Protein AF-0000000078816809 (afdb_homodimer)

Structure (mmCIF, N/CA/C/O backbone):
data_AF-0000000078816809-model_v1
#
loop_
_entity.id
_entity.type
_entity.pdbx_description
1 polymer 'Dihydrolipoyl dehydrogenase'
#
loop_
_atom_site.group_PDB
_atom_site.id
_atom_site.type_symbol
_atom_site.label_atom_id
_atom_site.label_alt_id
_atom_site.label_comp_id
_atom_site.label_asym_id
_atom_site.label_entity_id
_atom_site.label_seq_id
_atom_site.pdbx_PDB_ins_code
_atom_site.Cartn_x
_atom_site.Cartn_y
_atom_site.Cartn_z
_atom_site.occupancy
_atom_site.B_iso_or_equiv
_atom_site.auth_seq_id
_atom_site.auth_comp_id
_atom_site.auth_asym_id
_atom_site.auth_atom_id
_atom_site.pdbx_PDB_model_num
ATOM 1 N N . MET A 1 1 ? -2.57 -29.109 -43.594 1 45 1 MET A N 1
ATOM 2 C CA . MET A 1 1 ? -1.196 -28.719 -43.281 1 45 1 MET A CA 1
ATOM 3 C C . MET A 1 1 ? -1.052 -28.359 -41.812 1 45 1 MET A C 1
ATOM 5 O O . MET A 1 1 ? -1.95 -27.766 -41.219 1 45 1 MET A O 1
ATOM 9 N N . SER A 1 2 ? -0.091 -28.938 -41.125 1 68.44 2 SER A N 1
ATOM 10 C CA . SER A 1 2 ? 0.064 -28.703 -39.688 1 68.44 2 SER A CA 1
ATOM 11 C C . SER A 1 2 ? 0.32 -27.219 -39.406 1 68.44 2 SER A C 1
ATOM 13 O O . SER A 1 2 ? 0.992 -26.547 -40.188 1 68.44 2 SER A O 1
ATOM 15 N N . ASP A 1 3 ? -0.382 -26.625 -38.438 1 89.56 3 ASP A N 1
ATOM 16 C CA . ASP A 1 3 ? -0.163 -25.234 -38.094 1 89.56 3 ASP A CA 1
ATOM 17 C C . ASP A 1 3 ? 1.284 -25 -37.656 1 89.56 3 ASP A C 1
ATOM 19 O O . ASP A 1 3 ? 1.892 -25.844 -37 1 89.56 3 ASP A O 1
ATOM 23 N N . LYS A 1 4 ? 1.913 -24.078 -38.312 1 96.81 4 LYS A N 1
ATOM 24 C CA . LYS A 1 4 ? 3.283 -23.703 -37.969 1 96.81 4 LYS A CA 1
ATOM 25 C C . LYS A 1 4 ? 3.314 -22.391 -37.188 1 96.81 4 LYS A C 1
ATOM 27 O O . LYS A 1 4 ? 2.654 -21.422 -37.562 1 96.81 4 LYS A O 1
ATOM 32 N N . PHE A 1 5 ? 4.023 -22.469 -36.062 1 98.56 5 PHE A N 1
ATOM 33 C CA . PHE A 1 5 ? 4.172 -21.297 -35.219 1 98.56 5 PHE A CA 1
ATOM 34 C C . PHE A 1 5 ? 5.645 -20.938 -35.062 1 98.56 5 PHE A C 1
ATOM 36 O O . PHE A 1 5 ? 6.52 -21.797 -35.156 1 98.56 5 PHE A O 1
ATOM 43 N N . GLN A 1 6 ? 5.918 -19.641 -34.906 1 98.69 6 GLN A N 1
ATOM 44 C CA . GLN A 1 6 ? 7.277 -19.219 -34.625 1 98.69 6 GLN A CA 1
ATOM 45 C C . GLN A 1 6 ? 7.664 -19.531 -33.188 1 98.69 6 GLN A C 1
ATOM 47 O O . GLN A 1 6 ? 8.828 -19.797 -32.906 1 98.69 6 GLN A O 1
ATOM 52 N N . ALA A 1 7 ? 6.723 -19.516 -32.312 1 98.81 7 ALA A N 1
ATOM 53 C CA . ALA A 1 7 ? 6.957 -19.859 -30.906 1 98.81 7 ALA A CA 1
ATOM 54 C C . ALA A 1 7 ? 5.738 -20.547 -30.297 1 98.81 7 ALA A C 1
ATOM 56 O O . ALA A 1 7 ? 4.598 -20.172 -30.578 1 98.81 7 ALA A O 1
ATOM 57 N N . VAL A 1 8 ? 5.969 -21.578 -29.5 1 98.88 8 VAL A N 1
ATOM 58 C CA . VAL A 1 8 ? 4.926 -22.281 -28.766 1 98.88 8 VAL A CA 1
ATOM 59 C C . VAL A 1 8 ? 5.27 -22.297 -27.281 1 98.88 8 VAL A C 1
ATOM 61 O O . VAL A 1 8 ? 6.41 -22.594 -26.906 1 98.88 8 VAL A O 1
ATOM 64 N N . VAL A 1 9 ? 4.324 -21.906 -26.438 1 98.94 9 VAL A N 1
ATOM 65 C CA . VAL A 1 9 ? 4.473 -22.016 -24.984 1 98.94 9 VAL A CA 1
ATOM 66 C C . VAL A 1 9 ? 3.656 -23.188 -24.469 1 98.94 9 VAL A C 1
ATOM 68 O O . VAL A 1 9 ? 2.457 -23.297 -24.734 1 98.94 9 VAL A O 1
ATOM 71 N N . ILE A 1 10 ? 4.289 -24.125 -23.781 1 98.81 10 ILE A N 1
ATOM 72 C CA . ILE A 1 10 ? 3.584 -25.234 -23.141 1 98.81 10 ILE A CA 1
ATOM 73 C C . ILE A 1 10 ? 3.34 -24.891 -21.672 1 98.81 10 ILE A C 1
ATOM 75 O O . ILE A 1 10 ? 4.27 -24.906 -20.859 1 98.81 10 ILE A O 1
ATOM 79 N N . GLY A 1 11 ? 2.08 -24.688 -21.297 1 98.5 11 GLY A N 1
ATOM 80 C CA . GLY A 1 11 ? 1.681 -24.219 -19.984 1 98.5 11 GLY A CA 1
ATOM 81 C C . GLY A 1 11 ? 1.186 -22.781 -20 1 98.5 11 GLY A C 1
ATOM 82 O O . GLY A 1 11 ? 1.915 -21.875 -20.391 1 98.5 11 GLY A O 1
ATOM 83 N N . GLY A 1 12 ? 0.011 -22.609 -19.594 1 98.44 12 GLY A N 1
ATOM 84 C CA . GLY A 1 12 ? -0.606 -21.297 -19.625 1 98.44 12 GLY A CA 1
ATOM 85 C C . GLY A 1 12 ? -0.749 -20.672 -18.25 1 98.44 12 GLY A C 1
ATOM 86 O O . GLY A 1 12 ? -1.732 -19.984 -17.969 1 98.44 12 GLY A O 1
ATOM 87 N N . GLY A 1 13 ? 0.208 -21.016 -17.297 1 98.19 13 GLY A N 1
ATOM 88 C CA . GLY A 1 13 ? 0.251 -20.375 -15.984 1 98.19 13 GLY A CA 1
ATOM 89 C C . GLY A 1 13 ? 0.769 -18.938 -16.031 1 98.19 13 GLY A C 1
ATOM 90 O O . GLY A 1 13 ? 0.919 -18.375 -17.125 1 98.19 13 GLY A O 1
ATOM 91 N N . PRO A 1 14 ? 1.088 -18.359 -14.914 1 97.94 14 PRO A N 1
ATOM 92 C CA . PRO A 1 14 ? 1.481 -16.938 -14.875 1 97.94 14 PRO A CA 1
ATOM 93 C C . PRO A 1 14 ? 2.682 -16.641 -15.773 1 97.94 14 PRO A C 1
ATOM 95 O O . PRO A 1 14 ? 2.689 -15.641 -16.484 1 97.94 14 PRO A O 1
ATOM 98 N N . GLY A 1 15 ? 3.66 -17.469 -15.727 1 98.56 15 GLY A N 1
ATOM 99 C CA . GLY A 1 15 ? 4.793 -17.266 -16.609 1 98.56 15 GLY A CA 1
ATOM 100 C C . GLY A 1 15 ? 4.453 -17.5 -18.078 1 98.56 15 GLY A C 1
ATOM 101 O O . GLY A 1 15 ? 4.848 -16.719 -18.938 1 98.56 15 GLY A O 1
ATOM 102 N N . GLY A 1 16 ? 3.637 -18.531 -18.328 1 98.75 16 GLY A N 1
ATOM 103 C CA . GLY A 1 16 ? 3.344 -18.969 -19.688 1 98.75 16 GLY A CA 1
ATOM 104 C C . GLY A 1 16 ? 2.492 -17.984 -20.453 1 98.75 16 GLY A C 1
ATOM 105 O O . GLY A 1 16 ? 2.852 -17.594 -21.562 1 98.75 16 GLY A O 1
ATOM 106 N N . TYR A 1 17 ? 1.346 -17.609 -19.906 1 98.62 17 TYR A N 1
ATOM 107 C CA . TYR A 1 17 ? 0.488 -16.734 -20.703 1 98.62 17 TYR A CA 1
ATOM 108 C C . TYR A 1 17 ? 1.118 -15.352 -20.875 1 98.62 17 TYR A C 1
ATOM 110 O O . TYR A 1 17 ? 0.951 -14.719 -21.906 1 98.62 17 TYR A O 1
ATOM 118 N N . VAL A 1 18 ? 1.906 -14.859 -19.875 1 98.75 18 VAL A N 1
ATOM 119 C CA . VAL A 1 18 ? 2.627 -13.594 -20 1 98.75 18 VAL A CA 1
ATOM 120 C C . VAL A 1 18 ? 3.662 -13.695 -21.109 1 98.75 18 VAL A C 1
ATOM 122 O O . VAL A 1 18 ? 3.791 -12.789 -21.938 1 98.75 18 VAL A O 1
ATOM 125 N N . CYS A 1 19 ? 4.375 -14.828 -21.141 1 98.88 19 CYS A N 1
ATOM 126 C CA . CYS A 1 19 ? 5.359 -15.078 -22.188 1 98.88 19 CYS A CA 1
ATOM 127 C C . CYS A 1 19 ? 4.707 -15.078 -23.562 1 98.88 19 CYS A C 1
ATOM 129 O O . CYS A 1 19 ? 5.203 -14.43 -24.5 1 98.88 19 CYS A O 1
ATOM 131 N N . ALA A 1 20 ? 3.609 -15.789 -23.656 1 98.88 20 ALA A N 1
ATOM 132 C CA . ALA A 1 20 ? 2.908 -15.898 -24.938 1 98.88 20 ALA A CA 1
ATOM 133 C C . ALA A 1 20 ? 2.477 -14.523 -25.438 1 98.88 20 ALA A C 1
ATOM 135 O O . ALA A 1 20 ? 2.654 -14.203 -26.625 1 98.88 20 ALA A O 1
ATOM 136 N N . ILE A 1 21 ? 1.919 -13.727 -24.562 1 98.81 21 ILE A N 1
ATOM 137 C CA . ILE A 1 21 ? 1.457 -12.398 -24.922 1 98.81 21 ILE A CA 1
ATOM 138 C C . ILE A 1 21 ? 2.645 -11.539 -25.344 1 98.81 21 ILE A C 1
ATOM 140 O O . ILE A 1 21 ? 2.586 -10.844 -26.375 1 98.81 21 ILE A O 1
ATOM 144 N N . ARG A 1 22 ? 3.738 -11.578 -24.594 1 98.75 22 ARG A N 1
ATOM 145 C CA . ARG A 1 22 ? 4.906 -10.766 -24.922 1 98.75 22 ARG A CA 1
ATOM 146 C C . ARG A 1 22 ? 5.5 -11.18 -26.266 1 98.75 22 ARG A C 1
ATOM 148 O O . ARG A 1 22 ? 5.891 -10.328 -27.078 1 98.75 22 ARG A O 1
ATOM 155 N N . LEU A 1 23 ? 5.617 -12.508 -26.547 1 98.81 23 LEU A N 1
ATOM 156 C CA . LEU A 1 23 ? 6.082 -13.008 -27.828 1 98.81 23 LEU A CA 1
ATOM 157 C C . LEU A 1 23 ? 5.238 -12.438 -28.969 1 98.81 23 LEU A C 1
ATOM 159 O O . LEU A 1 23 ? 5.777 -11.969 -29.969 1 98.81 23 LEU A O 1
ATOM 163 N N . ALA A 1 24 ? 3.934 -12.508 -28.766 1 98.75 24 ALA A N 1
ATOM 164 C CA . ALA A 1 24 ? 3.02 -11.984 -29.781 1 98.75 24 ALA A CA 1
ATOM 165 C C . ALA A 1 24 ? 3.221 -10.484 -29.969 1 98.75 24 ALA A C 1
ATOM 167 O O . ALA A 1 24 ? 3.23 -10 -31.109 1 98.75 24 ALA A O 1
ATOM 168 N N . GLN A 1 25 ? 3.361 -9.758 -28.859 1 98.44 25 GLN A N 1
ATOM 169 C CA . GLN A 1 25 ? 3.598 -8.32 -28.922 1 98.44 25 GLN A CA 1
ATOM 170 C C . GLN A 1 25 ? 4.859 -8.008 -29.719 1 98.44 25 GLN A C 1
ATOM 172 O O . GLN A 1 25 ? 4.957 -6.949 -30.344 1 98.44 25 GLN A O 1
ATOM 177 N N . LEU A 1 26 ? 5.801 -8.945 -29.719 1 98.25 26 LEU A N 1
ATOM 178 C CA . LEU A 1 26 ? 7.078 -8.75 -30.391 1 98.25 26 LEU A CA 1
ATOM 179 C C . LEU A 1 26 ? 7.004 -9.227 -31.844 1 98.25 26 LEU A C 1
ATOM 181 O O . LEU A 1 26 ? 8.023 -9.258 -32.531 1 98.25 26 LEU A O 1
ATOM 185 N N . GLY A 1 27 ? 5.852 -9.672 -32.281 1 98.12 27 GLY A N 1
ATOM 186 C CA . GLY A 1 27 ? 5.598 -9.906 -33.688 1 98.12 27 GLY A CA 1
ATOM 187 C C . GLY A 1 27 ? 5.688 -11.375 -34.062 1 98.12 27 GLY A C 1
ATOM 188 O O . GLY A 1 27 ? 5.594 -11.719 -35.25 1 98.12 27 GLY A O 1
ATOM 189 N N . LEU A 1 28 ? 5.805 -12.273 -33.156 1 98.69 28 LEU A N 1
ATOM 190 C CA . LEU A 1 28 ? 5.934 -13.695 -33.469 1 98.69 28 LEU A CA 1
ATOM 191 C C . LEU A 1 28 ? 4.566 -14.367 -33.5 1 98.69 28 LEU A C 1
ATOM 193 O O . LEU A 1 28 ? 3.717 -14.109 -32.656 1 98.69 28 LEU A O 1
ATOM 197 N N . LYS A 1 29 ? 4.355 -15.172 -34.531 1 98.75 29 LYS A N 1
ATOM 198 C CA . LYS A 1 29 ? 3.191 -16.047 -34.5 1 98.75 29 LYS A CA 1
ATOM 199 C C . LYS A 1 29 ? 3.293 -17.062 -33.375 1 98.75 29 LYS A C 1
ATOM 201 O O . LYS A 1 29 ? 4.109 -17.984 -33.438 1 98.75 29 LYS A O 1
ATOM 206 N N . THR A 1 30 ? 2.408 -16.891 -32.344 1 98.81 30 THR A N 1
ATOM 207 C CA . THR A 1 30 ? 2.607 -17.594 -31.062 1 98.81 30 THR A CA 1
ATOM 208 C C . THR A 1 30 ? 1.393 -18.438 -30.719 1 98.81 30 THR A C 1
ATOM 210 O O . THR A 1 30 ? 0.253 -18.031 -30.953 1 98.81 30 THR A O 1
ATOM 213 N N . ALA A 1 31 ? 1.636 -19.641 -30.156 1 98.75 31 ALA A N 1
ATOM 214 C CA . ALA A 1 31 ? 0.595 -20.5 -29.578 1 98.75 31 ALA A CA 1
ATOM 215 C C . ALA A 1 31 ? 0.903 -20.828 -28.125 1 98.75 31 ALA A C 1
ATOM 217 O O . ALA A 1 31 ? 2.066 -20.828 -27.703 1 98.75 31 ALA A O 1
ATOM 218 N N . CYS A 1 32 ? -0.092 -21.062 -27.344 1 98.81 32 CYS A N 1
ATOM 219 C CA . CYS A 1 32 ? 0.01 -21.516 -25.953 1 98.81 32 CYS A CA 1
ATOM 220 C C . CYS A 1 32 ? -0.86 -22.75 -25.719 1 98.81 32 CYS A C 1
ATOM 222 O O . CYS A 1 32 ? -2.021 -22.781 -26.125 1 98.81 32 CYS A O 1
ATOM 224 N N . ILE A 1 33 ? -0.317 -23.75 -25.156 1 98.44 33 ILE A N 1
ATOM 225 C CA . ILE A 1 33 ? -1.006 -25.016 -24.859 1 98.44 33 ILE A CA 1
ATOM 226 C C . ILE A 1 33 ? -1.242 -25.125 -23.344 1 98.44 33 ILE A C 1
ATOM 228 O O . ILE A 1 33 ? -0.31 -24.984 -22.562 1 98.44 33 ILE A O 1
ATOM 232 N N . GLU A 1 34 ? -2.439 -25.344 -22.922 1 97.94 34 GLU A N 1
ATOM 233 C CA . GLU A 1 34 ? -2.771 -25.469 -21.5 1 97.94 34 GLU A CA 1
ATOM 234 C C . GLU A 1 34 ? -3.637 -26.703 -21.25 1 97.94 34 GLU A C 1
ATOM 236 O O . GLU A 1 34 ? -4.707 -26.844 -21.844 1 97.94 34 GLU A O 1
ATOM 241 N N . SER A 1 35 ? -3.225 -27.516 -20.344 1 95.75 35 SER A N 1
ATOM 242 C CA . SER A 1 35 ? -3.885 -28.797 -20.125 1 95.75 35 SER A CA 1
ATOM 243 C C . SER A 1 35 ? -5.074 -28.656 -19.188 1 95.75 35 SER A C 1
ATOM 245 O O . SER A 1 35 ? -6.016 -29.453 -19.234 1 95.75 35 SER A O 1
ATOM 247 N N . ARG A 1 36 ? -5.164 -27.688 -18.297 1 92.19 36 ARG A N 1
ATOM 248 C CA . ARG A 1 36 ? -6.207 -27.531 -17.281 1 92.19 36 ARG A CA 1
ATOM 249 C C . ARG A 1 36 ? -7.523 -27.109 -17.938 1 92.19 36 ARG A C 1
ATOM 251 O O . ARG A 1 36 ? -8.594 -27.312 -17.359 1 92.19 36 ARG A O 1
ATOM 258 N N . GLY A 1 37 ? -7.5 -26.547 -19.062 1 90.31 37 GLY A N 1
ATOM 259 C CA . GLY A 1 37 ? -8.68 -25.984 -19.703 1 90.31 37 GLY A CA 1
ATOM 260 C C . GLY A 1 37 ? -8.781 -24.469 -19.531 1 90.31 37 GLY A C 1
ATOM 261 O O . GLY A 1 37 ? -8.984 -23.75 -20.516 1 90.31 37 GLY A O 1
ATOM 262 N N . SER A 1 38 ? -8.57 -24.062 -18.328 1 94.44 38 SER A N 1
ATOM 263 C CA . SER A 1 38 ? -8.562 -22.625 -18.062 1 94.44 38 SER A CA 1
ATOM 264 C C . SER A 1 38 ? -7.137 -22.094 -17.922 1 94.44 38 SER A C 1
ATOM 266 O O . SER A 1 38 ? -6.281 -22.766 -17.328 1 94.44 38 SER A O 1
ATOM 268 N N . LEU A 1 39 ? -6.879 -20.922 -18.469 1 97.31 39 LEU A N 1
ATOM 269 C CA . LEU A 1 39 ? -5.57 -20.281 -18.391 1 97.31 39 LEU A CA 1
ATOM 270 C C . LEU A 1 39 ? -5.328 -19.734 -16.984 1 97.31 39 LEU A C 1
ATOM 272 O O . LEU A 1 39 ? -6.234 -19.734 -16.141 1 97.31 39 LEU A O 1
ATOM 276 N N . GLY A 1 40 ? -4.043 -19.375 -16.734 1 96.81 40 GLY A N 1
ATOM 277 C CA . GLY A 1 40 ? -3.682 -18.734 -15.484 1 96.81 40 GLY A CA 1
ATOM 278 C C . GLY A 1 40 ? -3.016 -19.672 -14.5 1 96.81 40 GLY A C 1
ATOM 279 O O . GLY A 1 40 ? -2.535 -19.25 -13.453 1 96.81 40 GLY A O 1
ATOM 280 N N . GLY A 1 41 ? -3.027 -20.969 -14.82 1 95.69 41 GLY A N 1
ATOM 281 C CA . GLY A 1 41 ? -2.312 -21.953 -14.016 1 95.69 41 GLY A CA 1
ATOM 282 C C . GLY A 1 41 ? -2.842 -22.062 -12.602 1 95.69 41 GLY A C 1
ATOM 283 O O . GLY A 1 41 ? -4.016 -21.797 -12.344 1 95.69 41 GLY A O 1
ATOM 284 N N . THR A 1 42 ? -2.012 -22.578 -11.695 1 92 42 THR A N 1
ATOM 285 C CA . THR A 1 42 ? -2.375 -22.766 -10.289 1 92 42 THR A CA 1
ATOM 286 C C . THR A 1 42 ? -2.75 -21.438 -9.648 1 92 42 THR A C 1
ATOM 288 O O . THR A 1 42 ? -3.787 -21.328 -9 1 92 42 THR A O 1
ATOM 291 N N . CYS A 1 43 ? -2.035 -20.453 -9.891 1 94.12 43 CYS A N 1
ATOM 292 C CA . CYS A 1 43 ? -2.182 -19.172 -9.234 1 94.12 43 CYS A CA 1
ATOM 293 C C . CYS A 1 43 ? -3.592 -18.609 -9.422 1 94.12 43 CYS A C 1
ATOM 295 O O . CYS A 1 43 ? -4.258 -18.266 -8.445 1 94.12 43 CYS A O 1
ATOM 297 N N . LEU A 1 44 ? -4.031 -18.578 -10.617 1 95.81 44 LEU A N 1
ATOM 298 C CA . LEU A 1 44 ? -5.32 -17.969 -10.93 1 95.81 44 LEU A CA 1
ATOM 299 C C . LEU A 1 44 ? -6.469 -18.906 -10.555 1 95.81 44 LEU A C 1
ATOM 301 O O . LEU A 1 44 ? -7.488 -18.453 -10.023 1 95.81 44 LEU A O 1
ATOM 305 N N . ASN A 1 45 ? -6.312 -20.188 -10.75 1 96.06 45 ASN A N 1
ATOM 306 C CA . ASN A 1 45 ? -7.43 -21.125 -10.695 1 96.06 45 ASN A CA 1
ATOM 307 C C . ASN A 1 45 ? -7.594 -21.719 -9.297 1 96.06 45 ASN A C 1
ATOM 309 O O . ASN A 1 45 ? -8.719 -21.875 -8.82 1 96.06 45 ASN A O 1
ATOM 313 N N . VAL A 1 46 ? -6.457 -22.062 -8.641 1 95.06 46 VAL A N 1
ATOM 314 C CA . VAL A 1 46 ? -6.566 -22.797 -7.387 1 95.06 46 VAL A CA 1
ATOM 315 C C . VAL A 1 46 ? -5.43 -22.406 -6.449 1 95.06 46 VAL A C 1
ATOM 317 O O . VAL A 1 46 ? -4.906 -23.234 -5.707 1 95.06 46 VAL A O 1
ATOM 320 N N . GLY A 1 47 ? -5.004 -21.172 -6.52 1 95.62 47 GLY A N 1
ATOM 321 C CA . GLY A 1 47 ? -3.881 -20.734 -5.707 1 95.62 47 GLY A CA 1
ATOM 322 C C . GLY A 1 47 ? -4.039 -19.312 -5.195 1 95.62 47 GLY A C 1
ATOM 323 O O . GLY A 1 47 ? -4.812 -19.062 -4.266 1 95.62 47 GLY A O 1
ATOM 324 N N . CYS A 1 48 ? -3.334 -18.406 -5.855 1 93.81 48 CYS A N 1
ATOM 325 C CA . CYS A 1 48 ? -3.154 -17.047 -5.363 1 93.81 48 CYS A CA 1
ATOM 326 C C . CYS A 1 48 ? -4.484 -16.312 -5.316 1 93.81 48 CYS A C 1
ATOM 328 O O . CYS A 1 48 ? -4.832 -15.719 -4.293 1 93.81 48 CYS A O 1
ATOM 330 N N . ILE A 1 49 ? -5.262 -16.344 -6.316 1 96.5 49 ILE A N 1
ATOM 331 C CA . ILE A 1 49 ? -6.434 -15.477 -6.445 1 96.5 49 ILE A CA 1
ATOM 332 C C . ILE A 1 49 ? -7.535 -15.969 -5.504 1 96.5 49 ILE A C 1
ATOM 334 O O . ILE A 1 49 ? -8.047 -15.203 -4.684 1 96.5 49 ILE A O 1
ATOM 338 N N . PRO A 1 50 ? -7.887 -17.25 -5.59 1 98.12 50 PRO A N 1
ATOM 339 C CA . PRO A 1 50 ? -8.922 -17.688 -4.652 1 98.12 50 PRO A CA 1
ATOM 340 C C . PRO A 1 50 ? -8.484 -17.562 -3.193 1 98.12 50 PRO A C 1
ATOM 342 O O . PRO A 1 50 ? -9.297 -17.234 -2.328 1 98.12 50 PRO A O 1
ATOM 345 N N . SER A 1 51 ? -7.246 -17.891 -2.893 1 98.12 51 SER A N 1
ATOM 346 C CA . SER A 1 51 ? -6.789 -17.766 -1.512 1 98.12 51 SER A CA 1
ATOM 347 C C . SER A 1 51 ? -6.887 -16.328 -1.016 1 98.12 51 SER A C 1
ATOM 349 O O . SER A 1 51 ? -7.266 -16.094 0.131 1 98.12 51 SER A O 1
ATOM 351 N N . LYS A 1 52 ? -6.531 -15.359 -1.858 1 98.25 52 LYS A N 1
ATOM 352 C CA . LYS A 1 52 ? -6.598 -13.953 -1.456 1 98.25 52 LYS A CA 1
ATOM 353 C C . LYS A 1 52 ? -8.047 -13.508 -1.259 1 98.25 52 LYS A C 1
ATOM 355 O O . LYS A 1 52 ? -8.32 -12.641 -0.432 1 98.25 52 LYS A O 1
ATOM 360 N N . ASN A 1 53 ? -8.922 -14 -2.129 1 98.56 53 ASN A N 1
ATOM 361 C CA . ASN A 1 53 ? -10.344 -13.734 -1.939 1 98.56 53 ASN A CA 1
ATOM 362 C C . ASN A 1 53 ? -10.828 -14.234 -0.58 1 98.56 53 ASN A C 1
ATOM 364 O O . ASN A 1 53 ? -11.445 -13.477 0.179 1 98.56 53 ASN A O 1
ATOM 368 N N . LEU A 1 54 ? -10.477 -15.492 -0.24 1 98.75 54 LEU A N 1
ATOM 369 C CA . LEU A 1 54 ? -10.914 -16.094 1.013 1 98.75 54 LEU A CA 1
ATOM 370 C C . LEU A 1 54 ? -10.266 -15.406 2.207 1 98.75 54 LEU A C 1
ATOM 372 O O . LEU A 1 54 ? -10.898 -15.234 3.254 1 98.75 54 LEU A O 1
ATOM 376 N N . LEU A 1 55 ? -9.023 -15.055 2.045 1 98.69 55 LEU A N 1
ATOM 377 C CA . LEU A 1 55 ? -8.336 -14.312 3.104 1 98.69 55 LEU A CA 1
ATOM 378 C C . LEU A 1 55 ? -9.055 -13 3.398 1 98.69 55 LEU A C 1
ATOM 380 O O . LEU A 1 55 ? -9.273 -12.656 4.562 1 98.69 55 LEU A O 1
ATOM 384 N N . ASN A 1 56 ? -9.445 -12.289 2.352 1 98.25 56 ASN A N 1
ATOM 385 C CA . ASN A 1 56 ? -10.125 -11.008 2.502 1 98.25 56 ASN A CA 1
ATOM 386 C C . ASN A 1 56 ? -11.484 -11.172 3.174 1 98.25 56 ASN A C 1
ATOM 388 O O . ASN A 1 56 ? -11.812 -10.43 4.105 1 98.25 56 ASN A O 1
ATOM 392 N N . ILE A 1 57 ? -12.273 -12.125 2.744 1 98.44 57 ILE A N 1
ATOM 393 C CA . ILE A 1 57 ? -13.617 -12.305 3.27 1 98.44 57 ILE A CA 1
ATOM 394 C C . ILE A 1 57 ? -13.555 -12.805 4.711 1 98.44 57 ILE A C 1
ATOM 396 O O . ILE A 1 57 ? -14.312 -12.344 5.57 1 98.44 57 ILE A O 1
ATOM 400 N N . SER A 1 58 ? -12.609 -13.734 4.977 1 98.56 58 SER A N 1
ATOM 401 C CA . SER A 1 58 ? -12.484 -14.242 6.34 1 98.56 58 SER A CA 1
ATOM 402 C C . SER A 1 58 ? -12.055 -13.141 7.301 1 98.56 58 SER A C 1
ATOM 404 O O . SER A 1 58 ? -12.469 -13.125 8.461 1 98.56 58 SER A O 1
ATOM 406 N N . GLU A 1 59 ? -11.242 -12.25 6.855 1 97.56 59 GLU A N 1
ATOM 407 C CA . GLU A 1 59 ? -10.852 -11.109 7.68 1 97.56 59 GLU A CA 1
ATOM 408 C C . GLU A 1 59 ? -12.047 -10.203 7.969 1 97.56 59 GLU A C 1
ATOM 410 O O . GLU A 1 59 ? -12.219 -9.734 9.094 1 97.56 59 GLU A O 1
ATOM 415 N N . ASN A 1 60 ? -12.812 -9.891 6.93 1 97.5 60 ASN A N 1
ATOM 416 C CA . ASN A 1 60 ? -14.008 -9.078 7.113 1 97.5 60 ASN A CA 1
ATOM 417 C C . ASN A 1 60 ? -14.992 -9.742 8.07 1 97.5 60 ASN A C 1
ATOM 419 O O . ASN A 1 60 ? -15.656 -9.062 8.852 1 97.5 60 ASN A O 1
ATOM 423 N N . TYR A 1 61 ? -15.109 -11.102 8.031 1 98.12 61 TYR A N 1
ATOM 424 C CA . TYR A 1 61 ? -15.961 -11.852 8.953 1 98.12 61 TYR A CA 1
ATOM 425 C C . TYR A 1 61 ? -15.5 -11.664 10.398 1 98.12 61 TYR A C 1
ATOM 427 O O . TYR A 1 61 ? -16.312 -11.406 11.281 1 98.12 61 TYR A O 1
ATOM 435 N N . HIS A 1 62 ? -14.188 -11.758 10.508 1 96.44 62 HIS A N 1
ATOM 436 C CA . HIS A 1 62 ? -13.609 -11.555 11.836 1 96.44 62 HIS A CA 1
ATOM 437 C C . HIS A 1 62 ? -13.852 -10.125 12.32 1 96.44 62 HIS A C 1
ATOM 439 O O . HIS A 1 62 ? -14.242 -9.914 13.477 1 96.44 62 HIS A O 1
ATOM 445 N N . LYS A 1 63 ? -13.688 -9.125 11.469 1 95.25 63 LYS A N 1
ATOM 446 C CA . LYS A 1 63 ? -13.883 -7.723 11.82 1 95.25 63 LYS A CA 1
ATOM 447 C C . LYS A 1 63 ? -15.328 -7.449 12.219 1 95.25 63 LYS A C 1
ATOM 449 O O . LYS A 1 63 ? -15.586 -6.711 13.172 1 95.25 63 LYS A O 1
ATOM 454 N N . ALA A 1 64 ? -16.219 -7.973 11.438 1 96.19 64 ALA A N 1
ATOM 455 C CA . ALA A 1 64 ? -17.641 -7.754 11.672 1 96.19 64 ALA A CA 1
ATOM 456 C C . ALA A 1 64 ? -18.031 -8.148 13.094 1 96.19 64 ALA A C 1
ATOM 458 O O . ALA A 1 64 ? -18.906 -7.535 13.695 1 96.19 64 ALA A O 1
ATOM 459 N N . GLN A 1 65 ? -17.297 -9.133 13.578 1 95 65 GLN A N 1
ATOM 460 C CA . GLN A 1 65 ? -17.594 -9.633 14.914 1 95 65 GLN A CA 1
ATOM 461 C C . GLN A 1 65 ? -17.062 -8.688 15.992 1 95 65 GLN A C 1
ATOM 463 O O . GLN A 1 65 ? -17.453 -8.781 17.156 1 95 65 GLN A O 1
ATOM 468 N N . ASN A 1 66 ? -16.281 -7.707 15.633 1 93.25 66 ASN A N 1
ATOM 469 C CA . ASN A 1 66 ? -15.625 -6.832 16.594 1 93.25 66 ASN A CA 1
ATOM 470 C C . ASN A 1 66 ? -15.914 -5.363 16.297 1 93.25 66 ASN A C 1
ATOM 472 O O . ASN A 1 66 ? -15.25 -4.477 16.844 1 93.25 66 ASN A O 1
ATOM 476 N N . PHE A 1 67 ? -16.922 -4.984 15.516 1 95.5 67 PHE A N 1
ATOM 477 C CA . PHE A 1 67 ? -17.219 -3.641 15.039 1 95.5 67 PHE A CA 1
ATOM 478 C C . PHE A 1 67 ? -17.797 -2.781 16.156 1 95.5 67 PHE A C 1
ATOM 480 O O . PHE A 1 67 ? -17.719 -1.553 16.109 1 95.5 67 PHE A O 1
ATOM 487 N N . SER A 1 68 ? -18.297 -3.42 17.172 1 93.62 68 SER A N 1
ATOM 488 C CA . SER A 1 68 ? -18.953 -2.668 18.234 1 93.62 68 SER A CA 1
ATOM 489 C C . SER A 1 68 ? -17.953 -1.737 18.938 1 93.62 68 SER A C 1
ATOM 491 O O . SER A 1 68 ? -18.328 -0.654 19.391 1 93.62 68 SER A O 1
ATOM 493 N N . LYS A 1 69 ? -16.75 -2.143 18.984 1 93.19 69 LYS A N 1
ATOM 494 C CA . LYS A 1 69 ? -15.727 -1.334 19.625 1 93.19 69 LYS A CA 1
ATOM 495 C C . LYS A 1 69 ? -15.492 -0.033 18.859 1 93.19 69 LYS A C 1
ATOM 497 O O . LYS A 1 69 ? -14.969 0.935 19.422 1 93.19 69 LYS A O 1
ATOM 502 N N . LEU A 1 70 ? -15.914 0.073 17.609 1 95.94 70 LEU A N 1
ATOM 503 C CA . LEU A 1 70 ? -15.695 1.232 16.75 1 95.94 70 LEU A CA 1
ATOM 504 C C . LEU A 1 70 ? -16.938 2.107 16.703 1 95.94 70 LEU A C 1
ATOM 506 O O . LEU A 1 70 ? -16.969 3.111 15.977 1 95.94 70 LEU A O 1
ATOM 510 N N . GLY A 1 71 ? -17.938 1.743 17.391 1 97.56 71 GLY A N 1
ATOM 511 C CA . GLY A 1 71 ? -19.203 2.471 17.328 1 97.56 71 GLY A CA 1
ATOM 512 C C . GLY A 1 71 ? -20.109 1.986 16.219 1 97.56 71 GLY A C 1
ATOM 513 O O . GLY A 1 71 ? -21.047 2.689 15.828 1 97.56 71 GLY A O 1
ATOM 514 N N . ILE A 1 72 ? -19.875 0.786 15.688 1 97.81 72 ILE A N 1
ATOM 515 C CA . ILE A 1 72 ? -20.734 0.125 14.711 1 97.81 72 ILE A CA 1
ATOM 516 C C . ILE A 1 72 ? -21.438 -1.061 15.367 1 97.81 72 ILE A C 1
ATOM 518 O O . ILE A 1 72 ? -20.844 -2.123 15.547 1 97.81 72 ILE A O 1
ATOM 522 N N . GLU A 1 73 ? -22.625 -0.896 15.711 1 96.81 73 GLU A N 1
ATOM 523 C CA . GLU A 1 73 ? -23.391 -1.962 16.344 1 96.81 73 GLU A CA 1
ATOM 524 C C . GLU A 1 73 ? -23.953 -2.924 15.297 1 96.81 73 GLU A C 1
ATOM 526 O O . GLU A 1 73 ? -24.75 -2.527 14.445 1 96.81 73 GLU A O 1
ATOM 531 N N . VAL A 1 74 ? -23.516 -4.129 15.43 1 95.19 74 VAL A N 1
ATOM 532 C CA . VAL A 1 74 ? -23.938 -5.152 14.477 1 95.19 74 VAL A CA 1
ATOM 533 C C . VAL A 1 74 ? -24.688 -6.262 15.219 1 95.19 74 VAL A C 1
ATOM 535 O O . VAL A 1 74 ? -24.281 -6.668 16.312 1 95.19 74 VAL A O 1
ATOM 538 N N . GLY A 1 75 ? -25.797 -6.684 14.75 1 93.88 75 GLY A N 1
ATOM 539 C CA . GLY A 1 75 ? -26.5 -7.828 15.32 1 93.88 75 GLY A CA 1
ATOM 540 C C . GLY A 1 75 ? -25.734 -9.125 15.172 1 93.88 75 GLY A C 1
ATOM 541 O O . GLY A 1 75 ? -24.5 -9.133 15.172 1 93.88 75 GLY A O 1
ATOM 542 N N . GLU A 1 76 ? -26.375 -10.242 15.141 1 94.56 76 GLU A N 1
ATOM 543 C CA . GLU A 1 76 ? -25.719 -11.539 14.984 1 94.56 76 GLU A CA 1
ATOM 544 C C . GLU A 1 76 ? -24.969 -11.625 13.664 1 94.56 76 GLU A C 1
ATOM 546 O O . GLU A 1 76 ? -25.453 -11.172 12.633 1 94.56 76 GLU A O 1
ATOM 551 N N . VAL A 1 77 ? -23.766 -12.172 13.719 1 96.56 77 VAL A N 1
ATOM 552 C CA . VAL A 1 77 ? -22.938 -12.383 12.531 1 96.56 77 VAL A CA 1
ATOM 553 C C . VAL A 1 77 ? -22.844 -13.883 12.234 1 96.56 77 VAL A C 1
ATOM 555 O O . VAL A 1 77 ? -22.406 -14.664 13.086 1 96.56 77 VAL A O 1
ATOM 558 N N . LYS A 1 78 ? -23.281 -14.273 11.078 1 97.38 78 LYS A N 1
ATOM 559 C CA . LYS A 1 78 ? -23.266 -15.68 10.68 1 97.38 78 LYS A CA 1
ATOM 560 C C . LYS A 1 78 ? -22.547 -15.867 9.352 1 97.38 78 LYS A C 1
ATOM 562 O O . LYS A 1 78 ? -22.641 -15.031 8.453 1 97.38 78 LYS A O 1
ATOM 567 N N . LEU A 1 79 ? -21.953 -17.016 9.297 1 98 79 LEU A N 1
ATOM 568 C CA . LEU A 1 79 ? -21.234 -17.359 8.07 1 98 79 LEU A CA 1
ATOM 569 C C . LEU A 1 79 ? -22.141 -18.141 7.117 1 98 79 LEU A C 1
ATOM 571 O O . LEU A 1 79 ? -22.797 -19.094 7.52 1 98 79 LEU A O 1
ATOM 575 N N . ASN A 1 80 ? -22.234 -17.625 5.895 1 98.25 80 ASN A N 1
ATOM 576 C CA . ASN A 1 80 ? -22.734 -18.391 4.762 1 98.25 80 ASN A CA 1
ATOM 577 C C . ASN A 1 80 ? -21.609 -18.844 3.84 1 98.25 80 ASN A C 1
ATOM 579 O O . ASN A 1 80 ? -21.281 -18.172 2.865 1 98.25 80 ASN A O 1
ATOM 583 N N . LEU A 1 81 ? -21.109 -20.047 4.164 1 98.5 81 LEU A N 1
ATOM 584 C CA . LEU A 1 81 ? -19.922 -20.531 3.482 1 98.5 81 LEU A CA 1
ATOM 585 C C . LEU A 1 81 ? -20.172 -20.719 1.99 1 98.5 81 LEU A C 1
ATOM 587 O O . LEU A 1 81 ? -19.312 -20.422 1.164 1 98.5 81 LEU A O 1
ATOM 591 N N . GLN A 1 82 ? -21.328 -21.188 1.632 1 98.06 82 GLN A N 1
ATOM 592 C CA . GLN A 1 82 ? -21.672 -21.406 0.229 1 98.06 82 GLN A CA 1
ATOM 593 C C . GLN A 1 82 ? -21.578 -20.109 -0.566 1 98.06 82 GLN A C 1
ATOM 595 O O . GLN A 1 82 ? -21 -20.078 -1.653 1 98.06 82 GLN A O 1
ATOM 600 N N . LYS A 1 83 ? -22.156 -19.094 -0.034 1 97.94 83 LYS A N 1
ATOM 601 C CA . LYS A 1 83 ? -22.125 -17.797 -0.694 1 97.94 83 LYS A CA 1
ATOM 602 C C . LYS A 1 83 ? -20.703 -17.25 -0.765 1 97.94 83 LYS A C 1
ATOM 604 O O . LYS A 1 83 ? -20.312 -16.625 -1.753 1 97.94 83 LYS A O 1
ATOM 609 N N . MET A 1 84 ? -19.953 -17.453 0.302 1 98.19 84 MET A N 1
ATOM 610 C CA . MET A 1 84 ? -18.547 -17.062 0.311 1 98.19 84 MET A CA 1
ATOM 611 C C . MET A 1 84 ? -17.797 -17.75 -0.815 1 98.19 84 MET A C 1
ATOM 613 O O . MET A 1 84 ? -17.031 -17.109 -1.544 1 98.19 84 MET A O 1
ATOM 617 N N . MET A 1 85 ? -18.016 -19.047 -0.987 1 98.31 85 MET A N 1
ATOM 618 C CA . MET A 1 85 ? -17.344 -19.812 -2.023 1 98.31 85 MET A CA 1
ATOM 619 C C . MET A 1 85 ? -17.781 -19.359 -3.412 1 98.31 85 MET A C 1
ATOM 621 O O . MET A 1 85 ? -16.969 -19.359 -4.348 1 98.31 85 MET A O 1
ATOM 625 N N . GLN A 1 86 ? -18.984 -18.969 -3.545 1 97.69 86 GLN A N 1
ATOM 626 C CA . GLN A 1 86 ? -19.469 -18.438 -4.816 1 97.69 86 GLN A CA 1
ATOM 627 C C . GLN A 1 86 ? -18.75 -17.156 -5.195 1 97.69 86 GLN A C 1
ATOM 629 O O . GLN A 1 86 ? -18.469 -16.922 -6.371 1 97.69 86 GLN A O 1
ATOM 634 N N . ASN A 1 87 ? -18.578 -16.328 -4.184 1 97.38 87 ASN A N 1
ATOM 635 C CA . ASN A 1 87 ? -17.828 -15.094 -4.422 1 97.38 87 ASN A CA 1
ATOM 636 C C . ASN A 1 87 ? -16.406 -15.391 -4.918 1 97.38 87 ASN A C 1
ATOM 638 O O . ASN A 1 87 ? -15.938 -14.758 -5.867 1 97.38 87 ASN A O 1
ATOM 642 N N . LYS A 1 88 ? -15.773 -16.297 -4.25 1 97.88 88 LYS A N 1
ATOM 643 C CA . LYS A 1 88 ? -14.445 -16.734 -4.652 1 97.88 88 LYS A CA 1
ATOM 644 C C . LYS A 1 88 ? -14.438 -17.25 -6.09 1 97.88 88 LYS A C 1
ATOM 646 O O . LYS A 1 88 ? -13.586 -16.859 -6.891 1 97.88 88 LYS A O 1
ATOM 651 N N . ASP A 1 89 ? -15.375 -18.062 -6.461 1 97.69 89 ASP A N 1
ATOM 652 C CA . ASP A 1 89 ? -15.445 -18.656 -7.793 1 97.69 89 ASP A CA 1
ATOM 653 C C . ASP A 1 89 ? -15.695 -17.594 -8.859 1 97.69 89 ASP A C 1
ATOM 655 O O . ASP A 1 89 ? -15.18 -17.688 -9.969 1 97.69 89 ASP A O 1
ATOM 659 N N . LYS A 1 90 ? -16.469 -16.641 -8.523 1 97.06 90 LYS A N 1
ATOM 660 C CA . LYS A 1 90 ? -16.75 -15.547 -9.445 1 97.06 90 LYS A CA 1
ATOM 661 C C . LYS A 1 90 ? -15.469 -14.789 -9.781 1 97.06 90 LYS A C 1
ATOM 663 O O . LYS A 1 90 ? -15.219 -14.461 -10.945 1 97.06 90 LYS A O 1
ATOM 668 N N . ALA A 1 91 ? -14.711 -14.516 -8.766 1 96.5 91 ALA A N 1
ATOM 669 C CA . ALA A 1 91 ? -13.445 -13.812 -8.984 1 96.5 91 ALA A CA 1
ATOM 670 C C . ALA A 1 91 ? -12.531 -14.609 -9.914 1 96.5 91 ALA A C 1
ATOM 672 O O . ALA A 1 91 ? -11.914 -14.047 -10.82 1 96.5 91 ALA A O 1
ATOM 673 N N . VAL A 1 92 ? -12.43 -15.891 -9.703 1 97.56 92 VAL A N 1
ATOM 674 C CA . VAL A 1 92 ? -11.586 -16.766 -10.516 1 97.56 92 VAL A CA 1
ATOM 675 C C . VAL A 1 92 ? -12.086 -16.781 -11.953 1 97.56 92 VAL A C 1
ATOM 677 O O . VAL A 1 92 ? -11.297 -16.625 -12.891 1 97.56 92 VAL A O 1
ATOM 680 N N . THR A 1 93 ? -13.367 -16.859 -12.094 1 97.31 93 THR A N 1
ATOM 681 C CA . THR A 1 93 ? -13.977 -16.938 -13.422 1 97.31 93 THR A CA 1
ATOM 682 C C . THR A 1 93 ? -13.719 -15.656 -14.211 1 97.31 93 THR A C 1
ATOM 684 O O . THR A 1 93 ? -13.344 -15.711 -15.383 1 97.31 93 THR A O 1
ATOM 687 N N . ILE A 1 94 ? -13.898 -14.547 -13.578 1 96.56 94 ILE A N 1
ATOM 688 C CA . ILE A 1 94 ? -13.711 -13.258 -14.234 1 96.56 94 ILE A CA 1
ATOM 689 C C . ILE A 1 94 ? -12.266 -13.125 -14.711 1 96.56 94 ILE A C 1
ATOM 691 O O . ILE A 1 94 ? -12.016 -12.695 -15.836 1 96.56 94 ILE A O 1
ATOM 695 N N . LEU A 1 95 ? -11.375 -13.555 -13.93 1 96.94 95 LEU A N 1
ATOM 696 C CA . LEU A 1 95 ? -9.961 -13.375 -14.25 1 96.94 95 LEU A CA 1
ATOM 697 C C . LEU A 1 95 ? -9.516 -14.391 -15.305 1 96.94 95 LEU A C 1
ATOM 699 O O . LEU A 1 95 ? -8.68 -14.07 -16.156 1 96.94 95 LEU A O 1
ATOM 703 N N . THR A 1 96 ? -10.008 -15.633 -15.227 1 97.25 96 THR A N 1
ATOM 704 C CA . THR A 1 96 ? -9.672 -16.625 -16.25 1 97.25 96 THR A CA 1
ATOM 705 C C . THR A 1 96 ? -10.195 -16.188 -17.609 1 97.25 96 THR A C 1
ATOM 707 O O . THR A 1 96 ? -9.492 -16.312 -18.609 1 97.25 96 THR A O 1
ATOM 710 N N . LYS A 1 97 ? -11.398 -15.672 -17.656 1 97 97 LYS A N 1
ATOM 711 C CA . LYS A 1 97 ? -11.953 -15.125 -18.891 1 97 97 LYS A CA 1
ATOM 712 C C . LYS A 1 97 ? -11.141 -13.93 -19.375 1 97 97 LYS A C 1
ATOM 714 O O . LYS A 1 97 ? -10.992 -13.719 -20.578 1 97 97 LYS A O 1
ATOM 719 N N . GLY A 1 98 ? -10.648 -13.203 -18.406 1 97 98 GLY A N 1
ATOM 720 C CA . GLY A 1 98 ? -9.797 -12.078 -18.75 1 97 98 GLY A CA 1
ATOM 721 C C . GLY A 1 98 ? -8.539 -12.484 -19.5 1 97 98 GLY A C 1
ATOM 722 O O . GLY A 1 98 ? -8.141 -11.836 -20.469 1 97 98 GLY A O 1
ATOM 723 N N . VAL A 1 99 ? -7.902 -13.531 -19.047 1 97.88 99 VAL A N 1
ATOM 724 C CA . VAL A 1 99 ? -6.691 -14.008 -19.703 1 97.88 99 VAL A CA 1
ATOM 725 C C . VAL A 1 99 ? -7.023 -14.5 -21.109 1 97.88 99 VAL A C 1
ATOM 727 O O . VAL A 1 99 ? -6.266 -14.273 -22.047 1 97.88 99 VAL A O 1
ATOM 730 N N . GLU A 1 100 ? -8.117 -15.172 -21.25 1 97.69 100 GLU A N 1
ATOM 731 C CA . GLU A 1 100 ? -8.539 -15.617 -22.578 1 97.69 100 GLU A CA 1
ATOM 732 C C . GLU A 1 100 ? -8.773 -14.422 -23.516 1 97.69 100 GLU A C 1
ATOM 734 O O . GLU A 1 100 ? -8.43 -14.477 -24.688 1 97.69 100 GLU A O 1
ATOM 739 N N . PHE A 1 101 ? -9.414 -13.398 -22.984 1 97.81 101 PHE A N 1
ATOM 740 C CA . PHE A 1 101 ? -9.625 -12.18 -23.75 1 97.81 101 PHE A CA 1
ATOM 741 C C . PHE A 1 101 ? -8.297 -11.578 -24.188 1 97.81 101 PHE A C 1
ATOM 743 O O . PHE A 1 101 ? -8.164 -11.117 -25.328 1 97.81 101 PHE A O 1
ATOM 750 N N . LEU A 1 102 ? -7.324 -11.586 -23.312 1 98.19 102 LEU A N 1
ATOM 751 C CA . LEU A 1 102 ? -6 -11.055 -23.641 1 98.19 102 LEU A CA 1
ATOM 752 C C . LEU A 1 102 ? -5.363 -11.852 -24.766 1 98.19 102 LEU A C 1
ATOM 754 O O . LEU A 1 102 ? -4.672 -11.273 -25.625 1 98.19 102 LEU A O 1
ATOM 758 N N . PHE A 1 103 ? -5.512 -13.164 -24.734 1 98.44 103 PHE A N 1
ATOM 759 C CA . PHE A 1 103 ? -5 -13.992 -25.828 1 98.44 103 PHE A CA 1
ATOM 760 C C . PHE A 1 103 ? -5.605 -13.57 -27.156 1 98.44 103 PHE A C 1
ATOM 762 O O . PHE A 1 103 ? -4.887 -13.391 -28.141 1 98.44 103 PHE A O 1
ATOM 769 N N . LYS A 1 104 ? -6.922 -13.414 -27.141 1 98.31 104 LYS A N 1
ATOM 770 C CA . LYS A 1 104 ? -7.605 -12.992 -28.359 1 98.31 104 LYS A CA 1
ATOM 771 C C . LYS A 1 104 ? -7.109 -11.617 -28.828 1 98.31 104 LYS A C 1
ATOM 773 O O . LYS A 1 104 ? -6.809 -11.43 -30.016 1 98.31 104 LYS A O 1
ATOM 778 N N . LYS A 1 105 ? -7.012 -10.758 -27.906 1 97.81 105 LYS A N 1
ATOM 779 C CA . LYS A 1 105 ? -6.598 -9.383 -28.203 1 97.81 105 LYS A CA 1
ATOM 780 C C . LYS A 1 105 ? -5.191 -9.359 -28.797 1 97.81 105 LYS A C 1
ATOM 782 O O . LYS A 1 105 ? -4.898 -8.539 -29.672 1 97.81 105 LYS A O 1
ATOM 787 N N . ASN A 1 106 ? -4.293 -10.234 -28.344 1 98.25 106 ASN A N 1
ATOM 788 C CA . ASN A 1 106 ? -2.902 -10.25 -28.781 1 98.25 106 ASN A CA 1
ATOM 789 C C . ASN A 1 106 ? -2.668 -11.297 -29.875 1 98.25 106 ASN A C 1
ATOM 791 O O . ASN A 1 106 ? -1.528 -11.539 -30.266 1 98.25 106 ASN A O 1
ATOM 795 N N . LYS A 1 107 ? -3.717 -12.031 -30.25 1 98.25 107 LYS A N 1
ATOM 796 C CA . LYS A 1 107 ? -3.689 -12.992 -31.359 1 98.25 107 LYS A CA 1
ATOM 797 C C . LYS A 1 107 ? -2.793 -14.18 -31.016 1 98.25 107 LYS A C 1
ATOM 799 O O . LYS A 1 107 ? -1.999 -14.625 -31.859 1 98.25 107 LYS A O 1
ATOM 804 N N . VAL A 1 108 ? -2.832 -14.562 -29.797 1 98.81 108 VAL A N 1
ATOM 805 C CA . VAL A 1 108 ? -2.189 -15.812 -29.391 1 98.81 108 VAL A CA 1
ATOM 806 C C . VAL A 1 108 ? -3.135 -16.984 -29.641 1 98.81 108 VAL A C 1
ATOM 808 O O . VAL A 1 108 ? -4.285 -16.969 -29.203 1 98.81 108 VAL A O 1
ATOM 811 N N . THR A 1 109 ? -2.68 -18 -30.391 1 98.56 109 THR A N 1
ATOM 812 C CA . THR A 1 109 ? -3.492 -19.188 -30.578 1 98.56 109 THR A CA 1
ATOM 813 C C . THR A 1 109 ? -3.498 -20.047 -29.328 1 98.56 109 THR A C 1
ATOM 815 O O . THR A 1 109 ? -2.439 -20.406 -28.797 1 98.56 109 THR A O 1
ATOM 818 N N . TYR A 1 110 ? -4.691 -20.359 -28.828 1 98.06 110 TYR A N 1
ATOM 819 C CA . TYR A 1 110 ? -4.863 -21.094 -27.578 1 98.06 110 TYR A CA 1
ATOM 820 C C . TYR A 1 110 ? -5.312 -22.531 -27.859 1 98.06 110 TYR A C 1
ATOM 822 O O . TYR A 1 110 ? -6.371 -22.75 -28.453 1 98.06 110 TYR A O 1
ATOM 830 N N . PHE A 1 111 ? -4.504 -23.484 -27.469 1 97.56 111 PHE A N 1
ATOM 831 C CA . PHE A 1 111 ? -4.855 -24.891 -27.562 1 97.56 111 PHE A CA 1
ATOM 832 C C . PHE A 1 111 ? -5.137 -25.469 -26.188 1 97.56 111 PHE A C 1
ATOM 834 O O . PHE A 1 111 ? -4.281 -25.422 -25.297 1 97.56 111 PHE A O 1
ATOM 841 N N . LYS A 1 112 ? -6.312 -26.062 -26.031 1 97.19 112 LYS A N 1
ATOM 842 C CA . LYS A 1 112 ? -6.645 -26.797 -24.812 1 97.19 112 LYS A CA 1
ATOM 843 C C . LYS A 1 112 ? -6.219 -28.25 -24.891 1 97.19 112 LYS A C 1
ATOM 845 O O . LYS A 1 112 ? -6.715 -29 -25.75 1 97.19 112 LYS A O 1
ATOM 850 N N . GLY A 1 113 ? -5.289 -28.594 -24.094 1 97.19 113 GLY A N 1
ATOM 851 C CA . GLY A 1 113 ? -4.793 -29.953 -24.094 1 97.19 113 GLY A CA 1
ATOM 852 C C . GLY A 1 113 ? -3.412 -30.094 -23.484 1 97.19 113 GLY A C 1
ATOM 853 O O . GLY A 1 113 ? -2.869 -29.125 -22.953 1 97.19 113 GLY A O 1
ATOM 854 N N . THR A 1 114 ? -2.949 -31.312 -23.453 1 97.75 114 THR A N 1
ATOM 855 C CA . THR A 1 114 ? -1.618 -31.625 -22.938 1 97.75 114 THR A CA 1
ATOM 856 C C . THR A 1 114 ? -0.587 -31.609 -24.062 1 97.75 114 THR A C 1
ATOM 858 O O . THR A 1 114 ? -0.731 -32.344 -25.062 1 97.75 114 THR A O 1
ATOM 861 N N . GLY A 1 115 ? 0.403 -30.766 -23.953 1 98 115 GLY A N 1
ATOM 862 C CA . GLY A 1 115 ? 1.471 -30.688 -24.938 1 98 115 GLY A CA 1
ATOM 863 C C . GLY A 1 115 ? 2.643 -31.594 -24.625 1 98 115 GLY A C 1
ATOM 864 O O . GLY A 1 115 ? 3.021 -31.75 -23.469 1 98 115 GLY A O 1
ATOM 865 N N . SER A 1 116 ? 3.191 -32.25 -25.625 1 98.19 116 SER A N 1
ATOM 866 C CA . SER A 1 116 ? 4.375 -33.094 -25.484 1 98.19 116 SER A CA 1
ATOM 867 C C . SER A 1 116 ? 5.234 -33.062 -26.734 1 98.19 116 SER A C 1
ATOM 869 O O . SER A 1 116 ? 4.727 -32.844 -27.844 1 98.19 116 SER A O 1
ATOM 871 N N . PHE A 1 117 ? 6.523 -33.344 -26.578 1 98.62 117 PHE A N 1
ATOM 872 C CA . PHE A 1 117 ? 7.453 -33.281 -27.703 1 98.62 117 PHE A CA 1
ATOM 873 C C . PHE A 1 117 ? 7.395 -34.562 -28.5 1 98.62 117 PHE A C 1
ATOM 875 O O . PHE A 1 117 ? 7.508 -35.656 -27.953 1 98.62 117 PHE A O 1
ATOM 882 N N . LYS A 1 118 ? 7.172 -34.406 -29.781 1 97.81 118 LYS A N 1
ATOM 883 C CA . LYS A 1 118 ? 7.461 -35.5 -30.734 1 97.81 118 LYS A CA 1
ATOM 884 C C . LYS A 1 118 ? 8.891 -35.375 -31.266 1 97.81 118 LYS A C 1
ATOM 886 O O . LYS A 1 118 ? 9.539 -36.406 -31.5 1 97.81 118 LYS A O 1
ATOM 891 N N . SER A 1 119 ? 9.266 -34.25 -31.5 1 97.88 119 SER A N 1
ATOM 892 C CA . SER A 1 119 ? 10.625 -33.812 -31.812 1 97.88 119 SER A CA 1
ATOM 893 C C . SER A 1 119 ? 10.875 -32.375 -31.312 1 97.88 119 SER A C 1
ATOM 895 O O . SER A 1 119 ? 9.984 -31.766 -30.734 1 97.88 119 SER A O 1
ATOM 897 N N . ALA A 1 120 ? 12.062 -31.906 -31.531 1 97.5 120 ALA A N 1
ATOM 898 C CA . ALA A 1 120 ? 12.414 -30.578 -31.047 1 97.5 120 ALA A CA 1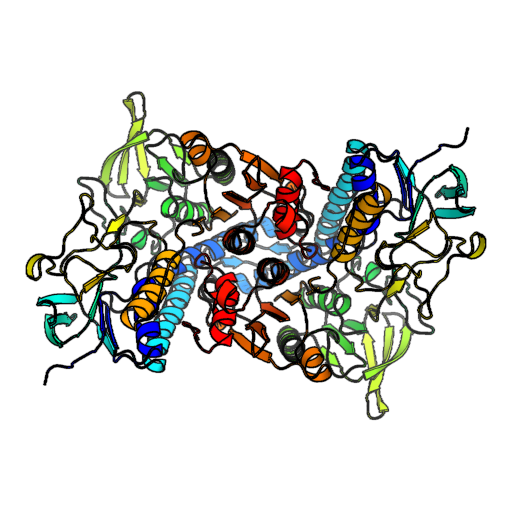
ATOM 899 C C . ALA A 1 120 ? 11.578 -29.5 -31.734 1 97.5 120 ALA A C 1
ATOM 901 O O . ALA A 1 120 ? 11.43 -28.391 -31.234 1 97.5 120 ALA A O 1
ATOM 902 N N . ASN A 1 121 ? 10.961 -29.828 -32.906 1 98.06 121 ASN A N 1
ATOM 903 C CA . ASN A 1 121 ? 10.203 -28.828 -33.656 1 98.06 121 ASN A CA 1
ATOM 904 C C . ASN A 1 121 ? 8.75 -29.25 -33.812 1 98.06 121 ASN A C 1
ATOM 906 O O . ASN A 1 121 ? 8 -28.609 -34.562 1 98.06 121 ASN A O 1
ATOM 910 N N . LYS A 1 122 ? 8.375 -30.359 -33.219 1 98.12 122 LYS A N 1
ATOM 911 C CA . LYS A 1 122 ? 7.008 -30.844 -33.344 1 98.12 122 LYS A CA 1
ATOM 912 C C . LYS A 1 122 ? 6.414 -31.141 -31.969 1 98.12 122 LYS A C 1
ATOM 914 O O . LYS A 1 122 ? 7 -31.875 -31.172 1 98.12 122 LYS A O 1
ATOM 919 N N . ILE A 1 123 ? 5.254 -30.547 -31.734 1 98.38 123 ILE A N 1
ATOM 920 C CA . ILE A 1 123 ? 4.559 -30.703 -30.453 1 98.38 123 ILE A CA 1
ATOM 921 C C . ILE A 1 123 ? 3.24 -31.453 -30.672 1 98.38 123 ILE A C 1
ATOM 923 O O . ILE A 1 123 ? 2.445 -31.062 -31.547 1 98.38 123 ILE A O 1
ATOM 927 N N . SER A 1 124 ? 3.076 -32.469 -29.953 1 98.06 124 SER A N 1
ATOM 928 C CA . SER A 1 124 ? 1.792 -33.156 -29.891 1 98.06 124 SER A CA 1
ATOM 929 C C . SER A 1 124 ? 0.877 -32.531 -28.844 1 98.06 124 SER A C 1
ATOM 931 O O . SER A 1 124 ? 1.313 -32.25 -27.734 1 98.06 124 SER A O 1
ATOM 933 N N . ILE A 1 125 ? -0.383 -32.25 -29.188 1 98.06 125 ILE A N 1
ATOM 934 C CA . ILE A 1 125 ? -1.396 -31.75 -28.266 1 98.06 125 ILE A CA 1
ATOM 935 C C . ILE A 1 125 ? -2.518 -32.781 -28.109 1 98.06 125 ILE A C 1
ATOM 937 O O . ILE A 1 125 ? -3.223 -33.094 -29.078 1 98.06 125 ILE A O 1
ATOM 941 N N . LEU A 1 126 ? -2.637 -33.281 -26.969 1 97.12 126 LEU A N 1
ATOM 942 C CA . LEU A 1 126 ? -3.725 -34.219 -26.656 1 97.12 126 LEU A CA 1
ATOM 943 C C . LEU A 1 126 ? -4.855 -33.5 -25.938 1 97.12 126 LEU A C 1
ATOM 945 O O . LEU A 1 126 ? -4.68 -33.031 -24.812 1 97.12 126 LEU A O 1
ATOM 949 N N . ASP A 1 127 ? -6.031 -33.406 -26.531 1 94.38 127 ASP A N 1
ATOM 950 C CA . ASP A 1 127 ? -7.141 -32.688 -25.906 1 94.38 127 ASP A CA 1
ATOM 951 C C . ASP A 1 127 ? -7.91 -33.594 -24.953 1 94.38 127 ASP A C 1
ATOM 953 O O . ASP A 1 127 ? -7.469 -34.688 -24.656 1 94.38 127 ASP A O 1
ATOM 957 N N . ASP A 1 128 ? -8.984 -33.062 -24.375 1 90.81 128 ASP A N 1
ATOM 958 C CA . ASP A 1 128 ? -9.742 -33.781 -23.359 1 90.81 128 ASP A CA 1
ATOM 959 C C . ASP A 1 128 ? -10.398 -35.031 -23.938 1 90.81 128 ASP A C 1
ATOM 961 O O . ASP A 1 128 ? -10.75 -35.938 -23.188 1 90.81 128 ASP A O 1
ATOM 965 N N . GLN A 1 129 ? -10.586 -35.094 -25.281 1 92.75 129 GLN A N 1
ATOM 966 C CA . GLN A 1 129 ? -11.18 -36.281 -25.938 1 92.75 129 GLN A CA 1
ATOM 967 C C . GLN A 1 129 ? -10.102 -37.219 -26.422 1 92.75 129 GLN A C 1
ATOM 969 O O . GLN A 1 129 ? -10.383 -38.125 -27.219 1 92.75 129 GLN A O 1
ATOM 974 N N . LYS A 1 130 ? -8.891 -36.938 -26.094 1 91.44 130 LYS A N 1
ATOM 975 C CA . LYS A 1 130 ? -7.754 -37.75 -26.453 1 91.44 130 LYS A CA 1
ATOM 976 C C . LYS A 1 130 ? -7.477 -37.688 -27.953 1 91.44 130 LYS A C 1
ATOM 978 O O . LYS A 1 130 ? -6.973 -38.656 -28.547 1 91.44 130 LYS A O 1
ATOM 983 N N . LYS A 1 131 ? -7.969 -36.656 -28.547 1 94.69 131 LYS A N 1
ATOM 984 C CA . LYS A 1 131 ? -7.598 -36.406 -29.938 1 94.69 131 LYS A CA 1
ATOM 985 C C . LYS A 1 131 ? -6.258 -35.688 -30.031 1 94.69 131 LYS A C 1
ATOM 987 O O . LYS A 1 131 ? -6.039 -34.688 -29.344 1 94.69 131 LYS A O 1
ATOM 992 N N . GLU A 1 132 ? -5.457 -36.188 -30.859 1 96 132 GLU A N 1
ATOM 993 C CA . GLU A 1 132 ? -4.109 -35.656 -31 1 96 132 GLU A CA 1
ATOM 994 C C . GLU A 1 132 ? -4.016 -34.688 -32.188 1 96 132 GLU A C 1
ATOM 996 O O . GLU A 1 132 ? -4.496 -35 -33.281 1 96 132 GLU A O 1
ATOM 1001 N N . THR A 1 133 ? -3.49 -33.562 -31.953 1 96.31 133 THR A N 1
ATOM 1002 C CA . THR A 1 133 ? -3.1 -32.594 -32.969 1 96.31 133 THR A CA 1
ATOM 1003 C C . THR A 1 133 ? -1.604 -32.312 -32.906 1 96.31 133 THR A C 1
ATOM 1005 O O . THR A 1 133 ? -1.049 -32.156 -31.812 1 96.31 133 THR A O 1
ATOM 1008 N N . ILE A 1 134 ? -0.941 -32.344 -34.031 1 97.62 134 ILE A N 1
ATOM 1009 C CA . ILE A 1 134 ? 0.49 -32.062 -34.062 1 97.62 134 ILE A CA 1
ATOM 1010 C C . ILE A 1 134 ? 0.729 -30.688 -34.719 1 97.62 134 ILE A C 1
ATOM 1012 O O . ILE A 1 134 ? 0.199 -30.391 -35.781 1 97.62 134 ILE A O 1
ATOM 1016 N N . ILE A 1 135 ? 1.494 -29.859 -34.062 1 98.12 135 ILE A N 1
ATOM 1017 C CA . ILE A 1 135 ? 1.854 -28.562 -34.656 1 98.12 135 ILE A CA 1
ATOM 1018 C C . ILE A 1 135 ? 3.373 -28.453 -34.719 1 98.12 135 ILE A C 1
ATOM 1020 O O . ILE A 1 135 ? 4.102 -29.188 -34.062 1 98.12 135 ILE A O 1
ATOM 1024 N N . GLU A 1 136 ? 3.859 -27.562 -35.594 1 98.38 136 GLU A N 1
ATOM 1025 C CA . GLU A 1 136 ? 5.285 -27.281 -35.75 1 98.38 136 GLU A CA 1
ATOM 1026 C C . GLU A 1 136 ? 5.648 -25.922 -35.125 1 98.38 136 GLU A C 1
ATOM 1028 O O . GLU A 1 136 ? 4.816 -25.016 -35.062 1 98.38 136 GLU A O 1
ATOM 1033 N N . THR A 1 137 ? 6.879 -25.875 -34.656 1 98.38 137 THR A N 1
ATOM 1034 C CA . THR A 1 137 ? 7.301 -24.625 -34.031 1 98.38 137 THR A CA 1
ATOM 1035 C C . THR A 1 137 ? 8.797 -24.406 -34.219 1 98.38 137 THR A C 1
ATOM 1037 O O . THR A 1 137 ? 9.57 -25.359 -34.312 1 98.38 137 THR A O 1
ATOM 1040 N N . ASP A 1 138 ? 9.242 -23.109 -34.312 1 98.5 138 ASP A N 1
ATOM 1041 C CA . ASP A 1 138 ? 10.656 -22.734 -34.344 1 98.5 138 ASP A CA 1
ATOM 1042 C C . ASP A 1 138 ? 11.266 -22.734 -32.938 1 98.5 138 ASP A C 1
ATOM 1044 O O . ASP A 1 138 ? 12.422 -23.125 -32.781 1 98.5 138 ASP A O 1
ATOM 1048 N N . LYS A 1 139 ? 10.562 -22.25 -31.969 1 98.69 139 LYS A N 1
ATOM 1049 C CA . LYS A 1 139 ? 10.977 -22.156 -30.578 1 98.69 139 LYS A CA 1
ATOM 1050 C C . LYS A 1 139 ? 9.875 -22.672 -29.656 1 98.69 139 LYS A C 1
ATOM 1052 O O . LYS A 1 139 ? 8.688 -22.484 -29.922 1 98.69 139 LYS A O 1
ATOM 1057 N N . THR A 1 140 ? 10.273 -23.344 -28.609 1 98.88 140 THR A N 1
ATOM 1058 C CA . THR A 1 140 ? 9.328 -23.797 -27.594 1 98.88 140 THR A CA 1
ATOM 1059 C C . THR A 1 140 ? 9.75 -23.312 -26.219 1 98.88 140 THR A C 1
ATOM 1061 O O . THR A 1 140 ? 10.93 -23.375 -25.859 1 98.88 140 THR A O 1
ATOM 1064 N N . VAL A 1 141 ? 8.82 -22.75 -25.406 1 98.94 141 VAL A N 1
ATOM 1065 C CA . VAL A 1 141 ? 9.055 -22.406 -24 1 98.94 141 VAL A CA 1
ATOM 1066 C C . VAL A 1 141 ? 8.227 -23.312 -23.094 1 98.94 141 VAL A C 1
ATOM 1068 O O . VAL A 1 141 ? 7 -23.359 -23.203 1 98.94 141 VAL A O 1
ATOM 1071 N N . ILE A 1 142 ? 8.906 -24.078 -22.266 1 98.94 142 ILE A N 1
ATOM 1072 C CA . ILE A 1 142 ? 8.242 -24.922 -21.281 1 98.94 142 ILE A CA 1
ATOM 1073 C C . ILE A 1 142 ? 7.93 -24.125 -20.016 1 98.94 142 ILE A C 1
ATOM 1075 O O . ILE A 1 142 ? 8.836 -23.578 -19.375 1 98.94 142 ILE A O 1
ATOM 1079 N N . SER A 1 143 ? 6.676 -24 -19.625 1 98.81 143 SER A N 1
ATOM 1080 C CA . SER A 1 143 ? 6.195 -23.281 -18.438 1 98.81 143 SER A CA 1
ATOM 1081 C C . SER A 1 143 ? 5.102 -24.078 -17.734 1 98.81 143 SER A C 1
ATOM 1083 O O . SER A 1 143 ? 4.023 -23.547 -17.453 1 98.81 143 SER A O 1
ATOM 1085 N N . THR A 1 144 ? 5.359 -25.297 -17.359 1 98.5 144 THR A N 1
ATOM 1086 C CA . THR A 1 144 ? 4.336 -26.234 -16.906 1 98.5 144 THR A CA 1
ATOM 1087 C C . THR A 1 144 ? 4.16 -26.156 -15.398 1 98.5 144 THR A C 1
ATOM 1089 O O . THR A 1 144 ? 3.307 -26.844 -14.836 1 98.5 144 THR A O 1
ATOM 1092 N N . GLY A 1 145 ? 4.934 -25.344 -14.75 1 97.88 145 GLY A N 1
ATOM 1093 C CA . GLY A 1 145 ? 4.723 -25.031 -13.344 1 97.88 145 GLY A CA 1
ATOM 1094 C C . GLY A 1 145 ? 5.117 -26.172 -12.414 1 97.88 145 GLY A C 1
ATOM 1095 O O . GLY A 1 145 ? 6.164 -26.797 -12.594 1 97.88 145 GLY A O 1
ATOM 1096 N N . SER A 1 146 ? 4.426 -26.297 -11.297 1 97.94 146 SER A N 1
ATOM 1097 C CA . SER A 1 146 ? 4.707 -27.266 -10.25 1 97.94 146 SER A CA 1
ATOM 1098 C C . SER A 1 146 ? 3.428 -27.922 -9.734 1 97.94 146 SER A C 1
ATOM 1100 O O . SER A 1 146 ? 2.326 -27.469 -10.062 1 97.94 146 SER A O 1
ATOM 1102 N N . VAL A 1 147 ? 3.545 -29 -9.039 1 96.69 147 VAL A N 1
ATOM 1103 C CA . VAL A 1 147 ? 2.43 -29.703 -8.406 1 96.69 147 VAL A CA 1
ATOM 1104 C C . VAL A 1 147 ? 2.727 -29.922 -6.926 1 96.69 147 VAL A C 1
ATOM 1106 O O . VAL A 1 147 ? 3.891 -29.984 -6.523 1 96.69 147 VAL A O 1
ATOM 1109 N N . PRO A 1 148 ? 1.695 -30.031 -6.074 1 97.06 148 PRO A N 1
ATOM 1110 C CA . PRO A 1 148 ? 1.923 -30.266 -4.648 1 97.06 148 PRO A CA 1
ATOM 1111 C C . PRO A 1 148 ? 2.619 -31.594 -4.375 1 97.06 148 PRO A C 1
ATOM 1113 O O . PRO A 1 148 ? 2.338 -32.594 -5.047 1 97.06 148 PRO A O 1
ATOM 1116 N N . VAL A 1 149 ? 3.502 -31.578 -3.393 1 96.06 149 VAL A N 1
ATOM 1117 C CA . VAL A 1 149 ? 4.164 -32.781 -2.932 1 96.06 149 VAL A CA 1
ATOM 1118 C C . VAL A 1 149 ? 3.34 -33.438 -1.82 1 96.06 149 VAL A C 1
ATOM 1120 O O . VAL A 1 149 ? 2.902 -32.75 -0.889 1 96.06 149 VAL A O 1
ATOM 1123 N N . ALA A 1 150 ? 3.037 -34.719 -1.922 1 94.19 150 ALA A N 1
ATOM 1124 C CA . ALA A 1 150 ? 2.396 -35.469 -0.846 1 94.19 150 ALA A CA 1
ATOM 1125 C C . ALA A 1 150 ? 3.436 -36.094 0.066 1 94.19 150 ALA A C 1
ATOM 1127 O O . ALA A 1 150 ? 4.613 -36.188 -0.287 1 94.19 150 ALA A O 1
ATOM 1128 N N . LEU A 1 151 ? 3.025 -36.469 1.237 1 94.94 151 LEU A N 1
ATOM 1129 C CA . LEU A 1 151 ? 3.889 -37.281 2.088 1 94.94 151 LEU A CA 1
ATOM 1130 C C . LEU A 1 151 ? 3.975 -38.719 1.565 1 94.94 151 LEU A C 1
ATOM 1132 O O . LEU A 1 151 ? 3.068 -39.188 0.873 1 94.94 151 LEU A O 1
ATOM 1136 N N . PRO A 1 152 ? 5.07 -39.375 1.867 1 92.62 152 PRO A N 1
ATOM 1137 C CA . PRO A 1 152 ? 5.191 -40.781 1.425 1 92.62 152 PRO A CA 1
ATOM 1138 C C . PRO A 1 152 ? 4.016 -41.625 1.873 1 92.62 152 PRO A C 1
ATOM 1140 O O . PRO A 1 152 ? 3.652 -41.625 3.053 1 92.62 152 PRO A O 1
ATOM 1143 N N . GLY A 1 153 ? 3.455 -42.281 0.959 1 92.62 153 GLY A N 1
ATOM 1144 C CA . GLY A 1 153 ? 2.389 -43.219 1.261 1 92.62 153 GLY A CA 1
ATOM 1145 C C . GLY A 1 153 ? 1.038 -42.562 1.442 1 92.62 153 GLY A C 1
ATOM 1146 O O . GLY A 1 153 ? 0.049 -43.25 1.752 1 92.62 153 GLY A O 1
ATOM 1147 N N . ILE A 1 154 ? 1.016 -41.312 1.298 1 94.44 154 ILE A N 1
ATOM 1148 C CA . ILE A 1 154 ? -0.226 -40.562 1.503 1 94.44 154 ILE A CA 1
ATOM 1149 C C . ILE A 1 154 ? -0.731 -40.031 0.168 1 94.44 154 ILE A C 1
ATOM 1151 O O . ILE A 1 154 ? 0.04 -39.469 -0.612 1 94.44 154 ILE A O 1
ATOM 1155 N N . GLU A 1 155 ? -2.02 -40.219 -0.1 1 94.69 155 GLU A N 1
ATOM 1156 C CA . GLU A 1 155 ? -2.648 -39.688 -1.307 1 94.69 155 GLU A CA 1
ATOM 1157 C C . GLU A 1 155 ? -3.678 -38.625 -0.969 1 94.69 155 GLU A C 1
ATOM 1159 O O . GLU A 1 155 ? -4.398 -38.719 0.024 1 94.69 155 GLU A O 1
ATOM 1164 N N . PHE A 1 156 ? -3.707 -37.656 -1.808 1 96.75 156 PHE A N 1
ATOM 1165 C CA . PHE A 1 156 ? -4.723 -36.625 -1.66 1 96.75 156 PHE A CA 1
ATOM 1166 C C . PHE A 1 156 ? -6.09 -37.125 -2.094 1 96.75 156 PHE A C 1
ATOM 1168 O O . PHE A 1 156 ? -6.219 -37.75 -3.156 1 96.75 156 PHE A O 1
ATOM 1175 N N . ASP A 1 157 ? -7.094 -37 -1.361 1 96.19 157 ASP A N 1
ATOM 1176 C CA . ASP A 1 157 ? -8.461 -37.219 -1.831 1 96.19 157 ASP A CA 1
ATOM 1177 C C . ASP A 1 157 ? -9.203 -35.875 -2.01 1 96.19 157 ASP A C 1
ATOM 1179 O O . ASP A 1 157 ? -10.328 -35.875 -2.51 1 96.19 157 ASP A O 1
ATOM 1183 N N . GLU A 1 158 ? -8.555 -34.719 -1.645 1 97.12 158 GLU A N 1
ATOM 1184 C CA . GLU A 1 158 ? -9.016 -33.344 -1.8 1 97.12 158 GLU A CA 1
ATOM 1185 C C . GLU A 1 158 ? -10.344 -33.125 -1.081 1 97.12 158 GLU A C 1
ATOM 1187 O O . GLU A 1 158 ? -11.141 -32.281 -1.493 1 97.12 158 GLU A O 1
ATOM 1192 N N . LYS A 1 159 ? -10.617 -33.938 -0.024 1 96.06 159 LYS A N 1
ATOM 1193 C CA . LYS A 1 159 ? -11.766 -33.812 0.868 1 96.06 159 LYS A CA 1
ATOM 1194 C C . LYS A 1 159 ? -11.328 -33.812 2.33 1 96.06 159 LYS A C 1
ATOM 1196 O O . LYS A 1 159 ? -11.469 -32.812 3.041 1 96.06 159 LYS A O 1
ATOM 1201 N N . ILE A 1 160 ? -10.68 -34.938 2.707 1 97.75 160 ILE A N 1
ATOM 1202 C CA . ILE A 1 160 ? -10.18 -35.094 4.07 1 97.75 160 ILE A CA 1
ATOM 1203 C C . ILE A 1 160 ? -8.688 -34.781 4.105 1 97.75 160 ILE A C 1
ATOM 1205 O O . ILE A 1 160 ? -8.227 -34 4.945 1 97.75 160 ILE A O 1
ATOM 1209 N N . ILE A 1 161 ? -7.922 -35.5 3.238 1 98.31 161 ILE A N 1
ATOM 1210 C CA . ILE A 1 161 ? -6.516 -35.188 3.014 1 98.31 161 ILE A CA 1
ATOM 1211 C C . ILE A 1 161 ? -6.383 -34.281 1.775 1 98.31 161 ILE A C 1
ATOM 1213 O O . ILE A 1 161 ? -6.531 -34.781 0.646 1 98.31 161 ILE A O 1
ATOM 1217 N N . VAL A 1 162 ? -6.07 -33.062 2.035 1 98.31 162 VAL A N 1
ATOM 1218 C CA . VAL A 1 162 ? -6.195 -32.094 0.93 1 98.31 162 VAL A CA 1
ATOM 1219 C C . VAL A 1 162 ? -4.848 -31.438 0.666 1 98.31 162 VAL A C 1
ATOM 1221 O O . VAL A 1 162 ? -4.023 -31.297 1.575 1 98.31 162 VAL A O 1
ATOM 1224 N N . SER A 1 163 ? -4.559 -31.094 -0.597 1 98.19 163 SER A N 1
ATOM 1225 C CA . SER A 1 163 ? -3.549 -30.125 -0.988 1 98.19 163 SER A CA 1
ATOM 1226 C C . SER A 1 163 ? -4.098 -28.703 -0.915 1 98.19 163 SER A C 1
ATOM 1228 O O . SER A 1 163 ? -5.195 -28.484 -0.396 1 98.19 163 SER A O 1
ATOM 1230 N N . SER A 1 164 ? -3.299 -27.781 -1.433 1 96.25 164 SER A N 1
ATOM 1231 C CA . SER A 1 164 ? -3.777 -26.391 -1.5 1 96.25 164 SER A CA 1
ATOM 1232 C C . SER A 1 164 ? -5.059 -26.297 -2.32 1 96.25 164 SER A C 1
ATOM 1234 O O . SER A 1 164 ? -5.902 -25.438 -2.059 1 96.25 164 SER A O 1
ATOM 1236 N N . THR A 1 165 ? -5.242 -27.188 -3.295 1 96.75 165 THR A N 1
ATOM 1237 C CA . THR A 1 165 ? -6.418 -27.172 -4.16 1 96.75 165 THR A CA 1
ATOM 1238 C C . THR A 1 165 ? -7.68 -27.484 -3.361 1 96.75 165 THR A C 1
ATOM 1240 O O . THR A 1 165 ? -8.648 -26.734 -3.4 1 96.75 165 THR A O 1
ATOM 1243 N N . GLY A 1 166 ? -7.641 -28.562 -2.611 1 97.81 166 GLY A N 1
ATOM 1244 C CA . GLY A 1 166 ? -8.805 -28.969 -1.838 1 97.81 166 GLY A CA 1
ATOM 1245 C C . GLY A 1 166 ? -9.109 -28.031 -0.684 1 97.81 166 GLY A C 1
ATOM 1246 O O . GLY A 1 166 ? -10.266 -27.859 -0.308 1 97.81 166 GLY A O 1
ATOM 1247 N N . ALA A 1 167 ? -8.086 -27.438 -0.126 1 98.25 167 ALA A N 1
ATOM 1248 C CA . ALA A 1 167 ? -8.25 -26.531 1.012 1 98.25 167 ALA A CA 1
ATOM 1249 C C . ALA A 1 167 ? -9.062 -25.297 0.625 1 98.25 167 ALA A C 1
ATOM 1251 O O . ALA A 1 167 ? -9.641 -24.641 1.488 1 98.25 167 ALA A O 1
ATOM 1252 N N . LEU A 1 168 ? -9.172 -25.031 -0.703 1 98.25 168 LEU A N 1
ATOM 1253 C CA . LEU A 1 168 ? -9.852 -23.844 -1.192 1 98.25 168 LEU A CA 1
ATOM 1254 C C . LEU A 1 168 ? -11.312 -24.141 -1.516 1 98.25 168 LEU A C 1
ATOM 1256 O O . LEU A 1 168 ? -12.078 -23.234 -1.865 1 98.25 168 LEU A O 1
ATOM 1260 N N . THR A 1 169 ? -11.711 -25.406 -1.354 1 97.56 169 THR A N 1
ATOM 1261 C CA . THR A 1 169 ? -13.039 -25.75 -1.831 1 97.56 169 THR A CA 1
ATOM 1262 C C . THR A 1 169 ? -13.773 -26.609 -0.808 1 97.56 169 THR A C 1
ATOM 1264 O O . THR A 1 169 ? -14.633 -27.422 -1.169 1 97.56 169 THR A O 1
ATOM 1267 N N . LEU A 1 170 ? -13.359 -26.547 0.466 1 97.94 170 LEU A N 1
ATOM 1268 C CA . LEU A 1 170 ? -14.055 -27.312 1.491 1 97.94 170 LEU A CA 1
ATOM 1269 C C . LEU A 1 170 ? -15.531 -26.938 1.545 1 97.94 170 LEU A C 1
ATOM 1271 O O . LEU A 1 170 ? -15.875 -25.766 1.431 1 97.94 170 LEU A O 1
ATOM 1275 N N . GLU A 1 171 ? -16.344 -27.875 1.794 1 96.44 171 GLU A N 1
ATOM 1276 C CA . GLU A 1 171 ? -17.797 -27.672 1.749 1 96.44 171 GLU A CA 1
ATOM 1277 C C . GLU A 1 171 ? -18.312 -27.156 3.086 1 96.44 171 GLU A C 1
ATOM 1279 O O . GLU A 1 171 ? -19.406 -26.562 3.146 1 96.44 171 GLU A O 1
ATOM 1284 N N . THR A 1 172 ? -17.625 -27.531 4.152 1 97.56 172 THR A N 1
ATOM 1285 C CA . THR A 1 172 ? -17.969 -27.078 5.5 1 97.56 172 THR A CA 1
ATOM 1286 C C . THR A 1 172 ? -16.719 -26.625 6.254 1 97.56 172 THR A C 1
ATOM 1288 O O . THR A 1 172 ? -15.594 -27 5.895 1 97.56 172 THR A O 1
ATOM 1291 N N . VAL A 1 173 ? -16.984 -25.797 7.246 1 98.56 173 VAL A N 1
ATOM 1292 C CA . VAL A 1 173 ? -15.875 -25.438 8.133 1 98.56 173 VAL A CA 1
ATOM 1293 C C . VAL A 1 173 ? -15.5 -26.641 8.992 1 98.56 173 VAL A C 1
ATOM 1295 O O . VAL A 1 173 ? -16.312 -27.141 9.766 1 98.56 173 VAL A O 1
ATOM 1298 N N . PRO A 1 174 ? -14.281 -27.078 8.805 1 98.5 174 PRO A N 1
ATOM 1299 C CA . PRO A 1 174 ? -13.914 -28.203 9.68 1 98.5 174 PRO A CA 1
ATOM 1300 C C . PRO A 1 174 ? -13.867 -27.812 11.148 1 98.5 174 PRO A C 1
ATOM 1302 O O . PRO A 1 174 ? -13.484 -26.688 11.484 1 98.5 174 PRO A O 1
ATOM 1305 N N . LYS A 1 175 ? -14.289 -28.734 12.039 1 98.31 175 LYS A N 1
ATOM 1306 C CA . LYS A 1 175 ? -14.125 -28.453 13.461 1 98.31 175 LYS A CA 1
ATOM 1307 C C . LYS A 1 175 ? -12.648 -28.344 13.828 1 98.31 175 LYS A C 1
ATOM 1309 O O . LYS A 1 175 ? -12.242 -27.438 14.562 1 98.31 175 LYS A O 1
ATOM 1314 N N . LYS A 1 176 ? -11.922 -29.297 13.344 1 98.56 176 LYS A N 1
ATOM 1315 C CA . LYS A 1 176 ? -10.477 -29.328 13.57 1 98.56 176 LYS A CA 1
ATOM 1316 C C . LYS A 1 176 ? -9.719 -29.562 12.266 1 98.56 176 LYS A C 1
ATOM 1318 O O . LYS A 1 176 ? -10.062 -30.469 11.5 1 98.56 176 LYS A O 1
ATOM 1323 N N . MET A 1 177 ? -8.703 -28.766 11.961 1 98.81 177 MET A N 1
ATOM 1324 C CA . MET A 1 177 ? -7.824 -28.875 10.797 1 98.81 177 MET A CA 1
ATOM 1325 C C . MET A 1 177 ? -6.367 -29 11.219 1 98.81 177 MET A C 1
ATOM 1327 O O . MET A 1 177 ? -5.891 -28.234 12.062 1 98.81 177 MET A O 1
ATOM 1331 N N . VAL A 1 178 ? -5.695 -30 10.734 1 98.88 178 VAL A N 1
ATOM 1332 C CA . VAL A 1 178 ? -4.25 -30.109 10.906 1 98.88 178 VAL A CA 1
ATOM 1333 C C . VAL A 1 178 ? -3.543 -29.656 9.633 1 98.88 178 VAL A C 1
ATOM 1335 O O . VAL A 1 178 ? -3.859 -30.141 8.539 1 98.88 178 VAL A O 1
ATOM 1338 N N . VAL A 1 179 ? -2.699 -28.719 9.758 1 98.88 179 VAL A N 1
ATOM 1339 C CA . VAL A 1 179 ? -1.87 -28.219 8.664 1 98.88 179 VAL A CA 1
ATOM 1340 C C . VAL A 1 179 ? -0.458 -28.781 8.781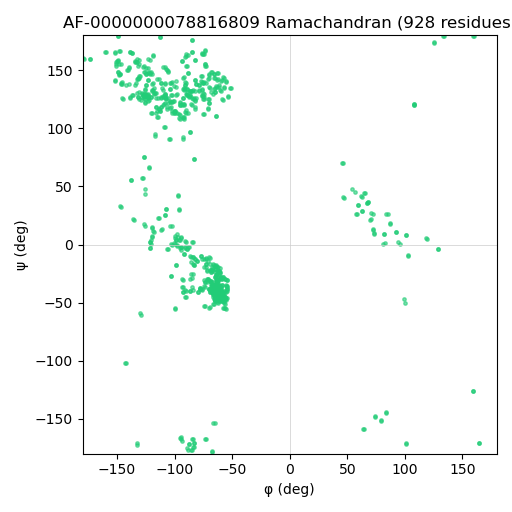 1 98.88 179 VAL A C 1
ATOM 1342 O O . VAL A 1 179 ? 0.247 -28.516 9.758 1 98.88 179 VAL A O 1
ATOM 1345 N N . VAL A 1 180 ? -0.094 -29.562 7.832 1 98.56 180 VAL A N 1
ATOM 1346 C CA . VAL A 1 180 ? 1.252 -30.125 7.82 1 98.56 180 VAL A CA 1
ATOM 1347 C C . VAL A 1 180 ? 2.18 -29.234 7.004 1 98.56 180 VAL A C 1
ATOM 1349 O O . VAL A 1 180 ? 2.105 -29.203 5.773 1 98.56 180 VAL A O 1
ATOM 1352 N N . GLY A 1 181 ? 3.117 -28.531 7.68 1 97.81 181 GLY A N 1
ATOM 1353 C CA . GLY A 1 181 ? 4 -27.562 7.055 1 97.81 181 GLY A CA 1
ATOM 1354 C C . GLY A 1 181 ? 3.648 -26.125 7.41 1 97.81 181 GLY A C 1
ATOM 1355 O O . GLY A 1 181 ? 2.543 -25.656 7.121 1 97.81 181 GLY A O 1
ATOM 1356 N N . GLY A 1 182 ? 4.586 -25.453 8.016 1 97.94 182 GLY A N 1
ATOM 1357 C CA . GLY A 1 182 ? 4.395 -24.078 8.43 1 97.94 182 GLY A CA 1
ATOM 1358 C C . GLY A 1 182 ? 4.945 -23.078 7.438 1 97.94 182 GLY A C 1
ATOM 1359 O O . GLY A 1 182 ? 5.598 -22.109 7.824 1 97.94 182 GLY A O 1
ATOM 1360 N N . GLY A 1 183 ? 4.719 -23.328 6.094 1 97.44 183 GLY A N 1
ATOM 1361 C CA . GLY A 1 183 ? 5.109 -22.406 5.035 1 97.44 183 GLY A CA 1
ATOM 1362 C C . GLY A 1 183 ? 3.996 -21.469 4.617 1 97.44 183 GLY A C 1
ATOM 1363 O O . GLY A 1 183 ? 2.984 -21.344 5.312 1 97.44 183 GLY A O 1
ATOM 1364 N N . TYR A 1 184 ? 4.113 -20.781 3.498 1 96.81 184 TYR A N 1
ATOM 1365 C CA . TYR A 1 184 ? 3.207 -19.75 3.008 1 96.81 184 TYR A CA 1
ATOM 1366 C C . TYR A 1 184 ? 1.786 -20.281 2.883 1 96.81 184 TYR A C 1
ATOM 1368 O O . TYR A 1 184 ? 0.859 -19.75 3.5 1 96.81 184 TYR A O 1
ATOM 1376 N N . ILE A 1 185 ? 1.647 -21.375 2.145 1 97.44 185 ILE A N 1
ATOM 1377 C CA . ILE A 1 185 ? 0.341 -21.922 1.806 1 97.44 185 ILE A CA 1
ATOM 1378 C C . ILE A 1 185 ? -0.376 -22.375 3.078 1 97.44 185 ILE A C 1
ATOM 1380 O O . ILE A 1 185 ? -1.546 -22.047 3.285 1 97.44 185 ILE A O 1
ATOM 1384 N N . GLY A 1 186 ? 0.333 -23.094 3.945 1 98.38 186 GLY A N 1
ATOM 1385 C CA . GLY A 1 186 ? -0.258 -23.594 5.176 1 98.38 186 GLY A CA 1
ATOM 1386 C C . GLY A 1 186 ? -0.746 -22.5 6.094 1 98.38 186 GLY A C 1
ATOM 1387 O O . GLY A 1 186 ? -1.849 -22.578 6.641 1 98.38 186 GLY A O 1
ATOM 1388 N N . LEU A 1 187 ? -0.004 -21.469 6.223 1 98.75 187 LEU A N 1
ATOM 1389 C CA . LEU A 1 187 ? -0.334 -20.391 7.16 1 98.75 187 LEU A CA 1
ATOM 1390 C C . LEU A 1 187 ? -1.459 -19.516 6.613 1 98.75 187 LEU A C 1
ATOM 1392 O O . LEU A 1 187 ? -2.311 -19.047 7.375 1 98.75 187 LEU A O 1
ATOM 1396 N N . GLU A 1 188 ? -1.451 -19.266 5.301 1 98.62 188 GLU A N 1
ATOM 1397 C CA . GLU A 1 188 ? -2.553 -18.516 4.703 1 98.62 188 GLU A CA 1
ATOM 1398 C C . GLU A 1 188 ? -3.873 -19.266 4.844 1 98.62 188 GLU A C 1
ATOM 1400 O O . GLU A 1 188 ? -4.855 -18.703 5.348 1 98.62 188 GLU A O 1
ATOM 1405 N N . MET A 1 189 ? -3.848 -20.547 4.461 1 98.62 189 MET A N 1
ATOM 1406 C CA . MET A 1 189 ? -5.078 -21.328 4.531 1 98.62 189 MET A CA 1
ATOM 1407 C C . MET A 1 189 ? -5.477 -21.594 5.98 1 98.62 189 MET A C 1
ATOM 1409 O O . MET A 1 189 ? -6.66 -21.594 6.312 1 98.62 189 MET A O 1
ATOM 1413 N N . GLY A 1 190 ? -4.438 -21.859 6.816 1 98.75 190 GLY A N 1
ATOM 1414 C CA . GLY A 1 190 ? -4.73 -21.984 8.234 1 98.75 190 GLY A CA 1
ATOM 1415 C C . GLY A 1 190 ? -5.414 -20.766 8.82 1 98.75 190 GLY A C 1
ATOM 1416 O O . GLY A 1 190 ? -6.336 -20.891 9.633 1 98.75 190 GLY A O 1
ATOM 1417 N N . SER A 1 191 ? -5.02 -19.578 8.445 1 98.81 191 SER A N 1
ATOM 1418 C CA . SER A 1 191 ? -5.602 -18.344 8.938 1 98.81 191 SER A CA 1
ATOM 1419 C C . SER A 1 191 ? -7.051 -18.188 8.492 1 98.81 191 SER A C 1
ATOM 1421 O O . SER A 1 191 ? -7.902 -17.75 9.273 1 98.81 191 SER A O 1
ATOM 1423 N N . VAL A 1 192 ? -7.332 -18.547 7.199 1 98.81 192 VAL A N 1
ATOM 1424 C CA . VAL A 1 192 ? -8.688 -18.453 6.668 1 98.81 192 VAL A CA 1
ATOM 1425 C C . VAL A 1 192 ? -9.633 -19.297 7.52 1 98.81 192 VAL A C 1
ATOM 1427 O O . VAL A 1 192 ? -10.617 -18.797 8.062 1 98.81 192 VAL A O 1
ATOM 1430 N N . TRP A 1 193 ? -9.297 -20.547 7.672 1 98.81 193 TRP A N 1
ATOM 1431 C CA . TRP A 1 193 ? -10.219 -21.469 8.305 1 98.81 193 TRP A CA 1
ATOM 1432 C C . TRP A 1 193 ? -10.297 -21.234 9.812 1 98.81 193 TRP A C 1
ATOM 1434 O O . TRP A 1 193 ? -11.352 -21.422 10.422 1 98.81 193 TRP A O 1
ATOM 1444 N N . SER A 1 194 ? -9.164 -20.797 10.422 1 98.81 194 SER A N 1
ATOM 1445 C CA . SER A 1 194 ? -9.203 -20.406 11.828 1 98.81 194 SER A CA 1
ATOM 1446 C C . SER A 1 194 ? -10.195 -19.281 12.07 1 98.81 194 SER A C 1
ATOM 1448 O O . SER A 1 194 ? -11.016 -19.344 12.984 1 98.81 194 SER A O 1
ATOM 1450 N N . ARG A 1 195 ? -10.195 -18.25 11.219 1 98.38 195 ARG A N 1
ATOM 1451 C CA . ARG A 1 195 ? -11.094 -17.109 11.352 1 98.38 195 ARG A CA 1
ATOM 1452 C C . ARG A 1 195 ? -12.547 -17.531 11.172 1 98.38 195 ARG A C 1
ATOM 1454 O O . ARG A 1 195 ? -13.453 -16.938 11.758 1 98.38 195 ARG A O 1
ATOM 1461 N N . LEU A 1 196 ? -12.727 -18.609 10.391 1 98.5 196 LEU A N 1
ATOM 1462 C CA . LEU A 1 196 ? -14.078 -19.062 10.102 1 98.5 196 LEU A CA 1
ATOM 1463 C C . LEU A 1 196 ? -14.586 -20 11.195 1 98.5 196 LEU A C 1
ATOM 1465 O O . LEU A 1 196 ? -15.75 -20.391 11.18 1 98.5 196 LEU A O 1
ATOM 1469 N N . GLY A 1 197 ? -13.641 -20.453 12.148 1 98.25 197 GLY A N 1
ATOM 1470 C CA . GLY A 1 197 ? -14.133 -21.156 13.32 1 98.25 197 GLY A CA 1
ATOM 1471 C C . GLY A 1 197 ? -13.414 -22.484 13.555 1 98.25 197 GLY A C 1
ATOM 1472 O O . GLY A 1 197 ? -13.648 -23.141 14.57 1 98.25 197 GLY A O 1
ATOM 1473 N N . ALA A 1 198 ? -12.516 -22.875 12.672 1 98.81 198 ALA A N 1
ATOM 1474 C CA . ALA A 1 198 ? -11.812 -24.141 12.82 1 98.81 198 ALA A CA 1
ATOM 1475 C C . ALA A 1 198 ? -10.742 -24.062 13.906 1 98.81 198 ALA A C 1
ATOM 1477 O O . ALA A 1 198 ? -10.062 -23.047 14.031 1 98.81 198 ALA A O 1
ATOM 1478 N N . GLU A 1 199 ? -10.641 -25.125 14.688 1 98.81 199 GLU A N 1
ATOM 1479 C CA . GLU A 1 199 ? -9.438 -25.297 15.492 1 98.81 199 GLU A CA 1
ATOM 1480 C C . GLU A 1 199 ? -8.258 -25.75 14.641 1 98.81 199 GLU A C 1
ATOM 1482 O O . GLU A 1 199 ? -8.258 -26.875 14.125 1 98.81 199 GLU A O 1
ATOM 1487 N N . VAL A 1 200 ? -7.238 -24.938 14.461 1 98.88 200 VAL A N 1
ATOM 1488 C CA . VAL A 1 200 ? -6.168 -25.219 13.508 1 98.88 200 VAL A CA 1
ATOM 1489 C C . VAL A 1 200 ? -4.895 -25.594 14.266 1 98.88 200 VAL A C 1
ATOM 1491 O O . VAL A 1 200 ? -4.477 -24.875 15.188 1 98.88 200 VAL A O 1
ATOM 1494 N N . HIS A 1 201 ? -4.289 -26.719 13.914 1 98.81 201 HIS A N 1
ATOM 1495 C CA . HIS A 1 201 ? -2.994 -27.156 14.414 1 98.81 201 HIS A CA 1
ATOM 1496 C C . HIS A 1 201 ? -1.968 -27.234 13.289 1 98.81 201 HIS A C 1
ATOM 1498 O O . HIS A 1 201 ? -2.133 -28.016 12.344 1 98.81 201 HIS A O 1
ATOM 1504 N N . VAL A 1 202 ? -0.928 -26.438 13.406 1 98.81 202 VAL A N 1
ATOM 1505 C CA . VAL A 1 202 ? 0.167 -26.484 12.438 1 98.81 202 VAL A CA 1
ATOM 1506 C C . VAL A 1 202 ? 1.282 -27.375 12.961 1 98.81 202 VAL A C 1
ATOM 1508 O O . VAL A 1 202 ? 1.821 -27.141 14.047 1 98.81 202 VAL A O 1
ATOM 1511 N N . VAL A 1 203 ? 1.58 -28.391 12.234 1 98.5 203 VAL A N 1
ATOM 1512 C CA . VAL A 1 203 ? 2.684 -29.297 12.547 1 98.5 203 VAL A CA 1
ATOM 1513 C C . VAL A 1 203 ? 3.865 -29.016 11.625 1 98.5 203 VAL A C 1
ATOM 1515 O O . VAL A 1 203 ? 3.748 -29.125 10.398 1 98.5 203 VAL A O 1
ATOM 1518 N N . GLU A 1 204 ? 4.984 -28.609 12.164 1 97.81 204 GLU A N 1
ATOM 1519 C CA . GLU A 1 204 ? 6.176 -28.234 11.406 1 97.81 204 GLU A CA 1
ATOM 1520 C C . GLU A 1 204 ? 7.406 -28.984 11.898 1 97.81 204 GLU A C 1
ATOM 1522 O O . GLU A 1 204 ? 7.652 -29.062 13.102 1 97.81 204 GLU A O 1
ATOM 1527 N N . PHE A 1 205 ? 8.086 -29.578 10.945 1 96.25 205 PHE A N 1
ATOM 1528 C CA . PHE A 1 205 ? 9.266 -30.375 11.242 1 96.25 205 PHE A CA 1
ATOM 1529 C C . PHE A 1 205 ? 10.391 -29.516 11.789 1 96.25 205 PHE A C 1
ATOM 1531 O O . PHE A 1 205 ? 11.141 -29.938 12.664 1 96.25 205 PHE A O 1
ATOM 1538 N N . LEU A 1 206 ? 10.523 -28.297 11.32 1 96.19 206 LEU A N 1
ATOM 1539 C CA . LEU A 1 206 ? 11.633 -27.406 11.656 1 96.19 206 LEU A CA 1
ATOM 1540 C C . LEU A 1 206 ? 11.352 -26.656 12.953 1 96.19 206 LEU A C 1
ATOM 1542 O O . LEU A 1 206 ? 10.25 -26.75 13.5 1 96.19 206 LEU A O 1
ATOM 1546 N N . GLU A 1 207 ? 12.336 -25.875 13.414 1 95.56 207 GLU A N 1
ATOM 1547 C CA . GLU A 1 207 ? 12.242 -25.125 14.664 1 95.56 207 GLU A CA 1
ATOM 1548 C C . GLU A 1 207 ? 11.508 -23.812 14.469 1 95.56 207 GLU A C 1
ATOM 1550 O O . GLU A 1 207 ? 11.047 -23.203 15.438 1 95.56 207 GLU A O 1
ATOM 1555 N N . HIS A 1 208 ? 11.367 -23.344 13.273 1 96.19 208 HIS A N 1
ATOM 1556 C CA . HIS A 1 208 ? 10.672 -22.094 12.984 1 96.19 208 HIS A CA 1
ATOM 1557 C C . HIS A 1 208 ? 9.805 -22.219 11.734 1 96.19 208 HIS A C 1
ATOM 1559 O O . HIS A 1 208 ? 10.047 -23.078 10.891 1 96.19 208 HIS A O 1
ATOM 1565 N N . ILE A 1 209 ? 8.75 -21.453 11.68 1 97.88 209 ILE A N 1
ATOM 1566 C CA . ILE A 1 209 ? 7.902 -21.406 10.492 1 97.88 209 ILE A CA 1
ATOM 1567 C C . ILE A 1 209 ? 8.578 -20.578 9.406 1 97.88 209 ILE A C 1
ATOM 1569 O O . ILE A 1 209 ? 9.547 -19.859 9.68 1 97.88 209 ILE A O 1
ATOM 1573 N N . THR A 1 210 ? 8.148 -20.672 8.156 1 97.06 210 THR A N 1
ATOM 1574 C CA . THR A 1 210 ? 8.641 -19.922 7.004 1 97.06 210 THR A CA 1
ATOM 1575 C C . THR A 1 210 ? 10.164 -19.922 6.969 1 97.06 210 THR A C 1
ATOM 1577 O O . THR A 1 210 ? 10.789 -18.859 7.09 1 97.06 210 THR A O 1
ATOM 1580 N N . PRO A 1 211 ? 10.766 -20.984 6.703 1 92.06 211 PRO A N 1
ATOM 1581 C CA . PRO A 1 211 ? 12.203 -21.172 6.879 1 92.06 211 PRO A CA 1
ATOM 1582 C C . PRO A 1 211 ? 13.031 -20.234 6.016 1 92.06 211 PRO A C 1
ATOM 1584 O O . PRO A 1 211 ? 14.195 -19.969 6.32 1 92.06 211 PRO A O 1
ATOM 1587 N N . SER A 1 212 ? 12.469 -19.656 4.965 1 91.94 212 SER A N 1
ATOM 1588 C CA . SER A 1 212 ? 13.234 -18.797 4.078 1 91.94 212 SER A CA 1
ATOM 1589 C C . SER A 1 212 ? 13.211 -17.344 4.555 1 91.94 212 SER A C 1
ATOM 1591 O O . SER A 1 212 ? 13.922 -16.5 4.02 1 91.94 212 SER A O 1
ATOM 1593 N N . MET A 1 213 ? 12.477 -17.062 5.598 1 96.75 213 MET A N 1
ATOM 1594 C CA . MET A 1 213 ? 12.312 -15.68 6.055 1 96.75 213 MET A CA 1
ATOM 1595 C C . MET A 1 213 ? 13.336 -15.344 7.137 1 96.75 213 MET A C 1
ATOM 1597 O O . MET A 1 213 ? 13.891 -16.25 7.773 1 96.75 213 MET A O 1
ATOM 1601 N N . ASP A 1 214 ? 13.594 -14.047 7.289 1 98.31 214 ASP A N 1
ATOM 1602 C CA . ASP A 1 214 ? 14.367 -13.555 8.422 1 98.31 214 ASP A CA 1
ATOM 1603 C C . ASP A 1 214 ? 13.812 -14.094 9.742 1 98.31 214 ASP A C 1
ATOM 1605 O O . ASP A 1 214 ? 12.602 -14.086 9.961 1 98.31 214 ASP A O 1
ATOM 1609 N N . ARG A 1 215 ? 14.719 -14.547 10.586 1 98.06 215 ARG A N 1
ATOM 1610 C CA . ARG A 1 215 ? 14.32 -15.266 11.789 1 98.06 215 ARG A CA 1
ATOM 1611 C C . ARG A 1 215 ? 13.5 -14.375 12.719 1 98.06 215 ARG A C 1
ATOM 1613 O O . ARG A 1 215 ? 12.555 -14.844 13.359 1 98.06 215 ARG A O 1
ATOM 1620 N N . GLU A 1 216 ? 13.898 -13.156 12.867 1 98.44 216 GLU A N 1
ATOM 1621 C CA . GLU A 1 216 ? 13.148 -12.25 13.734 1 98.44 216 GLU A CA 1
ATOM 1622 C C . GLU A 1 216 ? 11.719 -12.055 13.234 1 98.44 216 GLU A C 1
ATOM 1624 O O . GLU A 1 216 ? 10.781 -12.031 14.031 1 98.44 216 GLU A O 1
ATOM 1629 N N . ILE A 1 217 ? 11.578 -11.945 11.922 1 98.25 217 ILE A N 1
ATOM 1630 C CA . ILE A 1 217 ? 10.273 -11.789 11.297 1 98.25 217 ILE A CA 1
ATOM 1631 C C . ILE A 1 217 ? 9.445 -13.055 11.508 1 98.25 217 ILE A C 1
ATOM 1633 O O . ILE A 1 217 ? 8.258 -12.984 11.844 1 98.25 217 ILE A O 1
ATOM 1637 N N . SER A 1 218 ? 10.086 -14.172 11.258 1 98.19 218 SER A N 1
ATOM 1638 C CA . SER A 1 218 ? 9.414 -15.453 11.422 1 98.19 218 SER A CA 1
ATOM 1639 C C . SER A 1 218 ? 8.922 -15.641 12.852 1 98.19 218 SER A C 1
ATOM 1641 O O . SER A 1 218 ? 7.801 -16.094 13.078 1 98.19 218 SER A O 1
ATOM 1643 N N . THR A 1 219 ? 9.703 -15.266 13.812 1 98.38 219 THR A N 1
ATOM 1644 C CA . THR A 1 219 ? 9.367 -15.391 15.227 1 98.38 219 THR A CA 1
ATOM 1645 C C . THR A 1 219 ? 8.172 -14.508 15.578 1 98.38 219 THR A C 1
ATOM 1647 O O . THR A 1 219 ? 7.23 -14.961 16.234 1 98.38 219 THR A O 1
ATOM 1650 N N . GLU A 1 220 ? 8.227 -13.273 15.156 1 98.62 220 GLU A N 1
ATOM 1651 C CA . GLU A 1 220 ? 7.117 -12.359 15.406 1 98.62 220 GLU A CA 1
ATOM 1652 C C . GLU A 1 220 ? 5.844 -12.836 14.719 1 98.62 220 GLU A C 1
ATOM 1654 O O . GLU A 1 220 ? 4.75 -12.719 15.281 1 98.62 220 GLU A O 1
ATOM 1659 N N . PHE A 1 221 ? 6.039 -13.391 13.531 1 98.75 221 PHE A N 1
ATOM 1660 C CA . PHE A 1 221 ? 4.914 -13.906 12.75 1 98.75 221 PHE A CA 1
ATOM 1661 C C . PHE A 1 221 ? 4.203 -15.023 13.5 1 98.75 221 PHE A C 1
ATOM 1663 O O . PHE A 1 221 ? 2.98 -14.992 13.664 1 98.75 221 PHE A O 1
ATOM 1670 N N . MET A 1 222 ? 4.953 -15.938 13.992 1 98.69 222 MET A N 1
ATOM 1671 C CA . MET A 1 222 ? 4.383 -17.047 14.742 1 98.69 222 MET A CA 1
ATOM 1672 C C . MET A 1 222 ? 3.684 -16.562 16 1 98.69 222 MET A C 1
ATOM 1674 O O . MET A 1 222 ? 2.592 -17.031 16.344 1 98.69 222 MET A O 1
ATOM 1678 N N . LYS A 1 223 ? 4.277 -15.633 16.703 1 98.62 223 LYS A N 1
ATOM 1679 C CA . LYS A 1 223 ? 3.695 -15.062 17.906 1 98.62 223 LYS A CA 1
ATOM 1680 C C . LYS A 1 223 ? 2.324 -14.461 17.641 1 98.62 223 LYS A C 1
ATOM 1682 O O . LYS A 1 223 ? 1.373 -14.688 18.375 1 98.62 223 LYS A O 1
ATOM 1687 N N . ILE A 1 224 ? 2.215 -13.719 16.578 1 98.56 224 ILE A N 1
ATOM 1688 C CA . ILE A 1 224 ? 0.973 -13.039 16.219 1 98.56 224 ILE A CA 1
ATOM 1689 C C . ILE A 1 224 ? -0.094 -14.07 15.867 1 98.56 224 ILE A C 1
ATOM 1691 O O . ILE A 1 224 ? -1.241 -13.961 16.312 1 98.56 224 ILE A O 1
ATOM 1695 N N . LEU A 1 225 ? 0.266 -15.094 15.07 1 98.69 225 LEU A N 1
ATOM 1696 C CA . LEU A 1 225 ? -0.697 -16.109 14.664 1 98.69 225 LEU A CA 1
ATOM 1697 C C . LEU A 1 225 ? -1.161 -16.938 15.859 1 98.69 225 LEU A C 1
ATOM 1699 O O . LEU A 1 225 ? -2.324 -17.344 15.93 1 98.69 225 LEU A O 1
ATOM 1703 N N . LYS A 1 226 ? -0.236 -17.188 16.812 1 98.62 226 LYS A N 1
ATOM 1704 C CA . LYS A 1 226 ? -0.627 -17.844 18.047 1 98.62 226 LYS A CA 1
ATOM 1705 C C . LYS A 1 226 ? -1.676 -17.047 18.812 1 98.62 226 LYS A C 1
ATOM 1707 O O . LYS A 1 226 ? -2.674 -17.594 19.281 1 98.62 226 LYS A O 1
ATOM 1712 N N . LYS A 1 227 ? -1.403 -15.781 18.875 1 98.19 227 LYS A N 1
ATOM 1713 C CA . LYS A 1 227 ? -2.34 -14.883 19.547 1 98.19 227 LYS A CA 1
ATOM 1714 C C . LYS A 1 227 ? -3.707 -14.906 18.859 1 98.19 227 LYS A C 1
ATOM 1716 O O . LYS A 1 227 ? -4.734 -14.742 19.516 1 98.19 227 LYS A O 1
ATOM 1721 N N . GLN A 1 228 ? -3.719 -15.195 17.562 1 97.81 228 GLN A N 1
ATOM 1722 C CA . GLN A 1 228 ? -4.953 -15.219 16.797 1 97.81 228 GLN A CA 1
ATOM 1723 C C . GLN A 1 228 ? -5.66 -16.562 16.922 1 97.81 228 GLN A C 1
ATOM 1725 O O . GLN A 1 228 ? -6.762 -16.75 16.406 1 97.81 228 GLN A O 1
ATOM 1730 N N . GLY A 1 229 ? -4.984 -17.562 17.5 1 97.88 229 GLY A N 1
ATOM 1731 C CA . GLY A 1 229 ? -5.695 -18.781 17.828 1 97.88 229 GLY A CA 1
ATOM 1732 C C . GLY A 1 229 ? -5.148 -20 17.109 1 97.88 229 GLY A C 1
ATOM 1733 O O . GLY A 1 229 ? -5.699 -21.109 17.234 1 97.88 229 GLY A O 1
ATOM 1734 N N . ILE A 1 230 ? -4.082 -19.891 16.375 1 98.75 230 ILE A N 1
ATOM 1735 C CA . ILE A 1 230 ? -3.488 -21.031 15.695 1 98.75 230 ILE A CA 1
ATOM 1736 C C . ILE A 1 230 ? -2.529 -21.766 16.625 1 98.75 230 ILE A C 1
ATOM 1738 O O . ILE A 1 230 ? -1.709 -21.125 17.297 1 98.75 230 ILE A O 1
ATOM 1742 N N . ASN A 1 231 ? -2.646 -23.047 16.688 1 98.69 231 ASN A N 1
ATOM 1743 C CA . ASN A 1 231 ? -1.762 -23.875 17.516 1 98.69 231 ASN A CA 1
ATOM 1744 C C . ASN A 1 231 ? -0.564 -24.375 16.703 1 98.69 231 ASN A C 1
ATOM 1746 O O . ASN A 1 231 ? -0.724 -24.875 15.586 1 98.69 231 ASN A O 1
ATOM 1750 N N . PHE A 1 232 ? 0.614 -24.25 17.328 1 98.69 232 PHE A N 1
ATOM 1751 C CA . PHE A 1 232 ? 1.822 -24.641 16.609 1 98.69 232 PHE A CA 1
ATOM 1752 C C . PHE A 1 232 ? 2.52 -25.797 17.328 1 98.69 232 PHE A C 1
ATOM 1754 O O . PHE A 1 232 ? 2.674 -25.766 18.547 1 98.69 232 PHE A O 1
ATOM 1761 N N . HIS A 1 233 ? 2.834 -26.797 16.594 1 98.25 233 HIS A N 1
ATOM 1762 C CA . HIS A 1 233 ? 3.65 -27.922 17.031 1 98.25 233 HIS A CA 1
ATOM 1763 C C . HIS A 1 233 ? 4.949 -28 16.234 1 98.25 233 HIS A C 1
ATOM 1765 O O . HIS A 1 233 ? 4.988 -28.625 15.164 1 98.25 233 HIS A O 1
ATOM 1771 N N . MET A 1 234 ? 5.969 -27.422 16.781 1 97.75 234 MET A N 1
ATOM 1772 C CA . MET A 1 234 ? 7.254 -27.312 16.094 1 97.75 234 MET A CA 1
ATOM 1773 C C . MET A 1 234 ? 8.133 -28.516 16.391 1 97.75 234 MET A C 1
ATOM 1775 O O . MET A 1 234 ? 7.863 -29.281 17.328 1 97.75 234 MET A O 1
ATOM 1779 N N . GLN A 1 235 ? 9.203 -28.672 15.523 1 97.81 235 GLN A N 1
ATOM 1780 C CA . GLN A 1 235 ? 10.117 -29.797 15.656 1 97.81 235 GLN A CA 1
ATOM 1781 C C . GLN A 1 235 ? 9.359 -31.109 15.836 1 97.81 235 GLN A C 1
ATOM 1783 O O . GLN A 1 235 ? 9.672 -31.906 16.719 1 97.81 235 GLN A O 1
ATOM 1788 N N . THR A 1 236 ? 8.32 -31.219 15.109 1 97.88 236 THR A N 1
ATOM 1789 C CA . THR A 1 236 ? 7.406 -32.344 15.156 1 97.88 236 THR A CA 1
ATOM 1790 C C . THR A 1 236 ? 7.281 -33 13.781 1 97.88 236 THR A C 1
ATOM 1792 O O . THR A 1 236 ? 7.004 -32.312 12.789 1 97.88 236 THR A O 1
ATOM 1795 N N . LYS A 1 237 ? 7.5 -34.281 13.742 1 96.88 237 LYS A N 1
ATOM 1796 C CA . LYS A 1 237 ? 7.457 -35.031 12.5 1 96.88 237 LYS A CA 1
ATOM 1797 C C . LYS A 1 237 ? 6.125 -35.781 12.352 1 96.88 237 LYS A C 1
ATOM 1799 O O . LYS A 1 237 ? 5.605 -36.344 13.32 1 96.88 237 LYS A O 1
ATOM 1804 N N . VAL A 1 238 ? 5.527 -35.75 11.18 1 97.56 238 VAL A N 1
ATOM 1805 C CA . VAL A 1 238 ? 4.355 -36.562 10.891 1 97.56 238 VAL A CA 1
ATOM 1806 C C . VAL A 1 238 ? 4.789 -37.969 10.5 1 97.56 238 VAL A C 1
ATOM 1808 O O . VAL A 1 238 ? 5.523 -38.156 9.523 1 97.56 238 VAL A O 1
ATOM 1811 N N . GLU A 1 239 ? 4.273 -38.875 11.211 1 95.81 239 GLU A N 1
ATOM 1812 C CA . GLU A 1 239 ? 4.66 -40.281 10.992 1 95.81 239 GLU A CA 1
ATOM 1813 C C . GLU A 1 239 ? 3.693 -40.969 10.039 1 95.81 239 GLU A C 1
ATOM 1815 O O . GLU A 1 239 ? 4.074 -41.906 9.336 1 95.81 239 GLU A O 1
ATOM 1820 N N . GLY A 1 240 ? 2.529 -40.531 10.062 1 96.31 240 GLY A N 1
ATOM 1821 C CA . GLY A 1 240 ? 1.507 -41.125 9.219 1 96.31 240 GLY A CA 1
ATOM 1822 C C . GLY A 1 240 ? 0.154 -40.469 9.352 1 96.31 240 GLY A C 1
ATOM 1823 O O . GLY A 1 240 ? -0.085 -39.719 10.312 1 96.31 240 GLY A O 1
ATOM 1824 N N . ILE A 1 241 ? -0.646 -40.688 8.375 1 97.75 241 ILE A N 1
ATOM 1825 C CA . ILE A 1 241 ? -2.02 -40.188 8.359 1 97.75 241 ILE A CA 1
ATOM 1826 C C . ILE A 1 241 ? -2.971 -41.312 8 1 97.75 241 ILE A C 1
ATOM 1828 O O . ILE A 1 241 ? -2.805 -41.969 6.969 1 97.75 241 ILE A O 1
ATOM 1832 N N . LYS A 1 242 ? -3.949 -41.531 8.844 1 96.44 242 LYS A N 1
ATOM 1833 C CA . LYS A 1 242 ? -4.949 -42.562 8.586 1 96.44 242 LYS A CA 1
ATOM 1834 C C . LYS A 1 242 ? -6.355 -42 8.578 1 96.44 242 LYS A C 1
ATOM 1836 O O . LYS A 1 242 ? -6.781 -41.375 9.562 1 96.44 242 LYS A O 1
ATOM 1841 N N . LYS A 1 243 ? -7.035 -42.219 7.469 1 96.25 243 LYS A N 1
ATOM 1842 C CA . LYS A 1 243 ? -8.422 -41.781 7.402 1 96.25 243 LYS A CA 1
ATOM 1843 C C . LYS A 1 243 ? -9.312 -42.625 8.312 1 96.25 243 LYS A C 1
ATOM 1845 O O . LYS A 1 243 ? -9.055 -43.781 8.523 1 96.25 243 LYS A O 1
ATOM 1850 N N . ASN A 1 244 ? -10.297 -42 8.867 1 90.75 244 ASN A N 1
ATOM 1851 C CA . ASN A 1 244 ? -11.344 -42.688 9.617 1 90.75 244 ASN A CA 1
ATOM 1852 C C . ASN A 1 244 ? -12.734 -42.219 9.203 1 90.75 244 ASN A C 1
ATOM 1854 O O . ASN A 1 244 ? -12.898 -41.594 8.156 1 90.75 244 ASN A O 1
ATOM 1858 N N . ALA A 1 245 ? -13.797 -42.594 9.891 1 87.31 245 ALA A N 1
ATOM 1859 C CA . ALA A 1 245 ? -15.188 -42.344 9.508 1 87.31 245 ALA A CA 1
ATOM 1860 C C . ALA A 1 245 ? -15.477 -40.844 9.492 1 87.31 245 ALA A C 1
ATOM 1862 O O . ALA A 1 245 ? -16.297 -40.375 8.703 1 87.31 245 ALA A O 1
ATOM 1863 N N . ASN A 1 246 ? -14.805 -40.062 10.234 1 89.06 246 ASN A N 1
ATOM 1864 C CA . ASN A 1 246 ? -15.156 -38.656 10.461 1 89.06 246 ASN A CA 1
ATOM 1865 C C . ASN A 1 246 ? -14.031 -37.719 10.023 1 89.06 246 ASN A C 1
ATOM 1867 O O . ASN A 1 246 ? -14.141 -36.5 10.18 1 89.06 246 ASN A O 1
ATOM 1871 N N . GLY A 1 247 ? -12.969 -38.25 9.516 1 96.75 247 GLY A N 1
ATOM 1872 C CA . GLY A 1 247 ? -11.805 -37.438 9.203 1 96.75 247 GLY A CA 1
ATOM 1873 C C . GLY A 1 247 ? -10.523 -38.25 9.109 1 96.75 247 GLY A C 1
ATOM 1874 O O . GLY A 1 247 ? -10.453 -39.219 8.367 1 96.75 247 GLY A O 1
ATOM 1875 N N . ALA A 1 248 ? -9.516 -37.812 9.883 1 98.06 248 ALA A N 1
ATOM 1876 C CA . ALA A 1 248 ? -8.227 -38.5 9.852 1 98.06 248 ALA A CA 1
ATOM 1877 C C . ALA A 1 248 ? -7.508 -38.375 11.188 1 98.06 248 ALA A C 1
ATOM 1879 O O . ALA A 1 248 ? -7.824 -37.5 12 1 98.06 248 ALA A O 1
ATOM 1880 N N . ILE A 1 249 ? -6.684 -39.312 11.461 1 97.94 249 ILE A N 1
ATOM 1881 C CA . ILE A 1 249 ? -5.75 -39.25 12.578 1 97.94 249 ILE A CA 1
ATOM 1882 C C . ILE A 1 249 ? -4.336 -39 12.062 1 97.94 249 ILE A C 1
ATOM 1884 O O . ILE A 1 249 ? -3.832 -39.781 11.234 1 97.94 249 ILE A O 1
ATOM 1888 N N . VAL A 1 250 ? -3.707 -37.969 12.484 1 98.19 250 VAL A N 1
ATOM 1889 C CA . VAL A 1 250 ? -2.322 -37.656 12.148 1 98.19 250 VAL A CA 1
ATOM 1890 C C . VAL A 1 250 ? -1.404 -38.062 13.297 1 98.19 250 VAL A C 1
ATOM 1892 O O . VAL A 1 250 ? -1.469 -37.5 14.391 1 98.19 250 VAL A O 1
ATOM 1895 N N . SER A 1 251 ? -0.6 -39.031 13.023 1 98.06 251 SER A N 1
ATOM 1896 C CA . SER A 1 251 ? 0.366 -39.5 14.016 1 98.06 251 SER A CA 1
ATOM 1897 C C . SER A 1 251 ? 1.686 -38.719 13.891 1 98.06 251 SER A C 1
ATOM 1899 O O . SER A 1 251 ? 2.23 -38.594 12.797 1 98.06 251 SER A O 1
ATOM 1901 N N . THR A 1 252 ? 2.166 -38.219 15.062 1 98.19 252 THR A N 1
ATOM 1902 C CA . THR A 1 252 ? 3.373 -37.406 15.039 1 98.19 252 THR A CA 1
ATOM 1903 C C . THR A 1 252 ? 4.355 -37.844 16.109 1 98.19 252 THR A C 1
ATOM 1905 O O . THR A 1 252 ? 4 -38.625 17 1 98.19 252 THR A O 1
ATOM 1908 N N . SER A 1 253 ? 5.566 -37.5 15.93 1 97.81 253 SER A N 1
ATOM 1909 C CA . SER A 1 253 ? 6.605 -37.625 16.953 1 97.81 253 SER A CA 1
ATOM 1910 C C . SER A 1 253 ? 7.445 -36.344 17.047 1 97.81 253 SER A C 1
ATOM 1912 O O . SER A 1 253 ? 7.754 -35.719 16.047 1 97.81 253 SER A O 1
ATOM 1914 N N . ASP A 1 254 ? 7.762 -35.938 18.25 1 96.25 254 ASP A N 1
ATOM 1915 C CA . ASP A 1 254 ? 8.555 -34.719 18.422 1 96.25 254 ASP A CA 1
ATOM 1916 C C . ASP A 1 254 ? 10.047 -35.031 18.406 1 96.25 254 ASP A C 1
ATOM 1918 O O . ASP A 1 254 ? 10.453 -36.188 18.125 1 96.25 254 ASP A O 1
ATOM 1922 N N . LYS A 1 255 ? 10.836 -34.062 18.641 1 93.44 255 LYS A N 1
ATOM 1923 C CA . LYS A 1 255 ? 12.289 -34.188 18.547 1 93.44 255 LYS A CA 1
ATOM 1924 C C . LYS A 1 255 ? 12.828 -35.188 19.547 1 93.44 255 LYS A C 1
ATOM 1926 O O . LYS A 1 255 ? 13.883 -35.781 19.328 1 93.44 255 LYS A O 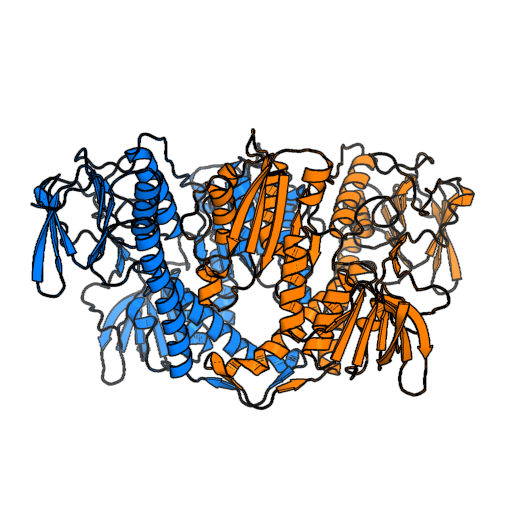1
ATOM 1931 N N . ASP A 1 256 ? 12.086 -35.438 20.625 1 94.62 256 ASP A N 1
ATOM 1932 C CA . ASP A 1 256 ? 12.508 -36.375 21.656 1 94.62 256 ASP A CA 1
ATOM 1933 C C . ASP A 1 256 ? 11.898 -37.75 21.422 1 94.62 256 ASP A C 1
ATOM 1935 O O . ASP A 1 256 ? 12.078 -38.656 22.234 1 94.62 256 ASP A O 1
ATOM 1939 N N . GLY A 1 257 ? 11.094 -37.875 20.453 1 93.5 257 GLY A N 1
ATOM 1940 C CA . GLY A 1 257 ? 10.492 -39.156 20.094 1 93.5 257 GLY A CA 1
ATOM 1941 C C . GLY A 1 257 ? 9.133 -39.375 20.734 1 93.5 257 GLY A C 1
ATOM 1942 O O . GLY A 1 257 ? 8.508 -40.406 20.547 1 93.5 257 GLY A O 1
ATOM 1943 N N . LYS A 1 258 ? 8.68 -38.406 21.453 1 95.12 258 LYS A N 1
ATOM 1944 C CA . LYS A 1 258 ? 7.359 -38.531 22.062 1 95.12 258 LYS A CA 1
ATOM 1945 C C . LYS A 1 258 ? 6.266 -38.5 21 1 95.12 258 LYS A C 1
ATOM 1947 O O . LYS A 1 258 ? 6.23 -37.594 20.156 1 95.12 258 LYS A O 1
ATOM 1952 N N . LYS A 1 259 ? 5.414 -39.406 21.094 1 96.62 259 LYS A N 1
ATOM 1953 C CA . LYS A 1 259 ? 4.363 -39.562 20.094 1 96.62 259 LYS A CA 1
ATOM 1954 C C . LYS A 1 259 ? 3.104 -38.812 20.5 1 96.62 259 LYS A C 1
ATOM 1956 O O . LYS A 1 259 ? 2.816 -38.656 21.688 1 96.62 259 LYS A O 1
ATOM 1961 N N . ALA A 1 260 ? 2.438 -38.25 19.531 1 96.56 260 ALA A N 1
ATOM 1962 C CA . ALA A 1 260 ? 1.141 -37.594 19.719 1 96.56 260 ALA A CA 1
ATOM 1963 C C . ALA A 1 260 ? 0.258 -37.781 18.484 1 96.56 260 ALA A C 1
ATOM 1965 O O . ALA A 1 260 ? 0.74 -37.719 17.344 1 96.56 260 ALA A O 1
ATOM 1966 N N . ASP A 1 261 ? -1.01 -38.062 18.734 1 96.81 261 ASP A N 1
ATOM 1967 C CA . ASP A 1 261 ? -1.984 -38.188 17.656 1 96.81 261 ASP A CA 1
ATOM 1968 C C . ASP A 1 261 ? -2.953 -37 17.656 1 96.81 261 ASP A C 1
ATOM 1970 O O . ASP A 1 261 ? -3.379 -36.531 18.719 1 96.81 261 ASP A O 1
ATOM 1974 N N . PHE A 1 262 ? -3.215 -36.531 16.484 1 96.62 262 PHE A N 1
ATOM 1975 C CA . PHE A 1 262 ? -4.223 -35.5 16.312 1 96.62 262 PHE A CA 1
ATOM 1976 C C . PHE A 1 262 ? -5.426 -36.031 15.547 1 96.62 262 PHE A C 1
ATOM 1978 O O . PHE A 1 262 ? -5.309 -36.406 14.375 1 96.62 262 PHE A O 1
ATOM 1985 N N . ASP A 1 263 ? -6.598 -36.094 16.203 1 97.06 263 ASP A N 1
ATOM 1986 C CA . ASP A 1 263 ? -7.848 -36.312 15.484 1 97.06 263 ASP A CA 1
ATOM 1987 C C . ASP A 1 263 ? -8.336 -35 14.828 1 97.06 263 ASP A C 1
ATOM 1989 O O . ASP A 1 263 ? -8.375 -33.969 15.461 1 97.06 263 ASP A O 1
ATOM 1993 N N . CYS A 1 264 ? -8.695 -35.156 13.562 1 98.38 264 CYS A N 1
ATOM 1994 C CA . CYS A 1 264 ? -9.133 -33.938 12.867 1 98.38 264 CYS A CA 1
ATOM 1995 C C . CYS A 1 264 ? -10.117 -34.25 11.758 1 98.38 264 CYS A C 1
ATOM 1997 O O . CYS A 1 264 ? -10.289 -35.438 11.406 1 98.38 264 CYS A O 1
ATOM 1999 N N . ASP A 1 265 ? -10.797 -33.219 11.273 1 98.56 265 ASP A N 1
ATOM 2000 C CA . ASP A 1 265 ? -11.742 -33.375 10.172 1 98.56 265 ASP A CA 1
ATOM 2001 C C . ASP A 1 265 ? -11.023 -33.312 8.82 1 98.56 265 ASP A C 1
ATOM 2003 O O . ASP A 1 265 ? -11.406 -34.031 7.879 1 98.56 265 ASP A O 1
ATOM 2007 N N . VAL A 1 266 ? -10.023 -32.5 8.695 1 98.69 266 VAL A N 1
ATOM 2008 C CA . VAL A 1 266 ? -9.305 -32.25 7.449 1 98.69 266 VAL A CA 1
ATOM 2009 C C . VAL A 1 266 ? -7.809 -32.094 7.73 1 98.69 266 VAL A C 1
ATOM 2011 O O . VAL A 1 266 ? -7.414 -31.516 8.742 1 98.69 266 VAL A O 1
ATOM 2014 N N . VAL A 1 267 ? -6.98 -32.688 6.906 1 98.75 267 VAL A N 1
ATOM 2015 C CA . VAL A 1 267 ? -5.531 -32.5 6.93 1 98.75 267 VAL A CA 1
ATOM 2016 C C . VAL A 1 267 ? -5.078 -31.797 5.66 1 98.75 267 VAL A C 1
ATOM 2018 O O . VAL A 1 267 ? -5.289 -32.281 4.551 1 98.75 267 VAL A O 1
ATOM 2021 N N . LEU A 1 268 ? -4.535 -30.609 5.781 1 98.75 268 LEU A N 1
ATOM 2022 C CA . LEU A 1 268 ? -3.877 -29.922 4.68 1 98.75 268 LEU A CA 1
ATOM 2023 C C . LEU A 1 268 ? -2.393 -30.266 4.629 1 98.75 268 LEU A C 1
ATOM 2025 O O . LEU A 1 268 ? -1.649 -29.953 5.566 1 98.75 268 LEU A O 1
ATOM 2029 N N . ILE A 1 269 ? -1.996 -30.906 3.586 1 98.5 269 ILE A N 1
ATOM 2030 C CA . ILE A 1 269 ? -0.578 -31.172 3.371 1 98.5 269 ILE A CA 1
ATOM 2031 C C . ILE A 1 269 ? 0.037 -30.062 2.527 1 98.5 269 ILE A C 1
ATOM 2033 O O . ILE A 1 269 ? -0.249 -29.953 1.332 1 98.5 269 ILE A O 1
ATOM 2037 N N . SER A 1 270 ? 0.854 -29.234 3.105 1 97.75 270 SER A N 1
ATOM 2038 C CA . SER A 1 270 ? 1.503 -28.109 2.451 1 97.75 270 SER A CA 1
ATOM 2039 C C . SER A 1 270 ? 3.012 -28.125 2.676 1 97.75 270 SER A C 1
ATOM 2041 O O . SER A 1 270 ? 3.594 -27.125 3.111 1 97.75 270 SER A O 1
ATOM 2043 N N . VAL A 1 271 ? 3.666 -29.188 2.295 1 96.44 271 VAL A N 1
ATOM 2044 C CA . VAL A 1 271 ? 5.074 -29.406 2.611 1 96.44 271 VAL A CA 1
ATOM 2045 C C . VAL A 1 271 ? 5.938 -29.031 1.411 1 96.44 271 VAL A C 1
ATOM 2047 O O . VAL A 1 271 ? 7.152 -29.234 1.42 1 96.44 271 VAL A O 1
ATOM 2050 N N . GLY A 1 272 ? 5.336 -28.5 0.406 1 94.62 272 GLY A N 1
ATOM 2051 C CA . GLY A 1 272 ? 6.102 -28.047 -0.743 1 94.62 272 GLY A CA 1
ATOM 2052 C C . GLY A 1 272 ? 5.5 -28.484 -2.068 1 94.62 272 GLY A C 1
ATOM 2053 O O . GLY A 1 272 ? 4.406 -29.047 -2.105 1 94.62 272 GLY A O 1
ATOM 2054 N N . ARG A 1 273 ? 6.18 -28.078 -3.158 1 96.81 273 ARG A N 1
ATOM 2055 C CA . ARG A 1 273 ? 5.797 -28.406 -4.531 1 96.81 273 ARG A CA 1
ATOM 2056 C C . ARG A 1 273 ? 6.992 -28.938 -5.316 1 96.81 273 ARG A C 1
ATOM 2058 O O . ARG A 1 273 ? 8.141 -28.719 -4.93 1 96.81 273 ARG A O 1
ATOM 2065 N N . LYS A 1 274 ? 6.766 -29.672 -6.293 1 97.06 274 LYS A N 1
ATOM 2066 C CA . LYS A 1 274 ? 7.805 -30.188 -7.184 1 97.06 274 LYS A CA 1
ATOM 2067 C C . LYS A 1 274 ? 7.531 -29.797 -8.633 1 97.06 274 LYS A C 1
ATOM 2069 O O . LYS A 1 274 ? 6.379 -29.594 -9.023 1 97.06 274 LYS A O 1
ATOM 2074 N N . PRO A 1 275 ? 8.609 -29.578 -9.445 1 98.12 275 PRO A N 1
ATOM 2075 C CA . PRO A 1 275 ? 8.398 -29.219 -10.852 1 98.12 275 PRO A CA 1
ATOM 2076 C C . PRO A 1 275 ? 7.531 -30.219 -11.602 1 98.12 275 PRO A C 1
ATOM 2078 O O . PRO A 1 275 ? 7.637 -31.422 -11.367 1 98.12 275 PRO A O 1
ATOM 2081 N N . ASN A 1 276 ? 6.652 -29.719 -12.461 1 97.88 276 ASN A N 1
ATOM 2082 C CA . ASN A 1 276 ? 5.789 -30.547 -13.273 1 97.88 276 ASN A CA 1
ATOM 2083 C C . ASN A 1 276 ? 6.414 -30.844 -14.633 1 97.88 276 ASN A C 1
ATOM 2085 O O . ASN A 1 276 ? 6.168 -30.141 -15.609 1 97.88 276 ASN A O 1
ATOM 2089 N N . THR A 1 277 ? 7.141 -31.953 -14.758 1 97.12 277 THR A N 1
ATOM 2090 C CA . THR A 1 277 ? 7.77 -32.344 -16.016 1 97.12 277 THR A CA 1
ATOM 2091 C C . THR A 1 277 ? 7.105 -33.594 -16.578 1 97.12 277 THR A C 1
ATOM 2093 O O . THR A 1 277 ? 7.594 -34.156 -17.562 1 97.12 277 THR A O 1
ATOM 2096 N N . THR A 1 278 ? 5.992 -33.875 -15.977 1 93.38 278 THR A N 1
ATOM 2097 C CA . THR A 1 278 ? 5.312 -35.094 -16.359 1 93.38 278 THR A CA 1
ATOM 2098 C C . THR A 1 278 ? 4.656 -34.969 -17.734 1 93.38 278 THR A C 1
ATOM 2100 O O . THR A 1 278 ? 4.133 -33.906 -18.062 1 93.38 278 THR A O 1
ATOM 2103 N N . ASN A 1 279 ? 4.719 -35.969 -18.562 1 93.94 279 ASN A N 1
ATOM 2104 C CA . ASN A 1 279 ? 3.986 -36.125 -19.812 1 93.94 279 ASN A CA 1
ATOM 2105 C C . ASN A 1 279 ? 4.527 -35.188 -20.906 1 93.94 279 ASN A C 1
ATOM 2107 O O . ASN A 1 279 ? 3.887 -35 -21.938 1 93.94 279 ASN A O 1
ATOM 2111 N N . LEU A 1 280 ? 5.715 -34.562 -20.734 1 98 280 LEU A N 1
ATOM 2112 C CA . LEU A 1 280 ? 6.289 -33.656 -21.719 1 98 280 LEU A CA 1
ATOM 2113 C C . LEU A 1 280 ? 7.078 -34.406 -22.766 1 98 280 LEU A C 1
ATOM 2115 O O . LEU A 1 280 ? 7.379 -33.875 -23.844 1 98 280 LEU A O 1
ATOM 2119 N N . ASN A 1 281 ? 7.422 -35.688 -22.531 1 98.12 281 ASN A N 1
ATOM 2120 C CA . ASN A 1 281 ? 8.258 -36.5 -23.391 1 98.12 281 ASN A CA 1
ATOM 2121 C C . ASN A 1 281 ? 9.594 -35.812 -23.688 1 98.12 281 ASN A C 1
ATOM 2123 O O . ASN A 1 281 ? 9.992 -35.688 -24.844 1 98.12 281 ASN A O 1
ATOM 2127 N N . LEU A 1 282 ? 10.203 -35.312 -22.578 1 98.5 282 LEU A N 1
ATOM 2128 C CA . LEU A 1 282 ? 11.477 -34.625 -22.688 1 98.5 282 LEU A CA 1
ATOM 2129 C C . LEU A 1 282 ? 12.578 -35.531 -23.172 1 98.5 282 LEU A C 1
ATOM 2131 O O . LEU A 1 282 ? 13.516 -35.094 -23.844 1 98.5 282 LEU A O 1
ATOM 2135 N N . GLU A 1 283 ? 12.445 -36.812 -22.844 1 96.75 283 GLU A N 1
ATOM 2136 C CA . GLU A 1 283 ? 13.438 -37.812 -23.219 1 96.75 283 GLU A CA 1
ATOM 2137 C C . GLU A 1 283 ? 13.547 -37.938 -24.734 1 96.75 283 GLU A C 1
ATOM 2139 O O . GLU A 1 283 ? 14.625 -38.219 -25.266 1 96.75 283 GLU A O 1
ATOM 2144 N N . ALA A 1 284 ? 12.492 -37.719 -25.391 1 97.12 284 ALA A N 1
ATOM 2145 C CA . ALA A 1 284 ? 12.453 -37.844 -26.844 1 97.12 284 ALA A CA 1
ATOM 2146 C C . ALA A 1 284 ? 13.375 -36.844 -27.516 1 97.12 284 ALA A C 1
ATOM 2148 O O . ALA A 1 284 ? 13.844 -37.062 -28.625 1 97.12 284 ALA A O 1
ATOM 2149 N N . ILE A 1 285 ? 13.664 -35.781 -26.859 1 97.88 285 ILE A N 1
ATOM 2150 C CA . ILE A 1 285 ? 14.469 -34.719 -27.5 1 97.88 285 ILE A CA 1
ATOM 2151 C C . ILE A 1 285 ? 15.734 -34.469 -26.688 1 97.88 285 ILE A C 1
ATOM 2153 O O . ILE A 1 285 ? 16.547 -33.625 -27.047 1 97.88 285 ILE A O 1
ATOM 2157 N N . GLY A 1 286 ? 15.867 -35.188 -25.516 1 98.06 286 GLY A N 1
ATOM 2158 C CA . GLY A 1 286 ? 17.125 -35.188 -24.781 1 98.06 286 GLY A CA 1
ATOM 2159 C C . GLY A 1 286 ? 17.281 -33.969 -23.859 1 98.06 286 GLY A C 1
ATOM 2160 O O . GLY A 1 286 ? 18.391 -33.531 -23.609 1 98.06 286 GLY A O 1
ATOM 2161 N N . VAL A 1 287 ? 16.219 -33.375 -23.391 1 98.56 287 VAL A N 1
ATOM 2162 C CA . VAL A 1 287 ? 16.297 -32.25 -22.453 1 98.56 287 VAL A CA 1
ATOM 2163 C C . VAL A 1 287 ? 16.797 -32.75 -21.094 1 98.56 287 VAL A C 1
ATOM 2165 O O . VAL A 1 287 ? 16.312 -33.781 -20.594 1 98.56 287 VAL A O 1
ATOM 2168 N N . GLU A 1 288 ? 17.734 -32.031 -20.469 1 98.38 288 GLU A N 1
ATOM 2169 C CA . GLU A 1 288 ? 18.375 -32.438 -19.219 1 98.38 288 GLU A CA 1
ATOM 2170 C C . GLU A 1 288 ? 17.625 -31.906 -18.016 1 98.38 288 GLU A C 1
ATOM 2172 O O . GLU A 1 288 ? 17.172 -30.75 -18.016 1 98.38 288 GLU A O 1
ATOM 2177 N N . LEU A 1 289 ? 17.484 -32.719 -17.062 1 98.25 289 LEU A N 1
ATOM 2178 C CA . LEU A 1 289 ? 16.938 -32.344 -15.758 1 98.25 289 LEU A CA 1
ATOM 2179 C C . LEU A 1 289 ? 18.016 -32.375 -14.688 1 98.25 289 LEU A C 1
ATOM 2181 O O . LEU A 1 289 ? 19.016 -33.094 -14.828 1 98.25 289 LEU A O 1
ATOM 2185 N N . ASP A 1 290 ? 17.875 -31.594 -13.664 1 97.81 290 ASP A N 1
ATOM 2186 C CA . ASP A 1 290 ? 18.812 -31.641 -12.547 1 97.81 290 ASP A CA 1
ATOM 2187 C C . ASP A 1 290 ? 18.391 -32.688 -11.508 1 97.81 290 ASP A C 1
ATOM 2189 O O . ASP A 1 290 ? 17.5 -33.469 -11.758 1 97.81 290 ASP A O 1
ATOM 2193 N N . GLU A 1 291 ? 19.047 -32.719 -10.359 1 96.56 291 GLU A N 1
ATOM 2194 C CA . GLU A 1 291 ? 18.844 -33.75 -9.336 1 96.56 291 GLU A CA 1
ATOM 2195 C C . GLU A 1 291 ? 17.469 -33.625 -8.703 1 96.56 291 GLU A C 1
ATOM 2197 O O . GLU A 1 291 ? 16.922 -34.594 -8.172 1 96.56 291 GLU A O 1
ATOM 2202 N N . LYS A 1 292 ? 16.906 -32.438 -8.805 1 96 292 LYS A N 1
ATOM 2203 C CA . LYS A 1 292 ? 15.57 -32.188 -8.25 1 96 292 LYS A CA 1
ATOM 2204 C C . LYS A 1 292 ? 14.5 -32.312 -9.328 1 96 292 LYS A C 1
ATOM 2206 O O . LYS A 1 292 ? 13.359 -31.891 -9.125 1 96 292 LYS A O 1
ATOM 2211 N N . LYS A 1 293 ? 14.922 -32.75 -10.516 1 96.5 293 LYS A N 1
ATOM 2212 C CA . LYS A 1 293 ? 14.055 -33 -11.664 1 96.5 293 LYS A CA 1
ATOM 2213 C C . LYS A 1 293 ? 13.555 -31.672 -12.266 1 96.5 293 LYS A C 1
ATOM 2215 O O . LYS A 1 293 ? 12.516 -31.656 -12.93 1 96.5 293 LYS A O 1
ATOM 2220 N N . ARG A 1 294 ? 14.312 -30.766 -12.055 1 98.12 294 ARG A N 1
ATOM 2221 C CA . ARG A 1 294 ? 14.055 -29.5 -12.734 1 98.12 294 ARG A CA 1
ATOM 2222 C C . ARG A 1 294 ? 14.742 -29.453 -14.094 1 98.12 294 ARG A C 1
ATOM 2224 O O . ARG A 1 294 ? 15.82 -30.031 -14.273 1 98.12 294 ARG A O 1
ATOM 2231 N N . ILE A 1 295 ? 14.102 -28.625 -14.953 1 98.88 295 ILE A N 1
ATOM 2232 C CA . ILE A 1 295 ? 14.727 -28.469 -16.266 1 98.88 295 ILE A CA 1
ATOM 2233 C C . ILE A 1 295 ? 15.953 -27.562 -16.141 1 98.88 295 ILE A C 1
ATOM 2235 O O . ILE A 1 295 ? 15.859 -26.453 -15.609 1 98.88 295 ILE A O 1
ATOM 2239 N N . LYS A 1 296 ? 17.125 -28.031 -16.641 1 98.62 296 LYS A N 1
ATOM 2240 C CA . LYS A 1 296 ? 18.344 -27.219 -16.625 1 98.62 296 LYS A CA 1
ATOM 2241 C C . LYS A 1 296 ? 18.312 -26.141 -17.719 1 98.62 296 LYS A C 1
ATOM 2243 O O . LYS A 1 296 ? 17.984 -26.438 -18.875 1 98.62 296 LYS A O 1
ATOM 2248 N N . THR A 1 297 ? 18.531 -24.969 -17.375 1 98.5 297 THR A N 1
ATOM 2249 C CA . THR A 1 297 ? 18.594 -23.875 -18.328 1 98.5 297 THR A CA 1
ATOM 2250 C C . THR A 1 297 ? 19.812 -23 -18.078 1 98.5 297 THR A C 1
ATOM 2252 O O . THR A 1 297 ? 20.406 -23.047 -17 1 98.5 297 THR A O 1
ATOM 2255 N N . ASP A 1 298 ? 20.297 -22.266 -19.062 1 97.5 298 ASP A N 1
ATOM 2256 C CA . ASP A 1 298 ? 21.312 -21.234 -18.875 1 97.5 298 ASP A CA 1
ATOM 2257 C C . ASP A 1 298 ? 20.688 -19.906 -18.453 1 97.5 298 ASP A C 1
ATOM 2259 O O . ASP A 1 298 ? 19.516 -19.875 -18.078 1 97.5 298 ASP A O 1
ATOM 2263 N N . LYS A 1 299 ? 21.391 -18.828 -18.484 1 95.06 299 LYS A N 1
ATOM 2264 C CA . LYS A 1 299 ? 20.938 -17.531 -18 1 95.06 299 LYS A CA 1
ATOM 2265 C C . LYS A 1 299 ? 19.891 -16.922 -18.938 1 95.06 299 LYS A C 1
ATOM 2267 O O . LYS A 1 299 ? 19.203 -15.961 -18.562 1 95.06 299 LYS A O 1
ATOM 2272 N N . THR A 1 300 ? 19.797 -17.406 -20.125 1 97.06 300 THR A N 1
ATOM 2273 C CA . THR A 1 300 ? 18.828 -16.906 -21.094 1 97.06 300 THR A CA 1
ATOM 2274 C C . THR A 1 300 ? 17.594 -17.828 -21.141 1 97.06 300 THR A C 1
ATOM 2276 O O . THR A 1 300 ? 16.766 -17.703 -22.031 1 97.06 300 THR A O 1
ATOM 2279 N N . PHE A 1 301 ? 17.562 -18.875 -20.25 1 98.5 301 PHE A N 1
ATOM 2280 C CA . PHE A 1 301 ? 16.438 -19.781 -20.062 1 98.5 301 PHE A CA 1
ATOM 2281 C C . PHE A 1 301 ? 16.438 -20.875 -21.125 1 98.5 301 PHE A C 1
ATOM 2283 O O . PHE A 1 301 ? 15.453 -21.594 -21.297 1 98.5 301 PHE A O 1
ATOM 2290 N N . GLN A 1 302 ? 17.547 -20.953 -21.922 1 98.62 302 GLN A N 1
ATOM 2291 C CA . GLN A 1 302 ? 17.688 -21.969 -22.953 1 98.62 302 GLN A CA 1
ATOM 2292 C C . GLN A 1 302 ? 18.156 -23.297 -22.359 1 98.62 302 GLN A C 1
ATOM 2294 O O . GLN A 1 302 ? 19.047 -23.312 -21.5 1 98.62 302 GLN A O 1
ATOM 2299 N N . THR A 1 303 ? 17.547 -24.406 -22.844 1 98.69 303 THR A N 1
ATOM 2300 C CA . THR A 1 303 ? 17.984 -25.75 -22.438 1 98.69 303 THR A CA 1
ATOM 2301 C C . THR A 1 303 ? 19.172 -26.203 -23.266 1 98.69 303 THR A C 1
ATOM 2303 O O . THR A 1 303 ? 19.719 -25.438 -24.062 1 98.69 303 THR A O 1
ATOM 2306 N N . ASN A 1 304 ? 19.562 -27.5 -23.031 1 98.5 304 ASN A N 1
ATOM 2307 C CA . ASN A 1 304 ? 20.625 -28.078 -23.859 1 98.5 304 ASN A CA 1
ATOM 2308 C C . ASN A 1 304 ? 20.156 -28.328 -25.281 1 98.5 304 ASN A C 1
ATOM 2310 O O . ASN A 1 304 ? 20.984 -28.562 -26.172 1 98.5 304 ASN A O 1
ATOM 2314 N N . VAL A 1 305 ? 18.828 -28.281 -25.516 1 98.56 305 VAL A N 1
ATOM 2315 C CA . VAL A 1 305 ? 18.266 -28.359 -26.859 1 98.56 305 VAL A CA 1
ATOM 2316 C C . VAL A 1 305 ? 18.047 -26.938 -27.406 1 98.56 305 VAL A C 1
ATOM 2318 O O . VAL A 1 305 ? 17.297 -26.156 -26.828 1 98.56 305 VAL A O 1
ATOM 2321 N N . LYS A 1 306 ? 18.625 -26.547 -28.453 1 97.56 306 LYS A N 1
ATOM 2322 C CA . LYS A 1 306 ? 18.859 -25.203 -28.953 1 97.56 306 LYS A CA 1
ATOM 2323 C C . LYS A 1 306 ? 17.562 -24.422 -29.062 1 97.56 306 LYS A C 1
ATOM 2325 O O . LYS A 1 306 ? 17.516 -23.219 -28.75 1 97.56 306 LYS A O 1
ATOM 2330 N N . ASN A 1 307 ? 16.484 -24.984 -29.484 1 98.31 307 ASN A N 1
ATOM 2331 C CA . ASN A 1 307 ? 15.266 -24.234 -29.734 1 98.31 307 ASN A CA 1
ATOM 2332 C C . ASN A 1 307 ? 14.242 -24.453 -28.609 1 98.31 307 ASN A C 1
ATOM 2334 O O . ASN A 1 307 ? 13.062 -24.141 -28.781 1 98.31 307 ASN A O 1
ATOM 2338 N N . VAL A 1 308 ? 14.703 -24.984 -27.438 1 98.88 308 VAL A N 1
ATOM 2339 C CA . VAL A 1 308 ? 13.797 -25.266 -26.328 1 98.88 308 VAL A CA 1
ATOM 2340 C C . VAL A 1 308 ? 14.227 -24.469 -25.094 1 98.88 308 VAL A C 1
ATOM 2342 O O . VAL A 1 308 ? 15.391 -24.516 -24.688 1 98.88 308 VAL A O 1
ATOM 2345 N N . TYR A 1 309 ? 13.305 -23.719 -24.516 1 98.88 309 TYR A N 1
ATOM 2346 C CA . TYR A 1 309 ? 13.477 -22.891 -23.328 1 98.88 309 TYR A CA 1
ATOM 2347 C C . TYR A 1 309 ? 12.555 -23.344 -22.203 1 98.88 309 TYR A C 1
ATOM 2349 O O . TYR A 1 309 ? 11.625 -24.125 -22.438 1 98.88 309 TYR A O 1
ATOM 2357 N N . ALA A 1 310 ? 12.859 -22.906 -20.938 1 98.94 310 ALA A N 1
ATOM 2358 C CA . ALA A 1 310 ? 11.992 -23.219 -19.797 1 98.94 310 ALA A CA 1
ATOM 2359 C C . ALA A 1 310 ? 12 -22.094 -18.766 1 98.94 310 ALA A C 1
ATOM 2361 O O . ALA A 1 310 ? 13.023 -21.438 -18.578 1 98.94 310 ALA A O 1
ATOM 2362 N N . ILE A 1 311 ? 10.844 -21.906 -18.109 1 98.88 311 ILE A N 1
ATOM 2363 C CA . ILE A 1 311 ? 10.711 -20.828 -17.125 1 98.88 311 ILE A CA 1
ATOM 2364 C C . ILE A 1 311 ? 9.742 -21.266 -16.031 1 98.88 311 ILE A C 1
ATOM 2366 O O . ILE A 1 311 ? 9.016 -22.25 -16.172 1 98.88 311 ILE A O 1
ATOM 2370 N N . GLY A 1 312 ? 9.742 -20.469 -14.898 1 98.56 312 GLY A N 1
ATOM 2371 C CA . GLY A 1 312 ? 8.789 -20.688 -13.82 1 98.56 312 GLY A CA 1
ATOM 2372 C C . GLY A 1 312 ? 9.219 -21.766 -12.844 1 98.56 312 GLY A C 1
ATOM 2373 O O . GLY A 1 312 ? 10.414 -21.906 -12.555 1 98.56 312 GLY A O 1
ATOM 2374 N N . ASP A 1 313 ? 8.258 -22.469 -12.383 1 98.44 313 ASP A N 1
ATOM 2375 C CA . ASP A 1 313 ? 8.508 -23.391 -11.289 1 98.44 313 ASP A CA 1
ATOM 2376 C C . ASP A 1 313 ? 9.234 -24.641 -11.789 1 98.44 313 ASP A C 1
ATOM 2378 O O . ASP A 1 313 ? 9.758 -25.422 -10.984 1 98.44 313 ASP A O 1
ATOM 2382 N N . VAL A 1 314 ? 9.305 -24.844 -13.086 1 98.62 314 VAL A N 1
ATOM 2383 C CA . VAL A 1 314 ? 9.914 -26.062 -13.609 1 98.62 314 VAL A CA 1
ATOM 2384 C C . VAL A 1 314 ? 11.43 -25.922 -13.648 1 98.62 314 VAL A C 1
ATOM 2386 O O . VAL A 1 314 ? 12.148 -26.906 -13.828 1 98.62 314 VAL A O 1
ATOM 2389 N N . ILE A 1 315 ? 11.938 -24.688 -13.461 1 98.62 315 ILE A N 1
ATOM 2390 C CA . ILE A 1 315 ? 13.375 -24.469 -13.414 1 98.62 315 ILE A CA 1
ATOM 2391 C C . ILE A 1 315 ? 13.797 -24.047 -12.008 1 98.62 315 ILE A C 1
ATOM 2393 O O . ILE A 1 315 ? 12.953 -23.938 -11.109 1 98.62 315 ILE A O 1
ATOM 2397 N N . ASP A 1 316 ? 15.07 -23.844 -11.789 1 97.31 316 ASP A N 1
ATOM 2398 C CA . ASP A 1 316 ? 15.625 -23.422 -10.508 1 97.31 316 ASP A CA 1
ATOM 2399 C C . ASP A 1 316 ? 15.164 -22.016 -10.133 1 97.31 316 ASP A C 1
ATOM 2401 O O . ASP A 1 316 ? 14.953 -21.172 -11.008 1 97.31 316 ASP A O 1
ATOM 2405 N N . GLY A 1 317 ? 14.992 -21.781 -8.844 1 95.44 317 GLY A N 1
ATOM 2406 C CA . GLY A 1 317 ? 14.594 -20.469 -8.352 1 95.44 317 GLY A CA 1
ATOM 2407 C C . GLY A 1 317 ? 13.344 -20.516 -7.488 1 95.44 317 GLY A C 1
ATOM 2408 O O . GLY A 1 317 ? 12.703 -21.562 -7.367 1 95.44 317 GLY A O 1
ATOM 2409 N N . PRO A 1 318 ? 13.023 -19.312 -6.895 1 95.69 318 PRO A N 1
ATOM 2410 C CA . PRO A 1 318 ? 11.812 -19.297 -6.07 1 95.69 318 PRO A CA 1
ATOM 2411 C C . PRO A 1 318 ? 10.547 -19.594 -6.867 1 95.69 318 PRO A C 1
ATOM 2413 O O . PRO A 1 318 ? 10.414 -19.156 -8.016 1 95.69 318 PRO A O 1
ATOM 2416 N N . MET A 1 319 ? 9.711 -20.391 -6.363 1 96.81 319 MET A N 1
ATOM 2417 C CA . MET A 1 319 ? 8.453 -20.719 -7.016 1 96.81 319 MET A CA 1
ATOM 2418 C C . MET A 1 319 ? 7.387 -19.672 -6.723 1 96.81 319 MET A C 1
ATOM 2420 O O . MET A 1 319 ? 6.496 -19.891 -5.902 1 96.81 319 MET A O 1
ATOM 2424 N N . LEU A 1 320 ? 7.516 -18.516 -7.344 1 97.62 320 LEU A N 1
ATOM 2425 C CA . LEU A 1 320 ? 6.645 -17.359 -7.199 1 97.62 320 LEU A CA 1
ATOM 2426 C C . LEU A 1 320 ? 6.105 -16.906 -8.555 1 97.62 320 LEU A C 1
ATOM 2428 O O . LEU A 1 320 ? 6.848 -16.859 -9.539 1 97.62 320 LEU A O 1
ATOM 2432 N N . ALA A 1 321 ? 4.809 -16.578 -8.562 1 98.06 321 ALA A N 1
ATOM 2433 C CA . ALA A 1 321 ? 4.133 -16.219 -9.805 1 98.06 321 ALA A CA 1
ATOM 2434 C C . ALA A 1 321 ? 4.824 -15.039 -10.477 1 98.06 321 ALA A C 1
ATOM 2436 O O . ALA A 1 321 ? 5.012 -15.039 -11.703 1 98.06 321 ALA A O 1
ATOM 2437 N N . HIS A 1 322 ? 5.207 -14.023 -9.688 1 98.38 322 HIS A N 1
ATOM 2438 C CA . HIS A 1 322 ? 5.812 -12.828 -10.266 1 98.38 322 HIS A CA 1
ATOM 2439 C C . HIS A 1 322 ? 7.223 -13.117 -10.773 1 98.38 322 HIS A C 1
ATOM 2441 O O . HIS A 1 322 ? 7.668 -12.516 -11.75 1 98.38 322 HIS A O 1
ATOM 2447 N N . LYS A 1 323 ? 7.957 -14.047 -10.172 1 98.31 323 LYS A N 1
ATOM 2448 C CA . LYS A 1 323 ? 9.219 -14.516 -10.75 1 98.31 323 LYS A CA 1
ATOM 2449 C C . LYS A 1 323 ? 9 -15.164 -12.109 1 98.31 323 LYS A C 1
ATOM 2451 O O . LYS A 1 323 ? 9.727 -14.883 -13.062 1 98.31 323 LYS A O 1
ATOM 2456 N N . ALA A 1 324 ? 7.988 -15.984 -12.172 1 98.69 324 ALA A N 1
ATOM 2457 C CA . ALA A 1 324 ? 7.664 -16.656 -13.422 1 98.69 324 ALA A CA 1
ATOM 2458 C C . ALA A 1 324 ? 7.25 -15.656 -14.492 1 98.69 324 ALA A C 1
ATOM 2460 O O . ALA A 1 324 ? 7.633 -15.789 -15.656 1 98.69 324 ALA A O 1
ATOM 2461 N N . GLU A 1 325 ? 6.441 -14.672 -14.148 1 98.62 325 GLU A N 1
ATOM 2462 C CA . GLU A 1 325 ? 6.02 -13.633 -15.086 1 98.62 325 GLU A CA 1
ATOM 2463 C C . GLU A 1 325 ? 7.219 -12.875 -15.648 1 98.62 325 GLU A C 1
ATOM 2465 O O . GLU A 1 325 ? 7.316 -12.664 -16.859 1 98.62 325 GLU A O 1
ATOM 2470 N N . ASP A 1 326 ? 8.102 -12.484 -14.758 1 98.56 326 ASP A N 1
ATOM 2471 C CA . ASP A 1 326 ? 9.289 -11.758 -15.188 1 98.56 326 ASP A CA 1
ATOM 2472 C C . ASP A 1 326 ? 10.164 -12.609 -16.094 1 98.56 326 ASP A C 1
ATOM 2474 O O . ASP A 1 326 ? 10.727 -12.117 -17.078 1 98.56 326 ASP A O 1
ATOM 2478 N N . GLU A 1 327 ? 10.297 -13.875 -15.789 1 98.75 327 GLU A N 1
ATOM 2479 C CA . GLU A 1 327 ? 11.023 -14.789 -16.656 1 98.75 327 GLU A CA 1
ATOM 2480 C C . GLU A 1 327 ? 10.336 -14.922 -18.016 1 98.75 327 GLU A C 1
ATOM 2482 O O . GLU A 1 327 ? 11.008 -15.031 -19.047 1 98.75 327 GLU A O 1
ATOM 2487 N N . GLY A 1 328 ? 8.984 -14.945 -17.984 1 98.81 328 GLY A N 1
ATOM 2488 C CA . GLY A 1 328 ? 8.227 -15 -19.219 1 98.81 328 GLY A CA 1
ATOM 2489 C C . GLY A 1 328 ? 8.523 -13.836 -20.156 1 98.81 328 GLY A C 1
ATOM 2490 O O . GLY A 1 328 ? 8.727 -14.023 -21.344 1 98.81 328 GLY A O 1
ATOM 2491 N N . ILE A 1 329 ? 8.562 -12.648 -19.609 1 98.62 329 ILE A N 1
ATOM 2492 C CA . ILE A 1 329 ? 8.891 -11.461 -20.375 1 98.62 329 ILE A CA 1
ATOM 2493 C C . ILE A 1 329 ? 10.328 -11.562 -20.891 1 98.62 329 ILE A C 1
ATOM 2495 O O . ILE A 1 329 ? 10.594 -11.32 -22.062 1 98.62 329 ILE A O 1
ATOM 2499 N N . ALA A 1 330 ? 11.258 -11.961 -20.031 1 98.62 330 ALA A N 1
ATOM 2500 C CA . ALA A 1 330 ? 12.68 -12.008 -20.359 1 98.62 330 ALA A CA 1
ATOM 2501 C C . ALA A 1 330 ? 12.953 -13.008 -21.484 1 98.62 330 ALA A C 1
ATOM 2503 O O . ALA A 1 330 ? 13.68 -12.711 -22.438 1 98.62 330 ALA A O 1
ATOM 2504 N N . VAL A 1 331 ? 12.398 -14.195 -21.406 1 98.81 331 VAL A N 1
ATOM 2505 C CA . VAL A 1 331 ? 12.664 -15.227 -22.391 1 98.81 331 VAL A CA 1
ATOM 2506 C C . VAL A 1 331 ? 12.078 -14.812 -23.734 1 98.81 331 VAL A C 1
ATOM 2508 O O . VAL A 1 331 ? 12.672 -15.078 -24.797 1 98.81 331 VAL A O 1
ATOM 2511 N N . ALA A 1 332 ? 10.852 -14.211 -23.703 1 98.81 332 ALA A N 1
ATOM 2512 C CA . ALA A 1 332 ? 10.258 -13.711 -24.938 1 98.81 332 ALA A CA 1
ATOM 2513 C C . ALA A 1 332 ? 11.172 -12.703 -25.625 1 98.81 332 ALA A C 1
ATOM 2515 O O . ALA A 1 332 ? 11.383 -12.766 -26.828 1 98.81 332 ALA A O 1
ATOM 2516 N N . GLU A 1 333 ? 11.711 -11.812 -24.844 1 98.38 333 GLU A N 1
ATOM 2517 C CA . GLU A 1 333 ? 12.609 -10.797 -25.375 1 98.38 333 GLU A CA 1
ATOM 2518 C C . GLU A 1 333 ? 13.898 -11.422 -25.906 1 98.38 333 GLU A C 1
ATOM 2520 O O . GLU A 1 333 ? 14.406 -11.016 -26.953 1 98.38 333 GLU A O 1
ATOM 2525 N N . ASN A 1 334 ? 14.43 -12.383 -25.219 1 98.25 334 ASN A N 1
ATOM 2526 C CA . ASN A 1 334 ? 15.617 -13.086 -25.688 1 98.25 334 ASN A CA 1
ATOM 2527 C C . ASN A 1 334 ? 15.352 -13.781 -27.016 1 98.25 334 ASN A C 1
ATOM 2529 O O . ASN A 1 334 ? 16.156 -13.695 -27.938 1 98.25 334 ASN A O 1
ATOM 2533 N N . ILE A 1 335 ? 14.242 -14.453 -27.125 1 98.38 335 ILE A N 1
ATOM 2534 C CA . ILE A 1 335 ? 13.867 -15.18 -28.328 1 98.38 335 ILE A CA 1
ATOM 2535 C C . ILE A 1 335 ? 13.727 -14.195 -29.5 1 98.38 335 ILE A C 1
ATOM 2537 O O . ILE A 1 335 ? 14.086 -14.516 -30.625 1 98.38 335 ILE A O 1
ATOM 2541 N N . ALA A 1 336 ? 13.281 -13 -29.203 1 97.69 336 ALA A N 1
ATOM 2542 C CA . ALA A 1 336 ? 13.07 -11.977 -30.219 1 97.69 336 ALA A CA 1
ATOM 2543 C C . ALA A 1 336 ? 14.367 -11.227 -30.516 1 97.69 336 ALA A C 1
ATOM 2545 O O . ALA A 1 336 ? 14.367 -10.266 -31.281 1 97.69 336 ALA A O 1
ATOM 2546 N N . GLY A 1 337 ? 15.453 -11.594 -29.906 1 97 337 GLY A N 1
ATOM 2547 C CA . GLY A 1 337 ? 16.75 -11.008 -30.219 1 97 337 GLY A CA 1
ATOM 2548 C C . GLY A 1 337 ? 17.094 -9.828 -29.344 1 97 337 GLY A C 1
ATOM 2549 O O . GLY A 1 337 ? 18.062 -9.102 -29.609 1 97 337 GLY A O 1
ATOM 2550 N N . GLN A 1 338 ? 16.297 -9.648 -28.297 1 96.56 338 GLN A N 1
ATOM 2551 C CA . GLN A 1 338 ? 16.594 -8.594 -27.344 1 96.56 338 GLN A CA 1
ATOM 2552 C C . GLN A 1 338 ? 17.406 -9.141 -26.172 1 96.56 338 GLN A C 1
ATOM 2554 O O . GLN A 1 338 ? 18.078 -10.164 -26.297 1 96.56 338 GLN A O 1
ATOM 2559 N N . SER A 1 339 ? 17.516 -8.336 -25.109 1 94.75 339 SER A N 1
ATOM 2560 C CA . SER A 1 339 ? 18.344 -8.734 -23.969 1 94.75 339 SER A CA 1
ATOM 2561 C C . SER A 1 339 ? 17.547 -8.773 -22.688 1 94.75 339 SER A C 1
ATOM 2563 O O . SER A 1 339 ? 17.812 -8.008 -21.75 1 94.75 339 SER A O 1
ATOM 2565 N N . GLY A 1 340 ? 16.594 -9.711 -22.656 1 94.88 340 GLY A N 1
ATOM 2566 C CA . GLY A 1 340 ? 15.789 -9.859 -21.453 1 94.88 340 GLY A CA 1
ATOM 2567 C C . GLY A 1 340 ? 16.562 -10.438 -20.281 1 94.88 340 GLY A C 1
ATOM 2568 O O . GLY A 1 340 ? 17.406 -11.305 -20.453 1 94.88 340 GLY A O 1
ATOM 2569 N N . HIS A 1 341 ? 16.234 -9.93 -19.047 1 95 341 HIS A N 1
ATOM 2570 C CA . HIS A 1 341 ? 16.891 -10.43 -17.859 1 95 341 HIS A CA 1
ATOM 2571 C C . HIS A 1 341 ? 15.984 -10.328 -16.641 1 95 341 HIS A C 1
ATOM 2573 O O . HIS A 1 341 ? 14.992 -9.594 -16.672 1 95 341 HIS A O 1
ATOM 2579 N N . VAL A 1 342 ? 16.266 -11.141 -15.641 1 97 342 VAL A N 1
ATOM 2580 C CA . VAL A 1 342 ? 15.578 -11.102 -14.359 1 97 342 VAL A CA 1
ATOM 2581 C C . VAL A 1 342 ? 16.594 -10.891 -13.234 1 97 342 VAL A C 1
ATOM 2583 O O . VAL A 1 342 ? 17.641 -11.539 -13.203 1 97 342 VAL A O 1
ATOM 2586 N N . ASN A 1 343 ? 16.328 -9.891 -12.344 1 97 343 ASN A N 1
ATOM 2587 C CA . ASN A 1 343 ? 17.141 -9.688 -11.156 1 97 343 ASN A CA 1
ATOM 2588 C C . ASN A 1 343 ? 16.656 -10.539 -9.984 1 97 343 ASN A C 1
ATOM 2590 O O . ASN A 1 343 ? 15.812 -10.094 -9.195 1 97 343 ASN A O 1
ATOM 2594 N N . TYR A 1 344 ? 17.281 -11.672 -9.812 1 97.06 344 TYR A N 1
ATOM 2595 C CA . TYR A 1 344 ? 16.812 -12.648 -8.836 1 97.06 344 TYR A CA 1
ATOM 2596 C C . TYR A 1 344 ? 17.094 -12.172 -7.414 1 97.06 344 TYR A C 1
ATOM 2598 O O . TYR A 1 344 ? 16.531 -12.703 -6.453 1 97.06 344 TYR A O 1
ATOM 2606 N N . ASP A 1 345 ? 17.906 -11.125 -7.266 1 95.56 345 ASP A N 1
ATOM 2607 C CA . ASP A 1 345 ? 18.234 -10.617 -5.941 1 95.56 345 ASP A CA 1
ATOM 2608 C C . ASP A 1 345 ? 17.125 -9.727 -5.398 1 95.56 345 ASP A C 1
ATOM 2610 O O . ASP A 1 345 ? 17.094 -9.414 -4.207 1 95.56 345 ASP A O 1
ATOM 2614 N N . ILE A 1 346 ? 16.25 -9.344 -6.25 1 97.19 346 ILE A N 1
ATOM 2615 C CA . ILE A 1 346 ? 15.219 -8.383 -5.859 1 97.19 346 ILE A CA 1
ATOM 2616 C C . ILE A 1 346 ? 13.836 -8.953 -6.18 1 97.19 346 ILE A C 1
ATOM 2618 O O . ILE A 1 346 ? 12.992 -8.258 -6.75 1 97.19 346 ILE A O 1
ATOM 2622 N N . ILE A 1 347 ? 13.586 -10.172 -5.895 1 98.31 347 ILE A N 1
ATOM 2623 C CA . ILE A 1 347 ? 12.281 -10.812 -6.004 1 98.31 347 ILE A CA 1
ATOM 2624 C C . ILE A 1 347 ? 11.602 -10.828 -4.641 1 98.31 347 ILE A C 1
ATOM 2626 O O . ILE A 1 347 ? 12.047 -11.531 -3.727 1 98.31 347 ILE A O 1
ATOM 2630 N N . PRO A 1 348 ? 10.5 -10.086 -4.492 1 98.5 348 PRO A N 1
ATOM 2631 C CA . PRO A 1 348 ? 9.852 -10.062 -3.18 1 98.5 348 PRO A CA 1
ATOM 2632 C C . PRO A 1 348 ? 9.039 -11.32 -2.895 1 98.5 348 PRO A C 1
ATOM 2634 O O . PRO A 1 348 ? 8.508 -11.938 -3.818 1 98.5 348 PRO A O 1
ATOM 2637 N N . GLY A 1 349 ? 9.031 -11.719 -1.662 1 98.12 349 GLY A N 1
ATOM 2638 C CA . GLY A 1 349 ? 8.109 -12.727 -1.157 1 98.12 349 GLY A CA 1
ATOM 2639 C C . GLY A 1 349 ? 7.094 -12.172 -0.181 1 98.12 349 GLY A C 1
ATOM 2640 O O . GLY A 1 349 ? 7.422 -11.312 0.64 1 98.12 349 GLY A O 1
ATOM 2641 N N . VAL A 1 350 ? 5.84 -12.641 -0.32 1 98.5 350 VAL A N 1
ATOM 2642 C CA . VAL A 1 350 ? 4.805 -12.094 0.553 1 98.5 350 VAL A CA 1
ATOM 2643 C C . VAL A 1 350 ? 3.922 -13.227 1.073 1 98.5 350 VAL A C 1
ATOM 2645 O O . VAL A 1 350 ? 3.516 -14.102 0.311 1 98.5 350 VAL A O 1
ATOM 2648 N N . VAL A 1 351 ? 3.723 -13.297 2.377 1 98.56 351 VAL A N 1
ATOM 2649 C CA . VAL A 1 351 ? 2.633 -14.055 2.98 1 98.56 351 VAL A CA 1
ATOM 2650 C C . VAL A 1 351 ? 1.445 -13.133 3.248 1 98.56 351 VAL A C 1
ATOM 2652 O O . VAL A 1 351 ? 1.562 -12.164 4 1 98.56 351 VAL A O 1
ATOM 2655 N N . TYR A 1 352 ? 0.302 -13.406 2.717 1 98.19 352 TYR A N 1
ATOM 2656 C CA . TYR A 1 352 ? -0.791 -12.445 2.662 1 98.19 352 TYR A CA 1
ATOM 2657 C C . TYR A 1 352 ? -1.757 -12.648 3.822 1 98.19 352 TYR A C 1
ATOM 2659 O O . TYR A 1 352 ? -2.959 -12.406 3.688 1 98.19 352 TYR A O 1
ATOM 2667 N N . THR A 1 353 ? -1.254 -13.117 4.93 1 98.19 353 THR A N 1
ATOM 2668 C CA . THR A 1 353 ? -2.043 -13.18 6.156 1 98.19 353 THR A CA 1
ATOM 2669 C C . THR A 1 353 ? -2.348 -11.773 6.672 1 98.19 353 THR A C 1
ATOM 2671 O O . THR A 1 353 ? -2.094 -10.789 5.98 1 98.19 353 THR A O 1
ATOM 2674 N N . THR A 1 354 ? -3.066 -11.68 7.859 1 97.19 354 THR A N 1
ATOM 2675 C CA . THR A 1 354 ? -3.246 -10.43 8.586 1 97.19 354 THR A CA 1
ATOM 2676 C C . THR A 1 354 ? -2.545 -10.484 9.938 1 97.19 354 THR A C 1
ATOM 2678 O O . THR A 1 354 ? -2.969 -11.211 10.836 1 97.19 354 THR A O 1
ATOM 2681 N N . PRO A 1 355 ? -1.466 -9.75 10.125 1 97.81 355 PRO A N 1
ATOM 2682 C CA . PRO A 1 355 ? -0.868 -8.844 9.141 1 97.81 355 PRO A CA 1
ATOM 2683 C C . PRO A 1 355 ? -0.107 -9.594 8.047 1 97.81 355 PRO A C 1
ATOM 2685 O O . PRO A 1 355 ? 0.105 -10.805 8.148 1 97.81 355 PRO A O 1
ATOM 2688 N N . GLU A 1 356 ? 0.159 -8.883 6.965 1 98.56 356 GLU A N 1
ATOM 2689 C CA . GLU A 1 356 ? 0.988 -9.43 5.895 1 98.56 356 GLU A CA 1
ATOM 2690 C C . GLU A 1 356 ? 2.457 -9.477 6.305 1 98.56 356 GLU A C 1
ATOM 2692 O O . GLU A 1 356 ? 2.875 -8.766 7.223 1 98.56 356 GLU A O 1
ATOM 2697 N N . VAL A 1 357 ? 3.178 -10.359 5.68 1 98.81 357 VAL A N 1
ATOM 2698 C CA . VAL A 1 357 ? 4.625 -10.453 5.844 1 98.81 357 VAL A CA 1
ATOM 2699 C C . VAL A 1 357 ? 5.305 -10.391 4.477 1 98.81 357 VAL A C 1
ATOM 2701 O O . VAL A 1 357 ? 4.949 -11.133 3.562 1 98.81 357 VAL A O 1
ATOM 2704 N N . ALA A 1 358 ? 6.227 -9.469 4.324 1 98.81 358 ALA A N 1
ATOM 2705 C CA . ALA A 1 358 ? 6.922 -9.312 3.049 1 98.81 358 ALA A CA 1
ATOM 2706 C C . ALA A 1 358 ? 8.43 -9.266 3.248 1 98.81 358 ALA A C 1
ATOM 2708 O O . ALA A 1 358 ? 8.914 -8.758 4.262 1 98.81 358 ALA A O 1
ATOM 2709 N N . SER A 1 359 ? 9.141 -9.797 2.332 1 98.56 359 SER A N 1
ATOM 2710 C CA . SER A 1 359 ? 10.602 -9.805 2.387 1 98.56 359 SER A CA 1
ATOM 2711 C C . SER A 1 359 ? 11.211 -9.57 1.008 1 98.56 359 SER A C 1
ATOM 2713 O O . SER A 1 359 ? 10.609 -9.922 -0.01 1 98.56 359 SER A O 1
ATOM 2715 N N . ILE A 1 360 ? 12.352 -8.984 0.982 1 98.69 360 ILE A N 1
ATOM 2716 C CA . ILE A 1 360 ? 13.125 -8.781 -0.239 1 98.69 360 ILE A CA 1
ATOM 2717 C C . ILE A 1 360 ? 14.609 -8.727 0.095 1 98.69 360 ILE A C 1
ATOM 2719 O O . ILE A 1 360 ? 15 -8.195 1.14 1 98.69 360 ILE A O 1
ATOM 2723 N N . GLY A 1 361 ? 15.43 -9.32 -0.771 1 98.5 361 GLY A N 1
ATOM 2724 C CA . GLY A 1 361 ? 16.859 -9.312 -0.545 1 98.5 361 GLY A CA 1
ATOM 2725 C C . GLY A 1 361 ? 17.312 -10.344 0.474 1 98.5 361 GLY A C 1
ATOM 2726 O O . GLY A 1 361 ? 16.734 -11.422 0.567 1 98.5 361 GLY A O 1
ATOM 2727 N N . LYS A 1 362 ? 18.391 -10.07 1.153 1 98.62 362 LYS A N 1
ATOM 2728 C CA . LYS A 1 362 ? 19.047 -11.039 2.033 1 98.62 362 LYS A CA 1
ATOM 2729 C C . LYS A 1 362 ? 18.469 -10.977 3.443 1 98.62 362 LYS A C 1
ATOM 2731 O O . LYS A 1 362 ? 18.047 -9.906 3.902 1 98.62 362 LYS A O 1
ATOM 2736 N N . THR A 1 363 ? 18.438 -12.055 4.086 1 98.5 363 THR A N 1
ATOM 2737 C CA . THR A 1 363 ? 18.125 -12.125 5.508 1 98.5 363 THR A CA 1
ATOM 2738 C C . THR A 1 363 ? 19.359 -11.883 6.352 1 98.5 363 THR A C 1
ATOM 2740 O O . THR A 1 363 ? 20.484 -11.875 5.832 1 98.5 363 THR A O 1
ATOM 2743 N N . GLU A 1 364 ? 19.109 -11.633 7.66 1 98.25 364 GLU A N 1
ATOM 2744 C CA . GLU A 1 364 ? 20.266 -11.5 8.555 1 98.25 364 GLU A CA 1
ATOM 2745 C C . GLU A 1 364 ? 21.109 -12.766 8.555 1 98.25 364 GLU A C 1
ATOM 2747 O O . GLU A 1 364 ? 22.344 -12.688 8.57 1 98.25 364 GLU A O 1
ATOM 2752 N N . GLU A 1 365 ? 20.453 -13.922 8.547 1 98.25 365 GLU A N 1
ATOM 2753 C CA . GLU A 1 365 ? 21.141 -15.211 8.57 1 98.25 365 GLU A CA 1
ATOM 2754 C C . GLU A 1 365 ? 22.016 -15.391 7.336 1 98.25 365 GLU A C 1
ATOM 2756 O O . GLU A 1 365 ? 23.156 -15.859 7.441 1 98.25 365 GLU A O 1
ATOM 2761 N N . GLN A 1 366 ? 21.5 -15 6.18 1 98.19 366 GLN A N 1
ATOM 2762 C CA . GLN A 1 366 ? 22.281 -15.094 4.945 1 98.19 366 GLN A CA 1
ATOM 2763 C C . GLN A 1 366 ? 23.5 -14.172 4.984 1 98.19 366 GLN A C 1
ATOM 2765 O O . GLN A 1 366 ? 24.578 -14.531 4.512 1 98.19 366 GLN A O 1
ATOM 2770 N N . LEU A 1 367 ? 23.344 -12.961 5.523 1 98.69 367 LEU A N 1
ATOM 2771 C CA . LEU A 1 367 ? 24.453 -12.016 5.617 1 98.69 367 LEU A CA 1
ATOM 2772 C C . LEU A 1 367 ? 25.516 -12.523 6.582 1 98.69 367 LEU A C 1
ATOM 2774 O O . LEU A 1 367 ? 26.719 -12.406 6.305 1 98.69 367 LEU A O 1
ATOM 2778 N N . LYS A 1 368 ? 25.094 -13.078 7.707 1 98.31 368 LYS A N 1
ATOM 2779 C CA . LYS A 1 368 ? 26.016 -13.648 8.672 1 98.31 368 LYS A CA 1
ATOM 2780 C C . LYS A 1 368 ? 26.781 -14.82 8.062 1 98.31 368 LYS A C 1
ATOM 2782 O O . LYS A 1 368 ? 28 -14.938 8.234 1 98.31 368 LYS A O 1
ATOM 2787 N N . GLU A 1 369 ? 26.078 -15.711 7.375 1 98 369 GLU A N 1
ATOM 2788 C CA . GLU A 1 369 ? 26.688 -16.859 6.715 1 98 369 GLU A CA 1
ATOM 2789 C C . GLU A 1 369 ? 27.734 -16.406 5.695 1 98 369 GLU A C 1
ATOM 2791 O O . GLU A 1 369 ? 28.766 -17.047 5.527 1 98 369 GLU A O 1
ATOM 2796 N N . ALA A 1 370 ? 27.484 -15.273 5.043 1 98.12 370 ALA A N 1
ATOM 2797 C CA . ALA A 1 370 ? 28.375 -14.75 4.02 1 98.12 370 ALA A CA 1
ATOM 2798 C C . ALA A 1 370 ? 29.453 -13.859 4.645 1 98.12 370 ALA A C 1
ATOM 2800 O O . ALA A 1 370 ? 30.297 -13.312 3.938 1 98.12 370 ALA A O 1
ATOM 2801 N N . ASN A 1 371 ? 29.438 -13.641 5.887 1 98.25 371 ASN A N 1
ATOM 2802 C CA . ASN A 1 371 ? 30.359 -12.773 6.617 1 98.25 371 ASN A CA 1
ATOM 2803 C C . ASN A 1 371 ? 30.312 -11.336 6.102 1 98.25 371 ASN A C 1
ATOM 2805 O O . ASN A 1 371 ? 31.344 -10.688 5.969 1 98.25 371 ASN A O 1
ATOM 2809 N N . THR A 1 372 ? 29.125 -10.953 5.688 1 98.38 372 THR A N 1
ATOM 2810 C CA . THR A 1 372 ? 28.906 -9.57 5.27 1 98.38 372 THR A CA 1
ATOM 2811 C C . THR A 1 372 ? 28.562 -8.695 6.469 1 98.38 372 THR A C 1
ATOM 2813 O O . THR A 1 372 ? 27.641 -9 7.223 1 98.38 372 THR A O 1
ATOM 2816 N N . LYS A 1 373 ? 29.25 -7.609 6.629 1 98.69 373 LYS A N 1
ATOM 2817 C CA . LYS A 1 373 ? 28.953 -6.676 7.711 1 98.69 373 LYS A CA 1
ATOM 2818 C C . LYS A 1 373 ? 27.75 -5.797 7.363 1 98.69 373 LYS A C 1
ATOM 2820 O O . LYS A 1 373 ? 27.625 -5.34 6.227 1 98.69 373 LYS A O 1
ATOM 2825 N N . TYR A 1 374 ? 26.875 -5.594 8.312 1 98.75 374 TYR A N 1
ATOM 2826 C CA . TYR A 1 374 ? 25.656 -4.852 8.047 1 98.75 374 TYR A CA 1
ATOM 2827 C C . TYR A 1 374 ? 25.188 -4.105 9.289 1 98.75 374 TYR A C 1
ATOM 2829 O O . TYR A 1 374 ? 25.609 -4.41 10.398 1 98.75 374 TYR A O 1
ATOM 2837 N N . LYS A 1 375 ? 24.359 -3.049 9.109 1 98.69 375 LYS A N 1
ATOM 2838 C CA . LYS A 1 375 ? 23.594 -2.336 10.133 1 98.69 375 LYS A CA 1
ATOM 2839 C C . LYS A 1 375 ? 22.109 -2.658 10.023 1 98.69 375 LYS A C 1
ATOM 2841 O O . LYS A 1 375 ? 21.625 -3.01 8.953 1 98.69 375 LYS A O 1
ATOM 2846 N N . ILE A 1 376 ? 21.453 -2.6 11.133 1 98.81 376 ILE A N 1
ATOM 2847 C CA . ILE A 1 376 ? 20.031 -2.889 11.18 1 98.81 376 ILE A CA 1
ATOM 2848 C C . ILE A 1 376 ? 19.25 -1.613 11.508 1 98.81 376 ILE A C 1
ATOM 2850 O O . ILE A 1 376 ? 19.609 -0.883 12.438 1 98.81 376 ILE A O 1
ATOM 2854 N N . GLY A 1 377 ? 18.281 -1.261 10.703 1 98.81 377 GLY A N 1
ATOM 2855 C CA . GLY A 1 377 ? 17.25 -0.294 11.047 1 98.81 377 GLY A CA 1
ATOM 2856 C C . GLY A 1 377 ? 15.883 -0.922 11.227 1 98.81 377 GLY A C 1
ATOM 2857 O O . GLY A 1 377 ? 15.43 -1.688 10.375 1 98.81 377 GLY A O 1
ATOM 2858 N N . LYS A 1 378 ? 15.25 -0.642 12.375 1 98.56 378 LYS A N 1
ATOM 2859 C CA . LYS A 1 378 ? 13.938 -1.209 12.672 1 98.56 378 LYS A CA 1
ATOM 2860 C C . LYS A 1 378 ? 12.969 -0.132 13.148 1 98.56 378 LYS A C 1
ATOM 2862 O O . LYS A 1 378 ? 13.375 0.817 13.828 1 98.56 378 LYS A O 1
ATOM 2867 N N . PHE A 1 379 ? 11.688 -0.206 12.789 1 98.81 379 PHE A N 1
ATOM 2868 C CA . PHE A 1 379 ? 10.648 0.719 13.227 1 98.81 379 PHE A CA 1
ATOM 2869 C C . PHE A 1 379 ? 9.32 -0.005 13.406 1 98.81 379 PHE A C 1
ATOM 2871 O O . PHE A 1 379 ? 8.844 -0.676 12.492 1 98.81 379 PHE A O 1
ATOM 2878 N N . SER A 1 380 ? 8.727 0.122 14.586 1 98.62 380 SER A N 1
ATOM 2879 C CA . SER A 1 380 ? 7.473 -0.545 14.938 1 98.62 380 SER A CA 1
ATOM 2880 C C . SER A 1 380 ? 6.27 0.23 14.414 1 98.62 380 SER A C 1
ATOM 2882 O O . SER A 1 380 ? 6.238 1.46 14.477 1 98.62 380 SER A O 1
ATOM 2884 N N . PHE A 1 381 ? 5.258 -0.48 13.945 1 98.56 381 PHE A N 1
ATOM 2885 C CA . PHE A 1 381 ? 4.023 0.163 13.516 1 98.56 381 PHE A CA 1
ATOM 2886 C C . PHE A 1 381 ? 3.266 0.735 14.711 1 98.56 381 PHE A C 1
ATOM 2888 O O . PHE A 1 381 ? 2.352 1.545 14.539 1 98.56 381 PHE A O 1
ATOM 2895 N N . MET A 1 382 ? 3.625 0.42 15.906 1 97.44 382 MET A N 1
ATOM 2896 C CA . MET A 1 382 ? 3.033 1 17.109 1 97.44 382 MET A CA 1
ATOM 2897 C C . MET A 1 382 ? 3.369 2.482 17.219 1 97.44 382 MET A C 1
ATOM 2899 O O . MET A 1 382 ? 2.693 3.225 17.938 1 97.44 382 MET A O 1
ATOM 2903 N N . ALA A 1 383 ? 4.379 2.865 16.531 1 97.38 383 ALA A N 1
ATOM 2904 C CA . ALA A 1 383 ? 4.789 4.266 16.547 1 97.38 383 ALA A CA 1
ATOM 2905 C C . ALA A 1 383 ? 4.348 4.992 15.289 1 97.38 383 ALA A C 1
ATOM 2907 O O . ALA A 1 383 ? 4.645 6.176 15.109 1 97.38 383 ALA A O 1
ATOM 2908 N N . ASN A 1 384 ? 3.705 4.312 14.398 1 97.88 384 ASN A N 1
ATOM 2909 C CA . ASN A 1 384 ? 3.238 4.887 13.141 1 97.88 384 ASN A CA 1
ATOM 2910 C C . ASN A 1 384 ? 1.858 5.52 13.289 1 97.88 384 ASN A C 1
ATOM 2912 O O . ASN A 1 384 ? 0.918 4.867 13.75 1 97.88 384 ASN A O 1
ATOM 2916 N N . SER A 1 385 ? 1.759 6.73 12.891 1 97.62 385 SER A N 1
ATOM 2917 C CA . SER A 1 385 ? 0.539 7.5 13.109 1 97.62 385 SER A CA 1
ATOM 2918 C C . SER A 1 385 ? -0.646 6.883 12.375 1 97.62 385 SER A C 1
ATOM 2920 O O . SER A 1 385 ? -1.754 6.824 12.906 1 97.62 385 SER A O 1
ATOM 2922 N N . ARG A 1 386 ? -0.426 6.484 11.109 1 98.06 386 ARG A N 1
ATOM 2923 C CA . ARG A 1 386 ? -1.513 5.898 10.328 1 98.06 386 ARG A CA 1
ATOM 2924 C C . ARG A 1 386 ? -1.991 4.59 10.953 1 98.06 386 ARG A C 1
ATOM 2926 O O . ARG A 1 386 ? -3.195 4.352 11.062 1 98.06 386 ARG A O 1
ATOM 2933 N N . ALA A 1 387 ? -1.041 3.727 11.336 1 98 387 ALA A N 1
ATOM 2934 C CA . ALA A 1 387 ? -1.364 2.447 11.961 1 98 387 ALA A CA 1
ATOM 2935 C C . ALA A 1 387 ? -2.156 2.648 13.25 1 98 387 ALA A C 1
ATOM 2937 O O . ALA A 1 387 ? -3.146 1.954 13.492 1 98 387 ALA A O 1
ATOM 2938 N N . LYS A 1 388 ? -1.809 3.656 14.016 1 96.31 388 LYS A N 1
ATOM 2939 C CA . LYS A 1 388 ? -2.484 3.934 15.273 1 96.31 388 LYS A CA 1
ATOM 2940 C C . LYS A 1 388 ? -3.865 4.539 15.039 1 96.31 388 LYS A C 1
ATOM 2942 O O . LYS A 1 388 ? -4.789 4.316 15.82 1 96.31 388 LYS A O 1
ATOM 2947 N N . ALA A 1 389 ? -3.902 5.359 13.984 1 96.38 389 ALA A N 1
ATOM 2948 C CA . ALA A 1 389 ? -5.164 6.031 13.68 1 96.38 389 ALA A CA 1
ATOM 2949 C C . ALA A 1 389 ? -6.273 5.02 13.414 1 96.38 389 ALA A C 1
ATOM 2951 O O . ALA A 1 389 ? -7.445 5.285 13.688 1 96.38 389 ALA A O 1
ATOM 2952 N N . ILE A 1 390 ? -5.926 3.848 12.906 1 95.31 390 ILE A N 1
ATOM 2953 C CA . ILE A 1 390 ? -6.969 2.904 12.516 1 95.31 390 ILE A CA 1
ATOM 2954 C C . ILE A 1 390 ? -6.82 1.614 13.32 1 95.31 390 ILE A C 1
ATOM 2956 O O . ILE A 1 390 ? -7.406 0.587 12.969 1 95.31 390 ILE A O 1
ATOM 2960 N N . ASP A 1 391 ? -5.945 1.559 14.289 1 94 391 ASP A N 1
ATOM 2961 C CA . ASP A 1 391 ? -5.734 0.475 15.242 1 94 391 ASP A CA 1
ATOM 2962 C C . ASP A 1 391 ? -5.258 -0.792 14.539 1 94 391 ASP A C 1
ATOM 2964 O O . ASP A 1 391 ? -5.805 -1.874 14.758 1 94 391 ASP A O 1
ATOM 2968 N N . GLU A 1 392 ? -4.359 -0.702 13.656 1 95.88 392 GLU A N 1
ATOM 2969 C CA . GLU A 1 392 ? -3.631 -1.775 12.984 1 95.88 392 GLU A CA 1
ATOM 2970 C C . GLU A 1 392 ? -2.123 -1.571 13.094 1 95.88 392 GLU A C 1
ATOM 2972 O O . GLU A 1 392 ? -1.458 -1.26 12.109 1 95.88 392 GLU A O 1
ATOM 2977 N N . ALA A 1 393 ? -1.608 -1.852 14.305 1 97.19 393 ALA A N 1
ATOM 2978 C CA . ALA A 1 393 ? -0.254 -1.381 14.586 1 97.19 393 ALA A CA 1
ATOM 2979 C C . ALA A 1 393 ? 0.68 -2.547 14.891 1 97.19 393 ALA A C 1
ATOM 2981 O O . ALA A 1 393 ? 1.804 -2.344 15.352 1 97.19 393 ALA A O 1
ATOM 2982 N N . GLU A 1 394 ? 0.269 -3.764 14.57 1 97.81 394 GLU A N 1
ATOM 2983 C CA . GLU A 1 394 ? 1.14 -4.902 14.852 1 97.81 394 GLU A CA 1
ATOM 2984 C C . GLU A 1 394 ? 2.26 -5.004 13.82 1 97.81 394 GLU A C 1
ATOM 2986 O O . GLU A 1 394 ? 2.043 -4.754 12.633 1 97.81 394 GLU A O 1
ATOM 2991 N N . GLY A 1 395 ? 3.416 -5.355 14.359 1 98.56 395 GLY A N 1
ATOM 2992 C CA . GLY A 1 395 ? 4.535 -5.652 13.477 1 98.56 395 GLY A CA 1
ATOM 2993 C C . GLY A 1 395 ? 5.531 -4.512 13.367 1 98.56 395 GLY A C 1
ATOM 2994 O O . GLY A 1 395 ? 5.508 -3.584 14.18 1 98.56 395 GLY A O 1
ATOM 2995 N N . PHE A 1 396 ? 6.473 -4.648 12.438 1 98.88 396 PHE A N 1
ATOM 2996 C CA . PHE A 1 396 ? 7.543 -3.672 12.266 1 98.88 396 PHE A CA 1
ATOM 2997 C C . PHE A 1 396 ? 8.172 -3.791 10.883 1 98.88 396 PHE A C 1
ATOM 2999 O O . PHE A 1 396 ? 7.883 -4.738 10.148 1 98.88 396 PHE A O 1
ATOM 3006 N N . VAL A 1 397 ? 8.906 -2.836 10.508 1 98.94 397 VAL A N 1
ATOM 3007 C CA . VAL A 1 397 ? 9.773 -2.84 9.336 1 98.94 397 VAL A CA 1
ATOM 3008 C C . VAL A 1 397 ? 11.227 -3.021 9.758 1 98.94 397 VAL A C 1
ATOM 3010 O O . VAL A 1 397 ? 11.672 -2.42 10.742 1 98.94 397 VAL A O 1
ATOM 3013 N N . LYS A 1 398 ? 11.961 -3.855 9.133 1 98.94 398 LYS A N 1
ATOM 3014 C CA . LYS A 1 398 ? 13.383 -4.105 9.359 1 98.94 398 LYS A CA 1
ATOM 3015 C C . LYS A 1 398 ? 14.188 -3.953 8.07 1 98.94 398 LYS A C 1
ATOM 3017 O O . LYS A 1 398 ? 13.906 -4.633 7.078 1 98.94 398 LYS A O 1
ATOM 3022 N N . ILE A 1 399 ? 15.164 -3.086 8.039 1 98.94 399 ILE A N 1
ATOM 3023 C CA . ILE A 1 399 ? 16.031 -2.867 6.887 1 98.94 399 ILE A CA 1
ATOM 3024 C C . ILE A 1 399 ? 17.469 -3.223 7.246 1 98.94 399 ILE A C 1
ATOM 3026 O O . ILE A 1 399 ? 17.953 -2.852 8.312 1 98.94 399 ILE A O 1
ATOM 3030 N N . LEU A 1 400 ? 18.094 -4.008 6.434 1 98.94 400 LEU A N 1
ATOM 3031 C CA . LEU A 1 400 ? 19.516 -4.352 6.531 1 98.94 400 LEU A CA 1
ATOM 3032 C C . LEU A 1 400 ? 20.328 -3.586 5.496 1 98.94 400 LEU A C 1
ATOM 3034 O O . LEU A 1 400 ? 20.047 -3.674 4.297 1 98.94 400 LEU A O 1
ATOM 3038 N N . ALA A 1 401 ? 21.312 -2.838 5.949 1 98.94 401 ALA A N 1
ATOM 3039 C CA . ALA A 1 401 ? 22.141 -2.043 5.047 1 98.94 401 ALA A CA 1
ATOM 3040 C C . ALA A 1 401 ? 23.609 -2.363 5.23 1 98.94 401 ALA A C 1
ATOM 3042 O O . ALA A 1 401 ? 24.062 -2.66 6.344 1 98.94 401 ALA A O 1
ATOM 3043 N N . ASP A 1 402 ? 24.391 -2.307 4.145 1 98.81 402 ASP A N 1
ATOM 3044 C CA . ASP A 1 402 ? 25.828 -2.514 4.199 1 98.81 402 ASP A CA 1
ATOM 3045 C C . ASP A 1 402 ? 26.5 -1.527 5.16 1 98.81 402 ASP A C 1
ATOM 3047 O O . ASP A 1 402 ? 26.203 -0.331 5.133 1 98.81 402 ASP A O 1
ATOM 3051 N N . GLU A 1 403 ? 27.375 -2.012 5.965 1 98.44 403 GLU A N 1
ATOM 3052 C CA . GLU A 1 403 ? 27.969 -1.206 7.027 1 98.44 403 GLU A CA 1
ATOM 3053 C C . GLU A 1 403 ? 28.797 -0.06 6.453 1 98.44 403 GLU A C 1
ATOM 3055 O O . GLU A 1 403 ? 28.797 1.047 6.996 1 98.44 403 GLU A O 1
ATOM 3060 N N . LYS A 1 404 ? 29.469 -0.273 5.391 1 98.12 404 LYS A N 1
ATOM 3061 C CA . LYS A 1 404 ? 30.406 0.703 4.844 1 98.12 404 LYS A CA 1
ATOM 3062 C C . LYS A 1 404 ? 29.719 1.639 3.855 1 98.12 404 LYS A C 1
ATOM 3064 O O . LYS A 1 404 ? 29.891 2.857 3.918 1 98.12 404 LYS A O 1
ATOM 3069 N N . THR A 1 405 ? 28.906 1.062 2.951 1 98.25 405 THR A N 1
ATOM 3070 C CA . THR A 1 405 ? 28.391 1.835 1.831 1 98.25 405 THR A CA 1
ATOM 3071 C C . THR A 1 405 ? 26.969 2.312 2.121 1 98.25 405 THR A C 1
ATOM 3073 O O . THR A 1 405 ? 26.438 3.18 1.42 1 98.25 405 THR A O 1
ATOM 3076 N N . ASP A 1 406 ? 26.219 1.729 3.098 1 98.62 406 ASP A N 1
ATOM 3077 C CA . ASP A 1 406 ? 24.844 2.035 3.463 1 98.62 406 ASP A CA 1
ATOM 3078 C C . ASP A 1 406 ? 23.875 1.51 2.41 1 98.62 406 ASP A C 1
ATOM 3080 O O . ASP A 1 406 ? 22.672 1.819 2.453 1 98.62 406 ASP A O 1
ATOM 3084 N N . ARG A 1 407 ? 24.359 0.712 1.471 1 98.75 407 ARG A N 1
ATOM 3085 C CA . ARG A 1 407 ? 23.484 0.113 0.462 1 98.75 407 ARG A CA 1
ATOM 3086 C C . ARG A 1 407 ? 22.5 -0.862 1.098 1 98.75 407 ARG A C 1
ATOM 3088 O O . ARG A 1 407 ? 22.891 -1.678 1.939 1 98.75 407 ARG A O 1
ATOM 3095 N N . VAL A 1 408 ? 21.25 -0.771 0.72 1 98.88 408 VAL A N 1
ATOM 3096 C CA . VAL A 1 408 ? 20.25 -1.688 1.257 1 98.88 408 VAL A CA 1
ATOM 3097 C C . VAL A 1 408 ? 20.484 -3.092 0.703 1 98.88 408 VAL A C 1
ATOM 3099 O O . VAL A 1 408 ? 20.531 -3.285 -0.514 1 98.88 408 VAL A O 1
ATOM 3102 N N . LEU A 1 409 ? 20.625 -4.059 1.604 1 98.88 409 LEU A N 1
ATOM 3103 C CA . LEU A 1 409 ? 20.938 -5.434 1.227 1 98.88 409 LEU A CA 1
ATOM 3104 C C . LEU A 1 409 ? 19.688 -6.312 1.313 1 98.88 409 LEU A C 1
ATOM 3106 O O . LEU A 1 409 ? 19.594 -7.332 0.631 1 98.88 409 LEU A O 1
ATOM 3110 N N . GLY A 1 410 ? 18.766 -5.957 2.141 1 98.75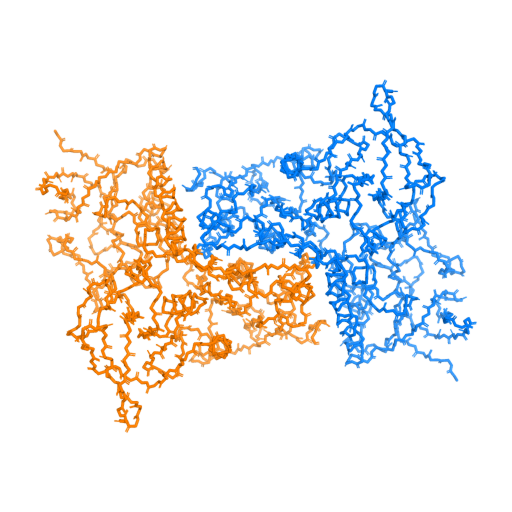 410 GLY A N 1
ATOM 3111 C CA . GLY A 1 410 ? 17.5 -6.664 2.348 1 98.75 410 GLY A CA 1
ATOM 3112 C C . GLY A 1 410 ? 16.547 -5.926 3.262 1 98.75 410 GLY A C 1
ATOM 3113 O O . GLY A 1 410 ? 16.953 -5 3.973 1 98.75 410 GLY A O 1
ATOM 3114 N N . ALA A 1 411 ? 15.305 -6.266 3.166 1 98.94 411 ALA A N 1
ATOM 3115 C CA . ALA A 1 411 ? 14.266 -5.672 4.008 1 98.94 411 ALA A CA 1
ATOM 3116 C C . ALA A 1 411 ? 13.156 -6.676 4.293 1 98.94 411 ALA A C 1
ATOM 3118 O O . ALA A 1 411 ? 12.852 -7.535 3.461 1 98.94 411 ALA A O 1
ATOM 3119 N N . HIS A 1 412 ? 12.602 -6.578 5.457 1 98.88 412 HIS A N 1
ATOM 3120 C CA . HIS A 1 412 ? 11.57 -7.473 5.961 1 98.88 412 HIS A CA 1
ATOM 3121 C C . HIS A 1 412 ? 10.484 -6.703 6.711 1 98.88 412 HIS A C 1
ATOM 3123 O O . HIS A 1 412 ? 10.789 -5.891 7.59 1 98.88 412 HIS A O 1
ATOM 3129 N N . ILE A 1 413 ? 9.266 -6.902 6.316 1 98.94 413 ILE A N 1
ATOM 3130 C CA . ILE A 1 413 ? 8.148 -6.156 6.879 1 98.94 413 ILE A CA 1
ATOM 3131 C C . ILE A 1 413 ? 7.078 -7.125 7.379 1 98.94 413 ILE A C 1
ATOM 3133 O O . ILE A 1 413 ? 6.703 -8.062 6.676 1 98.94 413 ILE A O 1
ATOM 3137 N N . ILE A 1 414 ? 6.625 -7.031 8.57 1 98.88 414 ILE A N 1
ATOM 3138 C CA . ILE A 1 414 ? 5.398 -7.633 9.078 1 98.88 414 ILE A CA 1
ATOM 3139 C C . ILE A 1 414 ? 4.461 -6.543 9.594 1 98.88 414 ILE A C 1
ATOM 3141 O O . ILE A 1 414 ? 4.824 -5.77 10.484 1 98.88 414 ILE A O 1
ATOM 3145 N N . GLY A 1 415 ? 3.359 -6.355 8.961 1 98.69 415 GLY A N 1
ATOM 3146 C CA . GLY A 1 415 ? 2.439 -5.281 9.305 1 98.69 415 GLY A CA 1
ATOM 3147 C C . GLY A 1 415 ? 1.415 -5 8.227 1 98.69 415 GLY A C 1
ATOM 3148 O O . GLY A 1 415 ? 1.268 -5.785 7.285 1 98.69 415 GLY A O 1
ATOM 3149 N N . PRO A 1 416 ? 0.691 -3.914 8.406 1 98 416 PRO A N 1
ATOM 3150 C CA . PRO A 1 416 ? -0.333 -3.572 7.414 1 98 416 PRO A CA 1
ATOM 3151 C C . PRO A 1 416 ? 0.256 -3.236 6.047 1 98 416 PRO A C 1
ATOM 3153 O O . PRO A 1 416 ? 1.248 -2.508 5.961 1 98 416 PRO A O 1
ATOM 3156 N N . HIS A 1 417 ? -0.285 -3.838 4.996 1 97.88 417 HIS A N 1
ATOM 3157 C CA . HIS A 1 417 ? 0.037 -3.553 3.604 1 97.88 417 HIS A CA 1
ATOM 3158 C C . HIS A 1 417 ? 1.496 -3.875 3.297 1 97.88 417 HIS A C 1
ATOM 3160 O O . HIS A 1 417 ? 2.127 -3.201 2.479 1 97.88 417 HIS A O 1
ATOM 3166 N N . ALA A 1 418 ? 2.031 -4.84 4.035 1 98.69 418 ALA A N 1
ATOM 3167 C CA . ALA A 1 418 ? 3.439 -5.168 3.84 1 98.69 418 ALA A CA 1
ATOM 3168 C C . ALA A 1 418 ? 3.727 -5.496 2.377 1 98.69 418 ALA A C 1
ATOM 3170 O O . ALA A 1 418 ? 4.773 -5.117 1.843 1 98.69 418 ALA A O 1
ATOM 3171 N N . GLY A 1 419 ? 2.797 -6.188 1.729 1 98.25 419 GLY A N 1
ATOM 3172 C CA . GLY A 1 419 ? 2.973 -6.582 0.341 1 98.25 419 GLY A CA 1
ATOM 3173 C C . GLY A 1 419 ? 3.055 -5.402 -0.61 1 98.25 419 GLY A C 1
ATOM 3174 O O . GLY A 1 419 ? 3.646 -5.504 -1.687 1 98.25 419 GLY A O 1
ATOM 3175 N N . GLU A 1 420 ? 2.469 -4.258 -0.285 1 98.44 420 GLU A N 1
ATOM 3176 C CA . GLU A 1 420 ? 2.551 -3.039 -1.086 1 98.44 420 GLU A CA 1
ATOM 3177 C C . GLU A 1 420 ? 3.785 -2.221 -0.722 1 98.44 420 GLU A C 1
ATOM 3179 O O . GLU A 1 420 ? 4.469 -1.694 -1.603 1 98.44 420 GLU A O 1
ATOM 3184 N N . LEU A 1 421 ? 4.059 -2.191 0.617 1 98.69 421 LEU A N 1
ATOM 3185 C CA . LEU A 1 421 ? 5.164 -1.382 1.123 1 98.69 421 LEU A CA 1
ATOM 3186 C C . LEU A 1 421 ? 6.496 -1.881 0.579 1 98.69 421 LEU A C 1
ATOM 3188 O O . LEU A 1 421 ? 7.418 -1.09 0.358 1 98.69 421 LEU A O 1
ATOM 3192 N N . ILE A 1 422 ? 6.59 -3.191 0.314 1 98.62 422 ILE A N 1
ATOM 3193 C CA . ILE A 1 422 ? 7.855 -3.805 -0.079 1 98.62 422 ILE A CA 1
ATOM 3194 C C . ILE A 1 422 ? 8.258 -3.311 -1.467 1 98.62 422 ILE A C 1
ATOM 3196 O O . ILE A 1 422 ? 9.438 -3.342 -1.825 1 98.62 422 ILE A O 1
ATOM 3200 N N . GLY A 1 423 ? 7.242 -2.854 -2.281 1 97.88 423 GLY A N 1
ATOM 3201 C CA . GLY A 1 423 ? 7.496 -2.381 -3.633 1 97.88 423 GLY A CA 1
ATOM 3202 C C . GLY A 1 423 ? 8.445 -1.194 -3.68 1 97.88 423 GLY A C 1
ATOM 3203 O O . GLY A 1 423 ? 9.312 -1.121 -4.551 1 97.88 423 GLY A O 1
ATOM 3204 N N . GLU A 1 424 ? 8.258 -0.272 -2.736 1 97.94 424 GLU A N 1
ATOM 3205 C CA . GLU A 1 424 ? 9.133 0.893 -2.666 1 97.94 424 GLU A CA 1
ATOM 3206 C C . GLU A 1 424 ? 10.586 0.481 -2.422 1 97.94 424 GLU A C 1
ATOM 3208 O O . GLU A 1 424 ? 11.5 1.001 -3.062 1 97.94 424 GLU A O 1
ATOM 3213 N N . ILE A 1 425 ? 10.805 -0.469 -1.566 1 98.69 425 ILE A N 1
ATOM 3214 C CA . ILE A 1 425 ? 12.148 -0.94 -1.243 1 98.69 425 ILE A CA 1
ATOM 3215 C C . ILE A 1 425 ? 12.734 -1.694 -2.436 1 98.69 425 ILE A C 1
ATOM 3217 O O . ILE A 1 425 ? 13.93 -1.593 -2.717 1 98.69 425 ILE A O 1
ATOM 3221 N N . GLY A 1 426 ? 11.852 -2.475 -3.119 1 98.31 426 GLY A N 1
ATOM 3222 C CA . GLY A 1 426 ? 12.289 -3.162 -4.32 1 98.31 426 GLY A CA 1
ATOM 3223 C C . GLY A 1 426 ? 12.867 -2.225 -5.367 1 98.31 426 GLY A C 1
ATOM 3224 O O . GLY A 1 426 ? 13.961 -2.457 -5.879 1 98.31 426 GLY A O 1
ATOM 3225 N N . VAL A 1 427 ? 12.172 -1.117 -5.633 1 98.12 427 VAL A N 1
ATOM 3226 C CA . VAL A 1 427 ? 12.641 -0.131 -6.602 1 98.12 427 VAL A CA 1
ATOM 3227 C C . VAL A 1 427 ? 13.938 0.499 -6.113 1 98.12 427 VAL A C 1
ATOM 3229 O O . VAL A 1 427 ? 14.883 0.677 -6.891 1 98.12 427 VAL A O 1
ATOM 3232 N N . ALA A 1 428 ? 13.984 0.849 -4.828 1 98.5 428 ALA A N 1
ATOM 3233 C CA . ALA A 1 428 ? 15.195 1.423 -4.25 1 98.5 428 ALA A CA 1
ATOM 3234 C C . ALA A 1 428 ? 16.391 0.492 -4.445 1 98.5 428 ALA A C 1
ATOM 3236 O O . ALA A 1 428 ? 17.469 0.928 -4.875 1 98.5 428 ALA A O 1
ATOM 3237 N N . MET A 1 429 ? 16.203 -0.78 -4.188 1 98.44 429 MET A N 1
ATOM 3238 C CA . MET A 1 429 ? 17.281 -1.754 -4.277 1 98.44 429 MET A CA 1
ATOM 3239 C C . MET A 1 429 ? 17.719 -1.943 -5.727 1 98.44 429 MET A C 1
ATOM 3241 O O . MET A 1 429 ? 18.906 -2.176 -5.996 1 98.44 429 MET A O 1
ATOM 3245 N N . GLU A 1 430 ? 16.75 -1.881 -6.66 1 97.06 430 GLU A N 1
ATOM 3246 C CA . GLU A 1 430 ? 17.094 -1.976 -8.078 1 97.06 430 GLU A CA 1
ATOM 3247 C C . GLU A 1 430 ? 18.109 -0.906 -8.477 1 97.06 430 GLU A C 1
ATOM 3249 O O . GLU A 1 430 ? 18.953 -1.139 -9.344 1 97.06 430 GLU A O 1
ATOM 3254 N N . PHE A 1 431 ? 18.078 0.243 -7.801 1 96.56 431 PHE A N 1
ATOM 3255 C CA . PHE A 1 431 ? 18.953 1.359 -8.125 1 96.56 431 PHE A CA 1
ATOM 3256 C C . PHE A 1 431 ? 20.188 1.346 -7.23 1 96.56 431 PHE A C 1
ATOM 3258 O O . PHE A 1 431 ? 21.016 2.264 -7.289 1 96.56 431 PHE A O 1
ATOM 3265 N N . GLY A 1 432 ? 20.344 0.316 -6.375 1 97.44 432 GLY A N 1
ATOM 3266 C CA . GLY A 1 432 ? 21.469 0.265 -5.453 1 97.44 432 GLY A CA 1
ATOM 3267 C C . GLY A 1 432 ? 21.422 1.339 -4.383 1 97.44 432 GLY A C 1
ATOM 3268 O O . GLY A 1 432 ? 22.453 1.866 -3.971 1 97.44 432 GLY A O 1
ATOM 3269 N N . ALA A 1 433 ? 20.219 1.654 -3.928 1 97.94 433 ALA A N 1
ATOM 3270 C CA . ALA A 1 433 ? 19.984 2.76 -3.002 1 97.94 433 ALA A CA 1
ATOM 3271 C C . ALA A 1 433 ? 20.594 2.467 -1.632 1 97.94 433 ALA A C 1
ATOM 3273 O O . ALA A 1 433 ? 20.641 1.312 -1.199 1 97.94 433 ALA A O 1
ATOM 3274 N N . SER A 1 434 ? 21.031 3.525 -0.956 1 98.44 434 SER A N 1
ATOM 3275 C CA . SER A 1 434 ? 21.344 3.484 0.467 1 98.44 434 SER A CA 1
ATOM 3276 C C . SER A 1 434 ? 20.094 3.637 1.323 1 98.44 434 SER A C 1
ATOM 3278 O O . SER A 1 434 ? 19.047 4.062 0.832 1 98.44 434 SER A O 1
ATOM 3280 N N . ALA A 1 435 ? 20.188 3.182 2.578 1 98.62 435 ALA A N 1
ATOM 3281 C CA . ALA A 1 435 ? 19.109 3.459 3.523 1 98.62 435 ALA A CA 1
ATOM 3282 C C . ALA A 1 435 ? 18.844 4.957 3.623 1 98.62 435 ALA A C 1
ATOM 3284 O O . ALA A 1 435 ? 17.688 5.379 3.721 1 98.62 435 ALA A O 1
ATOM 3285 N N . GLU A 1 436 ? 19.844 5.762 3.525 1 97.75 436 GLU A N 1
ATOM 3286 C CA . GLU A 1 436 ? 19.703 7.215 3.584 1 97.75 436 GLU A CA 1
ATOM 3287 C C . GLU A 1 436 ? 18.859 7.738 2.416 1 97.75 436 GLU A C 1
ATOM 3289 O O . GLU A 1 436 ? 18.094 8.688 2.572 1 97.75 436 GLU A O 1
ATOM 3294 N N . ASP A 1 437 ? 19.031 7.137 1.238 1 97.69 437 ASP A N 1
ATOM 3295 C CA . ASP A 1 437 ? 18.25 7.547 0.076 1 97.69 437 ASP A CA 1
ATOM 3296 C C . ASP A 1 437 ? 16.766 7.371 0.334 1 97.69 437 ASP A C 1
ATOM 3298 O O . ASP A 1 437 ? 15.961 8.258 0.02 1 97.69 437 ASP A O 1
ATOM 3302 N N . ILE A 1 438 ? 16.422 6.219 0.921 1 98.25 438 ILE A N 1
ATOM 3303 C CA . ILE A 1 438 ? 15.023 5.949 1.248 1 98.25 438 ILE A CA 1
ATOM 3304 C C . ILE A 1 438 ? 14.539 6.922 2.32 1 98.25 438 ILE A C 1
ATOM 3306 O O . ILE A 1 438 ? 13.453 7.496 2.209 1 98.25 438 ILE A O 1
ATOM 3310 N N . ALA A 1 439 ? 15.352 7.168 3.295 1 97.69 439 ALA A N 1
ATOM 3311 C CA . ALA A 1 439 ? 15.016 8.023 4.434 1 97.69 439 ALA A CA 1
ATOM 3312 C C . ALA A 1 439 ? 14.766 9.461 3.984 1 97.69 439 ALA A C 1
ATOM 3314 O O . ALA A 1 439 ? 13.93 10.156 4.559 1 97.69 439 ALA A O 1
ATOM 3315 N N . ARG A 1 440 ? 15.438 9.906 2.945 1 96.75 440 ARG A N 1
ATOM 3316 C CA . ARG A 1 440 ? 15.383 11.297 2.518 1 96.75 440 ARG A CA 1
ATOM 3317 C C . ARG A 1 440 ? 14.289 11.508 1.477 1 96.75 440 ARG A C 1
ATOM 3319 O O . ARG A 1 440 ? 13.984 12.648 1.108 1 96.75 440 ARG A O 1
ATOM 3326 N N . THR A 1 441 ? 13.688 10.422 0.992 1 97.56 441 THR A N 1
ATOM 3327 C CA . THR A 1 441 ? 12.547 10.547 0.094 1 97.56 441 THR A CA 1
ATOM 3328 C C . THR A 1 441 ? 11.289 10.93 0.87 1 97.56 441 THR A C 1
ATOM 3330 O O . THR A 1 441 ? 11.023 10.383 1.94 1 97.56 441 THR A O 1
ATOM 3333 N N . CYS A 1 442 ? 10.547 11.914 0.366 1 98.31 442 CYS A N 1
ATOM 3334 C CA . CYS A 1 442 ? 9.344 12.375 1.054 1 98.31 442 CYS A CA 1
ATOM 3335 C C . CYS A 1 442 ? 8.242 11.328 0.982 1 98.31 442 CYS A C 1
ATOM 3337 O O . CYS A 1 442 ? 7.891 10.859 -0.103 1 98.31 442 CYS A O 1
ATOM 3339 N N . HIS A 1 443 ? 7.75 10.859 2.062 1 98.44 443 HIS A N 1
ATOM 3340 C CA . HIS A 1 443 ? 6.609 9.953 2.162 1 98.44 443 HIS A CA 1
ATOM 3341 C C . HIS A 1 443 ? 5.352 10.695 2.607 1 98.44 443 HIS A C 1
ATOM 3343 O O . HIS A 1 443 ? 5.414 11.555 3.494 1 98.44 443 HIS A O 1
ATOM 3349 N N . ALA A 1 444 ? 4.246 10.352 1.998 1 98.19 444 ALA A N 1
ATOM 3350 C CA . ALA A 1 444 ? 2.986 11.016 2.336 1 98.19 444 ALA A CA 1
ATOM 3351 C C . ALA A 1 444 ? 2.605 10.758 3.791 1 98.19 444 ALA A C 1
ATOM 3353 O O . ALA A 1 444 ? 2.934 9.703 4.348 1 98.19 444 ALA A O 1
ATOM 3354 N N . HIS A 1 445 ? 1.975 11.68 4.422 1 97.94 445 HIS A N 1
ATOM 3355 C CA . HIS A 1 445 ? 1.499 11.562 5.797 1 97.94 445 HIS A CA 1
ATOM 3356 C C . HIS A 1 445 ? -0.017 11.703 5.867 1 97.94 445 HIS A C 1
ATOM 3358 O O . HIS A 1 445 ? -0.597 12.562 5.199 1 97.94 445 HIS A O 1
ATOM 3364 N N . PRO A 1 446 ? -0.682 10.977 6.602 1 97.94 446 PRO A N 1
ATOM 3365 C CA . PRO A 1 446 ? -0.134 9.805 7.281 1 97.94 446 PRO A CA 1
ATOM 3366 C C . PRO A 1 446 ? -0.239 8.531 6.438 1 97.94 446 PRO A C 1
ATOM 3368 O O . PRO A 1 446 ? -1.271 8.289 5.809 1 97.94 446 PRO A O 1
ATOM 3371 N N . THR A 1 447 ? 0.787 7.789 6.363 1 98.38 447 THR A N 1
ATOM 3372 C CA . THR A 1 447 ? 0.79 6.523 5.641 1 98.38 447 THR A CA 1
ATOM 3373 C C . THR A 1 447 ? 1.548 5.453 6.422 1 98.38 447 THR A C 1
A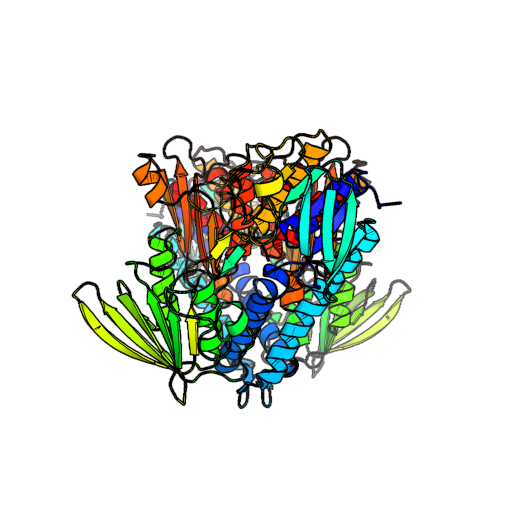TOM 3375 O O . THR A 1 447 ? 2.281 5.77 7.363 1 98.38 447 THR A O 1
ATOM 3378 N N . PHE A 1 448 ? 1.37 4.195 6.023 1 98.56 448 PHE A N 1
ATOM 3379 C CA . PHE A 1 448 ? 2.164 3.098 6.566 1 98.56 448 PHE A CA 1
ATOM 3380 C C . PHE A 1 448 ? 3.598 3.164 6.055 1 98.56 448 PHE A C 1
ATOM 3382 O O . PHE A 1 448 ? 4.531 2.768 6.758 1 98.56 448 PHE A O 1
ATOM 3389 N N . SER A 1 449 ? 3.771 3.691 4.879 1 98.31 449 SER A N 1
ATOM 3390 C CA . SER A 1 449 ? 5.078 3.777 4.234 1 98.31 449 SER A CA 1
ATOM 3391 C C . SER A 1 449 ? 6.047 4.617 5.059 1 98.31 449 SER A C 1
ATOM 3393 O O . SER A 1 449 ? 7.262 4.484 4.922 1 98.31 449 SER A O 1
ATOM 3395 N N . GLU A 1 450 ? 5.508 5.488 5.902 1 98.44 450 GLU A N 1
ATOM 3396 C CA . GLU A 1 450 ? 6.367 6.266 6.793 1 98.44 450 GLU A CA 1
ATOM 3397 C C . GLU A 1 450 ? 7.172 5.355 7.719 1 98.44 450 GLU A C 1
ATOM 3399 O O . GLU A 1 450 ? 8.258 5.719 8.172 1 98.44 450 GLU A O 1
ATOM 3404 N N . ALA A 1 451 ? 6.66 4.129 7.957 1 98.75 451 ALA A N 1
ATOM 3405 C CA . ALA A 1 451 ? 7.41 3.162 8.758 1 98.75 451 ALA A CA 1
ATOM 3406 C C . ALA A 1 451 ? 8.664 2.697 8.016 1 98.75 451 ALA A C 1
ATOM 3408 O O . ALA A 1 451 ? 9.688 2.426 8.633 1 98.75 451 ALA A O 1
ATOM 3409 N N . VAL A 1 452 ? 8.562 2.598 6.691 1 98.81 452 VAL A N 1
ATOM 3410 C CA . VAL A 1 452 ? 9.727 2.268 5.879 1 98.81 452 VAL A CA 1
ATOM 3411 C C . VAL A 1 452 ? 10.766 3.381 5.988 1 98.81 452 VAL A C 1
ATOM 3413 O O . VAL A 1 452 ? 11.953 3.113 6.199 1 98.81 452 VAL A O 1
ATOM 3416 N N . LYS A 1 453 ? 10.305 4.629 5.914 1 98.62 453 LYS A N 1
ATOM 3417 C CA . LYS A 1 453 ? 11.18 5.789 6.059 1 98.62 453 LYS A CA 1
ATOM 3418 C C . LYS A 1 453 ? 11.883 5.777 7.414 1 98.62 453 LYS A C 1
ATOM 3420 O O . LYS A 1 453 ? 13.102 5.965 7.488 1 98.62 453 LYS A O 1
ATOM 3425 N N . GLU A 1 454 ? 11.117 5.57 8.445 1 98.75 454 GLU A N 1
ATOM 3426 C CA . GLU A 1 454 ? 11.656 5.598 9.805 1 98.75 454 GLU A CA 1
ATOM 3427 C C . GLU A 1 454 ? 12.625 4.445 10.031 1 98.75 454 GLU A C 1
ATOM 3429 O O . GLU A 1 454 ? 13.625 4.602 10.734 1 98.75 454 GLU A O 1
ATOM 3434 N N . ALA A 1 455 ? 12.32 3.25 9.461 1 98.88 455 ALA A N 1
ATOM 3435 C CA . ALA A 1 455 ? 13.266 2.137 9.555 1 98.88 455 ALA A CA 1
ATOM 3436 C C . ALA A 1 455 ? 14.578 2.477 8.859 1 98.88 455 ALA A C 1
ATOM 3438 O O . ALA A 1 455 ? 15.656 2.133 9.352 1 98.88 455 ALA A O 1
ATOM 3439 N N . ALA A 1 456 ? 14.453 3.127 7.73 1 98.88 456 ALA A N 1
ATOM 3440 C CA . ALA A 1 456 ? 15.648 3.555 7.008 1 98.88 456 ALA A CA 1
ATOM 3441 C C . ALA A 1 456 ? 16.453 4.562 7.824 1 98.88 456 ALA A C 1
ATOM 3443 O O . ALA A 1 456 ? 17.688 4.477 7.895 1 98.88 456 ALA A O 1
ATOM 3444 N N . LEU A 1 457 ? 15.781 5.531 8.469 1 98.5 457 LEU A N 1
ATOM 3445 C CA . LEU A 1 457 ? 16.438 6.492 9.344 1 98.5 457 LEU A CA 1
ATOM 3446 C C . LEU A 1 457 ? 17.125 5.789 10.508 1 98.5 457 LEU A C 1
ATOM 3448 O O . LEU A 1 457 ? 18.203 6.191 10.938 1 98.5 457 LEU A O 1
ATOM 3452 N N . SER A 1 458 ? 16.484 4.738 10.961 1 98.56 458 SER A N 1
ATOM 3453 C CA . SER A 1 458 ? 16.969 4.02 12.141 1 98.56 458 SER A CA 1
ATOM 3454 C C . SER A 1 458 ? 18.281 3.299 11.859 1 98.56 458 SER A C 1
ATOM 3456 O O . SER A 1 458 ? 19.031 2.98 12.789 1 98.56 458 SER A O 1
ATOM 3458 N N . VAL A 1 459 ? 18.578 3.008 10.57 1 98.5 459 VAL A N 1
ATOM 3459 C CA . VAL A 1 459 ? 19.828 2.348 10.203 1 98.5 459 VAL A CA 1
ATOM 3460 C C . VAL A 1 459 ? 21.016 3.133 10.766 1 98.5 459 VAL A C 1
ATOM 3462 O O . VAL A 1 459 ? 22 2.543 11.211 1 98.5 459 VAL A O 1
ATOM 3465 N N . ASP A 1 460 ? 20.906 4.5 10.789 1 96.38 460 ASP A N 1
ATOM 3466 C CA . ASP A 1 460 ? 21.984 5.34 11.312 1 96.38 460 ASP A CA 1
ATOM 3467 C C . ASP A 1 460 ? 21.531 6.066 12.578 1 96.38 460 ASP A C 1
ATOM 3469 O O . ASP A 1 460 ? 22 7.172 12.867 1 96.38 460 ASP A O 1
ATOM 3473 N N . LYS A 1 461 ? 20.5 5.504 13.273 1 94.81 461 LYS A N 1
ATOM 3474 C CA . LYS A 1 461 ? 20.047 5.973 14.578 1 94.81 461 LYS A CA 1
ATOM 3475 C C . LYS A 1 461 ? 19.531 7.406 14.508 1 94.81 461 LYS A C 1
ATOM 3477 O O . LYS A 1 461 ? 19.828 8.227 15.383 1 94.81 461 LYS A O 1
ATOM 3482 N N . ARG A 1 462 ? 18.766 7.672 13.406 1 95.56 462 ARG A N 1
ATOM 3483 C CA . ARG A 1 462 ? 18.25 9.016 13.18 1 95.56 462 ARG A CA 1
ATOM 3484 C C . ARG A 1 462 ? 16.719 9.031 13.172 1 95.56 462 ARG A C 1
ATOM 3486 O O . ARG A 1 462 ? 16.109 10 12.734 1 95.56 462 ARG A O 1
ATOM 3493 N N . ALA A 1 463 ? 16.141 7.949 13.586 1 97.44 463 ALA A N 1
ATOM 3494 C CA . ALA A 1 463 ? 14.68 7.902 13.578 1 97.44 463 ALA A CA 1
ATOM 3495 C C . ALA A 1 463 ? 14.086 9 14.453 1 97.44 463 ALA A C 1
ATOM 3497 O O . ALA A 1 463 ? 14.609 9.289 15.531 1 97.44 463 ALA A O 1
ATOM 3498 N N . ILE A 1 464 ? 13 9.602 14.008 1 98.06 464 ILE A N 1
ATOM 3499 C CA . ILE A 1 464 ? 12.375 10.719 14.703 1 98.06 464 ILE A CA 1
ATOM 3500 C C . ILE A 1 464 ? 11.281 10.195 15.641 1 98.06 464 ILE A C 1
ATOM 3502 O O . ILE A 1 464 ? 11.125 10.688 16.75 1 98.06 464 ILE A O 1
ATOM 3506 N N . HIS A 1 465 ? 10.602 9.18 15.211 1 96.44 465 HIS A N 1
ATOM 3507 C CA . HIS A 1 465 ? 9.375 8.773 15.891 1 96.44 465 HIS A CA 1
ATOM 3508 C C . HIS A 1 465 ? 9.57 7.465 16.656 1 96.44 465 HIS A C 1
ATOM 3510 O O . HIS A 1 465 ? 8.656 6.633 16.703 1 96.44 465 HIS A O 1
ATOM 3516 N N . SER A 1 466 ? 10.656 7.141 17.031 1 89.38 466 SER A N 1
ATOM 3517 C CA . SER A 1 466 ? 10.953 5.961 17.844 1 89.38 466 SER A CA 1
ATOM 3518 C C . SER A 1 466 ? 11.922 6.285 18.969 1 89.38 466 SER A C 1
ATOM 3520 O O . SER A 1 466 ? 12.648 7.281 18.906 1 89.38 466 SER A O 1
ATOM 3522 N N . MET B 1 1 ? 17.922 33.094 36.531 1 45.62 1 MET B N 1
ATOM 3523 C CA . MET B 1 1 ? 18.578 33.312 35.25 1 45.62 1 MET B CA 1
ATOM 3524 C C . MET B 1 1 ? 17.734 32.781 34.094 1 45.62 1 MET B C 1
ATOM 3526 O O . MET B 1 1 ? 17.109 31.719 34.25 1 45.62 1 MET B O 1
ATOM 3530 N N . SER B 1 2 ? 17.5 33.562 33.125 1 68.75 2 SER B N 1
ATOM 3531 C CA . SER B 1 2 ? 16.641 33.125 32 1 68.75 2 SER B CA 1
ATOM 3532 C C . SER B 1 2 ? 17.219 31.906 31.312 1 68.75 2 SER B C 1
ATOM 3534 O O . SER B 1 2 ? 18.438 31.781 31.188 1 68.75 2 SER B O 1
ATOM 3536 N N . ASP B 1 3 ? 16.406 30.891 31.078 1 89.44 3 ASP B N 1
ATOM 3537 C CA . ASP B 1 3 ? 16.875 29.688 30.375 1 89.44 3 ASP B CA 1
ATOM 3538 C C . ASP B 1 3 ? 17.422 30.031 29 1 89.44 3 ASP B C 1
ATOM 3540 O O . ASP B 1 3 ? 16.891 30.906 28.312 1 89.44 3 ASP B O 1
ATOM 3544 N N . LYS B 1 4 ? 18.641 29.641 28.75 1 96.81 4 LYS B N 1
ATOM 3545 C CA . LYS B 1 4 ? 19.266 29.844 27.453 1 96.81 4 LYS B CA 1
ATOM 3546 C C . LYS B 1 4 ? 19.281 28.562 26.641 1 96.81 4 LYS B C 1
ATOM 3548 O O . LYS B 1 4 ? 19.641 27.5 27.156 1 96.81 4 LYS B O 1
ATOM 3553 N N . PHE B 1 5 ? 18.797 28.703 25.422 1 98.56 5 PHE B N 1
ATOM 3554 C CA . PHE B 1 5 ? 18.766 27.578 24.5 1 98.56 5 PHE B CA 1
ATOM 3555 C C . PHE B 1 5 ? 19.578 27.859 23.25 1 98.56 5 PHE B C 1
ATOM 3557 O O . PHE B 1 5 ? 19.734 29.016 22.859 1 98.56 5 PHE B O 1
ATOM 3564 N N . GLN B 1 6 ? 20.188 26.828 22.688 1 98.69 6 GLN B N 1
ATOM 3565 C CA . GLN B 1 6 ? 20.875 26.984 21.406 1 98.69 6 GLN B CA 1
ATOM 3566 C C . GLN B 1 6 ? 19.875 27.141 20.266 1 98.69 6 GLN B C 1
ATOM 3568 O O . GLN B 1 6 ? 20.156 27.812 19.266 1 98.69 6 GLN B O 1
ATOM 3573 N N . ALA B 1 7 ? 18.75 26.516 20.375 1 98.81 7 ALA B N 1
ATOM 3574 C CA . ALA B 1 7 ? 17.688 26.625 19.375 1 98.81 7 ALA B CA 1
ATOM 3575 C C . ALA B 1 7 ? 16.312 26.562 20.016 1 98.81 7 ALA B C 1
ATOM 3577 O O . ALA B 1 7 ? 16.094 25.781 20.953 1 98.81 7 ALA B O 1
ATOM 3578 N N . VAL B 1 8 ? 15.398 27.375 19.547 1 98.88 8 VAL B N 1
ATOM 3579 C CA . VAL B 1 8 ? 14.008 27.375 19.984 1 98.88 8 VAL B CA 1
ATOM 3580 C C . VAL B 1 8 ? 13.086 27.234 18.781 1 98.88 8 VAL B C 1
ATOM 3582 O O . VAL B 1 8 ? 13.273 27.906 17.766 1 98.88 8 VAL B O 1
ATOM 3585 N N . VAL B 1 9 ? 12.148 26.297 18.844 1 98.94 9 VAL B N 1
ATOM 3586 C CA . VAL B 1 9 ? 11.117 26.141 17.812 1 98.94 9 VAL B CA 1
ATOM 3587 C C . VAL B 1 9 ? 9.789 26.703 18.328 1 98.94 9 VAL B C 1
ATOM 3589 O O . VAL B 1 9 ? 9.32 26.312 19.391 1 98.94 9 VAL B O 1
ATOM 3592 N N . ILE B 1 10 ? 9.211 27.656 17.625 1 98.81 10 ILE B N 1
ATOM 3593 C CA . ILE B 1 10 ? 7.887 28.172 17.953 1 98.81 10 ILE B CA 1
ATOM 3594 C C . ILE B 1 10 ? 6.832 27.453 17.109 1 98.81 10 ILE B C 1
ATOM 3596 O O . ILE B 1 10 ? 6.715 27.719 15.914 1 98.81 10 ILE B O 1
ATOM 3600 N N . GLY B 1 11 ? 6 26.641 17.75 1 98.5 11 GLY B N 1
ATOM 3601 C CA . GLY B 1 11 ? 5.043 25.766 17.094 1 98.5 11 GLY B CA 1
ATOM 3602 C C . GLY B 1 11 ? 5.426 24.297 17.156 1 98.5 11 GLY B C 1
ATOM 3603 O O . GLY B 1 11 ? 6.5 23.906 16.688 1 98.5 11 GLY B O 1
ATOM 3604 N N . GLY B 1 12 ? 4.594 23.547 17.719 1 98.44 12 GLY B N 1
ATOM 3605 C CA . GLY B 1 12 ? 4.875 22.141 17.906 1 98.44 12 GLY B CA 1
ATOM 3606 C C . GLY B 1 12 ? 4.062 21.234 16.984 1 98.44 12 GLY B C 1
ATOM 3607 O O . GLY B 1 12 ? 3.652 20.141 17.375 1 98.44 12 GLY B O 1
ATOM 3608 N N . GLY B 1 13 ? 3.715 21.75 15.742 1 98.19 13 GLY B N 1
ATOM 3609 C CA . GLY B 1 13 ? 3.066 20.938 14.727 1 98.19 13 GLY B CA 1
ATOM 3610 C C . GLY B 1 13 ? 4.004 19.938 14.078 1 98.19 13 GLY B C 1
ATOM 3611 O O . GLY B 1 13 ? 5.129 19.734 14.547 1 98.19 13 GLY B O 1
ATOM 3612 N N . PRO B 1 14 ? 3.607 19.328 12.984 1 97.94 14 PRO B N 1
ATOM 3613 C CA . PRO B 1 14 ? 4.414 18.266 12.375 1 97.94 14 PRO B CA 1
ATOM 3614 C C . PRO B 1 14 ? 5.82 18.734 12.016 1 97.94 14 PRO B C 1
ATOM 3616 O O . PRO B 1 14 ? 6.793 18 12.25 1 97.94 14 PRO B O 1
ATOM 3619 N N . GLY B 1 15 ? 5.922 19.859 11.445 1 98.56 15 GLY B N 1
ATOM 3620 C CA . GLY B 1 15 ? 7.246 20.391 11.148 1 98.56 15 GLY B CA 1
ATOM 3621 C C . GLY B 1 15 ? 8.039 20.75 12.391 1 98.56 15 GLY B C 1
ATOM 3622 O O . GLY B 1 15 ? 9.227 20.422 12.492 1 98.56 15 GLY B O 1
ATOM 3623 N N . GLY B 1 16 ? 7.348 21.344 13.375 1 98.75 16 GLY B N 1
ATOM 3624 C CA . GLY B 1 16 ? 7.992 21.875 14.562 1 98.75 16 GLY B CA 1
ATOM 3625 C C . GLY B 1 16 ? 8.555 20.812 15.477 1 98.75 16 GLY B C 1
ATOM 3626 O O . GLY B 1 16 ? 9.727 20.859 15.844 1 98.75 16 GLY B O 1
ATOM 3627 N N . TYR B 1 17 ? 7.723 19.844 15.867 1 98.62 17 TYR B N 1
ATOM 3628 C CA . TYR B 1 17 ? 8.242 18.875 16.828 1 98.62 17 TYR B CA 1
ATOM 3629 C C . TYR B 1 17 ? 9.305 18 16.188 1 98.62 17 TYR B C 1
ATOM 3631 O O . TYR B 1 17 ? 10.266 17.578 16.844 1 98.62 17 TYR B O 1
ATOM 3639 N N . VAL B 1 18 ? 9.203 17.688 14.859 1 98.75 18 VAL B N 1
ATOM 3640 C CA . VAL B 1 18 ? 10.227 16.938 14.141 1 98.75 18 VAL B CA 1
ATOM 3641 C C . VAL B 1 18 ? 11.531 17.719 14.125 1 98.75 18 VAL B C 1
ATOM 3643 O O . VAL B 1 18 ? 12.602 17.156 14.367 1 98.75 18 VAL B O 1
ATOM 3646 N N . CYS B 1 19 ? 11.422 19.031 13.867 1 98.88 19 CYS B N 1
ATOM 3647 C CA . CYS B 1 19 ? 12.594 19.906 13.875 1 98.88 19 CYS B CA 1
ATOM 3648 C C . CYS B 1 19 ? 13.258 19.906 15.242 1 98.88 19 CYS B C 1
ATOM 3650 O O . CYS B 1 19 ? 14.477 19.766 15.344 1 98.88 19 CYS B O 1
ATOM 3652 N N . ALA B 1 20 ? 12.445 20.062 16.266 1 98.88 20 ALA B N 1
ATOM 3653 C CA . ALA B 1 20 ? 12.969 20.109 17.625 1 98.88 20 ALA B CA 1
ATOM 3654 C C . ALA B 1 20 ? 13.719 18.828 17.969 1 98.88 20 ALA B C 1
ATOM 3656 O O . ALA B 1 20 ? 14.812 18.891 18.547 1 98.88 20 ALA B O 1
ATOM 3657 N N . ILE B 1 21 ? 13.133 17.703 17.641 1 98.81 21 ILE B N 1
ATOM 3658 C CA . ILE B 1 21 ? 13.75 16.422 17.938 1 98.81 21 ILE B CA 1
ATOM 3659 C C . ILE B 1 21 ? 15.055 16.281 17.156 1 98.81 21 ILE B C 1
ATOM 3661 O O . ILE B 1 21 ? 16.078 15.875 17.703 1 98.81 21 ILE B O 1
ATOM 3665 N N . ARG B 1 22 ? 15.062 16.641 15.875 1 98.75 22 ARG B N 1
ATOM 3666 C CA . ARG B 1 22 ? 16.266 16.516 15.062 1 98.75 22 ARG B CA 1
ATOM 3667 C C . ARG B 1 22 ? 17.375 17.438 15.586 1 98.75 22 ARG B C 1
ATOM 3669 O O . ARG B 1 22 ? 18.531 17.031 15.641 1 98.75 22 ARG B O 1
ATOM 3676 N N . LEU B 1 23 ? 17.047 18.703 15.953 1 98.81 23 LEU B N 1
ATOM 3677 C CA . LEU B 1 23 ? 18.016 19.625 16.562 1 98.81 23 LEU B CA 1
ATOM 3678 C C . LEU B 1 23 ? 18.656 19 17.797 1 98.81 23 LEU B C 1
ATOM 3680 O O . LEU B 1 23 ? 19.875 19.031 17.953 1 98.81 23 LEU B O 1
ATOM 3684 N N . ALA B 1 24 ? 17.797 18.422 18.625 1 98.75 24 ALA B N 1
ATOM 3685 C CA . ALA B 1 24 ? 18.297 17.781 19.844 1 98.75 24 ALA B CA 1
ATOM 3686 C C . ALA B 1 24 ? 19.203 16.594 19.5 1 98.75 24 ALA B C 1
ATOM 3688 O O . ALA B 1 24 ? 20.25 16.422 20.125 1 98.75 24 ALA B O 1
ATOM 3689 N N . GLN B 1 25 ? 18.781 15.789 18.516 1 98.44 25 GLN B N 1
ATOM 3690 C CA . GLN B 1 25 ? 19.594 14.648 18.078 1 98.44 25 GLN B CA 1
ATOM 3691 C C . GLN B 1 25 ? 20.969 15.109 17.609 1 98.44 25 GLN B C 1
ATOM 3693 O O . GLN B 1 25 ? 21.938 14.367 17.734 1 98.44 25 GLN B O 1
ATOM 3698 N N . LEU B 1 26 ? 21.031 16.344 17.125 1 98.25 26 LEU B N 1
ATOM 3699 C CA . LEU B 1 26 ? 22.281 16.875 16.594 1 98.25 26 LEU B CA 1
ATOM 3700 C C . LEU B 1 26 ? 23.094 17.578 17.672 1 98.25 26 LEU B C 1
ATOM 3702 O O . LEU B 1 26 ? 24.125 18.188 17.391 1 98.25 26 LEU B O 1
ATOM 3706 N N . GLY B 1 27 ? 22.609 17.547 18.891 1 98.19 27 GLY B N 1
ATOM 3707 C CA . GLY B 1 27 ? 23.406 17.953 20.047 1 98.19 27 GLY B CA 1
ATOM 3708 C C . GLY B 1 27 ? 23.094 19.344 20.547 1 98.19 27 GLY B C 1
ATOM 3709 O O . GLY B 1 27 ? 23.766 19.859 21.438 1 98.19 27 GLY B O 1
ATOM 3710 N N . LEU B 1 28 ? 22.078 19.984 20.047 1 98.69 28 LEU B N 1
ATOM 3711 C CA . LEU B 1 28 ? 21.75 21.344 20.453 1 98.69 28 LEU B CA 1
ATOM 3712 C C . LEU B 1 28 ? 20.766 21.344 21.625 1 98.69 28 LEU B C 1
ATOM 3714 O O . LEU B 1 28 ? 19.812 20.578 21.625 1 98.69 28 LEU B O 1
ATOM 3718 N N . LYS B 1 29 ? 21.047 22.156 22.609 1 98.75 29 LYS B N 1
ATOM 3719 C CA . LYS B 1 29 ? 20.047 22.406 23.625 1 98.75 29 LYS B CA 1
ATOM 3720 C C . LYS B 1 29 ? 18.812 23.094 23.047 1 98.75 29 LYS B C 1
ATOM 3722 O O . LYS B 1 29 ? 18.875 24.281 22.672 1 98.75 29 LYS B O 1
ATOM 3727 N N . THR B 1 30 ? 17.688 22.344 23 1 98.81 30 THR B N 1
ATOM 3728 C CA . THR B 1 30 ? 16.547 22.766 22.172 1 98.81 30 THR B CA 1
ATOM 3729 C C . THR B 1 30 ? 15.289 22.906 23.031 1 98.81 30 THR B C 1
ATOM 3731 O O . THR B 1 30 ? 15.047 22.094 23.922 1 98.81 30 THR B O 1
ATOM 3734 N N . ALA B 1 31 ? 14.469 23.938 22.734 1 98.75 31 ALA B N 1
ATOM 3735 C CA . ALA B 1 31 ? 13.133 24.094 23.312 1 98.75 31 ALA B CA 1
ATOM 3736 C C . ALA B 1 31 ? 12.078 24.219 22.203 1 98.75 31 ALA B C 1
ATOM 3738 O O . ALA B 1 31 ? 12.383 24.641 21.094 1 98.75 31 ALA B O 1
ATOM 3739 N N . CYS B 1 32 ? 10.898 23.812 22.484 1 98.81 32 CYS B N 1
ATOM 3740 C CA . CYS B 1 32 ? 9.734 23.953 21.609 1 98.81 32 CYS B CA 1
ATOM 3741 C C . CYS B 1 32 ? 8.57 24.594 22.359 1 98.81 32 CYS B C 1
ATOM 3743 O O . CYS B 1 32 ? 8.258 24.203 23.484 1 98.81 32 CYS B O 1
ATOM 3745 N N . ILE B 1 33 ? 7.984 25.594 21.797 1 98.44 33 ILE B N 1
ATOM 3746 C CA . ILE B 1 33 ? 6.859 26.312 22.375 1 98.44 33 ILE B CA 1
ATOM 3747 C C . ILE B 1 33 ? 5.582 26 21.609 1 98.44 33 ILE B C 1
ATOM 3749 O O . ILE B 1 33 ? 5.551 26.109 20.375 1 98.44 33 ILE B O 1
ATOM 3753 N N . GLU B 1 34 ? 4.547 25.562 22.234 1 97.88 34 GLU B N 1
ATOM 3754 C CA . GLU B 1 34 ? 3.279 25.234 21.594 1 97.88 34 GLU B CA 1
ATOM 3755 C C . GLU B 1 34 ? 2.104 25.859 22.328 1 97.88 34 GLU B C 1
ATOM 3757 O O . GLU B 1 34 ? 1.921 25.641 23.531 1 97.88 34 GLU B O 1
ATOM 3762 N N . SER B 1 35 ? 1.296 26.578 21.609 1 95.69 35 SER B N 1
ATOM 3763 C CA . SER B 1 35 ? 0.226 27.344 22.219 1 95.69 35 SER B CA 1
ATOM 3764 C C . SER B 1 35 ? -1.017 26.5 22.453 1 95.69 35 SER B C 1
ATOM 3766 O O . SER B 1 35 ? -1.816 26.797 23.344 1 95.69 35 SER B O 1
ATOM 3768 N N . ARG B 1 36 ? -1.291 25.422 21.734 1 92.06 36 ARG B N 1
ATOM 3769 C CA . ARG B 1 36 ? -2.492 24.609 21.812 1 92.06 36 ARG B CA 1
ATOM 3770 C C . ARG B 1 36 ? -2.516 23.797 23.094 1 92.06 36 ARG B C 1
ATOM 3772 O O . ARG B 1 36 ? -3.582 23.391 23.562 1 92.06 36 ARG B O 1
ATOM 3779 N N . GLY B 1 37 ? -1.427 23.562 23.688 1 90.06 37 GLY B N 1
ATOM 3780 C CA . GLY B 1 37 ? -1.315 22.672 24.844 1 90.06 37 GLY B CA 1
ATOM 3781 C C . GLY B 1 37 ? -0.8 21.297 24.484 1 90.06 37 GLY B C 1
ATOM 3782 O O . GLY B 1 37 ? 0.186 20.828 25.047 1 90.06 37 GLY B O 1
ATOM 3783 N N . SER B 1 38 ? -1.445 20.734 23.484 1 94.25 38 SER B N 1
ATOM 3784 C CA . SER B 1 38 ? -0.987 19.438 23 1 94.25 38 SER B CA 1
ATOM 3785 C C . SER B 1 38 ? -0.12 19.594 21.75 1 94.25 38 SER B C 1
ATOM 3787 O O . SER B 1 38 ? -0.405 20.422 20.891 1 94.25 38 SER B O 1
ATOM 3789 N N . LEU B 1 39 ? 0.944 18.797 21.672 1 97.25 39 LEU B N 1
ATOM 3790 C CA . LEU B 1 39 ? 1.84 18.812 20.531 1 97.25 39 LEU B CA 1
ATOM 3791 C C . LEU B 1 39 ? 1.186 18.141 19.328 1 97.25 39 LEU B C 1
ATOM 3793 O O . LEU B 1 39 ? 0.1 17.562 19.453 1 97.25 39 LEU B O 1
ATOM 3797 N N . GLY B 1 40 ? 1.827 18.344 18.156 1 96.69 40 GLY B N 1
ATOM 3798 C CA . GLY B 1 40 ? 1.383 17.672 16.938 1 96.69 40 GLY B CA 1
ATOM 3799 C C . GLY B 1 40 ? 0.593 18.594 16.016 1 96.69 40 GLY B C 1
ATOM 3800 O O . GLY B 1 40 ? 0.264 18.203 14.891 1 96.69 40 GLY B O 1
ATOM 3801 N N . GLY B 1 41 ? 0.235 19.781 16.5 1 95.5 41 GLY B N 1
ATOM 3802 C CA . GLY B 1 41 ? -0.41 20.781 15.664 1 95.5 41 GLY B CA 1
ATOM 3803 C C . GLY B 1 41 ? -1.771 20.344 15.156 1 95.5 41 GLY B C 1
ATOM 3804 O O . GLY B 1 41 ? -2.447 19.531 15.797 1 95.5 41 GLY B O 1
ATOM 3805 N N . THR B 1 42 ? -2.23 20.969 14.07 1 91.81 42 THR B N 1
ATOM 3806 C CA . THR B 1 42 ? -3.523 20.672 13.469 1 91.81 42 THR B CA 1
ATOM 3807 C C . THR B 1 42 ? -3.598 19.203 13.047 1 91.81 42 THR B C 1
ATOM 3809 O O . THR B 1 42 ? -4.57 18.516 13.359 1 91.81 42 THR B O 1
ATOM 3812 N N . CYS B 1 43 ? -2.619 18.719 12.469 1 94 43 CYS B N 1
ATOM 3813 C CA . CYS B 1 43 ? -2.607 17.391 11.875 1 94 43 CYS B CA 1
ATOM 3814 C C . CYS B 1 43 ? -2.963 16.328 12.914 1 94 43 CYS B C 1
ATOM 3816 O O . CYS B 1 43 ? -3.865 15.516 12.695 1 94 43 CYS B O 1
ATOM 3818 N N . LEU B 1 44 ? -2.305 16.359 14 1 95.69 44 LEU B N 1
ATOM 3819 C CA . LEU B 1 44 ? -2.48 15.32 15.008 1 95.69 44 LEU B CA 1
ATOM 3820 C C . LEU B 1 44 ? -3.762 15.547 15.805 1 95.69 44 LEU B C 1
ATOM 3822 O O . LEU B 1 44 ? -4.48 14.594 16.125 1 95.69 44 LEU B O 1
ATOM 3826 N N . ASN B 1 45 ? -4.105 16.781 16.094 1 95.81 45 ASN B N 1
ATOM 3827 C CA . ASN B 1 45 ? -5.137 17.078 17.078 1 95.81 45 ASN B CA 1
ATOM 3828 C C . ASN B 1 45 ? -6.508 17.234 16.422 1 95.81 45 ASN B C 1
ATOM 3830 O O . ASN B 1 45 ? -7.516 16.781 16.953 1 95.81 45 ASN B O 1
ATOM 3834 N N . VAL B 1 46 ? -6.551 17.906 15.234 1 94.81 46 VAL B N 1
ATOM 3835 C CA . VAL B 1 46 ? -7.852 18.234 14.656 1 94.81 46 VAL B CA 1
ATOM 3836 C C . VAL B 1 46 ? -7.766 18.188 13.133 1 94.81 46 VAL B C 1
ATOM 3838 O O . VAL B 1 46 ? -8.398 19 12.438 1 94.81 46 VAL B O 1
ATOM 3841 N N . GLY B 1 47 ? -6.945 17.328 12.609 1 95.62 47 GLY B N 1
ATOM 3842 C CA . GLY B 1 47 ? -6.762 17.266 11.164 1 95.62 47 GLY B CA 1
ATOM 3843 C C . GLY B 1 47 ? -6.594 15.852 10.648 1 95.62 47 GLY B C 1
ATOM 3844 O O . GLY B 1 47 ? -7.562 15.094 10.57 1 95.62 47 GLY B O 1
ATOM 3845 N N . CYS B 1 48 ? -5.355 15.516 10.367 1 93.94 48 CYS B N 1
ATOM 3846 C CA . CYS B 1 48 ? -5.023 14.305 9.625 1 93.94 48 CYS B CA 1
ATOM 3847 C C . CYS B 1 48 ? -5.418 13.055 10.414 1 93.94 48 CYS B C 1
ATOM 3849 O O . CYS B 1 48 ? -6.094 12.172 9.883 1 93.94 48 CYS B O 1
ATOM 3851 N N . ILE B 1 49 ? -5.094 12.953 11.633 1 96.5 49 ILE B N 1
ATOM 3852 C CA . ILE B 1 49 ? -5.227 11.711 12.391 1 96.5 49 ILE B CA 1
ATOM 3853 C C . ILE B 1 49 ? -6.699 11.453 12.695 1 96.5 49 ILE B C 1
ATOM 3855 O O . ILE B 1 49 ? -7.227 10.383 12.375 1 96.5 49 ILE B O 1
ATOM 3859 N N . PRO B 1 50 ? -7.387 12.422 13.281 1 98.12 50 PRO B N 1
ATOM 3860 C CA . PRO B 1 50 ? -8.805 12.148 13.531 1 98.12 50 PRO B CA 1
ATOM 3861 C C . PRO B 1 50 ? -9.594 11.922 12.242 1 98.12 50 PRO B C 1
ATOM 3863 O O . PRO B 1 50 ? -10.5 11.094 12.211 1 98.12 50 PRO B O 1
ATOM 3866 N N . SER B 1 51 ? -9.312 12.688 11.211 1 98.12 51 SER B N 1
ATOM 3867 C CA . SER B 1 51 ? -10.039 12.492 9.961 1 98.12 51 SER B CA 1
ATOM 3868 C C . SER B 1 51 ? -9.812 11.086 9.406 1 98.12 51 SER B C 1
ATOM 3870 O O . SER B 1 51 ? -10.742 10.469 8.891 1 98.12 51 SER B O 1
ATOM 3872 N N . LYS B 1 52 ? -8.578 10.578 9.477 1 98.19 52 LYS B N 1
ATOM 3873 C CA . LYS B 1 52 ? -8.289 9.242 8.969 1 98.19 52 LYS B CA 1
ATOM 3874 C C . LYS B 1 52 ? -8.992 8.172 9.805 1 98.19 52 LYS B C 1
ATOM 3876 O O . LYS B 1 52 ? -9.359 7.117 9.289 1 98.19 52 LYS B O 1
ATOM 3881 N N . ASN B 1 53 ? -9.023 8.398 11.117 1 98.56 53 ASN B N 1
ATOM 3882 C CA . ASN B 1 53 ? -9.789 7.5 11.984 1 98.56 53 ASN B CA 1
ATOM 3883 C C . ASN B 1 53 ? -11.258 7.43 11.562 1 98.56 53 ASN B C 1
ATOM 3885 O O . ASN B 1 53 ? -11.797 6.344 11.352 1 98.56 53 ASN B O 1
ATOM 3889 N N . LEU B 1 54 ? -11.875 8.617 11.352 1 98.75 54 LEU B N 1
ATOM 3890 C CA . LEU B 1 54 ? -13.289 8.68 10.992 1 98.75 54 LEU B CA 1
ATOM 3891 C C . LEU B 1 54 ? -13.523 8.117 9.594 1 98.75 54 LEU B C 1
ATOM 3893 O O . LEU B 1 54 ? -14.539 7.469 9.344 1 98.75 54 LEU B O 1
ATOM 3897 N N . LEU B 1 55 ? -12.602 8.383 8.711 1 98.69 55 LEU B N 1
ATOM 3898 C CA . LEU B 1 55 ? -12.695 7.82 7.371 1 98.69 55 LEU B CA 1
ATOM 3899 C C . LEU B 1 55 ? -12.703 6.297 7.422 1 98.69 55 LEU B C 1
ATOM 3901 O O . LEU B 1 55 ? -13.523 5.652 6.762 1 98.69 55 LEU B O 1
ATOM 3905 N N . ASN B 1 56 ? -11.828 5.727 8.234 1 98.25 56 ASN B N 1
ATOM 3906 C CA . ASN B 1 56 ? -11.727 4.277 8.367 1 98.25 56 ASN B CA 1
ATOM 3907 C C . ASN B 1 56 ? -13 3.68 8.961 1 98.25 56 ASN B C 1
ATOM 3909 O O . ASN B 1 56 ? -13.523 2.693 8.445 1 98.25 56 ASN B O 1
ATOM 3913 N N . ILE B 1 57 ? -13.516 4.262 10.023 1 98.44 57 ILE B N 1
ATOM 3914 C CA . ILE B 1 57 ? -14.68 3.709 10.703 1 98.44 57 ILE B CA 1
ATOM 3915 C C . ILE B 1 57 ? -15.914 3.865 9.82 1 98.44 57 ILE B C 1
ATOM 3917 O O . ILE B 1 57 ? -16.734 2.949 9.727 1 98.44 57 ILE B O 1
ATOM 3921 N N . SER B 1 58 ? -16.031 5.043 9.164 1 98.5 58 SER B N 1
ATOM 3922 C CA . SER B 1 58 ? -17.188 5.246 8.297 1 98.5 58 SER B CA 1
ATOM 3923 C C . SER B 1 58 ? -17.188 4.273 7.125 1 98.5 58 SER B C 1
ATOM 3925 O O . SER B 1 58 ? -18.234 3.83 6.672 1 98.5 58 SER B O 1
ATOM 3927 N N . GLU B 1 59 ? -16.047 3.945 6.633 1 97.56 59 GLU B N 1
ATOM 3928 C CA . GLU B 1 59 ? -15.938 2.949 5.57 1 97.56 59 GLU B CA 1
ATOM 3929 C C . GLU B 1 59 ? -16.375 1.571 6.062 1 97.56 59 GLU B C 1
ATOM 3931 O O . GLU B 1 59 ? -17.078 0.849 5.359 1 97.56 59 GLU B O 1
ATOM 3936 N N . ASN B 1 60 ? -15.875 1.187 7.23 1 97.5 60 ASN B N 1
ATOM 3937 C CA . ASN B 1 60 ? -16.266 -0.088 7.82 1 97.5 60 ASN B CA 1
ATOM 3938 C C . ASN B 1 60 ? -17.781 -0.15 8.055 1 97.5 60 ASN B C 1
ATOM 3940 O O . ASN B 1 60 ? -18.391 -1.204 7.891 1 97.5 60 ASN B O 1
ATOM 3944 N N . TYR B 1 61 ? -18.406 0.99 8.461 1 98.06 61 TYR B N 1
ATOM 3945 C CA . TYR B 1 61 ? -19.859 1.076 8.641 1 98.06 61 TYR B CA 1
ATOM 3946 C C . TYR B 1 61 ? -20.578 0.808 7.332 1 98.06 61 TYR B C 1
ATOM 3948 O O . TYR B 1 61 ? -21.547 0.029 7.297 1 98.06 61 TYR B O 1
ATOM 3956 N N . HIS B 1 62 ? -20.031 1.447 6.316 1 96.38 62 HIS B N 1
ATOM 3957 C CA . HIS B 1 62 ? -20.609 1.238 4.992 1 96.38 62 HIS B CA 1
ATOM 3958 C C . HIS B 1 62 ? -20.469 -0.214 4.551 1 96.38 62 HIS B C 1
ATOM 3960 O O . HIS B 1 62 ? -21.422 -0.812 4.047 1 96.38 62 HIS B O 1
ATOM 3966 N N . LYS B 1 63 ? -19.328 -0.837 4.766 1 95.19 63 LYS B N 1
ATOM 3967 C CA . LYS B 1 63 ? -19.062 -2.221 4.379 1 95.19 63 LYS B CA 1
ATOM 3968 C C . LYS B 1 63 ? -19.984 -3.184 5.121 1 95.19 63 LYS B C 1
ATOM 3970 O O . LYS B 1 63 ? -20.484 -4.145 4.539 1 95.19 63 LYS B O 1
ATOM 3975 N N . ALA B 1 64 ? -20.094 -2.943 6.391 1 96.19 64 ALA B N 1
ATOM 3976 C CA . ALA B 1 64 ? -20.906 -3.812 7.238 1 96.19 64 ALA B CA 1
ATOM 3977 C C . ALA B 1 64 ? -22.328 -3.941 6.688 1 96.19 64 ALA B C 1
ATOM 3979 O O . ALA B 1 64 ? -22.953 -4.996 6.809 1 96.19 64 ALA B O 1
ATOM 3980 N N . GLN B 1 65 ? -22.734 -2.869 6.039 1 94.94 65 GLN B N 1
ATOM 3981 C CA . GLN B 1 65 ? -24.094 -2.85 5.5 1 94.94 65 GLN B CA 1
ATOM 3982 C C . GLN B 1 65 ? -24.188 -3.674 4.219 1 94.94 65 GLN B C 1
ATOM 3984 O O . GLN B 1 65 ? -25.281 -4.012 3.768 1 94.94 65 GLN B O 1
ATOM 3989 N N . ASN B 1 66 ? -23.094 -4.105 3.68 1 93.19 66 ASN B N 1
ATOM 3990 C CA . ASN B 1 66 ? -23.062 -4.785 2.389 1 93.19 66 ASN B CA 1
ATOM 3991 C C . ASN B 1 66 ? -22.359 -6.133 2.48 1 93.19 66 ASN B C 1
ATOM 3993 O O . ASN B 1 66 ? -22.016 -6.734 1.457 1 93.19 66 ASN B O 1
ATOM 3997 N N . PHE B 1 67 ? -22.125 -6.73 3.652 1 95.5 67 PHE B N 1
ATOM 3998 C CA . PHE B 1 67 ? -21.344 -7.934 3.893 1 95.5 67 PHE B CA 1
ATOM 3999 C C . PHE B 1 67 ? -22.094 -9.172 3.416 1 95.5 67 PHE B C 1
ATOM 4001 O O . PHE B 1 67 ? -21.469 -10.203 3.119 1 95.5 67 PHE B O 1
ATOM 4008 N N . SER B 1 68 ? -23.375 -9.039 3.262 1 93.5 68 SER B N 1
ATOM 4009 C CA . SER B 1 68 ? -24.172 -10.211 2.889 1 93.5 68 SER B CA 1
ATOM 4010 C C . SER B 1 68 ? -23.766 -10.734 1.515 1 93.5 68 SER B C 1
ATOM 4012 O O . SER B 1 68 ? -23.812 -11.938 1.265 1 93.5 68 SER B O 1
ATOM 4014 N N . LYS B 1 69 ? -23.359 -9.867 0.685 1 93.19 69 LYS B N 1
ATOM 4015 C CA . LYS B 1 69 ? -22.953 -10.258 -0.661 1 93.19 69 LYS B CA 1
ATOM 4016 C C . LYS B 1 69 ? -21.688 -11.125 -0.623 1 93.19 69 LYS B C 1
ATOM 4018 O O . LYS B 1 69 ? -21.406 -11.859 -1.573 1 93.19 69 LYS B O 1
ATOM 4023 N N . LEU B 1 70 ? -20.938 -11.141 0.468 1 95.94 70 LEU B N 1
ATOM 4024 C CA . LEU B 1 70 ? -19.688 -11.875 0.614 1 95.94 70 LEU B CA 1
ATOM 4025 C C . LEU B 1 70 ? -19.906 -13.172 1.382 1 95.94 70 LEU B C 1
ATOM 4027 O O . LEU B 1 70 ? -18.953 -13.906 1.654 1 95.94 70 LEU B O 1
ATOM 4031 N N . GLY B 1 71 ? -21.078 -13.438 1.743 1 97.56 71 GLY B N 1
ATOM 4032 C CA . GLY B 1 71 ? -21.375 -14.609 2.549 1 97.56 71 GLY B CA 1
ATOM 4033 C C . GLY B 1 71 ? -21.25 -14.359 4.039 1 97.56 71 GLY B C 1
ATOM 4034 O O . GLY B 1 71 ? -21.141 -15.297 4.828 1 97.56 71 GLY B O 1
ATOM 4035 N N . ILE B 1 72 ? -21.25 -13.094 4.473 1 97.81 72 ILE B N 1
ATOM 4036 C CA . ILE B 1 72 ? -21.281 -12.695 5.871 1 97.81 72 ILE B CA 1
ATOM 4037 C C . ILE B 1 72 ? -22.656 -12.109 6.215 1 97.81 72 ILE B C 1
ATOM 4039 O O . ILE B 1 72 ? -22.938 -10.953 5.891 1 97.81 72 ILE B O 1
ATOM 4043 N N . GLU B 1 73 ? -23.438 -12.844 6.812 1 96.81 73 GLU B N 1
ATOM 4044 C CA . GLU B 1 73 ? -24.781 -12.398 7.191 1 96.81 73 GLU B CA 1
ATOM 4045 C C . GLU B 1 73 ? -24.734 -11.586 8.484 1 96.81 73 GLU B C 1
ATOM 4047 O O . GLU B 1 73 ? -24.359 -12.109 9.539 1 96.81 73 GLU B O 1
ATOM 4052 N N . VAL B 1 74 ? -25.109 -10.359 8.336 1 95.19 74 VAL B N 1
ATOM 4053 C CA . VAL B 1 74 ? -25.094 -9.461 9.484 1 95.19 74 VAL B CA 1
ATOM 4054 C C . VAL B 1 74 ? -26.516 -8.984 9.781 1 95.19 74 VAL B C 1
ATOM 4056 O O . VAL B 1 74 ? -27.281 -8.688 8.867 1 95.19 74 VAL B O 1
ATOM 4059 N N . GLY B 1 75 ? -26.938 -8.977 10.984 1 93.81 75 GLY B N 1
ATOM 4060 C CA . GLY B 1 75 ? -28.219 -8.406 11.359 1 93.81 75 GLY B CA 1
ATOM 4061 C C . GLY B 1 75 ? -28.281 -6.898 11.172 1 93.81 75 GLY B C 1
ATOM 4062 O O . GLY B 1 75 ? -27.625 -6.355 10.273 1 93.81 75 GLY B O 1
ATOM 4063 N N . GLU B 1 76 ? -29.078 -6.215 11.898 1 94.56 76 GLU B N 1
ATOM 4064 C CA . GLU B 1 76 ? -29.219 -4.762 11.797 1 94.56 76 GLU B CA 1
ATOM 4065 C C . GLU B 1 76 ? -27.891 -4.07 12.117 1 94.56 76 GLU B C 1
ATOM 4067 O O . GLU B 1 76 ? -27.188 -4.465 13.055 1 94.56 76 GLU B O 1
ATOM 4072 N N . VAL B 1 77 ? -27.531 -3.09 11.32 1 96.5 77 VAL B N 1
ATOM 4073 C CA . VAL B 1 77 ? -26.328 -2.287 11.539 1 96.5 77 VAL B CA 1
ATOM 4074 C C . VAL B 1 77 ? -26.719 -0.879 11.977 1 96.5 77 VAL B C 1
ATOM 4076 O O . VAL B 1 77 ? -27.469 -0.188 11.281 1 96.5 77 VAL B O 1
ATOM 4079 N N . LYS B 1 78 ? -26.266 -0.477 13.133 1 97.31 78 LYS B N 1
ATOM 4080 C CA . LYS B 1 78 ? -26.594 0.839 13.672 1 97.31 78 LYS B CA 1
ATOM 4081 C C . LYS B 1 78 ? -25.328 1.606 14.047 1 97.31 78 LYS B C 1
ATOM 4083 O O . LYS B 1 78 ? -24.359 1.018 14.531 1 97.31 78 LYS B O 1
ATOM 4088 N N . LEU B 1 79 ? -25.484 2.877 13.898 1 98 79 LEU B N 1
ATOM 4089 C CA . LEU B 1 79 ? -24.375 3.754 14.25 1 98 79 LEU B CA 1
ATOM 4090 C C . LEU B 1 79 ? -24.484 4.227 15.695 1 98 79 LEU B C 1
ATOM 4092 O O . LEU B 1 79 ? -25.547 4.688 16.125 1 98 79 LEU B O 1
ATOM 4096 N N . ASN B 1 80 ? -23.422 4.008 16.438 1 98.25 80 ASN B N 1
ATOM 4097 C CA . ASN B 1 80 ? -23.203 4.691 17.703 1 98.25 80 ASN B CA 1
ATOM 4098 C C . ASN B 1 80 ? -22.141 5.781 17.578 1 98.25 80 ASN B C 1
ATOM 4100 O O . ASN B 1 80 ? -20.953 5.535 17.828 1 98.25 80 ASN B O 1
ATOM 4104 N N . LEU B 1 81 ? -22.641 6.969 17.266 1 98.44 81 LEU B N 1
ATOM 4105 C CA . LEU B 1 81 ? -21.734 8.062 16.938 1 98.44 81 LEU B CA 1
ATOM 4106 C C . LEU B 1 81 ? -20.859 8.422 18.141 1 98.44 81 LEU B C 1
ATOM 4108 O O . LEU B 1 81 ? -19.672 8.727 17.969 1 98.44 81 LEU B O 1
ATOM 4112 N N . GLN B 1 82 ? -21.391 8.414 19.297 1 98 82 GLN B N 1
ATOM 4113 C CA . GLN B 1 82 ? -20.641 8.75 20.5 1 98 82 GLN B CA 1
ATOM 4114 C C . GLN B 1 82 ? -19.438 7.824 20.672 1 98 82 GLN B C 1
ATOM 4116 O O . GLN B 1 82 ? -18.328 8.281 20.938 1 98 82 GLN B O 1
ATOM 4121 N N . LYS B 1 83 ? -19.688 6.57 20.531 1 97.94 83 LYS B N 1
ATOM 4122 C CA . LYS B 1 83 ? -18.609 5.59 20.656 1 97.94 83 LYS B CA 1
ATOM 4123 C C . LYS B 1 83 ? -17.578 5.762 19.547 1 97.94 83 LYS B C 1
ATOM 4125 O O . LYS B 1 83 ? -16.375 5.59 19.766 1 97.94 83 LYS B O 1
ATOM 4130 N N . MET B 1 84 ? -18.062 6.039 18.359 1 98.19 84 MET B N 1
ATOM 4131 C CA . MET B 1 84 ? -17.172 6.32 17.234 1 98.19 84 MET B CA 1
ATOM 4132 C C . MET B 1 84 ? -16.266 7.496 17.562 1 98.19 84 MET B C 1
ATOM 4134 O O . MET B 1 84 ? -15.047 7.422 17.344 1 98.19 84 MET B O 1
ATOM 4138 N N . MET B 1 85 ? -16.812 8.555 18.109 1 98.31 85 MET B N 1
ATOM 4139 C CA . MET B 1 85 ? -16.047 9.75 18.453 1 98.31 85 MET B CA 1
ATOM 4140 C C . MET B 1 85 ? -15.062 9.461 19.578 1 98.31 85 MET B C 1
ATOM 4142 O O . MET B 1 85 ? -13.953 10 19.594 1 98.31 85 MET B O 1
ATOM 4146 N N . GLN B 1 86 ? -15.406 8.602 20.438 1 97.69 86 GLN B N 1
ATOM 4147 C CA . GLN B 1 86 ? -14.5 8.203 21.516 1 97.69 86 GLN B CA 1
ATOM 4148 C C . GLN B 1 86 ? -13.281 7.469 20.969 1 97.69 86 GLN B C 1
ATOM 4150 O O . GLN B 1 86 ? -12.164 7.648 21.453 1 97.69 86 GLN B O 1
ATOM 4155 N N . ASN B 1 87 ? -13.562 6.613 20 1 97.38 87 ASN B N 1
ATOM 4156 C CA . ASN B 1 87 ? -12.453 5.926 19.344 1 97.38 87 ASN B CA 1
ATOM 4157 C C . ASN B 1 87 ? -11.484 6.914 18.703 1 97.38 87 ASN B C 1
ATOM 4159 O O . ASN B 1 87 ? -10.273 6.773 18.828 1 97.38 87 ASN B O 1
ATOM 4163 N N . LYS B 1 88 ? -12.055 7.84 17.984 1 97.88 88 LYS B N 1
ATOM 4164 C CA . LYS B 1 88 ? -11.258 8.898 17.375 1 97.88 88 LYS B CA 1
ATOM 4165 C C . LYS B 1 88 ? -10.43 9.648 18.406 1 97.88 88 LYS B C 1
ATOM 4167 O O . LYS B 1 88 ? -9.227 9.852 18.219 1 97.88 88 LYS B O 1
ATOM 4172 N N . ASP B 1 89 ? -11.008 10.023 19.5 1 97.69 89 ASP B N 1
ATOM 4173 C CA . ASP B 1 89 ? -10.336 10.797 20.547 1 97.69 89 ASP B CA 1
ATOM 4174 C C . ASP B 1 89 ? -9.219 9.977 21.188 1 97.69 89 ASP B C 1
ATOM 4176 O O . ASP B 1 89 ? -8.172 10.523 21.547 1 97.69 89 ASP B O 1
ATOM 4180 N N . LYS B 1 90 ? -9.445 8.742 21.344 1 97.06 90 LYS B N 1
ATOM 4181 C CA . LYS B 1 90 ? -8.422 7.863 21.906 1 97.06 90 LYS B CA 1
ATOM 4182 C C . LYS B 1 90 ? -7.176 7.836 21.031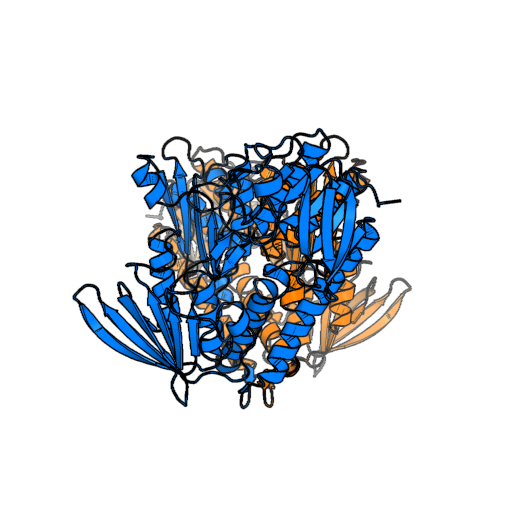 1 97.06 90 LYS B C 1
ATOM 4184 O O . LYS B 1 90 ? -6.051 7.902 21.531 1 97.06 90 LYS B O 1
ATOM 4189 N N . ALA B 1 91 ? -7.406 7.707 19.766 1 96.44 91 ALA B N 1
ATOM 4190 C CA . ALA B 1 91 ? -6.277 7.699 18.828 1 96.44 91 ALA B CA 1
ATOM 4191 C C . ALA B 1 91 ? -5.477 8.992 18.922 1 96.44 91 ALA B C 1
ATOM 4193 O O . ALA B 1 91 ? -4.242 8.969 18.953 1 96.44 91 ALA B O 1
ATOM 4194 N N . VAL B 1 92 ? -6.137 10.125 18.984 1 97.5 92 VAL B N 1
ATOM 4195 C CA . VAL B 1 92 ? -5.496 11.43 19.078 1 97.5 92 VAL B CA 1
ATOM 4196 C C . VAL B 1 92 ? -4.703 11.523 20.391 1 97.5 92 VAL B C 1
ATOM 4198 O O . VAL B 1 92 ? -3.545 11.945 20.391 1 97.5 92 VAL B O 1
ATOM 4201 N N . THR B 1 93 ? -5.305 11.055 21.438 1 97.25 93 THR B N 1
ATOM 4202 C CA . THR B 1 93 ? -4.684 11.141 22.75 1 97.25 93 THR B CA 1
ATOM 4203 C C . THR B 1 93 ? -3.412 10.305 22.797 1 97.25 93 THR B C 1
ATOM 4205 O O . THR B 1 93 ? -2.379 10.758 23.297 1 97.25 93 THR B O 1
ATOM 4208 N N . ILE B 1 94 ? -3.475 9.125 22.281 1 96.56 94 ILE B N 1
ATOM 4209 C CA . ILE B 1 94 ? -2.33 8.219 22.297 1 96.56 94 ILE B CA 1
ATOM 4210 C C . ILE B 1 94 ? -1.173 8.844 21.516 1 96.56 94 ILE B C 1
ATOM 4212 O O . ILE B 1 94 ? -0.027 8.82 21.969 1 96.56 94 ILE B O 1
ATOM 4216 N N . LEU B 1 95 ? -1.466 9.445 20.453 1 96.81 95 LEU B N 1
ATOM 4217 C CA . LEU B 1 95 ? -0.417 9.977 19.594 1 96.81 95 LEU B CA 1
ATOM 4218 C C . LEU B 1 95 ? 0.141 11.281 20.156 1 96.81 95 LEU B C 1
ATOM 4220 O O . LEU B 1 95 ? 1.338 11.555 20.047 1 96.81 95 LEU B O 1
ATOM 4224 N N . THR B 1 96 ? -0.729 12.133 20.734 1 97.19 96 THR B N 1
ATOM 4225 C CA . THR B 1 96 ? -0.243 13.359 21.359 1 97.19 96 THR B CA 1
ATOM 4226 C C . THR B 1 96 ? 0.674 13.039 22.531 1 97.19 96 THR B C 1
ATOM 4228 O O . THR B 1 96 ? 1.724 13.672 22.703 1 97.19 96 THR B O 1
ATOM 4231 N N . LYS B 1 97 ? 0.318 12.055 23.328 1 96.94 97 LYS B N 1
ATOM 4232 C CA . LYS B 1 97 ? 1.178 11.602 24.422 1 96.94 97 LYS B CA 1
ATOM 4233 C C . LYS B 1 97 ? 2.482 11.023 23.875 1 96.94 97 LYS B C 1
ATOM 4235 O O . LYS B 1 97 ? 3.533 11.156 24.516 1 96.94 97 LYS B O 1
ATOM 4240 N N . GLY B 1 98 ? 2.35 10.398 22.75 1 96.94 98 GLY B N 1
ATOM 4241 C CA . GLY B 1 98 ? 3.539 9.867 22.094 1 96.94 98 GLY B CA 1
ATOM 4242 C C . GLY B 1 98 ? 4.555 10.93 21.75 1 96.94 98 GLY B C 1
ATOM 4243 O O . GLY B 1 98 ? 5.758 10.742 21.953 1 96.94 98 GLY B O 1
ATOM 4244 N N . VAL B 1 99 ? 4.094 12.031 21.219 1 97.88 99 VAL B N 1
ATOM 4245 C CA . VAL B 1 99 ? 4.996 13.117 20.859 1 97.88 99 VAL B CA 1
ATOM 4246 C C . VAL B 1 99 ? 5.633 13.703 22.109 1 97.88 99 VAL B C 1
ATOM 4248 O O . VAL B 1 99 ? 6.82 14.039 22.125 1 97.88 99 VAL B O 1
ATOM 4251 N N . GLU B 1 100 ? 4.871 13.836 23.156 1 97.69 100 GLU B N 1
ATOM 4252 C CA . GLU B 1 100 ? 5.43 14.32 24.406 1 97.69 100 GLU B CA 1
ATOM 4253 C C . GLU B 1 100 ? 6.512 13.375 24.938 1 97.69 100 GLU B C 1
ATOM 4255 O O . GLU B 1 100 ? 7.535 13.82 25.453 1 97.69 100 GLU B O 1
ATOM 4260 N N . PHE B 1 101 ? 6.25 12.086 24.844 1 97.81 101 PHE B N 1
ATOM 4261 C CA . PHE B 1 101 ? 7.242 11.094 25.234 1 97.81 101 PHE B CA 1
ATOM 4262 C C . PHE B 1 101 ? 8.516 11.242 24.422 1 97.81 101 PHE B C 1
ATOM 4264 O O . PHE B 1 101 ? 9.625 11.141 24.953 1 97.81 101 PHE B O 1
ATOM 4271 N N . LEU B 1 102 ? 8.375 11.492 23.141 1 98.19 102 LEU B N 1
ATOM 4272 C CA . LEU B 1 102 ? 9.523 11.688 22.266 1 98.19 102 LEU B CA 1
ATOM 4273 C C . LEU B 1 102 ? 10.344 12.898 22.703 1 98.19 102 LEU B C 1
ATOM 4275 O O . LEU B 1 102 ? 11.57 12.883 22.625 1 98.19 102 LEU B O 1
ATOM 4279 N N . PHE B 1 103 ? 9.664 13.977 23.062 1 98.44 103 PHE B N 1
ATOM 4280 C CA . PHE B 1 103 ? 10.359 15.156 23.578 1 98.44 103 PHE B CA 1
ATOM 4281 C C . PHE B 1 103 ? 11.203 14.797 24.797 1 98.44 103 PHE B C 1
ATOM 4283 O O . PHE B 1 103 ? 12.375 15.18 24.859 1 98.44 103 PHE B O 1
ATOM 4290 N N . LYS B 1 104 ? 10.578 14.07 25.719 1 98.31 104 LYS B N 1
ATOM 4291 C CA . LYS B 1 104 ? 11.297 13.664 26.906 1 98.31 104 LYS B CA 1
ATOM 4292 C C . LYS B 1 104 ? 12.5 12.789 26.547 1 98.31 104 LYS B C 1
ATOM 4294 O O . LYS B 1 104 ? 13.602 13.008 27.062 1 98.31 104 LYS B O 1
ATOM 4299 N N . LYS B 1 105 ? 12.266 11.891 25.703 1 97.81 105 LYS B N 1
ATOM 4300 C CA . LYS B 1 105 ? 13.305 10.945 25.297 1 97.81 105 LYS B CA 1
ATOM 4301 C C . LYS B 1 105 ? 14.477 11.664 24.641 1 97.81 105 LYS B C 1
ATOM 4303 O O . LYS B 1 105 ? 15.633 11.266 24.812 1 97.81 105 LYS B O 1
ATOM 4308 N N . ASN B 1 106 ? 14.234 12.734 23.875 1 98.25 106 ASN B N 1
ATOM 4309 C CA . ASN B 1 106 ? 15.273 13.453 23.156 1 98.25 106 ASN B CA 1
ATOM 4310 C C . ASN B 1 106 ? 15.727 14.695 23.922 1 98.25 106 ASN B C 1
ATOM 4312 O O . ASN B 1 106 ? 16.5 15.5 23.391 1 98.25 106 ASN B O 1
ATOM 4316 N N . LYS B 1 107 ? 15.125 14.961 25.094 1 98.25 107 LYS B N 1
ATOM 4317 C CA . LYS B 1 107 ? 15.523 16.047 25.984 1 98.25 107 LYS B CA 1
ATOM 4318 C C . LYS B 1 107 ? 15.219 17.406 25.375 1 98.25 107 LYS B C 1
ATOM 4320 O O . LYS B 1 107 ? 16.047 18.328 25.438 1 98.25 107 LYS B O 1
ATOM 4325 N N . VAL B 1 108 ? 14.133 17.453 24.688 1 98.81 108 VAL B N 1
ATOM 4326 C CA . VAL B 1 108 ? 13.625 18.75 24.219 1 98.81 108 VAL B CA 1
ATOM 4327 C C . VAL B 1 108 ? 12.789 19.406 25.328 1 98.81 108 VAL B C 1
ATOM 4329 O O . VAL B 1 108 ? 11.875 18.781 25.875 1 98.81 108 VAL B O 1
ATOM 4332 N N . THR B 1 109 ? 13.133 20.641 25.688 1 98.5 109 THR B N 1
ATOM 4333 C CA . THR B 1 109 ? 12.32 21.359 26.672 1 98.5 109 THR B CA 1
ATOM 4334 C C . THR B 1 109 ? 11.016 21.844 26.031 1 98.5 109 THR B C 1
ATOM 4336 O O . THR B 1 109 ? 11.031 22.5 25 1 98.5 109 THR B O 1
ATOM 4339 N N . TYR B 1 110 ? 9.906 21.469 26.656 1 98.06 110 TYR B N 1
ATOM 4340 C CA . TYR B 1 110 ? 8.578 21.781 26.125 1 98.06 110 TYR B CA 1
ATOM 4341 C C . TYR B 1 110 ? 7.906 22.875 26.938 1 98.06 110 TYR B C 1
ATOM 4343 O O . TYR B 1 110 ? 7.695 22.734 28.141 1 98.06 110 TYR B O 1
ATOM 4351 N N . PHE B 1 111 ? 7.637 24 26.312 1 97.56 111 PHE B N 1
ATOM 4352 C CA . PHE B 1 111 ? 6.895 25.094 26.922 1 97.56 111 PHE B CA 1
ATOM 4353 C C . PHE B 1 111 ? 5.48 25.172 26.359 1 97.56 111 PHE B C 1
ATOM 4355 O O . PHE B 1 111 ? 5.301 25.312 25.141 1 97.56 111 PHE B O 1
ATOM 4362 N N . LYS B 1 112 ? 4.488 25.156 27.25 1 97.19 112 LYS B N 1
ATOM 4363 C CA . LYS B 1 112 ? 3.102 25.375 26.844 1 97.19 112 LYS B CA 1
ATOM 4364 C C . LYS B 1 112 ? 2.738 26.844 26.906 1 97.19 112 LYS B C 1
ATOM 4366 O O . LYS B 1 112 ? 2.762 27.453 27.969 1 97.19 112 LYS B O 1
ATOM 4371 N N . GLY B 1 113 ? 2.494 27.406 25.781 1 97.19 113 GLY B N 1
ATOM 4372 C CA . GLY B 1 113 ? 2.143 28.812 25.703 1 97.19 113 GLY B CA 1
ATOM 4373 C C . GLY B 1 113 ? 2.355 29.406 24.328 1 97.19 113 GLY B C 1
ATOM 4374 O O . GLY B 1 113 ? 2.686 28.688 23.375 1 97.19 113 GLY B O 1
ATOM 4375 N N . THR B 1 114 ? 2.033 30.672 24.219 1 97.69 114 THR B N 1
ATOM 4376 C CA . THR B 1 114 ? 2.217 31.406 22.984 1 97.69 114 THR B CA 1
ATOM 4377 C C . THR B 1 114 ? 3.58 32.094 22.953 1 97.69 114 THR B C 1
ATOM 4379 O O . THR B 1 114 ? 3.906 32.875 23.859 1 97.69 114 THR B O 1
ATOM 4382 N N . GLY B 1 115 ? 4.383 31.781 21.984 1 98 115 GLY B N 1
ATOM 4383 C CA . GLY B 1 115 ? 5.695 32.375 21.828 1 98 115 GLY B CA 1
ATOM 4384 C C . G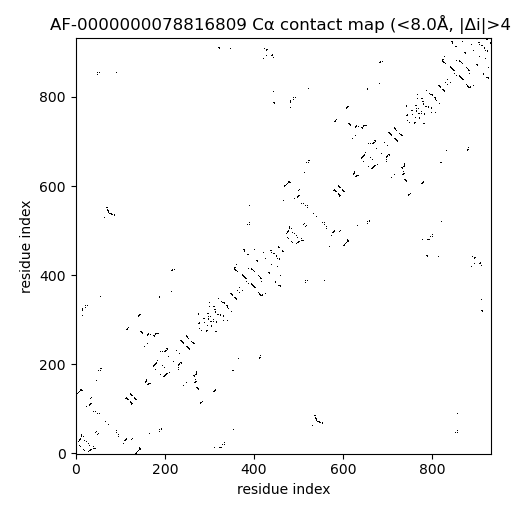LY B 1 115 ? 5.672 33.625 20.953 1 98 115 GLY B C 1
ATOM 4385 O O . GLY B 1 115 ? 4.949 33.688 19.953 1 98 115 GLY B O 1
ATOM 4386 N N . SER B 1 116 ? 6.41 34.625 21.328 1 98.19 116 SER B N 1
ATOM 4387 C CA . SER B 1 116 ? 6.543 35.844 20.547 1 98.19 116 SER B CA 1
ATOM 4388 C C . SER B 1 116 ? 7.922 36.469 20.734 1 98.19 116 SER B C 1
ATOM 4390 O O . SER B 1 116 ? 8.555 36.312 21.766 1 98.19 116 SER B O 1
ATOM 4392 N N . PHE B 1 117 ? 8.352 37.25 19.75 1 98.62 117 PHE B N 1
ATOM 4393 C CA . PHE B 1 117 ? 9.68 37.875 19.781 1 98.62 117 PHE B CA 1
ATOM 4394 C C . PHE B 1 117 ? 9.672 39.125 20.625 1 98.62 117 PHE B C 1
ATOM 4396 O O . PHE B 1 117 ? 8.852 40.031 20.406 1 98.62 117 PHE B O 1
ATOM 4403 N N . LYS B 1 118 ? 10.562 39.188 21.578 1 97.81 118 LYS B N 1
ATOM 4404 C CA . LYS B 1 118 ? 10.93 40.438 22.203 1 97.81 118 LYS B CA 1
ATOM 4405 C C . LYS B 1 118 ? 12.102 41.094 21.484 1 97.81 118 LYS B C 1
ATOM 4407 O O . LYS B 1 118 ? 12.18 42.312 21.406 1 97.81 118 LYS B O 1
ATOM 4412 N N . SER B 1 119 ? 12.984 40.312 21.109 1 97.88 119 SER B N 1
ATOM 4413 C CA . SER B 1 119 ? 14.109 40.594 20.234 1 97.88 119 SER B CA 1
ATOM 4414 C C . SER B 1 119 ? 14.508 39.344 19.422 1 97.88 119 SER B C 1
ATOM 4416 O O . SER B 1 119 ? 13.898 38.281 19.562 1 97.88 119 SER B O 1
ATOM 4418 N N . ALA B 1 120 ? 15.492 39.5 18.609 1 97.56 120 ALA B N 1
ATOM 4419 C CA . ALA B 1 120 ? 15.914 38.406 17.75 1 97.56 120 ALA B CA 1
ATOM 4420 C C . ALA B 1 120 ? 16.453 37.25 18.578 1 97.56 120 ALA B C 1
ATOM 4422 O O . ALA B 1 120 ? 16.516 36.094 18.109 1 97.56 120 ALA B O 1
ATOM 4423 N N . ASN B 1 121 ? 16.828 37.5 19.859 1 98.06 121 ASN B N 1
ATOM 4424 C CA . ASN B 1 121 ? 17.422 36.469 20.688 1 98.06 121 ASN B CA 1
ATOM 4425 C C . ASN B 1 121 ? 16.609 36.219 21.953 1 98.06 121 ASN B C 1
ATOM 4427 O O . ASN B 1 121 ? 17.047 35.5 22.844 1 98.06 121 ASN B O 1
ATOM 4431 N N . LYS B 1 122 ? 15.508 36.906 22.078 1 98.12 122 LYS B N 1
ATOM 4432 C CA . LYS B 1 122 ? 14.656 36.75 23.25 1 98.12 122 LYS B CA 1
ATOM 4433 C C . LYS B 1 122 ? 13.219 36.438 22.859 1 98.12 122 LYS B C 1
ATOM 4435 O O . LYS B 1 122 ? 12.617 37.188 22.078 1 98.12 122 LYS B O 1
ATOM 4440 N N . ILE B 1 123 ? 12.703 35.375 23.438 1 98.38 123 ILE B N 1
ATOM 4441 C CA . ILE B 1 123 ? 11.336 34.938 23.141 1 98.38 123 ILE B CA 1
ATOM 4442 C C . ILE B 1 123 ? 10.484 35.031 24.406 1 98.38 123 ILE B C 1
ATOM 4444 O O . ILE B 1 123 ? 10.875 34.531 25.469 1 98.38 123 ILE B O 1
ATOM 4448 N N . SER B 1 124 ? 9.414 35.719 24.281 1 98.06 124 SER B N 1
ATOM 4449 C CA . SER B 1 124 ? 8.398 35.75 25.328 1 98.06 124 SER B CA 1
ATOM 4450 C C . SER B 1 124 ? 7.43 34.562 25.188 1 98.06 124 SER B C 1
ATOM 4452 O O . SER B 1 124 ? 6.977 34.25 24.078 1 98.06 124 SER B O 1
ATOM 4454 N N . ILE B 1 125 ? 7.145 33.844 26.25 1 98 125 ILE B N 1
ATOM 4455 C CA . ILE B 1 125 ? 6.176 32.75 26.297 1 98 125 ILE B CA 1
ATOM 4456 C C . ILE B 1 125 ? 5.027 33.094 27.234 1 98 125 ILE B C 1
ATOM 4458 O O . ILE B 1 125 ? 5.23 33.281 28.438 1 98 125 ILE B O 1
ATOM 4462 N N . LEU B 1 126 ? 3.891 33.25 26.688 1 97.12 126 LEU B N 1
ATOM 4463 C CA . LEU B 1 126 ? 2.695 33.531 27.484 1 97.12 126 LEU B CA 1
ATOM 4464 C C . LEU B 1 126 ? 1.889 32.25 27.688 1 97.12 126 LEU B C 1
ATOM 4466 O O . LEU B 1 126 ? 1.362 31.672 26.734 1 97.12 126 LEU B O 1
ATOM 4470 N N . ASP B 1 127 ? 1.77 31.766 28.922 1 94.38 127 ASP B N 1
ATOM 4471 C CA . ASP B 1 127 ? 1.054 30.531 29.172 1 94.38 127 ASP B CA 1
ATOM 4472 C C . ASP B 1 127 ? -0.447 30.766 29.312 1 94.38 127 ASP B C 1
ATOM 4474 O O . ASP B 1 127 ? -0.929 31.875 29.031 1 94.38 127 ASP B O 1
ATOM 4478 N N . ASP B 1 128 ? -1.197 29.719 29.609 1 90.81 128 ASP B N 1
ATOM 4479 C CA . ASP B 1 128 ? -2.654 29.797 29.656 1 90.81 128 ASP B CA 1
ATOM 4480 C C . ASP B 1 128 ? -3.127 30.719 30.766 1 90.81 128 ASP B C 1
ATOM 4482 O O . ASP B 1 128 ? -4.262 31.203 30.75 1 90.81 128 ASP B O 1
ATOM 4486 N N . GLN B 1 129 ? -2.277 30.984 31.797 1 92.69 129 GLN B N 1
ATOM 4487 C CA . GLN B 1 129 ? -2.613 31.875 32.906 1 92.69 129 GLN B CA 1
ATOM 4488 C C . GLN B 1 129 ? -2.119 33.281 32.656 1 92.69 129 GLN B C 1
ATOM 4490 O O . GLN B 1 129 ? -2.086 34.125 33.562 1 92.69 129 GLN B O 1
ATOM 4495 N N . LYS B 1 130 ? -1.593 33.5 31.5 1 91.5 130 LYS B N 1
ATOM 4496 C CA . LYS B 1 130 ? -1.107 34.812 31.062 1 91.5 130 LYS B CA 1
ATOM 4497 C C . LYS B 1 130 ? 0.16 35.188 31.828 1 91.5 130 LYS B C 1
ATOM 4499 O O . LYS B 1 130 ? 0.418 36.375 32.062 1 91.5 130 LYS B O 1
ATOM 4504 N N . LYS B 1 131 ? 0.797 34.188 32.344 1 94.69 131 LYS B N 1
ATOM 4505 C CA . LYS B 1 131 ? 2.119 34.438 32.906 1 94.69 131 LYS B CA 1
ATOM 4506 C C . LYS B 1 131 ? 3.199 34.406 31.828 1 94.69 131 LYS B C 1
ATOM 4508 O O . LYS B 1 131 ? 3.254 33.469 31.016 1 94.69 131 LYS B O 1
ATOM 4513 N N . GLU B 1 132 ? 4.004 35.375 31.891 1 96 132 GLU B N 1
ATOM 4514 C CA . GLU B 1 132 ? 5.043 35.531 30.891 1 96 132 GLU B CA 1
ATOM 4515 C C . GLU B 1 132 ? 6.383 35 31.375 1 96 132 GLU B C 1
ATOM 4517 O O . GLU B 1 132 ? 6.797 35.281 32.5 1 96 132 GLU B O 1
ATOM 4522 N N . THR B 1 133 ? 6.98 34.188 30.609 1 96.31 133 THR B N 1
ATOM 4523 C CA . THR B 1 133 ? 8.352 33.75 30.781 1 96.31 133 THR B CA 1
ATOM 4524 C C . THR B 1 133 ? 9.203 34.125 29.578 1 96.31 133 THR B C 1
ATOM 4526 O O . THR B 1 133 ? 8.773 34 28.422 1 96.31 133 THR B O 1
ATOM 4529 N N . ILE B 1 134 ? 10.383 34.688 29.828 1 97.62 134 ILE B N 1
ATOM 4530 C CA . ILE B 1 134 ? 11.281 35.062 28.75 1 97.62 134 ILE B CA 1
ATOM 4531 C C . ILE B 1 134 ? 12.477 34.125 28.703 1 97.62 134 ILE B C 1
ATOM 4533 O O . ILE B 1 134 ? 13.109 33.875 29.719 1 97.62 134 ILE B O 1
ATOM 4537 N N . ILE B 1 135 ? 12.766 33.594 27.547 1 98.12 135 ILE B N 1
ATOM 4538 C CA . ILE B 1 135 ? 13.938 32.75 27.375 1 98.12 135 ILE B CA 1
ATOM 4539 C C . ILE B 1 135 ? 14.844 33.344 26.297 1 98.12 135 ILE B C 1
ATOM 4541 O O . ILE B 1 135 ? 14.414 34.156 25.5 1 98.12 135 ILE B O 1
ATOM 4545 N N . GLU B 1 136 ? 16.109 32.969 26.312 1 98.38 136 GLU B N 1
ATOM 4546 C CA . GLU B 1 136 ? 17.094 33.375 25.312 1 98.38 136 GLU B CA 1
ATOM 4547 C C . GLU B 1 136 ? 17.422 32.219 24.359 1 98.38 136 GLU B C 1
ATOM 4549 O O . GLU B 1 136 ? 17.344 31.062 24.734 1 98.38 136 GLU B O 1
ATOM 4554 N N . THR B 1 137 ? 17.734 32.625 23.141 1 98.31 137 THR B N 1
ATOM 4555 C CA . THR B 1 137 ? 18.047 31.594 22.156 1 98.31 137 THR B CA 1
ATOM 4556 C C . THR B 1 137 ? 19.062 32.094 21.141 1 98.31 137 THR B C 1
ATOM 4558 O O . THR B 1 137 ? 19.109 33.312 20.844 1 98.31 137 THR B O 1
ATOM 4561 N N . ASP B 1 138 ? 19.938 31.188 20.594 1 98.5 138 ASP B N 1
ATOM 4562 C CA . ASP B 1 138 ? 20.859 31.5 19.5 1 98.5 138 ASP B CA 1
ATOM 4563 C C . ASP B 1 138 ? 20.156 31.469 18.156 1 98.5 138 ASP B C 1
ATOM 4565 O O . ASP B 1 138 ? 20.453 32.281 17.266 1 98.5 138 ASP B O 1
ATOM 4569 N N . LYS B 1 139 ? 19.297 30.531 17.922 1 98.69 139 LYS B N 1
ATOM 4570 C CA . LYS B 1 139 ? 18.516 30.344 16.703 1 98.69 139 LYS B CA 1
ATOM 4571 C C . LYS B 1 139 ? 17.047 30.109 17.016 1 98.69 139 LYS B C 1
ATOM 4573 O O . LYS B 1 139 ? 16.703 29.484 18.016 1 98.69 139 LYS B O 1
ATOM 4578 N N . THR B 1 140 ? 16.203 30.641 16.203 1 98.88 140 THR B N 1
ATOM 4579 C CA . THR B 1 140 ? 14.773 30.391 16.328 1 98.88 140 THR B CA 1
ATOM 4580 C C . THR B 1 140 ? 14.188 29.875 15.023 1 98.88 140 THR B C 1
ATOM 4582 O O . THR B 1 140 ? 14.516 30.375 13.945 1 98.88 140 THR B O 1
ATOM 4585 N N . VAL B 1 141 ? 13.359 28.812 15.055 1 98.94 141 VAL B N 1
ATOM 4586 C CA . VAL B 1 141 ? 12.609 28.297 13.906 1 98.94 141 VAL B CA 1
ATOM 4587 C C . VAL B 1 141 ? 11.117 28.547 14.117 1 98.94 141 VAL B C 1
ATOM 4589 O O . VAL B 1 141 ? 10.539 28.062 15.094 1 98.94 141 VAL B O 1
ATOM 4592 N N . ILE B 1 142 ? 10.516 29.328 13.242 1 98.94 142 ILE B N 1
ATOM 4593 C CA . ILE B 1 142 ? 9.078 29.562 13.281 1 98.94 142 ILE B CA 1
ATOM 4594 C C . ILE B 1 142 ? 8.352 28.453 12.523 1 98.94 142 ILE B C 1
ATOM 4596 O O . ILE B 1 142 ? 8.594 28.25 11.328 1 98.94 142 ILE B O 1
ATOM 4600 N N . SER B 1 143 ? 7.465 27.703 13.156 1 98.81 143 SER B N 1
ATOM 4601 C CA . SER B 1 143 ? 6.668 26.625 12.594 1 98.81 143 SER B CA 1
ATOM 4602 C C . SER B 1 143 ? 5.23 26.672 13.094 1 98.81 143 SER B C 1
ATOM 4604 O O . SER B 1 143 ? 4.707 25.672 13.602 1 98.81 143 SER B O 1
ATOM 4606 N N . THR B 1 144 ? 4.555 27.766 12.93 1 98.5 144 THR B N 1
ATOM 4607 C CA . THR B 1 144 ? 3.283 28.047 13.594 1 98.5 144 THR B CA 1
ATOM 4608 C C . THR B 1 144 ? 2.117 27.578 12.719 1 98.5 144 THR B C 1
ATOM 4610 O O . THR B 1 144 ? 0.957 27.672 13.125 1 98.5 144 THR B O 1
ATOM 4613 N N . GLY B 1 145 ? 2.398 27.078 11.562 1 97.81 145 GLY B N 1
ATOM 4614 C CA . GLY B 1 145 ? 1.4 26.422 10.742 1 97.81 145 GLY B CA 1
ATOM 4615 C C . GLY B 1 145 ? 0.423 27.375 10.094 1 97.81 145 GLY B C 1
ATOM 4616 O O . GLY B 1 145 ? 0.823 28.422 9.578 1 97.81 145 GLY B O 1
ATOM 4617 N N . SER B 1 146 ? -0.805 26.953 9.906 1 97.94 146 SER B N 1
ATOM 4618 C CA . SER B 1 146 ? -1.856 27.703 9.227 1 97.94 146 SER B CA 1
ATOM 4619 C C . SER B 1 146 ? -3.184 27.594 9.969 1 97.94 146 SER B C 1
ATOM 4621 O O . SER B 1 146 ? -3.318 26.781 10.891 1 97.94 146 SER B O 1
ATOM 4623 N N . VAL B 1 147 ? -4.113 28.438 9.664 1 96.69 147 VAL B N 1
ATOM 4624 C CA . VAL B 1 147 ? -5.461 28.422 10.219 1 96.69 147 VAL B CA 1
ATOM 4625 C C . VAL B 1 147 ? -6.488 28.422 9.086 1 96.69 147 VAL B C 1
ATOM 4627 O O . VAL B 1 147 ? -6.207 28.906 7.988 1 96.69 147 VAL B O 1
ATOM 4630 N N . PRO B 1 148 ? -7.703 27.891 9.305 1 97.06 148 PRO B N 1
ATOM 4631 C CA . PRO B 1 148 ? -8.734 27.891 8.266 1 97.06 148 PRO B CA 1
ATOM 4632 C C . PRO B 1 148 ? -9.164 29.297 7.867 1 97.06 148 PRO B C 1
ATOM 4634 O O . PRO B 1 148 ? -9.258 30.188 8.719 1 97.06 148 PRO B O 1
ATOM 4637 N N . VAL B 1 149 ? -9.406 29.469 6.586 1 96.06 149 VAL B N 1
ATOM 4638 C CA . VAL B 1 149 ? -9.938 30.719 6.066 1 96.06 149 VAL B CA 1
ATOM 4639 C C . VAL B 1 149 ? -11.469 30.688 6.082 1 96.06 149 VAL B C 1
ATOM 4641 O O . VAL B 1 149 ? -12.078 29.703 5.656 1 96.06 149 VAL B O 1
ATOM 4644 N N . ALA B 1 150 ? -12.109 31.672 6.637 1 94.31 150 ALA B N 1
ATOM 4645 C CA . ALA B 1 150 ? -13.562 31.812 6.566 1 94.31 150 ALA B CA 1
ATOM 4646 C C . ALA B 1 150 ? -13.977 32.656 5.352 1 94.31 150 ALA B C 1
ATOM 4648 O O . ALA B 1 150 ? -13.141 33.312 4.734 1 94.31 150 ALA B O 1
ATOM 4649 N N . LEU B 1 151 ? -15.211 32.531 4.98 1 95 151 LEU B N 1
ATOM 4650 C CA . LEU B 1 151 ? -15.742 33.438 3.967 1 95 151 LEU B CA 1
ATOM 4651 C C . LEU B 1 151 ? -15.953 34.844 4.543 1 95 151 LEU B C 1
ATOM 4653 O O . LEU B 1 151 ? -16.125 35 5.754 1 95 151 LEU B O 1
ATOM 4657 N N . PRO B 1 152 ? -15.891 35.844 3.674 1 92.56 152 PRO B N 1
ATOM 4658 C CA . PRO B 1 152 ? -16.125 37.188 4.164 1 92.56 152 PRO B CA 1
ATOM 4659 C C . PRO B 1 152 ? -17.438 37.344 4.918 1 92.56 152 PRO B C 1
ATOM 4661 O O . PRO B 1 152 ? -18.484 36.938 4.418 1 92.56 152 PRO B O 1
ATOM 4664 N N . GLY B 1 153 ? -17.344 37.844 6.062 1 92.56 153 GLY B N 1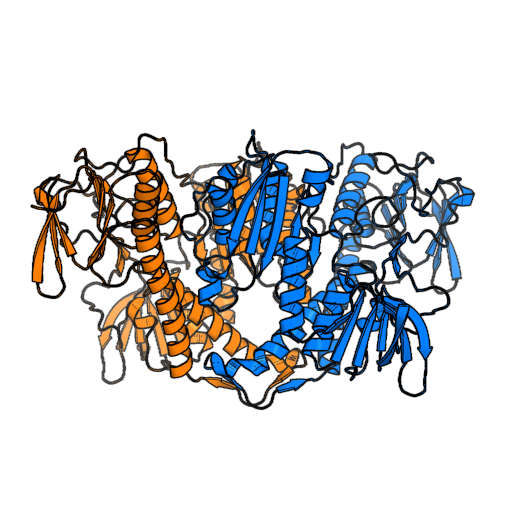
ATOM 4665 C CA . GLY B 1 153 ? -18.531 38.156 6.848 1 92.56 153 GLY B CA 1
ATOM 4666 C C . GLY B 1 153 ? -19.078 36.938 7.578 1 92.56 153 GLY B C 1
ATOM 4667 O O . GLY B 1 153 ? -20.109 37 8.25 1 92.56 153 GLY B O 1
ATOM 4668 N N . ILE B 1 154 ? -18.422 35.844 7.426 1 94.38 154 ILE B N 1
ATOM 4669 C CA . ILE B 1 154 ? -18.891 34.625 8.047 1 94.38 154 ILE B CA 1
ATOM 4670 C C . ILE B 1 154 ? -17.938 34.219 9.164 1 94.38 154 ILE B C 1
ATOM 4672 O O . ILE B 1 154 ? -16.719 34.219 8.984 1 94.38 154 ILE B O 1
ATOM 4676 N N . GLU B 1 155 ? -18.5 33.844 10.32 1 94.69 155 GLU B N 1
ATOM 4677 C CA . GLU B 1 155 ? -17.703 33.375 11.453 1 94.69 155 GLU B CA 1
ATOM 4678 C C . GLU B 1 155 ? -18.016 31.922 11.758 1 94.69 155 GLU B C 1
ATOM 4680 O O . GLU B 1 155 ? -19.172 31.484 11.672 1 94.69 155 GLU B O 1
ATOM 4685 N N . PHE B 1 156 ? -16.984 31.25 12.117 1 96.75 156 PHE B N 1
ATOM 4686 C CA . PHE B 1 156 ? -17.172 29.859 12.539 1 96.75 156 PHE B CA 1
ATOM 4687 C C . PHE B 1 156 ? -17.781 29.797 13.93 1 96.75 156 PHE B C 1
ATOM 4689 O O . PHE B 1 156 ? -17.344 30.5 14.844 1 96.75 156 PHE B O 1
ATOM 4696 N N . ASP B 1 157 ? -18.781 29.078 14.156 1 96.25 157 ASP B N 1
ATOM 4697 C CA . ASP B 1 157 ? -19.25 28.766 15.508 1 96.25 157 ASP B CA 1
ATOM 4698 C C . ASP B 1 157 ? -18.922 27.328 15.883 1 96.25 157 ASP B C 1
ATOM 4700 O O . ASP B 1 157 ? -19.125 26.906 17.031 1 96.25 157 ASP B O 1
ATOM 4704 N N . GLU B 1 158 ? -18.344 26.531 14.938 1 97.12 158 GLU B N 1
ATOM 4705 C CA . GLU B 1 158 ? -17.859 25.156 15.07 1 97.12 158 GLU B CA 1
ATOM 4706 C C . GLU B 1 158 ? -18.969 24.219 15.531 1 97.12 158 GLU B C 1
ATOM 4708 O O . GLU B 1 158 ? -18.703 23.219 16.188 1 97.12 158 GLU B O 1
ATOM 4713 N N . LYS B 1 159 ? -20.234 24.578 15.227 1 96.06 159 LYS B N 1
ATOM 4714 C CA . LYS B 1 159 ? -21.422 23.766 15.453 1 96.06 159 LYS B CA 1
ATOM 4715 C C . LYS B 1 159 ? -22.281 23.672 14.195 1 96.06 159 LYS B C 1
ATOM 4717 O O . LYS B 1 159 ? -22.438 22.594 13.617 1 96.06 159 LYS B O 1
ATOM 4722 N N . ILE B 1 160 ? -22.719 24.859 13.719 1 97.75 160 ILE B N 1
ATOM 4723 C CA . ILE B 1 160 ? -23.531 24.922 12.508 1 97.75 160 ILE B CA 1
ATOM 4724 C C . ILE B 1 160 ? -22.641 25.297 11.32 1 97.75 160 ILE B C 1
ATOM 4726 O O . ILE B 1 160 ? -22.672 24.641 10.273 1 97.75 160 ILE B O 1
ATOM 4730 N N . ILE B 1 161 ? -21.922 26.438 11.477 1 98.31 161 ILE B N 1
ATOM 4731 C CA . ILE B 1 161 ? -20.891 26.828 10.531 1 98.31 161 ILE B CA 1
ATOM 4732 C C . ILE B 1 161 ? -19.531 26.375 11.039 1 98.31 161 ILE B C 1
ATOM 4734 O O . ILE B 1 161 ? -18.984 26.969 11.984 1 98.31 161 ILE B O 1
ATOM 4738 N N . VAL B 1 162 ? -19 25.375 10.375 1 98.31 162 VAL B N 1
ATOM 4739 C CA . VAL B 1 162 ? -17.844 24.734 10.984 1 98.31 162 VAL B CA 1
ATOM 4740 C C . VAL B 1 162 ? -16.656 24.812 10.023 1 98.31 162 VAL B C 1
ATOM 4742 O O . VAL B 1 162 ? -16.844 24.859 8.805 1 98.31 162 VAL B O 1
ATOM 4745 N N . SER B 1 163 ? -15.422 24.906 10.555 1 98.19 163 SER B N 1
ATOM 4746 C CA . SER B 1 163 ? -14.18 24.594 9.859 1 98.19 163 SER B CA 1
ATOM 4747 C C . SER B 1 163 ? -13.891 23.094 9.914 1 98.19 163 SER B C 1
ATOM 4749 O O . SER B 1 163 ? -14.742 22.297 10.328 1 98.19 163 SER B O 1
ATOM 4751 N N . SER B 1 164 ? -12.688 22.75 9.469 1 96.25 164 SER B N 1
ATOM 4752 C CA . SER B 1 164 ? -12.281 21.344 9.57 1 96.25 164 SER B CA 1
ATOM 4753 C C . SER B 1 164 ? -12.297 20.875 11.016 1 96.25 164 SER B C 1
ATOM 4755 O O . SER B 1 164 ? -12.539 19.688 11.281 1 96.25 164 SER B O 1
ATOM 4757 N N . THR B 1 165 ? -12.086 21.766 11.969 1 96.75 165 THR B N 1
ATOM 4758 C CA . THR B 1 165 ? -12.062 21.422 13.383 1 96.75 165 THR B CA 1
ATOM 4759 C C . THR B 1 165 ? -13.438 20.969 13.859 1 96.75 165 THR B C 1
ATOM 4761 O O . THR B 1 165 ? -13.57 19.875 14.43 1 96.75 165 THR B O 1
ATOM 4764 N N . GLY B 1 166 ? -14.438 21.766 13.578 1 97.81 166 GLY B N 1
ATOM 4765 C CA . GLY B 1 166 ? -15.781 21.438 14.016 1 97.81 166 GLY B CA 1
ATOM 4766 C C . GLY B 1 166 ? -16.375 20.234 13.297 1 97.81 166 GLY B C 1
ATOM 4767 O O . GLY B 1 166 ? -17.172 19.5 13.867 1 97.81 166 GLY B O 1
ATOM 4768 N N . ALA B 1 167 ? -15.984 20.062 12.062 1 98.25 167 ALA B N 1
ATOM 4769 C CA . ALA B 1 167 ? -16.5 18.953 11.25 1 98.25 167 ALA B CA 1
ATOM 4770 C C . ALA B 1 167 ? -16.109 17.609 11.844 1 98.25 167 ALA B C 1
ATOM 4772 O O . ALA B 1 167 ? -16.75 16.594 11.562 1 98.25 167 ALA B O 1
ATOM 4773 N N . LEU B 1 168 ? -15.07 17.609 12.727 1 98.25 168 LEU B N 1
ATOM 4774 C CA . LEU B 1 168 ? -14.539 16.359 13.289 1 98.25 168 LEU B CA 1
ATOM 4775 C C . LEU B 1 168 ? -15.188 16.062 14.633 1 98.25 168 LEU B C 1
ATOM 4777 O O . LEU B 1 168 ? -14.93 15.008 15.227 1 98.25 168 LEU B O 1
ATOM 4781 N N . THR B 1 169 ? -16.062 16.953 15.086 1 97.5 169 THR B N 1
ATOM 4782 C CA . THR B 1 169 ? -16.562 16.781 16.438 1 97.5 169 THR B CA 1
ATOM 4783 C C . THR B 1 169 ? -18.078 16.984 16.5 1 97.5 169 THR B C 1
ATOM 4785 O O . THR B 1 169 ? -18.609 17.391 17.531 1 97.5 169 THR B O 1
ATOM 4788 N N . LEU B 1 170 ? -18.766 16.844 15.352 1 97.88 170 LEU B N 1
ATOM 4789 C CA . LEU B 1 170 ? -20.203 16.984 15.359 1 97.88 170 LEU B CA 1
ATOM 4790 C C . LEU B 1 170 ? -20.844 15.992 16.328 1 97.88 170 LEU B C 1
ATOM 4792 O O . LEU B 1 170 ? -20.422 14.836 16.406 1 97.88 170 LEU B O 1
ATOM 4796 N N . GLU B 1 171 ? -21.859 16.406 16.969 1 96.44 171 GLU B N 1
ATOM 4797 C CA . GLU B 1 171 ? -22.5 15.602 18 1 96.44 171 GLU B CA 1
ATOM 4798 C C . GLU B 1 171 ? -23.516 14.633 17.422 1 96.44 171 GLU B C 1
ATOM 4800 O O . GLU B 1 171 ? -23.875 13.633 18.047 1 96.44 171 GLU B O 1
ATOM 4805 N N . THR B 1 172 ? -24.094 15.031 16.297 1 97.56 172 THR B N 1
ATOM 4806 C CA . THR B 1 172 ? -25.062 14.211 15.578 1 97.56 172 THR B CA 1
ATOM 4807 C C . THR B 1 172 ? -24.766 14.203 14.078 1 97.56 172 THR B C 1
ATOM 4809 O O . THR B 1 172 ? -24.078 15.094 13.57 1 97.56 172 THR B O 1
ATOM 4812 N N . VAL B 1 173 ? -25.281 13.141 13.453 1 98.56 173 VAL B N 1
ATOM 4813 C CA . VAL B 1 173 ? -25.203 13.133 12 1 98.56 173 VAL B CA 1
ATOM 4814 C C . VAL B 1 173 ? -26.156 14.164 11.422 1 98.56 173 VAL B C 1
ATOM 4816 O O . VAL B 1 173 ? -27.375 14.078 11.633 1 98.56 173 VAL B O 1
ATOM 4819 N N . PRO B 1 174 ? -25.594 15.133 10.75 1 98.5 174 PRO B N 1
ATOM 4820 C CA . PRO B 1 174 ? -26.531 16.078 10.148 1 98.5 174 PRO B CA 1
ATOM 4821 C C . PRO B 1 174 ? -27.406 15.438 9.078 1 98.5 174 PRO B C 1
ATOM 4823 O O . PRO B 1 174 ? -26.953 14.562 8.344 1 98.5 174 PRO B O 1
ATOM 4826 N N . LYS B 1 175 ? -28.688 15.867 9.008 1 98.31 175 LYS B N 1
ATOM 4827 C CA . LYS B 1 175 ? -29.516 15.391 7.902 1 98.31 175 LYS B CA 1
ATOM 4828 C C . LYS B 1 175 ? -28.969 15.875 6.562 1 98.31 175 LYS B C 1
ATOM 4830 O O . LYS B 1 175 ? -28.891 15.102 5.602 1 98.31 175 LYS B O 1
ATOM 4835 N N . LYS B 1 176 ? -28.641 17.125 6.551 1 98.5 176 LYS B N 1
ATOM 4836 C CA . LYS B 1 176 ? -28.078 17.734 5.355 1 98.5 176 LYS B CA 1
ATOM 4837 C C . LYS B 1 176 ? -26.844 18.562 5.695 1 98.5 176 LYS B C 1
ATOM 4839 O O . LYS B 1 176 ? -26.859 19.359 6.637 1 98.5 176 LYS B O 1
ATOM 4844 N N . MET B 1 177 ? -25.734 18.375 4.973 1 98.75 177 MET B N 1
ATOM 4845 C CA . MET B 1 177 ? -24.484 19.109 5.109 1 98.75 177 MET B CA 1
ATOM 4846 C C . MET B 1 177 ? -24.094 19.766 3.793 1 98.75 177 MET B C 1
ATOM 4848 O O . MET B 1 177 ? -24.125 19.141 2.74 1 98.75 177 MET B O 1
ATOM 4852 N N . VAL B 1 178 ? -23.828 21.047 3.828 1 98.88 178 VAL B N 1
ATOM 4853 C CA . VAL B 1 178 ? -23.25 21.734 2.68 1 98.88 178 VAL B CA 1
ATOM 4854 C C . VAL B 1 178 ? -21.75 21.938 2.889 1 98.88 178 VAL B C 1
ATOM 4856 O O . VAL B 1 178 ? -21.328 22.438 3.93 1 98.88 178 VAL B O 1
ATOM 4859 N N . VAL B 1 179 ? -20.984 21.453 1.994 1 98.88 179 VAL B N 1
ATOM 4860 C CA . VAL B 1 179 ? -19.531 21.609 1.984 1 98.88 179 VAL B CA 1
ATOM 4861 C C . VAL B 1 179 ? -19.141 22.703 0.994 1 98.88 179 VAL B C 1
ATOM 4863 O O . VAL B 1 179 ? -19.375 22.562 -0.21 1 98.88 179 VAL B O 1
ATOM 4866 N N . VAL B 1 180 ? -18.609 23.75 1.515 1 98.56 180 VAL B N 1
ATOM 4867 C CA . VAL B 1 180 ? -18.141 24.844 0.655 1 98.56 180 VAL B CA 1
ATOM 4868 C C . VAL B 1 180 ? -16.672 24.641 0.315 1 98.56 180 VAL B C 1
ATOM 4870 O O . VAL B 1 180 ? -15.797 24.844 1.159 1 98.56 180 VAL B O 1
ATOM 4873 N N . GLY B 1 181 ? -16.359 24.297 -0.96 1 97.81 181 GLY B N 1
ATOM 4874 C CA . GLY B 1 181 ? -15.023 23.969 -1.409 1 97.81 181 GLY B CA 1
ATOM 4875 C C . GLY B 1 181 ? -14.836 22.5 -1.689 1 97.81 181 GLY B C 1
ATOM 4876 O O . GLY B 1 181 ? -15 21.656 -0.795 1 97.81 181 GLY B O 1
ATOM 4877 N N . GLY B 1 182 ? -14.492 22.203 -2.9 1 97.94 182 GLY B N 1
ATOM 4878 C CA . GLY B 1 182 ? -14.289 20.828 -3.33 1 97.94 182 GLY B CA 1
ATOM 4879 C C . GLY B 1 182 ? -12.828 20.406 -3.301 1 97.94 182 GLY B C 1
ATOM 4880 O O . GLY B 1 182 ? -12.352 19.75 -4.23 1 97.94 182 GLY B O 1
ATOM 4881 N N . GLY B 1 183 ? -12.078 20.797 -2.211 1 97.44 183 GLY B N 1
ATOM 4882 C CA . GLY B 1 183 ? -10.695 20.391 -2.006 1 97.44 183 GLY B CA 1
ATOM 4883 C C . GLY B 1 183 ? -10.555 19.172 -1.12 1 97.44 183 GLY B C 1
ATOM 4884 O O . GLY B 1 183 ? -11.531 18.469 -0.862 1 97.44 183 GLY B O 1
ATOM 4885 N N . TYR B 1 184 ? -9.359 18.859 -0.63 1 96.81 184 TYR B N 1
ATOM 4886 C CA . TYR B 1 184 ? -9.016 17.672 0.132 1 96.81 184 TYR B CA 1
ATOM 4887 C C . TYR B 1 184 ? -9.906 17.531 1.365 1 96.81 184 TYR B C 1
ATOM 4889 O O . TYR B 1 184 ? -10.602 16.531 1.53 1 96.81 184 TYR B O 1
ATOM 4897 N N . ILE B 1 185 ? -9.922 18.578 2.178 1 97.5 185 ILE B N 1
ATOM 4898 C CA . ILE B 1 185 ? -10.594 18.547 3.471 1 97.5 185 ILE B CA 1
ATOM 4899 C C . ILE B 1 185 ? -12.094 18.359 3.264 1 97.5 185 ILE B C 1
ATOM 4901 O O . ILE B 1 185 ? -12.711 17.516 3.916 1 97.5 185 ILE B O 1
ATOM 4905 N N . GLY B 1 186 ? -12.688 19.125 2.338 1 98.44 186 GLY B N 1
ATOM 4906 C CA . GLY B 1 186 ? -14.117 19.031 2.078 1 98.44 186 GLY B CA 1
ATOM 4907 C C . GLY B 1 186 ? -14.555 17.656 1.605 1 98.44 186 GLY B C 1
ATOM 4908 O O . GLY B 1 186 ? -15.562 17.141 2.076 1 98.44 186 GLY B O 1
ATOM 4909 N N . LEU B 1 187 ? -13.805 17.062 0.761 1 98.75 187 LEU B N 1
ATOM 4910 C CA . LEU B 1 187 ? -14.188 15.789 0.17 1 98.75 187 LEU B CA 1
ATOM 4911 C C . LEU B 1 187 ? -13.992 14.648 1.163 1 98.75 187 LEU B C 1
ATOM 4913 O O . LEU B 1 187 ? -14.781 13.695 1.195 1 98.75 187 LEU B O 1
ATOM 4917 N N . GLU B 1 188 ? -12.906 14.695 1.954 1 98.69 188 GLU B N 1
ATOM 4918 C CA . GLU B 1 188 ? -12.711 13.688 2.99 1 98.69 188 GLU B CA 1
ATOM 4919 C C . GLU B 1 188 ? -13.836 13.727 4.023 1 98.69 188 GLU B C 1
ATOM 4921 O O . GLU B 1 188 ? -14.469 12.703 4.301 1 98.69 188 GLU B O 1
ATOM 4926 N N . MET B 1 189 ? -14.109 14.945 4.523 1 98.69 189 MET B N 1
ATOM 4927 C CA . MET B 1 189 ? -15.141 15.07 5.547 1 98.69 189 MET B CA 1
ATOM 4928 C C . MET B 1 189 ? -16.531 14.82 4.953 1 98.69 189 MET B C 1
ATOM 4930 O O . MET B 1 189 ? -17.375 14.219 5.602 1 98.69 189 MET B O 1
ATOM 4934 N N . GLY B 1 190 ? -16.719 15.328 3.701 1 98.75 190 GLY B N 1
ATOM 4935 C CA . GLY B 1 190 ? -17.969 15.016 3.027 1 98.75 190 GLY B CA 1
ATOM 4936 C C . GLY B 1 190 ? -18.203 13.523 2.891 1 98.75 190 GLY B C 1
ATOM 4937 O O . GLY B 1 190 ? -19.344 13.055 3.064 1 98.75 190 GLY B O 1
ATOM 4938 N N . SER B 1 191 ? -17.203 12.742 2.604 1 98.81 191 SER B N 1
ATOM 4939 C CA . SER B 1 191 ? -17.328 11.297 2.445 1 98.81 191 SER B CA 1
ATOM 4940 C C . SER B 1 191 ? -17.688 10.625 3.766 1 98.81 191 SER B C 1
ATOM 4942 O O . SER B 1 191 ? -18.5 9.703 3.793 1 98.81 191 SER B O 1
ATOM 4944 N N . VAL B 1 192 ? -17.031 11.086 4.883 1 98.75 192 VAL B N 1
ATOM 4945 C CA . VAL B 1 192 ? -17.312 10.523 6.199 1 98.75 192 VAL B CA 1
ATOM 4946 C C . VAL B 1 192 ? -18.797 10.664 6.52 1 98.75 192 VAL B C 1
ATOM 4948 O O . VAL B 1 192 ? -19.484 9.664 6.781 1 98.75 192 VAL B O 1
ATOM 4951 N N . TRP B 1 193 ? -19.281 11.859 6.434 1 98.81 193 TRP B N 1
ATOM 4952 C CA . TRP B 1 193 ? -20.641 12.133 6.902 1 98.81 193 TRP B CA 1
ATOM 4953 C C . TRP B 1 193 ? -21.672 11.57 5.93 1 98.81 193 TRP B C 1
ATOM 4955 O O . TRP B 1 193 ? -22.75 11.133 6.344 1 98.81 193 TRP B O 1
ATOM 4965 N N . SER B 1 194 ? -21.344 11.555 4.609 1 98.81 194 SER B N 1
ATOM 4966 C CA . SER B 1 194 ? -22.219 10.906 3.641 1 98.81 194 SER B CA 1
ATOM 4967 C C . SER B 1 194 ? -22.406 9.43 3.973 1 98.81 194 SER B C 1
ATOM 4969 O O . SER B 1 194 ? -23.547 8.93 3.998 1 98.81 194 SER B O 1
ATOM 4971 N N . ARG B 1 195 ? -21.344 8.719 4.312 1 98.38 195 ARG B N 1
ATOM 4972 C CA . ARG B 1 195 ? -21.391 7.297 4.641 1 98.38 195 ARG B CA 1
ATOM 4973 C C . ARG B 1 195 ? -22.203 7.059 5.91 1 98.38 195 ARG B C 1
ATOM 4975 O O . ARG B 1 195 ? -22.844 6.016 6.062 1 98.38 195 ARG B O 1
ATOM 4982 N N . LEU B 1 196 ? -22.203 8.078 6.77 1 98.5 196 LEU B N 1
ATOM 4983 C CA . LEU B 1 196 ? -22.891 7.934 8.047 1 98.5 196 LEU B CA 1
ATOM 4984 C C . LEU B 1 196 ? -24.359 8.305 7.906 1 98.5 196 LEU B C 1
ATOM 4986 O O . LEU B 1 196 ? -25.141 8.148 8.852 1 98.5 196 LEU B O 1
ATOM 4990 N N . GLY B 1 197 ? -24.781 8.914 6.695 1 98.25 197 GLY B N 1
ATOM 4991 C CA . GLY B 1 197 ? -26.203 9.07 6.449 1 98.25 197 GLY B CA 1
ATOM 4992 C C . GLY B 1 197 ? -26.594 10.484 6.055 1 98.25 197 GLY B C 1
ATOM 4993 O O . GLY B 1 197 ? -27.75 10.75 5.711 1 98.25 197 GLY B O 1
ATOM 4994 N N . ALA B 1 198 ? -25.656 11.406 6.051 1 98.81 198 ALA B N 1
ATOM 4995 C CA . ALA B 1 198 ? -25.953 12.797 5.707 1 98.81 198 ALA B CA 1
ATOM 4996 C C . ALA B 1 198 ? -26.141 12.961 4.203 1 98.81 198 ALA B C 1
ATOM 4998 O O . ALA B 1 198 ? -25.438 12.344 3.406 1 98.81 198 ALA B O 1
ATOM 4999 N N . GLU B 1 199 ? -27.141 13.758 3.848 1 98.81 199 GLU B N 1
ATOM 5000 C CA . GLU B 1 199 ? -27.188 14.273 2.482 1 98.81 199 GLU B CA 1
ATOM 5001 C C . GLU B 1 199 ? -26.141 15.375 2.273 1 98.81 199 GLU B C 1
ATOM 5003 O O . GLU B 1 199 ? -26.266 16.469 2.838 1 98.81 199 GLU B O 1
ATOM 5008 N N . VAL B 1 200 ? -25.125 15.148 1.468 1 98.88 200 VAL B N 1
ATOM 5009 C CA . VAL B 1 200 ? -24 16.078 1.359 1 98.88 200 VAL B CA 1
ATOM 5010 C C . VAL B 1 200 ? -24.047 16.797 0.018 1 98.88 200 VAL B C 1
ATOM 5012 O O . VAL B 1 200 ? -24.188 16.172 -1.032 1 98.88 200 VAL B O 1
ATOM 5015 N N . HIS B 1 201 ? -23.984 18.125 0.04 1 98.81 201 HIS B N 1
ATOM 5016 C CA . HIS B 1 201 ? -23.859 18.969 -1.135 1 98.81 201 HIS B CA 1
ATOM 5017 C C . HIS B 1 201 ? -22.547 19.734 -1.142 1 98.81 201 HIS B C 1
ATOM 5019 O O . HIS B 1 201 ? -22.281 20.531 -0.243 1 98.81 201 HIS B O 1
ATOM 5025 N N . VAL B 1 202 ? -21.734 19.469 -2.15 1 98.81 202 VAL B N 1
ATOM 5026 C CA . VAL B 1 202 ? -20.484 20.203 -2.318 1 98.81 202 VAL B CA 1
ATOM 5027 C C . VAL B 1 202 ? -20.672 21.359 -3.281 1 98.81 202 VAL B C 1
ATOM 5029 O O . VAL B 1 202 ? -21.094 21.172 -4.43 1 98.81 202 VAL B O 1
ATOM 5032 N N . VAL B 1 203 ? -20.438 22.531 -2.811 1 98.5 203 VAL B N 1
ATOM 5033 C CA . VAL B 1 203 ? -20.484 23.75 -3.631 1 98.5 203 VAL B CA 1
ATOM 5034 C C . VAL B 1 203 ? -19.062 24.203 -3.955 1 98.5 203 VAL B C 1
ATOM 5036 O O . VAL B 1 203 ? -18.281 24.516 -3.053 1 98.5 203 VAL B O 1
ATOM 5039 N N . GLU B 1 204 ? -18.703 24.234 -5.211 1 97.75 204 GLU B N 1
ATOM 5040 C CA . GLU B 1 204 ? -17.375 24.594 -5.672 1 97.75 204 GLU B CA 1
ATOM 5041 C C . GLU B 1 204 ? -17.422 25.703 -6.727 1 97.75 204 GLU B C 1
ATOM 5043 O O . GLU B 1 204 ? -18.219 25.625 -7.672 1 97.75 204 GLU B O 1
ATOM 5048 N N . PHE B 1 205 ? -16.625 26.703 -6.484 1 96.25 205 PHE B N 1
ATOM 5049 C CA . PHE B 1 205 ? -16.594 27.875 -7.363 1 96.25 205 PHE B CA 1
ATOM 5050 C C . PHE B 1 205 ? -16.016 27.5 -8.727 1 96.25 205 PHE B C 1
ATOM 5052 O O . PHE B 1 205 ? -16.469 28.016 -9.75 1 96.25 205 PHE B O 1
ATOM 5059 N N . LEU B 1 206 ? -15.07 26.609 -8.781 1 96.12 206 LEU B N 1
ATOM 5060 C CA . LEU B 1 206 ? -14.352 26.25 -10 1 96.12 206 LEU B CA 1
ATOM 5061 C C . LEU B 1 206 ? -15.109 25.188 -10.789 1 96.12 206 LEU B C 1
ATOM 5063 O O . LEU B 1 206 ? -16.125 24.672 -10.32 1 96.12 206 LEU B O 1
ATOM 5067 N N . GLU B 1 207 ? -14.594 24.844 -11.969 1 95.5 207 GLU B N 1
ATOM 5068 C CA . GLU B 1 207 ? -15.227 23.906 -12.875 1 95.5 207 GLU B CA 1
ATOM 5069 C C . GLU B 1 207 ? -14.891 22.453 -12.492 1 95.5 207 GLU B C 1
ATOM 5071 O O . GLU B 1 207 ? -15.57 21.531 -12.914 1 95.5 207 GLU B O 1
ATOM 5076 N N . HIS B 1 208 ? -13.883 22.25 -11.711 1 96.19 208 HIS B N 1
ATOM 5077 C CA . HIS B 1 208 ? -13.492 20.906 -11.289 1 96.19 208 HIS B CA 1
ATOM 5078 C C . HIS B 1 208 ? -13.086 20.891 -9.82 1 96.19 208 HIS B C 1
ATOM 5080 O O . HIS B 1 208 ? -12.719 21.922 -9.266 1 96.19 208 HIS B O 1
ATOM 5086 N N . ILE B 1 209 ? -13.242 19.766 -9.18 1 97.81 209 ILE B N 1
ATOM 5087 C CA . ILE B 1 209 ? -12.797 19.594 -7.805 1 97.81 209 ILE B CA 1
ATOM 5088 C C . ILE B 1 209 ? -11.281 19.422 -7.773 1 97.81 209 ILE B C 1
ATOM 5090 O O . ILE B 1 209 ? -10.656 19.156 -8.805 1 97.81 209 ILE B O 1
ATOM 5094 N N . THR B 1 210 ? -10.633 19.562 -6.621 1 97.06 210 THR B N 1
ATOM 5095 C CA . THR B 1 210 ? -9.203 19.375 -6.395 1 97.06 210 THR B CA 1
ATOM 5096 C C . THR B 1 210 ? -8.383 20.047 -7.484 1 97.06 210 THR B C 1
ATOM 5098 O O . THR B 1 210 ? -7.68 19.375 -8.242 1 97.06 210 THR B O 1
ATOM 5101 N N . PRO B 1 211 ? -8.359 21.312 -7.52 1 92 211 PRO B N 1
ATOM 5102 C CA . PRO B 1 211 ? -7.82 22.078 -8.648 1 92 211 PRO B CA 1
ATOM 5103 C C . PRO B 1 211 ? -6.34 21.797 -8.906 1 92 211 PRO B C 1
ATOM 5105 O O . PRO B 1 211 ? -5.852 22.016 -10.016 1 92 211 PRO B O 1
ATOM 5108 N N . SER B 1 212 ? -5.609 21.266 -7.93 1 92 212 SER B N 1
ATOM 5109 C CA . SER B 1 212 ? -4.18 21.047 -8.109 1 92 212 SER B CA 1
ATOM 5110 C C . SER B 1 212 ? -3.908 19.672 -8.711 1 92 212 SER B C 1
ATOM 5112 O O . SER B 1 212 ? -2.771 19.359 -9.062 1 92 212 SER B O 1
ATOM 5114 N N . MET B 1 213 ? -4.922 18.875 -8.914 1 96.81 213 MET B N 1
ATOM 5115 C CA . MET B 1 213 ? -4.734 17.5 -9.383 1 96.81 213 MET B CA 1
ATOM 5116 C C . MET B 1 213 ? -4.844 17.438 -10.906 1 96.81 213 MET B C 1
ATOM 5118 O O . MET B 1 213 ? -5.418 18.312 -11.531 1 96.81 213 MET B O 1
ATOM 5122 N N . ASP B 1 214 ? -4.246 16.375 -11.461 1 98.31 214 ASP B N 1
ATOM 5123 C CA . ASP B 1 214 ? -4.457 16.047 -12.867 1 98.31 214 ASP B CA 1
ATOM 5124 C C . ASP B 1 214 ? -5.945 15.984 -13.203 1 98.31 214 ASP B C 1
ATOM 5126 O O . ASP B 1 214 ? -6.734 15.391 -12.461 1 98.31 214 ASP B O 1
ATOM 5130 N N . ARG B 1 215 ? -6.301 16.594 -14.32 1 98.06 215 ARG B N 1
ATOM 5131 C CA . ARG B 1 215 ? -7.707 16.797 -14.648 1 98.06 215 ARG B CA 1
ATOM 5132 C C . ARG B 1 215 ? -8.422 15.461 -14.844 1 98.06 215 ARG B C 1
ATOM 5134 O O . ARG B 1 215 ? -9.586 15.312 -14.461 1 98.06 215 ARG B O 1
ATOM 5141 N N . GLU B 1 216 ? -7.789 14.539 -15.484 1 98.5 216 GLU B N 1
ATOM 5142 C CA . GLU B 1 216 ? -8.406 13.234 -15.695 1 98.5 216 GLU B CA 1
ATOM 5143 C C . GLU B 1 216 ? -8.703 12.547 -14.367 1 98.5 216 GLU B C 1
ATOM 5145 O O . GLU B 1 216 ? -9.758 11.938 -14.195 1 98.5 216 GLU B O 1
ATOM 5150 N N . ILE B 1 217 ? -7.762 12.656 -13.438 1 98.31 217 ILE B N 1
ATOM 5151 C CA . ILE B 1 217 ? -7.918 12.078 -12.109 1 98.31 217 ILE B CA 1
ATOM 5152 C C . ILE B 1 217 ? -9.055 12.773 -11.367 1 98.31 217 ILE B C 1
ATOM 5154 O O . ILE B 1 217 ? -9.891 12.117 -10.742 1 98.31 217 ILE B O 1
ATOM 5158 N N . SER B 1 218 ? -9.031 14.086 -11.438 1 98.19 218 SER B N 1
ATOM 5159 C CA . SER B 1 218 ? -10.07 14.875 -10.773 1 98.19 218 SER B CA 1
ATOM 5160 C C . SER B 1 218 ? -11.453 14.523 -11.305 1 98.19 218 SER B C 1
ATOM 5162 O O . SER B 1 218 ? -12.398 14.375 -10.523 1 98.19 218 SER B O 1
ATOM 5164 N N . THR B 1 219 ? -11.586 14.328 -12.578 1 98.38 219 THR B N 1
ATOM 5165 C CA . THR B 1 219 ? -12.852 13.992 -13.219 1 98.38 219 THR B CA 1
ATOM 5166 C C . THR B 1 219 ? -13.344 12.617 -12.758 1 98.38 219 THR B C 1
ATOM 5168 O O . THR B 1 219 ? -14.508 12.461 -12.391 1 98.38 219 THR B O 1
ATOM 5171 N N . GLU B 1 220 ? -12.461 11.656 -12.789 1 98.62 220 GLU B N 1
ATOM 5172 C CA . GLU B 1 220 ? -12.82 10.32 -12.336 1 98.62 220 GLU B CA 1
ATOM 5173 C C . GLU B 1 220 ? -13.188 10.32 -10.852 1 98.62 220 GLU B C 1
ATOM 5175 O O . GLU B 1 220 ? -14.117 9.617 -10.438 1 98.62 220 GLU B O 1
ATOM 5180 N N . PHE B 1 221 ? -12.453 11.141 -10.109 1 98.75 221 PHE B N 1
ATOM 5181 C CA . PHE B 1 221 ? -12.688 11.266 -8.672 1 98.75 221 PHE B CA 1
ATOM 5182 C C . PHE B 1 221 ? -14.102 11.758 -8.398 1 98.75 221 PHE B C 1
ATOM 5184 O O . PHE B 1 221 ? -14.836 11.156 -7.613 1 98.75 221 PHE B O 1
ATOM 5191 N N . MET B 1 222 ? -14.484 12.781 -9.062 1 98.69 222 MET B N 1
ATOM 5192 C CA . MET B 1 222 ? -15.82 13.344 -8.898 1 98.69 222 MET B CA 1
ATOM 5193 C C . MET B 1 222 ? -16.891 12.344 -9.305 1 98.69 222 MET B C 1
ATOM 5195 O O . MET B 1 222 ? -17.906 12.195 -8.617 1 98.69 222 MET B O 1
ATOM 5199 N N . LYS B 1 223 ? -16.672 11.641 -10.391 1 98.62 223 LYS B N 1
ATOM 5200 C CA . LYS B 1 223 ? -17.625 10.633 -10.867 1 98.62 223 LYS B CA 1
ATOM 5201 C C . LYS B 1 223 ? -17.859 9.562 -9.805 1 98.62 223 LYS B C 1
ATOM 5203 O O . LYS B 1 223 ? -19 9.188 -9.547 1 98.62 223 LYS B O 1
ATOM 5208 N N . ILE B 1 224 ? -16.812 9.094 -9.203 1 98.56 224 ILE B N 1
ATOM 5209 C CA . ILE B 1 224 ? -16.906 8.031 -8.203 1 98.56 224 ILE B CA 1
ATOM 5210 C C . ILE B 1 224 ? -17.641 8.539 -6.973 1 98.56 224 ILE B C 1
ATOM 5212 O O . ILE B 1 224 ? -18.516 7.844 -6.438 1 98.56 224 ILE B O 1
ATOM 5216 N N . LEU B 1 225 ? -17.328 9.758 -6.504 1 98.69 225 LEU B N 1
ATOM 5217 C CA . LEU B 1 225 ? -17.984 10.305 -5.32 1 98.69 225 LEU B CA 1
ATOM 5218 C C . LEU B 1 225 ? -19.469 10.562 -5.582 1 98.69 225 LEU B C 1
ATOM 5220 O O . LEU B 1 225 ? -20.297 10.383 -4.688 1 98.69 225 LEU B O 1
ATOM 5224 N N . LYS B 1 226 ? -19.797 10.984 -6.828 1 98.62 226 LYS B N 1
ATOM 5225 C CA . LYS B 1 226 ? -21.203 11.133 -7.203 1 98.62 226 LYS B CA 1
ATOM 5226 C C . LYS B 1 226 ? -21.938 9.797 -7.094 1 98.62 226 LYS B C 1
ATOM 5228 O O . LYS B 1 226 ? -23.047 9.734 -6.551 1 98.62 226 LYS B O 1
ATOM 5233 N N . LYS B 1 227 ? -21.281 8.805 -7.598 1 98.19 227 LYS B N 1
ATOM 5234 C CA . LYS B 1 227 ? -21.859 7.469 -7.535 1 98.19 227 LYS B CA 1
ATOM 5235 C C . LYS B 1 227 ? -22.078 7.031 -6.09 1 98.19 227 LYS B C 1
ATOM 5237 O O . LYS B 1 227 ? -23.031 6.293 -5.797 1 98.19 227 LYS B O 1
ATOM 5242 N N . GLN B 1 228 ? -21.266 7.547 -5.188 1 97.75 228 GLN B N 1
ATOM 5243 C CA . GLN B 1 228 ? -21.359 7.191 -3.775 1 97.75 228 GLN B CA 1
ATOM 5244 C C . GLN B 1 228 ? -22.406 8.023 -3.059 1 97.75 228 GLN B C 1
ATOM 5246 O O . GLN B 1 228 ? -22.688 7.809 -1.876 1 97.75 228 GLN B O 1
ATOM 5251 N N . GLY B 1 229 ? -22.922 9.07 -3.709 1 97.88 229 GLY B N 1
ATOM 5252 C CA . GLY B 1 229 ? -24.062 9.758 -3.145 1 97.88 229 GLY B CA 1
ATOM 5253 C C . GLY B 1 229 ? -23.797 11.211 -2.82 1 97.88 229 GLY B C 1
ATOM 5254 O O . GLY B 1 229 ? -24.656 11.898 -2.264 1 97.88 229 GLY B O 1
ATOM 5255 N N . ILE B 1 230 ? -22.656 11.734 -3.16 1 98.75 230 ILE B N 1
ATOM 5256 C CA . ILE B 1 230 ? -22.344 13.141 -2.904 1 98.75 230 ILE B CA 1
ATOM 5257 C C . ILE B 1 230 ? -22.859 14 -4.059 1 98.75 230 ILE B C 1
ATOM 5259 O O . ILE B 1 230 ? -22.656 13.672 -5.227 1 98.75 230 ILE B O 1
ATOM 5263 N N . ASN B 1 231 ? -23.547 15.062 -3.738 1 98.69 231 ASN B N 1
ATOM 5264 C CA . ASN B 1 231 ? -24.047 16 -4.734 1 98.69 231 ASN B CA 1
ATOM 5265 C C . ASN B 1 231 ? -23.062 17.141 -4.988 1 98.69 231 ASN B C 1
ATOM 5267 O O . ASN B 1 231 ? -22.531 17.734 -4.043 1 98.69 231 ASN B O 1
ATOM 5271 N N . PHE B 1 232 ? -22.828 17.406 -6.277 1 98.69 232 PHE B N 1
ATOM 5272 C CA . PHE B 1 232 ? -21.859 18.438 -6.613 1 98.69 232 PHE B CA 1
ATOM 5273 C C . PHE B 1 232 ? -22.531 19.594 -7.348 1 98.69 232 PHE B C 1
ATOM 5275 O O . PHE B 1 232 ? -23.328 19.391 -8.258 1 98.69 232 PHE B O 1
ATOM 5282 N N . HIS B 1 233 ? -22.266 20.766 -6.883 1 98.25 233 HIS B N 1
ATOM 5283 C CA . HIS B 1 233 ? -22.656 22.016 -7.523 1 98.25 233 HIS B CA 1
ATOM 5284 C C . HIS B 1 233 ? -21.438 22.844 -7.938 1 98.25 233 HIS B C 1
ATOM 5286 O O . HIS B 1 233 ? -20.922 23.625 -7.148 1 98.25 233 HIS B O 1
ATOM 5292 N N . MET B 1 234 ? -21.047 22.656 -9.164 1 97.69 234 MET B N 1
ATOM 5293 C CA . MET B 1 234 ? -19.828 23.266 -9.695 1 97.69 234 MET B CA 1
ATOM 5294 C C . MET B 1 234 ? -20.125 24.641 -10.266 1 97.69 234 MET B C 1
ATOM 5296 O O . MET B 1 234 ? -21.281 24.984 -10.523 1 97.69 234 MET B O 1
ATOM 5300 N N . GLN B 1 235 ? -19.016 25.438 -10.453 1 97.75 235 GLN B N 1
ATOM 5301 C CA . GLN B 1 235 ? -19.125 26.797 -10.969 1 97.75 235 GLN B CA 1
ATOM 5302 C C . GLN B 1 235 ? -20.234 27.562 -10.25 1 97.75 235 GLN B C 1
ATOM 5304 O O . GLN B 1 235 ? -21.078 28.203 -10.891 1 97.75 235 GLN B O 1
ATOM 5309 N N . THR B 1 236 ? -20.297 27.359 -9 1 97.81 236 THR B N 1
ATOM 5310 C CA . THR B 1 236 ? -21.297 27.938 -8.117 1 97.81 236 THR B CA 1
ATOM 5311 C C . THR B 1 236 ? -20.656 28.734 -7 1 97.81 236 THR B C 1
ATOM 5313 O O . THR B 1 236 ? -19.766 28.234 -6.301 1 97.81 236 THR B O 1
ATOM 5316 N N . LYS B 1 237 ? -21.062 29.953 -6.867 1 96.81 237 LYS B N 1
ATOM 5317 C CA . LYS B 1 237 ? -20.516 30.875 -5.867 1 96.81 237 LYS B CA 1
ATOM 5318 C C . LYS B 1 237 ? -21.422 30.953 -4.641 1 96.81 237 LYS B C 1
ATOM 5320 O O . LYS B 1 237 ? -22.641 31 -4.77 1 96.81 237 LYS B O 1
ATOM 5325 N N . VAL B 1 238 ? -20.859 30.906 -3.449 1 97.5 238 VAL B N 1
ATOM 5326 C CA . VAL B 1 238 ? -21.609 31.156 -2.229 1 97.5 238 VAL B CA 1
ATOM 5327 C C . VAL B 1 238 ? -21.719 32.656 -1.991 1 97.5 238 VAL B C 1
ATOM 5329 O O . VAL B 1 238 ? -20.703 33.344 -1.855 1 97.5 238 VAL B O 1
ATOM 5332 N N . GLU B 1 239 ? -22.922 33.094 -1.882 1 95.75 239 GLU B N 1
ATOM 5333 C CA . GLU B 1 239 ? -23.172 34.531 -1.722 1 95.75 239 GLU B CA 1
ATOM 5334 C C . GLU B 1 239 ? -23.266 34.906 -0.248 1 95.75 239 GLU B C 1
ATOM 5336 O O . GLU B 1 239 ? -22.969 36.031 0.13 1 95.75 239 GLU B O 1
ATOM 5341 N N . GLY B 1 240 ? -23.703 34 0.49 1 96.25 240 GLY B N 1
ATOM 5342 C CA . GLY B 1 240 ? -23.875 34.25 1.912 1 96.25 240 GLY B CA 1
ATOM 5343 C C . GLY B 1 240 ? -24.391 33.031 2.67 1 96.25 240 GLY B C 1
ATOM 5344 O O . GLY B 1 240 ? -24.891 32.062 2.064 1 96.25 240 GLY B O 1
ATOM 5345 N N . ILE B 1 241 ? -24.172 33.062 3.934 1 97.75 241 ILE B N 1
ATOM 5346 C CA . ILE B 1 241 ? -24.656 32.031 4.844 1 97.75 241 ILE B CA 1
ATOM 5347 C C . ILE B 1 241 ? -25.391 32.688 6.016 1 97.75 241 ILE B C 1
ATOM 5349 O O . ILE B 1 241 ? -24.844 33.531 6.699 1 97.75 241 ILE B O 1
ATOM 5353 N N . LYS B 1 242 ? -26.625 32.281 6.219 1 96.44 242 LYS B N 1
ATOM 5354 C CA . LYS B 1 242 ? -27.406 32.781 7.336 1 96.44 242 LYS B CA 1
ATOM 5355 C C . LYS B 1 242 ? -27.875 31.656 8.242 1 96.44 242 LYS B C 1
ATOM 5357 O O . LYS B 1 242 ? -28.547 30.719 7.789 1 96.44 242 LYS B O 1
ATOM 5362 N N . LYS B 1 243 ? -27.516 31.797 9.516 1 96.19 243 LYS B N 1
ATOM 5363 C CA . LYS B 1 243 ? -28 30.812 10.477 1 96.19 243 LYS B CA 1
ATOM 5364 C C . LYS B 1 243 ? -29.5 30.953 10.719 1 96.19 243 LYS B C 1
ATOM 5366 O O . LYS B 1 243 ? -30.047 32.062 10.648 1 96.19 243 LYS B O 1
ATOM 5371 N N . ASN B 1 244 ? -30.125 29.859 10.953 1 90.62 244 ASN B N 1
ATOM 5372 C CA . ASN B 1 244 ? -31.531 29.828 11.367 1 90.62 244 ASN B CA 1
ATOM 5373 C C . ASN B 1 244 ? -31.734 28.906 12.555 1 90.62 244 ASN B C 1
ATOM 5375 O O . ASN B 1 244 ? -30.781 28.516 13.234 1 90.62 244 ASN B O 1
ATOM 5379 N N . ALA B 1 245 ? -32.969 28.625 12.977 1 87.25 245 ALA B N 1
ATOM 5380 C CA . ALA B 1 245 ? -33.281 27.859 14.18 1 87.25 245 ALA B CA 1
ATOM 5381 C C . ALA B 1 245 ? -32.781 26.438 14.086 1 87.25 245 ALA B C 1
ATOM 5383 O O . ALA B 1 245 ? -32.406 25.828 15.102 1 87.25 245 ALA B O 1
ATOM 5384 N N . ASN B 1 246 ? -32.625 25.891 12.953 1 89.06 246 ASN B N 1
ATOM 5385 C CA . ASN B 1 246 ? -32.344 24.469 12.773 1 89.06 246 ASN B CA 1
ATOM 5386 C C . ASN B 1 246 ? -31.031 24.25 12.023 1 89.06 246 ASN B C 1
ATOM 5388 O O . ASN B 1 246 ? -30.672 23.109 11.742 1 89.06 246 ASN B O 1
ATOM 5392 N N . GLY B 1 247 ? -30.344 25.281 11.688 1 96.69 247 GLY B N 1
ATOM 5393 C CA . GLY B 1 247 ? -29.156 25.156 10.867 1 96.69 247 GLY B CA 1
ATOM 5394 C C . GLY B 1 247 ? -28.781 26.438 10.164 1 96.69 247 GLY B C 1
ATOM 5395 O O . GLY B 1 247 ? -28.641 27.484 10.797 1 96.69 247 GLY B O 1
ATOM 5396 N N . ALA B 1 248 ? -28.641 26.344 8.836 1 98 248 ALA B N 1
ATOM 5397 C CA . ALA B 1 248 ? -28.25 27.531 8.062 1 98 248 ALA B CA 1
ATOM 5398 C C . ALA B 1 248 ? -28.812 27.453 6.641 1 98 248 ALA B C 1
ATOM 5400 O O . ALA B 1 248 ? -29.172 26.391 6.164 1 98 248 ALA B O 1
ATOM 5401 N N . ILE B 1 249 ? -28.969 28.562 6.066 1 97.88 249 ILE B N 1
ATOM 5402 C CA . ILE B 1 249 ? -29.281 28.688 4.645 1 97.88 249 ILE B CA 1
ATOM 5403 C C . ILE B 1 249 ? -28.062 29.219 3.896 1 97.88 249 ILE B C 1
ATOM 5405 O O . ILE B 1 249 ? -27.516 30.266 4.23 1 97.88 249 ILE B O 1
ATOM 5409 N N . VAL B 1 250 ? -27.594 28.484 2.936 1 98.19 250 VAL B N 1
ATOM 5410 C CA . VAL B 1 250 ? -26.484 28.891 2.07 1 98.19 250 VAL B CA 1
ATOM 5411 C C . VAL B 1 250 ? -27.031 29.422 0.748 1 98.19 250 VAL B C 1
ATOM 5413 O O . VAL B 1 250 ? -27.625 28.672 -0.035 1 98.19 250 VAL B O 1
ATOM 5416 N N . SER B 1 251 ? -26.844 30.688 0.537 1 98 251 SER B N 1
ATOM 5417 C CA . SER B 1 251 ? -27.266 31.297 -0.715 1 98 251 SER B CA 1
ATOM 5418 C C . SER B 1 251 ? -26.156 31.25 -1.762 1 98 251 SER B C 1
ATOM 5420 O O . SER B 1 251 ? -25.016 31.594 -1.479 1 98 251 SER B O 1
ATOM 5422 N N . THR B 1 252 ? -26.531 30.75 -2.982 1 98.12 252 THR B N 1
ATOM 5423 C CA . THR B 1 252 ? -25.531 30.562 -4.023 1 98.12 252 THR B CA 1
ATOM 5424 C C . THR B 1 252 ? -26 31.172 -5.344 1 98.12 252 THR B C 1
ATOM 5426 O O . THR B 1 252 ? -27.188 31.5 -5.496 1 98.12 252 THR B O 1
ATOM 5429 N N . SER B 1 253 ? -25.078 31.438 -6.184 1 97.81 253 SER B N 1
ATOM 5430 C CA . SER B 1 253 ? -25.344 31.797 -7.57 1 97.81 253 SER B CA 1
ATOM 5431 C C . SER B 1 253 ? -24.422 31.047 -8.523 1 97.81 253 SER B C 1
ATOM 5433 O O . SER B 1 253 ? -23.25 30.844 -8.234 1 97.81 253 SER B O 1
ATOM 5435 N N . ASP B 1 254 ? -24.953 30.562 -9.617 1 96.19 254 ASP B N 1
ATOM 5436 C CA . ASP B 1 254 ? -24.141 29.812 -10.578 1 96.19 254 ASP B CA 1
ATOM 5437 C C . ASP B 1 254 ? -23.5 30.766 -11.594 1 96.19 254 ASP B C 1
ATOM 5439 O O . ASP B 1 254 ? -23.578 31.984 -11.453 1 96.19 254 ASP B O 1
ATOM 5443 N N . LYS B 1 255 ? -22.812 30.203 -12.539 1 93.38 255 LYS B N 1
ATOM 5444 C CA . LYS B 1 255 ? -22.047 30.969 -13.508 1 93.38 255 LYS B CA 1
ATOM 5445 C C . LYS B 1 255 ? -22.953 31.891 -14.328 1 93.38 255 LYS B C 1
ATOM 5447 O O . LYS B 1 255 ? -22.5 32.938 -14.828 1 93.38 255 LYS B O 1
ATOM 5452 N N . ASP B 1 256 ? -24.234 31.531 -14.43 1 94.56 256 ASP B N 1
ATOM 5453 C CA . ASP B 1 256 ? -25.188 32.312 -15.211 1 94.56 256 ASP B CA 1
ATOM 5454 C C . ASP B 1 256 ? -25.938 33.312 -14.312 1 94.56 256 ASP B C 1
ATOM 5456 O O . ASP B 1 256 ? -26.828 34 -14.781 1 94.56 256 ASP B O 1
ATOM 5460 N N . GLY B 1 257 ? -25.703 33.25 -13.062 1 93.38 257 GLY B N 1
ATOM 5461 C CA . GLY B 1 257 ? -26.312 34.188 -12.125 1 93.38 257 GLY B CA 1
ATOM 5462 C C . GLY B 1 257 ? -27.578 33.625 -11.492 1 93.38 257 GLY B C 1
ATOM 5463 O O . GLY B 1 257 ? -28.219 34.312 -10.695 1 93.38 257 GLY B O 1
ATOM 5464 N N . LYS B 1 258 ? -27.922 32.469 -11.844 1 95.06 258 LYS B N 1
ATOM 5465 C CA . LYS B 1 258 ? -29.094 31.844 -11.242 1 95.06 258 LYS B CA 1
ATOM 5466 C C . LYS B 1 258 ? -28.875 31.547 -9.766 1 95.06 258 LYS B C 1
ATOM 5468 O O . LYS B 1 258 ? -27.891 30.906 -9.398 1 95.06 258 LYS B O 1
ATOM 5473 N N . LYS B 1 259 ? -29.781 31.953 -9.008 1 96.5 259 LYS B N 1
ATOM 5474 C CA . LYS B 1 259 ? -29.656 31.828 -7.562 1 96.5 259 LYS B CA 1
ATOM 5475 C C . LYS B 1 259 ? -30.281 30.516 -7.07 1 96.5 259 LYS B C 1
ATOM 5477 O O . LYS B 1 259 ? -31.234 30.031 -7.66 1 96.5 259 LYS B O 1
ATOM 5482 N N . ALA B 1 260 ? -29.656 29.953 -6.07 1 96.44 260 ALA B N 1
ATOM 5483 C CA . ALA B 1 260 ? -30.188 28.781 -5.387 1 96.44 260 ALA B CA 1
ATOM 5484 C C . ALA B 1 260 ? -29.828 28.797 -3.904 1 96.44 260 ALA B C 1
ATOM 5486 O O . ALA B 1 260 ? -28.703 29.172 -3.539 1 96.44 260 ALA B O 1
ATOM 5487 N N . ASP B 1 261 ? -30.797 28.438 -3.084 1 96.69 261 ASP B N 1
ATOM 5488 C CA . ASP B 1 261 ? -30.562 28.344 -1.646 1 96.69 261 ASP B CA 1
ATOM 5489 C C . ASP B 1 261 ? -30.547 26.875 -1.188 1 96.69 261 ASP B C 1
ATOM 5491 O O . ASP B 1 261 ? -31.344 26.062 -1.661 1 96.69 261 ASP B O 1
ATOM 5495 N N . PHE B 1 262 ? -29.625 26.625 -0.331 1 96.56 262 PHE B N 1
ATOM 5496 C CA . PHE B 1 262 ? -29.562 25.312 0.302 1 96.56 262 PHE B CA 1
ATOM 5497 C C . PHE B 1 262 ? -29.875 25.406 1.791 1 96.56 262 PHE B C 1
ATOM 5499 O O . PHE B 1 262 ? -29.125 26.031 2.543 1 96.56 262 PHE B O 1
ATOM 5506 N N . ASP B 1 263 ? -30.984 24.797 2.24 1 97 263 ASP B N 1
ATOM 5507 C CA . ASP B 1 263 ? -31.203 24.578 3.668 1 97 263 ASP B CA 1
ATOM 5508 C C . ASP B 1 263 ? -30.406 23.375 4.176 1 97 263 ASP B C 1
ATOM 5510 O O . ASP B 1 263 ? -30.422 22.312 3.566 1 97 263 ASP B O 1
ATOM 5514 N N . CYS B 1 264 ? -29.719 23.594 5.289 1 98.38 264 CYS B N 1
ATOM 5515 C CA . CYS B 1 264 ? -28.906 22.5 5.797 1 98.38 264 CYS B CA 1
ATOM 5516 C C . CYS B 1 264 ? -28.75 22.594 7.309 1 98.38 264 CYS B C 1
ATOM 5518 O O . CYS B 1 264 ? -29.109 23.609 7.914 1 98.38 264 CYS B O 1
ATOM 5520 N N . ASP B 1 265 ? -28.297 21.5 7.895 1 98.56 265 ASP B N 1
ATOM 5521 C CA . ASP B 1 265 ? -28.047 21.438 9.328 1 98.56 265 ASP B CA 1
ATOM 5522 C C . ASP B 1 265 ? -26.656 22 9.664 1 98.56 265 ASP B C 1
ATOM 5524 O O . ASP B 1 265 ? -26.484 22.641 10.703 1 98.56 265 ASP B O 1
ATOM 5528 N N . VAL B 1 266 ? -25.672 21.719 8.844 1 98.69 266 VAL B N 1
ATOM 5529 C CA . VAL B 1 266 ? -24.281 22.094 9.078 1 98.69 266 VAL B CA 1
ATOM 5530 C C . VAL B 1 266 ? -23.656 22.562 7.77 1 98.69 266 VAL B C 1
ATOM 5532 O O . VAL B 1 266 ? -23.922 22.016 6.703 1 98.69 266 VAL B O 1
ATOM 5535 N N . VAL B 1 267 ? -22.875 23.625 7.82 1 98.75 267 VAL B N 1
ATOM 5536 C CA . VAL B 1 267 ? -22.062 24.109 6.707 1 98.75 267 VAL B CA 1
ATOM 5537 C C . VAL B 1 267 ? -20.578 23.953 7.047 1 98.75 267 VAL B C 1
ATOM 5539 O O . VAL B 1 267 ? -20.094 24.516 8.023 1 98.75 267 VAL B O 1
ATOM 5542 N N . LEU B 1 268 ? -19.859 23.141 6.312 1 98.75 268 LEU B N 1
ATOM 5543 C CA . LEU B 1 268 ? -18.406 23.047 6.398 1 98.75 268 LEU B CA 1
ATOM 5544 C C . LEU B 1 268 ? -17.75 24.016 5.414 1 98.75 268 LEU B C 1
ATOM 5546 O O . LEU B 1 268 ? -17.922 23.875 4.199 1 98.75 268 LEU B O 1
ATOM 5550 N N . ILE B 1 269 ? -17.078 24.984 5.941 1 98.5 269 ILE B N 1
ATOM 5551 C CA . ILE B 1 269 ? -16.297 25.891 5.098 1 98.5 269 ILE B CA 1
ATOM 5552 C C . ILE B 1 269 ? -14.867 25.375 4.953 1 98.5 269 ILE B C 1
ATOM 5554 O O . ILE B 1 269 ? -14.094 25.406 5.91 1 98.5 269 ILE B O 1
ATOM 5558 N N . SER B 1 270 ? -14.5 24.875 3.803 1 97.69 270 SER B N 1
ATOM 5559 C CA . SER B 1 270 ? -13.188 24.312 3.506 1 97.69 270 SER B CA 1
ATOM 5560 C C . SER B 1 270 ? -12.586 24.953 2.262 1 97.69 270 SER B C 1
ATOM 5562 O O . SER B 1 270 ? -12.156 24.266 1.339 1 97.69 270 SER B O 1
ATOM 5564 N N . VAL B 1 271 ? -12.43 26.266 2.268 1 96.44 271 VAL B N 1
ATOM 5565 C CA . VAL B 1 271 ? -12.023 27 1.081 1 96.44 271 VAL B CA 1
ATOM 5566 C C . VAL B 1 271 ? -10.531 27.312 1.148 1 96.44 271 VAL B C 1
ATOM 5568 O O . VAL B 1 271 ? -10.008 28.062 0.311 1 96.44 271 VAL B O 1
ATOM 5571 N N . GLY B 1 272 ? -9.875 26.781 2.119 1 94.56 272 GLY B N 1
ATOM 5572 C CA . GLY B 1 272 ? -8.438 26.984 2.207 1 94.56 272 GLY B CA 1
ATOM 5573 C C . GLY B 1 272 ? -7.973 27.375 3.598 1 94.56 272 GLY B C 1
ATOM 5574 O O . GLY B 1 272 ? -8.766 27.391 4.539 1 94.56 272 GLY B O 1
ATOM 5575 N N . ARG B 1 273 ? -6.645 27.562 3.721 1 96.75 273 ARG B N 1
ATOM 5576 C CA . ARG B 1 273 ? -5.98 27.953 4.957 1 96.75 273 ARG B CA 1
ATOM 5577 C C . ARG B 1 273 ? -5.02 29.109 4.711 1 96.75 273 ARG B C 1
ATOM 5579 O O . ARG B 1 273 ? -4.609 29.359 3.572 1 96.75 273 ARG B O 1
ATOM 5586 N N . LYS B 1 274 ? -4.754 29.875 5.668 1 97.06 274 LYS B N 1
ATOM 5587 C CA . LYS B 1 274 ? -3.785 30.969 5.594 1 97.06 274 LYS B CA 1
ATOM 5588 C C . LYS B 1 274 ? -2.693 30.797 6.645 1 97.06 274 LYS B C 1
ATOM 5590 O O . LYS B 1 274 ? -2.924 30.219 7.703 1 97.06 274 LYS B O 1
ATOM 5595 N N . PRO B 1 275 ? -1.448 31.266 6.344 1 98.12 275 PRO B N 1
ATOM 5596 C CA . PRO B 1 275 ? -0.368 31.156 7.328 1 98.12 275 PRO B CA 1
ATOM 5597 C C . PRO B 1 275 ? -0.713 31.797 8.664 1 98.12 275 PRO B C 1
ATOM 5599 O O . PRO B 1 275 ? -1.356 32.844 8.695 1 98.12 275 PRO B O 1
ATOM 5602 N N . ASN B 1 276 ? -0.315 31.156 9.75 1 97.81 276 ASN B N 1
ATOM 5603 C CA . ASN B 1 276 ? -0.537 31.672 11.094 1 97.81 276 ASN B CA 1
ATOM 5604 C C . ASN B 1 276 ? 0.65 32.5 11.578 1 97.81 276 ASN B C 1
ATOM 5606 O O . ASN B 1 276 ? 1.546 31.969 12.242 1 97.81 276 ASN B O 1
ATOM 5610 N N . THR B 1 277 ? 0.637 33.812 11.344 1 97.12 277 THR B N 1
ATOM 5611 C CA . THR B 1 277 ? 1.711 34.688 11.773 1 97.12 277 THR B CA 1
ATOM 5612 C C . THR B 1 277 ? 1.232 35.625 12.891 1 97.12 277 THR B C 1
ATOM 5614 O O . THR B 1 277 ? 1.941 36.531 13.281 1 97.12 277 THR B O 1
ATOM 5617 N N . THR B 1 278 ? 0.09 35.25 13.383 1 93.25 278 THR B N 1
ATOM 5618 C CA . THR B 1 278 ? -0.528 36.125 14.383 1 93.25 278 THR B CA 1
ATOM 5619 C C . THR B 1 278 ? 0.191 36 15.719 1 93.25 278 THR B C 1
ATOM 5621 O O . THR B 1 278 ? 0.629 34.906 16.109 1 93.25 278 THR B O 1
ATOM 5624 N N . ASN B 1 279 ? 0.39 37.062 16.422 1 93.81 279 ASN B N 1
ATOM 5625 C CA . ASN B 1 279 ? 0.855 37.156 17.797 1 93.81 279 ASN B CA 1
ATOM 5626 C C . ASN B 1 279 ? 2.336 36.812 17.906 1 93.81 279 ASN B C 1
ATOM 5628 O O . ASN B 1 279 ? 2.842 36.562 19.016 1 93.81 279 ASN B O 1
ATOM 5632 N N . LEU B 1 280 ? 3.115 36.719 16.812 1 98 280 LEU B N 1
ATOM 5633 C CA . LEU B 1 280 ? 4.535 36.375 16.828 1 98 280 LEU B CA 1
ATOM 5634 C C . LEU B 1 280 ? 5.387 37.625 17.109 1 98 280 LEU B C 1
ATOM 5636 O O . LEU B 1 280 ? 6.559 37.5 17.469 1 98 280 LEU B O 1
ATOM 5640 N N . ASN B 1 281 ? 4.828 38.844 16.953 1 98.12 281 ASN B N 1
ATOM 5641 C CA . ASN B 1 281 ? 5.543 40.125 17.094 1 98.12 281 ASN B CA 1
ATOM 5642 C C . ASN B 1 281 ? 6.746 40.188 16.156 1 98.12 281 ASN B C 1
ATOM 5644 O O . ASN B 1 281 ? 7.852 40.5 16.578 1 98.12 281 ASN B O 1
ATOM 5648 N N . LEU B 1 282 ? 6.469 39.75 14.891 1 98.5 282 LEU B N 1
ATOM 5649 C CA . LEU B 1 282 ? 7.516 39.719 13.875 1 98.5 282 LEU B CA 1
ATOM 5650 C C . LEU B 1 282 ? 8.039 41.125 13.586 1 98.5 282 LEU B C 1
ATOM 5652 O O . LEU B 1 282 ? 9.211 41.312 13.242 1 98.5 282 LEU B O 1
ATOM 5656 N N . GLU B 1 283 ? 7.16 42.125 13.727 1 96.75 283 GLU B N 1
ATOM 5657 C CA . GLU B 1 283 ? 7.508 43.5 13.453 1 96.75 283 GLU B CA 1
ATOM 5658 C C . GLU B 1 283 ? 8.609 44 14.383 1 96.75 283 GLU B C 1
ATOM 5660 O O . GLU B 1 283 ? 9.438 44.812 14 1 96.75 283 GLU B O 1
ATOM 5665 N N . ALA B 1 284 ? 8.648 43.469 15.539 1 97.12 284 ALA B N 1
ATOM 5666 C CA . ALA B 1 284 ? 9.633 43.875 16.531 1 97.12 284 ALA B CA 1
ATOM 5667 C C . ALA B 1 284 ? 11.047 43.531 16.078 1 97.12 284 ALA B C 1
ATOM 5669 O O . ALA B 1 284 ? 12.008 44.188 16.516 1 97.12 284 ALA B O 1
ATOM 5670 N N . ILE B 1 285 ? 11.188 42.594 15.227 1 97.88 285 ILE B N 1
ATOM 5671 C CA . ILE B 1 285 ? 12.531 42.188 14.844 1 97.88 285 ILE B CA 1
ATOM 5672 C C . ILE B 1 285 ? 12.711 42.344 13.328 1 97.88 285 ILE B C 1
ATOM 5674 O O . ILE B 1 285 ? 13.773 42 12.789 1 97.88 285 ILE B O 1
ATOM 5678 N N . GLY B 1 286 ? 11.633 42.75 12.625 1 98.06 286 GLY B N 1
ATOM 5679 C CA . GLY B 1 286 ? 11.75 43.156 11.227 1 98.06 286 GLY B CA 1
ATOM 5680 C C . GLY B 1 286 ? 11.68 42 10.266 1 98.06 286 GLY B C 1
ATOM 5681 O O . GLY B 1 286 ? 12.273 42.031 9.188 1 98.06 286 GLY B O 1
ATOM 5682 N N . VAL B 1 287 ? 11.047 40.906 10.609 1 98.5 287 VAL B N 1
ATOM 5683 C CA . VAL B 1 287 ? 10.883 39.75 9.703 1 98.5 287 VAL B CA 1
ATOM 5684 C C . VAL B 1 287 ? 9.93 40.125 8.57 1 98.5 287 VAL B C 1
ATOM 5686 O O . VAL B 1 287 ? 8.859 40.688 8.812 1 98.5 287 VAL B O 1
ATOM 5689 N N . GLU B 1 288 ? 10.289 39.781 7.312 1 98.38 288 GLU B N 1
ATOM 5690 C CA . GLU B 1 288 ? 9.516 40.156 6.129 1 98.38 288 GLU B CA 1
ATOM 5691 C C . GLU B 1 288 ? 8.484 39.094 5.777 1 98.38 288 GLU B C 1
ATOM 5693 O O . GLU B 1 288 ? 8.758 37.906 5.871 1 98.38 288 GLU B O 1
ATOM 5698 N N . LEU B 1 289 ? 7.344 39.562 5.445 1 98.19 289 LEU B N 1
ATOM 5699 C CA . LEU B 1 289 ? 6.273 38.719 4.922 1 98.19 289 LEU B CA 1
ATOM 5700 C C . LEU B 1 289 ? 6.047 38.969 3.438 1 98.19 289 LEU B C 1
ATOM 5702 O O . LEU B 1 289 ? 6.352 40.062 2.947 1 98.19 289 LEU B O 1
ATOM 5706 N N . ASP B 1 290 ? 5.57 38 2.711 1 97.75 290 ASP B N 1
ATOM 5707 C CA . ASP B 1 290 ? 5.227 38.219 1.308 1 97.75 290 ASP B CA 1
ATOM 5708 C C . ASP B 1 290 ? 3.789 38.719 1.163 1 97.75 290 ASP B C 1
ATOM 5710 O O . ASP B 1 290 ? 3.15 39.094 2.152 1 97.75 290 ASP B O 1
ATOM 5714 N N . GLU B 1 291 ? 3.262 38.812 -0.049 1 96.5 291 GLU B N 1
ATOM 5715 C CA . GLU B 1 291 ? 1.956 39.406 -0.349 1 96.5 291 GLU B CA 1
ATOM 5716 C C . GLU B 1 291 ? 0.83 38.562 0.23 1 96.5 291 GLU B C 1
ATOM 5718 O O . GLU B 1 291 ? -0.268 39.062 0.482 1 96.5 291 GLU B O 1
ATOM 5723 N N . LYS B 1 292 ? 1.135 37.281 0.459 1 95.94 292 LYS B N 1
ATOM 5724 C CA . LYS B 1 292 ? 0.146 36.375 1.026 1 95.94 292 LYS B CA 1
ATOM 5725 C C . LYS B 1 292 ? 0.331 36.219 2.533 1 95.94 292 LYS B C 1
ATOM 5727 O O . LYS B 1 292 ? -0.221 35.312 3.148 1 95.94 292 LYS B O 1
ATOM 5732 N N . LYS B 1 293 ? 1.223 37.062 3.09 1 96.38 293 LYS B N 1
ATOM 5733 C CA . LYS B 1 293 ? 1.505 37.125 4.52 1 96.38 293 LYS B CA 1
ATOM 5734 C C . LYS B 1 293 ? 2.262 35.875 4.996 1 96.38 293 LYS B C 1
ATOM 5736 O O . LYS B 1 293 ? 2.229 35.562 6.18 1 96.38 293 LYS B O 1
ATOM 5741 N N . ARG B 1 294 ? 2.916 35.375 4.113 1 98.12 294 ARG B N 1
ATOM 5742 C CA . ARG B 1 294 ? 3.836 34.281 4.469 1 98.12 294 ARG B CA 1
ATOM 5743 C C . ARG B 1 294 ? 5.211 34.844 4.836 1 98.12 294 ARG B C 1
ATOM 5745 O O . ARG B 1 294 ? 5.641 35.875 4.289 1 98.12 294 ARG B O 1
ATOM 5752 N N . ILE B 1 295 ? 5.867 34.031 5.676 1 98.88 295 ILE B N 1
ATOM 5753 C CA . ILE B 1 295 ? 7.219 34.438 6.031 1 98.88 295 ILE B CA 1
ATOM 5754 C C . ILE B 1 295 ? 8.164 34.188 4.863 1 98.88 295 ILE B C 1
ATOM 5756 O O . ILE B 1 295 ? 8.211 33.062 4.344 1 98.88 295 ILE B O 1
ATOM 5760 N N . LYS B 1 296 ? 8.93 35.219 4.426 1 98.62 296 LYS B N 1
ATOM 5761 C CA . LYS B 1 296 ? 9.906 35.031 3.355 1 98.62 296 LYS B CA 1
ATOM 5762 C C . LYS B 1 296 ? 11.156 34.312 3.861 1 98.62 296 LYS B C 1
ATOM 5764 O O . LYS B 1 296 ? 11.711 34.688 4.902 1 98.62 296 LYS B O 1
ATOM 5769 N N . THR B 1 297 ? 11.547 33.312 3.217 1 98.5 297 THR B N 1
ATOM 5770 C CA . THR B 1 297 ? 12.766 32.594 3.566 1 98.5 297 THR B CA 1
ATOM 5771 C C . THR B 1 297 ? 13.602 32.312 2.322 1 98.5 297 THR B C 1
ATOM 5773 O O . THR B 1 297 ? 13.102 32.375 1.199 1 98.5 297 THR B O 1
ATOM 5776 N N . ASP B 1 298 ? 14.891 32.094 2.459 1 97.5 298 ASP B N 1
ATOM 5777 C CA . ASP B 1 298 ? 15.734 31.609 1.374 1 97.5 298 ASP B CA 1
ATOM 5778 C C . ASP B 1 298 ? 15.688 30.094 1.284 1 97.5 298 ASP B C 1
ATOM 5780 O O . ASP B 1 298 ? 14.82 29.453 1.885 1 97.5 298 ASP B O 1
ATOM 5784 N N . LYS B 1 299 ? 16.547 29.453 0.559 1 95.12 299 LYS B N 1
ATOM 5785 C CA . LYS B 1 299 ? 16.531 28.016 0.294 1 95.12 299 LYS B CA 1
ATOM 5786 C C . LYS B 1 299 ? 16.938 27.219 1.532 1 95.12 299 LYS B C 1
ATOM 5788 O O . LYS B 1 299 ? 16.734 26.016 1.597 1 95.12 299 LYS B O 1
ATOM 5793 N N . THR B 1 300 ? 17.547 27.875 2.48 1 97.12 300 THR B N 1
ATOM 5794 C CA . THR B 1 300 ? 17.969 27.219 3.711 1 97.12 300 THR B CA 1
ATOM 5795 C C . THR B 1 300 ? 16.953 27.484 4.832 1 97.12 300 THR B C 1
ATOM 5797 O O . THR B 1 300 ? 17.234 27.203 5.996 1 97.12 300 THR B O 1
ATOM 5800 N N . PHE B 1 301 ? 15.828 28.188 4.5 1 98.5 301 PHE B N 1
ATOM 5801 C CA . PHE B 1 301 ? 14.703 28.438 5.398 1 98.5 301 PHE B CA 1
ATOM 5802 C C . PHE B 1 301 ? 15.008 29.625 6.316 1 98.5 301 PHE B C 1
ATOM 5804 O O . PHE B 1 301 ? 14.305 29.844 7.305 1 98.5 301 PHE B O 1
ATOM 5811 N N . GLN B 1 302 ? 16.125 30.344 6.035 1 98.62 302 GLN B N 1
ATOM 5812 C CA . GLN B 1 302 ? 16.516 31.516 6.82 1 98.62 302 GLN B CA 1
ATOM 5813 C C . GLN B 1 302 ? 15.742 32.75 6.371 1 98.62 302 GLN B C 1
ATOM 5815 O O . GLN B 1 302 ? 15.562 32.969 5.172 1 98.62 302 GLN B O 1
ATOM 5820 N N . THR B 1 303 ? 15.281 33.562 7.363 1 98.69 303 THR B N 1
ATOM 5821 C CA . THR B 1 303 ? 14.617 34.812 7.062 1 98.69 303 THR B CA 1
ATOM 5822 C C . THR B 1 303 ? 15.648 35.938 6.832 1 98.69 303 THR B C 1
ATOM 5824 O O . THR B 1 303 ? 16.859 35.656 6.793 1 98.69 303 THR B O 1
ATOM 5827 N N . ASN B 1 304 ? 15.102 37.188 6.672 1 98.56 304 ASN B N 1
ATOM 5828 C CA . ASN B 1 304 ? 15.992 38.344 6.547 1 98.56 304 ASN B CA 1
ATOM 5829 C C . ASN B 1 304 ? 16.703 38.625 7.863 1 98.56 304 ASN B C 1
ATOM 5831 O O . ASN B 1 304 ? 17.672 39.406 7.895 1 98.56 304 ASN B O 1
ATOM 5835 N N . VAL B 1 305 ? 16.188 38.062 8.984 1 98.56 305 VAL B N 1
ATOM 5836 C CA . VAL B 1 305 ? 16.859 38.156 10.281 1 98.56 305 VAL B CA 1
ATOM 5837 C C . VAL B 1 305 ? 17.766 36.938 10.492 1 98.56 305 VAL B C 1
ATOM 5839 O O . VAL B 1 305 ? 17.297 35.812 10.5 1 98.56 305 VAL B O 1
ATOM 5842 N N . LYS B 1 306 ? 19 37.094 10.672 1 97.62 306 LYS B N 1
ATOM 5843 C CA . LYS B 1 306 ? 20.078 36.125 10.531 1 97.62 306 LYS B CA 1
ATOM 5844 C C . LYS B 1 306 ? 19.828 34.875 11.383 1 97.62 306 LYS B C 1
ATOM 5846 O O . LYS B 1 306 ? 20.125 33.781 10.961 1 97.62 306 LYS B O 1
ATOM 5851 N N . ASN B 1 307 ? 19.344 35 12.57 1 98.38 307 ASN B N 1
ATOM 5852 C CA . ASN B 1 307 ? 19.219 33.844 13.461 1 98.38 307 ASN B CA 1
ATOM 5853 C C . ASN B 1 307 ? 17.781 33.344 13.523 1 98.38 307 ASN B C 1
ATOM 5855 O O . ASN B 1 307 ? 17.422 32.594 14.438 1 98.38 307 ASN B O 1
ATOM 5859 N N . VAL B 1 308 ? 16.922 33.781 12.539 1 98.88 308 VAL B N 1
ATOM 5860 C CA . VAL B 1 308 ? 15.508 33.375 12.547 1 98.88 308 VAL B CA 1
ATOM 5861 C C . VAL B 1 308 ? 15.18 32.625 11.273 1 98.88 308 VAL B C 1
ATOM 5863 O O . VAL B 1 308 ? 15.469 33.094 10.164 1 98.88 308 VAL B O 1
ATOM 5866 N N . TYR B 1 309 ? 14.609 31.438 11.406 1 98.88 309 TYR B N 1
ATOM 5867 C CA . TYR B 1 309 ? 14.195 30.531 10.336 1 98.88 309 TYR B CA 1
ATOM 5868 C C . TYR B 1 309 ? 12.695 30.281 10.383 1 98.88 309 TYR B C 1
ATOM 5870 O O . TYR B 1 309 ? 12.031 30.594 11.375 1 98.88 309 TYR B O 1
ATOM 5878 N N . ALA B 1 310 ? 12.117 29.766 9.25 1 98.94 310 ALA B N 1
ATOM 5879 C CA . ALA B 1 310 ? 10.695 29.422 9.219 1 98.94 310 ALA B CA 1
ATOM 5880 C C . ALA B 1 310 ? 10.445 28.219 8.305 1 98.94 310 ALA B C 1
ATOM 5882 O O . ALA B 1 310 ? 11.117 28.062 7.281 1 98.94 310 ALA B O 1
ATOM 5883 N N . ILE B 1 311 ? 9.445 27.391 8.688 1 98.88 311 ILE B N 1
ATOM 5884 C CA . ILE B 1 311 ? 9.125 26.188 7.922 1 98.88 311 ILE B CA 1
ATOM 5885 C C . ILE B 1 311 ? 7.633 25.906 8.008 1 98.88 311 ILE B C 1
ATOM 5887 O O . ILE B 1 311 ? 6.93 26.469 8.852 1 98.88 311 ILE B O 1
ATOM 5891 N N . GLY B 1 312 ? 7.156 24.984 7.102 1 98.56 312 GLY B N 1
ATOM 5892 C CA . GLY B 1 312 ? 5.781 24.516 7.145 1 98.56 312 GLY B CA 1
ATOM 5893 C C . GLY B 1 312 ? 4.816 25.453 6.43 1 98.56 312 GLY B C 1
ATOM 5894 O O . GLY B 1 312 ? 5.164 26.047 5.41 1 98.56 312 GLY B O 1
ATOM 5895 N N . ASP B 1 313 ? 3.662 25.531 6.977 1 98.44 313 ASP B N 1
ATOM 5896 C CA . ASP B 1 313 ? 2.582 26.219 6.285 1 98.44 313 ASP B CA 1
ATOM 5897 C C . ASP B 1 313 ? 2.775 27.734 6.34 1 98.44 313 ASP B C 1
ATOM 5899 O O . ASP B 1 313 ? 2.119 28.484 5.609 1 98.44 313 ASP B O 1
ATOM 5903 N N . VAL B 1 314 ? 3.674 28.219 7.168 1 98.62 314 VAL B N 1
ATOM 5904 C CA . VAL B 1 314 ? 3.836 29.656 7.328 1 98.62 314 VAL B CA 1
ATOM 5905 C C . VAL B 1 314 ? 4.715 30.219 6.207 1 98.62 314 VAL B C 1
ATOM 5907 O O . VAL B 1 314 ? 4.789 31.422 6.008 1 98.62 314 VAL B O 1
ATOM 5910 N N . ILE B 1 315 ? 5.387 29.328 5.457 1 98.62 315 ILE B N 1
ATOM 5911 C CA . ILE B 1 315 ? 6.199 29.766 4.328 1 98.62 315 ILE B CA 1
ATOM 5912 C C . ILE B 1 315 ? 5.578 29.281 3.021 1 98.62 315 ILE B C 1
ATOM 5914 O O . ILE B 1 315 ? 4.531 28.625 3.029 1 98.62 315 ILE B O 1
ATOM 5918 N N . ASP B 1 316 ? 6.176 29.625 1.904 1 97.31 316 ASP B N 1
ATOM 5919 C CA . ASP B 1 316 ? 5.707 29.234 0.577 1 97.31 316 ASP B CA 1
ATOM 5920 C C . ASP B 1 316 ? 5.816 27.734 0.373 1 97.31 316 ASP B C 1
ATOM 5922 O O . ASP B 1 316 ? 6.719 27.094 0.918 1 97.31 316 ASP B O 1
ATOM 5926 N N . GLY B 1 317 ? 4.883 27.172 -0.394 1 95.38 317 GLY B N 1
ATOM 5927 C CA . GLY B 1 317 ? 4.891 25.75 -0.697 1 95.38 317 GLY B CA 1
ATOM 5928 C C . GLY B 1 317 ? 3.59 25.047 -0.333 1 95.38 317 GLY B C 1
ATOM 5929 O O . GLY B 1 317 ? 2.707 25.656 0.276 1 95.38 317 GLY B O 1
ATOM 5930 N N . PRO B 1 318 ? 3.52 23.734 -0.729 1 95.69 318 PRO B N 1
ATOM 5931 C CA . PRO B 1 318 ? 2.297 23.016 -0.386 1 95.69 318 PRO B CA 1
ATOM 5932 C C . PRO B 1 318 ? 2.092 22.875 1.121 1 95.69 318 PRO B C 1
ATOM 5934 O O . PRO B 1 318 ? 3.057 22.672 1.864 1 95.69 318 PRO B O 1
ATOM 5937 N N . MET B 1 319 ? 0.94 23.094 1.568 1 96.75 319 MET B N 1
ATOM 5938 C CA . MET B 1 319 ? 0.604 22.984 2.984 1 96.75 319 MET B CA 1
ATOM 5939 C C . MET B 1 319 ? 0.303 21.531 3.348 1 96.75 319 MET B C 1
ATOM 5941 O O . MET B 1 319 ? -0.858 21.156 3.516 1 96.75 319 MET B O 1
ATOM 5945 N N . LEU B 1 320 ? 1.33 20.703 3.416 1 97.62 320 LEU B N 1
ATOM 5946 C CA . LEU B 1 320 ? 1.286 19.281 3.709 1 97.62 320 LEU B CA 1
ATOM 5947 C C . LEU B 1 320 ? 2.189 18.938 4.891 1 97.62 320 LEU B C 1
ATOM 5949 O O . LEU B 1 320 ? 3.316 19.438 4.977 1 97.62 320 LEU B O 1
ATOM 5953 N N . ALA B 1 321 ? 1.664 18.078 5.766 1 98.06 321 ALA B N 1
ATOM 5954 C CA . ALA B 1 321 ? 2.381 17.734 6.988 1 98.06 321 ALA B CA 1
ATOM 5955 C C . ALA B 1 321 ? 3.756 17.156 6.668 1 98.06 321 ALA B C 1
ATOM 5957 O O . ALA B 1 321 ? 4.746 17.484 7.324 1 98.06 321 ALA B O 1
ATOM 5958 N N . HIS B 1 322 ? 3.824 16.266 5.66 1 98.38 322 HIS B N 1
ATOM 5959 C CA . HIS B 1 322 ? 5.09 15.609 5.34 1 98.38 322 HIS B CA 1
ATOM 5960 C C . HIS B 1 322 ? 6.066 16.594 4.695 1 98.38 322 HIS B C 1
ATOM 5962 O O . HIS B 1 322 ? 7.281 16.469 4.875 1 98.38 322 HIS B O 1
ATOM 5968 N N . LYS B 1 323 ? 5.598 17.594 3.975 1 98.31 323 LYS B N 1
ATOM 5969 C CA . LYS B 1 323 ? 6.465 18.688 3.521 1 98.31 323 LYS B CA 1
ATOM 5970 C C . LYS B 1 323 ? 7.059 19.438 4.703 1 98.31 323 LYS B C 1
ATOM 5972 O O . LYS B 1 323 ? 8.258 19.719 4.73 1 98.31 323 LYS B O 1
ATOM 5977 N N . ALA B 1 324 ? 6.223 19.734 5.656 1 98.69 324 ALA B N 1
ATOM 5978 C CA . ALA B 1 324 ? 6.672 20.438 6.852 1 98.69 324 ALA B CA 1
ATOM 5979 C C . ALA B 1 324 ? 7.688 19.609 7.633 1 98.69 324 ALA B C 1
ATOM 5981 O O . ALA B 1 324 ? 8.68 20.141 8.141 1 98.69 324 ALA B O 1
ATOM 5982 N N . GLU B 1 325 ? 7.445 18.312 7.785 1 98.62 325 GLU B N 1
ATOM 5983 C CA . GLU B 1 325 ? 8.367 17.422 8.477 1 98.62 325 GLU B CA 1
ATOM 5984 C C . GLU B 1 325 ? 9.734 17.406 7.805 1 98.62 325 GLU B C 1
ATOM 5986 O O . GLU B 1 325 ? 10.766 17.516 8.477 1 98.62 325 GLU B O 1
ATOM 5991 N N . ASP B 1 326 ? 9.719 17.266 6.508 1 98.56 326 ASP B N 1
ATOM 5992 C CA . ASP B 1 326 ? 10.977 17.25 5.762 1 98.56 326 ASP B CA 1
ATOM 5993 C C . ASP B 1 326 ? 11.719 18.578 5.898 1 98.56 326 ASP B C 1
ATOM 5995 O O . ASP B 1 326 ? 12.945 18.594 6.016 1 98.56 326 ASP B O 1
ATOM 5999 N N . GLU B 1 327 ? 11 19.672 5.871 1 98.75 327 GLU B N 1
ATOM 6000 C CA . GLU B 1 327 ? 11.609 20.969 6.094 1 98.75 327 GLU B CA 1
ATOM 6001 C C . GLU B 1 327 ? 12.188 21.078 7.504 1 98.75 327 GLU B C 1
ATOM 6003 O O . GLU B 1 327 ? 13.242 21.688 7.707 1 98.75 327 GLU B O 1
ATOM 6008 N N . GLY B 1 328 ? 11.445 20.484 8.477 1 98.81 328 GLY B N 1
ATOM 6009 C CA . GLY B 1 328 ? 11.938 20.469 9.844 1 98.81 328 GLY B CA 1
ATOM 6010 C C . GLY B 1 328 ? 13.289 19.781 9.977 1 98.81 328 GLY B C 1
ATOM 6011 O O . GLY B 1 328 ? 14.188 20.281 10.641 1 98.81 328 GLY B O 1
ATOM 6012 N N . ILE B 1 329 ? 13.43 18.656 9.336 1 98.62 329 ILE B N 1
ATOM 6013 C CA . ILE B 1 329 ? 14.695 17.922 9.352 1 98.62 329 ILE B CA 1
ATOM 6014 C C . ILE B 1 329 ? 15.766 18.75 8.648 1 98.62 329 ILE B C 1
ATOM 6016 O O . ILE B 1 329 ? 16.875 18.906 9.164 1 98.62 329 ILE B O 1
ATOM 6020 N N . ALA B 1 330 ? 15.453 19.328 7.508 1 98.62 330 ALA B N 1
ATOM 6021 C CA . ALA B 1 330 ? 16.406 20.078 6.691 1 98.62 330 ALA B CA 1
ATOM 6022 C C . ALA B 1 330 ? 16.922 21.297 7.43 1 98.62 330 ALA B C 1
ATOM 6024 O O . ALA B 1 330 ? 18.125 21.562 7.449 1 98.62 330 ALA B O 1
ATOM 6025 N N . VAL B 1 331 ? 16.062 22.078 8.031 1 98.81 331 VAL B N 1
ATOM 6026 C CA . VAL B 1 331 ? 16.469 23.312 8.703 1 98.81 331 VAL B CA 1
ATOM 6027 C C . VAL B 1 331 ? 17.328 22.969 9.914 1 98.81 331 VAL B C 1
ATOM 6029 O O . VAL B 1 331 ? 18.281 23.688 10.219 1 98.81 331 VAL B O 1
ATOM 6032 N N . ALA B 1 332 ? 16.938 21.891 10.648 1 98.81 332 ALA B N 1
ATOM 6033 C CA . ALA B 1 332 ? 17.75 21.453 11.773 1 98.81 332 ALA B CA 1
ATOM 6034 C C . ALA B 1 332 ? 19.172 21.125 11.336 1 98.81 332 ALA B C 1
ATOM 6036 O O . ALA B 1 332 ? 20.141 21.531 11.984 1 98.81 332 ALA B O 1
ATOM 6037 N N . GLU B 1 333 ? 19.266 20.438 10.25 1 98.38 333 GLU B N 1
ATOM 6038 C CA . GLU B 1 333 ? 20.578 20.047 9.719 1 98.38 333 GLU B CA 1
ATOM 6039 C C . GLU B 1 333 ? 21.359 21.281 9.258 1 98.38 333 GLU B C 1
ATOM 6041 O O . GLU B 1 333 ? 22.562 21.375 9.477 1 98.38 333 GLU B O 1
ATOM 6046 N N . ASN B 1 334 ? 20.703 22.203 8.617 1 98.25 334 ASN B N 1
ATOM 6047 C CA . ASN B 1 334 ? 21.344 23.438 8.211 1 98.25 334 ASN B CA 1
ATOM 6048 C C . ASN B 1 334 ? 21.875 24.219 9.414 1 98.25 334 ASN B C 1
ATOM 6050 O O . ASN B 1 334 ? 23.016 24.703 9.398 1 98.25 334 ASN B O 1
ATOM 6054 N N . ILE B 1 335 ? 21.094 24.328 10.43 1 98.44 335 ILE B N 1
ATOM 6055 C CA . ILE B 1 335 ? 21.453 25.047 11.648 1 98.44 335 ILE B CA 1
ATOM 6056 C C . ILE B 1 335 ? 22.672 24.391 12.289 1 98.44 335 ILE B C 1
ATOM 6058 O O . ILE B 1 335 ? 23.547 25.062 12.836 1 98.44 335 ILE B O 1
ATOM 6062 N N . ALA B 1 336 ? 22.75 23.078 12.172 1 97.69 336 ALA B N 1
ATOM 6063 C CA . ALA B 1 336 ? 23.844 22.312 12.766 1 97.69 336 ALA B CA 1
ATOM 6064 C C . ALA B 1 336 ? 25.062 22.297 11.852 1 97.69 336 ALA B C 1
ATOM 6066 O O . ALA B 1 336 ? 26.047 21.625 12.141 1 97.69 336 ALA B O 1
ATOM 6067 N N . GLY B 1 337 ? 25.016 22.969 10.734 1 97 337 GLY B N 1
ATOM 6068 C CA . GLY B 1 337 ? 26.172 23.109 9.867 1 97 337 GLY B CA 1
ATOM 6069 C C . GLY B 1 337 ? 26.234 22.031 8.789 1 97 337 GLY B C 1
ATOM 6070 O O . GLY B 1 337 ? 27.25 21.891 8.109 1 97 337 GLY B O 1
ATOM 6071 N N . GLN B 1 338 ? 25.141 21.297 8.672 1 96.62 338 GLN B N 1
ATOM 6072 C CA . GLN B 1 338 ? 25.047 20.312 7.605 1 96.62 338 GLN B CA 1
ATOM 6073 C C . GLN B 1 338 ? 24.359 20.891 6.371 1 96.62 338 GLN B C 1
ATOM 6075 O O . GLN B 1 338 ? 24.344 22.109 6.184 1 96.62 338 GLN B O 1
ATOM 6080 N N . SER B 1 339 ? 24.016 20.016 5.422 1 94.81 339 SER B N 1
ATOM 6081 C CA . SER B 1 339 ? 23.438 20.5 4.168 1 94.81 339 SER B CA 1
ATOM 6082 C C . SER B 1 339 ? 22.062 19.891 3.926 1 94.81 339 SER B C 1
ATOM 6084 O O . SER B 1 339 ? 21.859 19.172 2.955 1 94.81 339 SER B O 1
ATOM 6086 N N . GLY B 1 340 ? 21.125 20.281 4.816 1 95.06 340 GLY B N 1
ATOM 6087 C CA . GLY B 1 340 ? 19.766 19.797 4.66 1 95.06 340 GLY B CA 1
ATOM 6088 C C . GLY B 1 340 ? 19.047 20.406 3.463 1 95.06 340 GLY B C 1
ATOM 6089 O O . GLY B 1 340 ? 19.234 21.578 3.146 1 95.06 340 GLY B O 1
ATOM 6090 N N . HIS B 1 341 ? 18.219 19.547 2.789 1 95.06 341 HIS B N 1
ATOM 6091 C CA . HIS B 1 341 ? 17.453 20.031 1.641 1 95.06 341 HIS B CA 1
ATOM 6092 C C . HIS B 1 341 ? 16.141 19.281 1.496 1 95.06 341 HIS B C 1
ATOM 6094 O O . HIS B 1 341 ? 15.969 18.203 2.08 1 95.06 341 HIS B O 1
ATOM 6100 N N . VAL B 1 342 ? 15.203 19.891 0.824 1 97.06 342 VAL B N 1
ATOM 6101 C CA . VAL B 1 342 ? 13.922 19.281 0.49 1 97.06 342 VAL B CA 1
ATOM 6102 C C . VAL B 1 342 ? 13.711 19.312 -1.022 1 97.06 342 VAL B C 1
ATOM 6104 O O . VAL B 1 342 ? 13.945 20.328 -1.671 1 97.06 342 VAL B O 1
ATOM 6107 N N . ASN B 1 343 ? 13.375 18.125 -1.619 1 97.06 343 ASN B N 1
ATOM 6108 C CA . ASN B 1 343 ? 13.023 18.062 -3.031 1 97.06 343 ASN B CA 1
ATOM 6109 C C . ASN B 1 343 ? 11.539 18.328 -3.252 1 97.06 343 ASN B C 1
ATOM 6111 O O . ASN B 1 343 ? 10.719 17.406 -3.242 1 97.06 343 ASN B O 1
ATOM 6115 N N . TYR B 1 344 ? 11.227 19.562 -3.588 1 97.06 344 TYR B N 1
ATOM 6116 C CA . TYR B 1 344 ? 9.836 20 -3.668 1 97.06 344 TYR B CA 1
ATOM 6117 C C . TYR B 1 344 ? 9.156 19.406 -4.891 1 97.06 344 TYR B C 1
ATOM 6119 O O . TYR B 1 344 ? 7.926 19.406 -4.992 1 97.06 344 TYR B O 1
ATOM 6127 N N . ASP B 1 345 ? 9.93 18.828 -5.812 1 95.69 345 ASP B N 1
ATOM 6128 C CA . ASP B 1 345 ? 9.359 18.25 -7.02 1 95.69 345 ASP B CA 1
ATOM 6129 C C . ASP B 1 345 ? 8.781 16.859 -6.742 1 95.69 345 ASP B C 1
ATOM 6131 O O . ASP B 1 345 ? 8.039 16.312 -7.559 1 95.69 345 ASP B O 1
ATOM 6135 N N . ILE B 1 346 ? 9.141 16.328 -5.633 1 97.25 346 ILE B N 1
ATOM 6136 C CA . ILE B 1 346 ? 8.75 14.953 -5.328 1 97.25 346 ILE B CA 1
ATOM 6137 C C . ILE B 1 346 ? 8.031 14.906 -3.982 1 97.25 346 ILE B C 1
ATOM 6139 O O . ILE B 1 346 ? 8.352 14.078 -3.127 1 97.25 346 ILE B O 1
ATOM 6143 N N . ILE B 1 347 ? 7.098 15.758 -3.752 1 98.31 347 ILE B N 1
ATOM 6144 C CA . ILE B 1 347 ? 6.223 15.758 -2.584 1 98.31 347 ILE B CA 1
ATOM 6145 C C . ILE B 1 347 ? 4.855 15.195 -2.963 1 98.31 347 ILE B C 1
ATOM 6147 O O . ILE B 1 347 ? 4.113 15.812 -3.727 1 98.31 347 ILE B O 1
ATOM 6151 N N . PRO B 1 348 ? 4.523 14.031 -2.414 1 98.44 348 PRO B N 1
ATOM 6152 C CA . PRO B 1 348 ? 3.232 13.445 -2.789 1 98.44 348 PRO B CA 1
ATOM 6153 C C . PRO B 1 348 ? 2.051 14.133 -2.113 1 98.44 348 PRO B C 1
ATOM 6155 O O . PRO B 1 348 ? 2.184 14.633 -0.992 1 98.44 348 PRO B O 1
ATOM 6158 N N . GLY B 1 349 ? 0.963 14.227 -2.816 1 98.12 349 GLY B N 1
ATOM 6159 C CA . GLY B 1 349 ? -0.327 14.594 -2.254 1 98.12 349 GLY B CA 1
ATOM 6160 C C . GLY B 1 349 ? -1.325 13.453 -2.26 1 98.12 349 GLY B C 1
ATOM 6161 O O . GLY B 1 349 ? -1.38 12.672 -3.211 1 98.12 349 GLY B O 1
ATOM 6162 N N . VAL B 1 350 ? -2.08 13.344 -1.155 1 98.5 350 VAL B N 1
ATOM 6163 C CA . VAL B 1 350 ? -3.018 12.227 -1.075 1 98.5 350 VAL B CA 1
ATOM 6164 C C . VAL B 1 350 ? -4.355 12.711 -0.526 1 98.5 350 VAL B C 1
ATOM 6166 O O . VAL B 1 350 ? -4.398 13.469 0.45 1 98.5 350 VAL B O 1
ATOM 6169 N N . VAL B 1 351 ? -5.453 12.414 -1.201 1 98.56 351 VAL B N 1
ATOM 6170 C CA . VAL B 1 351 ? -6.797 12.469 -0.633 1 98.56 351 VAL B CA 1
ATOM 6171 C C . VAL B 1 351 ? -7.199 11.086 -0.136 1 98.56 351 VAL B C 1
ATOM 6173 O O . VAL B 1 351 ? -7.258 10.125 -0.916 1 98.56 351 VAL B O 1
ATOM 6176 N N . TYR B 1 352 ? -7.527 10.93 1.1 1 98.19 352 TYR B N 1
ATOM 6177 C CA . TYR B 1 352 ? -7.633 9.617 1.729 1 98.19 352 TYR B CA 1
ATOM 6178 C C . TYR B 1 352 ? -9.078 9.125 1.729 1 98.19 352 TYR B C 1
ATOM 6180 O O . TYR B 1 352 ? -9.492 8.406 2.641 1 98.19 352 TYR B O 1
ATOM 6188 N N . THR B 1 353 ? -9.836 9.523 0.746 1 98.19 353 THR B N 1
ATOM 6189 C CA . THR B 1 353 ? -11.172 8.969 0.542 1 98.19 353 THR B CA 1
ATOM 6190 C C . THR B 1 353 ? -11.086 7.5 0.134 1 98.19 353 THR B C 1
ATOM 6192 O O . THR B 1 353 ? -10.016 6.891 0.202 1 98.19 353 THR B O 1
ATOM 6195 N N . THR B 1 354 ? -12.281 6.852 -0.141 1 97.19 354 THR B N 1
ATOM 6196 C CA . THR B 1 354 ? -12.352 5.523 -0.741 1 97.19 354 THR B CA 1
ATOM 6197 C C . THR B 1 354 ? -13 5.59 -2.123 1 97.19 354 THR B C 1
ATOM 6199 O O . THR B 1 354 ? -14.195 5.848 -2.244 1 97.19 354 THR B O 1
ATOM 6202 N N . PRO B 1 355 ? -12.25 5.375 -3.193 1 97.88 355 PRO B N 1
ATOM 6203 C CA . PRO B 1 355 ? -10.82 5.062 -3.174 1 97.88 355 PRO B CA 1
ATOM 6204 C C . PRO B 1 355 ? -9.953 6.281 -2.861 1 97.88 355 PRO B C 1
ATOM 6206 O O . PRO B 1 355 ? -10.453 7.41 -2.828 1 97.88 355 PRO B O 1
ATOM 6209 N N . GLU B 1 356 ? -8.711 6.012 -2.504 1 98.56 356 GLU B N 1
ATOM 6210 C CA . GLU B 1 356 ? -7.738 7.082 -2.303 1 98.56 356 GLU B CA 1
ATOM 6211 C C . GLU B 1 356 ? -7.297 7.684 -3.633 1 98.56 356 GLU B C 1
ATOM 6213 O O . GLU B 1 356 ? -7.441 7.055 -4.684 1 98.56 356 GLU B O 1
ATOM 6218 N N . VAL B 1 357 ? -6.852 8.898 -3.566 1 98.81 357 VAL B N 1
ATOM 6219 C CA . VAL B 1 357 ? -6.266 9.586 -4.711 1 98.81 357 VAL B CA 1
ATOM 6220 C C . VAL B 1 357 ? -4.883 10.117 -4.34 1 98.81 357 VAL B C 1
ATOM 6222 O O . VAL B 1 357 ? -4.723 10.805 -3.33 1 98.81 357 VAL B O 1
ATOM 6225 N N . ALA B 1 358 ? -3.891 9.758 -5.125 1 98.81 358 ALA B N 1
ATOM 6226 C CA . ALA B 1 358 ? -2.527 10.195 -4.84 1 98.81 358 ALA B CA 1
ATOM 6227 C C . ALA B 1 358 ? -1.865 10.773 -6.086 1 98.81 358 ALA B C 1
ATOM 6229 O O . ALA B 1 358 ? -2.135 10.328 -7.203 1 98.81 358 ALA B O 1
ATOM 6230 N N . SER B 1 359 ? -1.06 11.75 -5.895 1 98.56 359 SER B N 1
ATOM 6231 C CA . SER B 1 359 ? -0.348 12.391 -6.992 1 98.56 359 SER B CA 1
ATOM 6232 C C . SER B 1 359 ? 1.083 12.742 -6.598 1 98.56 359 SER B C 1
ATOM 6234 O O . SER B 1 359 ? 1.363 13 -5.426 1 98.56 359 SER B O 1
ATOM 6236 N N . ILE B 1 360 ? 1.954 12.742 -7.543 1 98.69 360 ILE B N 1
ATOM 6237 C CA . ILE B 1 360 ? 3.34 13.156 -7.359 1 98.69 360 ILE B CA 1
ATOM 6238 C C . ILE B 1 360 ? 3.895 13.695 -8.68 1 98.69 360 ILE B C 1
ATOM 6240 O O . ILE B 1 360 ? 3.564 13.18 -9.75 1 98.69 360 ILE B O 1
ATOM 6244 N N . GLY B 1 361 ? 4.691 14.758 -8.594 1 98.5 361 GLY B N 1
ATOM 6245 C CA . GLY B 1 361 ? 5.277 15.336 -9.789 1 98.5 361 GLY B CA 1
ATOM 6246 C C . GLY B 1 361 ? 4.312 16.219 -10.562 1 98.5 361 GLY B C 1
ATOM 6247 O O . GLY B 1 361 ? 3.469 16.891 -9.969 1 98.5 361 GLY B O 1
ATOM 6248 N N . LYS B 1 362 ? 4.488 16.312 -11.852 1 98.62 362 LYS B N 1
ATOM 6249 C CA . LYS B 1 362 ? 3.758 17.25 -12.695 1 98.62 362 LYS B CA 1
ATOM 6250 C C . LYS B 1 362 ? 2.453 16.641 -13.195 1 98.62 362 LYS B C 1
ATOM 6252 O O . LYS B 1 362 ? 2.371 15.43 -13.414 1 98.62 362 LYS B O 1
ATOM 6257 N N . THR B 1 363 ? 1.492 17.438 -13.359 1 98.5 363 THR B N 1
ATOM 6258 C CA . THR B 1 363 ? 0.254 17.062 -14.031 1 98.5 363 THR B CA 1
ATOM 6259 C C . THR B 1 363 ? 0.388 17.219 -15.539 1 98.5 363 THR B C 1
ATOM 6261 O O . THR B 1 363 ? 1.35 17.812 -16.031 1 98.5 363 THR B O 1
ATOM 6264 N N . GLU B 1 364 ? -0.589 16.609 -16.266 1 98.25 364 GLU B N 1
ATOM 6265 C CA . GLU B 1 364 ? -0.593 16.812 -17.703 1 98.25 364 GLU B CA 1
ATOM 6266 C C . GLU B 1 364 ? -0.708 18.297 -18.062 1 98.25 364 GLU B C 1
ATOM 6268 O O . GLU B 1 364 ? -0.046 18.766 -18.984 1 98.25 364 GLU B O 1
ATOM 6273 N N . GLU B 1 365 ? -1.556 19.016 -17.328 1 98.25 365 GLU B N 1
ATOM 6274 C CA . GLU B 1 365 ? -1.786 20.422 -17.562 1 98.25 365 GLU B CA 1
ATOM 6275 C C . GLU B 1 365 ? -0.505 21.234 -17.375 1 98.25 365 GLU B C 1
ATOM 6277 O O . GLU B 1 365 ? -0.201 22.125 -18.172 1 98.25 365 GLU B O 1
ATOM 6282 N N . GLN B 1 366 ? 0.248 20.906 -16.312 1 98.19 366 GLN B N 1
ATOM 6283 C CA . GLN B 1 366 ? 1.51 21.594 -16.062 1 98.19 366 GLN B CA 1
ATOM 6284 C C . GLN B 1 366 ? 2.52 21.328 -17.172 1 98.19 366 GLN B C 1
ATOM 6286 O O . GLN B 1 366 ? 3.266 22.219 -17.578 1 98.19 366 GLN B O 1
ATOM 6291 N N . LEU B 1 367 ? 2.576 20.094 -17.672 1 98.69 367 LEU B N 1
ATOM 6292 C CA . LEU B 1 367 ? 3.498 19.734 -18.75 1 98.69 367 LEU B CA 1
ATOM 6293 C C . LEU B 1 367 ? 3.123 20.438 -20.047 1 98.69 367 LEU B C 1
ATOM 6295 O O . LEU B 1 367 ? 3.998 20.922 -20.766 1 98.69 367 LEU B O 1
ATOM 6299 N N . LYS B 1 368 ? 1.837 20.484 -20.344 1 98.38 368 LYS B N 1
ATOM 6300 C CA . LYS B 1 368 ? 1.362 21.203 -21.531 1 98.38 368 LYS B CA 1
ATOM 6301 C C . LYS B 1 368 ? 1.683 22.688 -21.453 1 98.38 368 LYS B C 1
ATOM 6303 O O . LYS B 1 368 ? 2.141 23.281 -22.422 1 98.38 368 LYS B O 1
ATOM 6308 N N . GLU B 1 369 ? 1.425 23.281 -20.297 1 98 369 GLU B N 1
ATOM 6309 C CA . GLU B 1 369 ? 1.727 24.703 -20.078 1 98 369 GLU B CA 1
ATOM 6310 C C . GLU B 1 369 ? 3.213 24.984 -20.281 1 98 369 GLU B C 1
ATOM 6312 O O . GLU B 1 369 ? 3.586 26.031 -20.797 1 98 369 GLU B O 1
ATOM 6317 N N . ALA B 1 370 ? 4.059 24.031 -19.906 1 98.12 370 ALA B N 1
ATOM 6318 C CA . ALA B 1 370 ? 5.504 24.188 -20.016 1 98.12 370 ALA B CA 1
ATOM 6319 C C . ALA B 1 370 ? 5.996 23.75 -21.391 1 98.12 370 ALA B C 1
ATOM 6321 O O . ALA B 1 370 ? 7.191 23.812 -21.688 1 98.12 370 ALA B O 1
ATOM 6322 N N . ASN B 1 371 ? 5.18 23.281 -22.234 1 98.25 371 ASN B N 1
ATOM 6323 C CA . ASN B 1 371 ? 5.5 22.781 -23.562 1 98.25 371 ASN B CA 1
ATOM 6324 C C . ASN B 1 371 ? 6.488 21.625 -23.5 1 98.25 371 ASN B C 1
ATOM 6326 O O . ASN B 1 371 ? 7.41 21.531 -24.312 1 98.25 371 ASN B O 1
ATOM 6330 N N . THR B 1 372 ? 6.352 20.844 -22.453 1 98.31 372 THR B N 1
ATOM 6331 C CA . THR B 1 372 ? 7.152 19.641 -22.312 1 98.31 372 THR B CA 1
ATOM 6332 C C . THR B 1 372 ? 6.48 18.453 -23.016 1 98.31 372 THR B C 1
ATOM 6334 O O . THR B 1 372 ? 5.312 18.156 -22.766 1 98.31 372 THR B O 1
ATOM 6337 N N . LYS B 1 373 ? 7.195 17.781 -23.859 1 98.62 373 LYS B N 1
ATOM 6338 C CA . LYS B 1 373 ? 6.656 16.609 -24.547 1 98.62 373 LYS B CA 1
ATOM 6339 C C . LYS B 1 373 ? 6.676 15.391 -23.625 1 98.62 373 LYS B C 1
ATOM 6341 O O . LYS B 1 373 ? 7.645 15.172 -22.906 1 98.62 373 LYS B O 1
ATOM 6346 N N . TYR B 1 374 ? 5.625 14.625 -23.641 1 98.75 374 TYR B N 1
ATOM 6347 C CA . TYR B 1 374 ? 5.512 13.492 -22.719 1 98.75 374 TYR B CA 1
ATOM 6348 C C . TYR B 1 374 ? 4.688 12.367 -23.344 1 98.75 374 TYR B C 1
ATOM 6350 O O . TYR B 1 374 ? 3.959 12.586 -24.312 1 98.75 374 TYR B O 1
ATOM 6358 N N . LYS B 1 375 ? 4.859 11.109 -22.859 1 98.62 375 LYS B N 1
ATOM 6359 C CA . LYS B 1 375 ? 4.027 9.938 -23.109 1 98.62 375 LYS B CA 1
ATOM 6360 C C . LYS B 1 375 ? 3.191 9.586 -21.891 1 98.62 375 LYS B C 1
ATOM 6362 O O . LYS B 1 375 ? 3.574 9.898 -20.75 1 98.62 375 LYS B O 1
ATOM 6367 N N . ILE B 1 376 ? 2.064 9.016 -22.125 1 98.81 376 ILE B N 1
ATOM 6368 C CA . ILE B 1 376 ? 1.159 8.633 -21.047 1 98.81 376 ILE B CA 1
ATOM 6369 C C . ILE B 1 376 ? 1.081 7.105 -20.969 1 98.81 376 ILE B C 1
ATOM 6371 O O . ILE B 1 376 ? 0.91 6.43 -21.984 1 98.81 376 ILE B O 1
ATOM 6375 N N . GLY B 1 377 ? 1.319 6.543 -19.812 1 98.81 377 GLY B N 1
ATOM 6376 C CA . GLY B 1 377 ? 0.957 5.176 -19.484 1 98.81 377 GLY B CA 1
ATOM 6377 C C . GLY B 1 377 ? -0.164 5.082 -18.469 1 98.81 377 GLY B C 1
ATOM 6378 O O . GLY B 1 377 ? -0.112 5.727 -17.422 1 98.81 377 GLY B O 1
ATOM 6379 N N . LYS B 1 378 ? -1.211 4.324 -18.812 1 98.56 378 LYS B N 1
ATOM 6380 C CA . LYS B 1 378 ? -2.357 4.18 -17.922 1 98.56 378 LYS B CA 1
ATOM 6381 C C . LYS B 1 378 ? -2.74 2.711 -17.75 1 98.56 378 LYS B C 1
ATOM 6383 O O . LYS B 1 378 ? -2.609 1.92 -18.688 1 98.56 378 LYS B O 1
ATOM 6388 N N . PHE B 1 379 ? -3.176 2.287 -16.562 1 98.81 379 PHE B N 1
ATOM 6389 C CA . PHE B 1 379 ? -3.625 0.929 -16.281 1 98.81 379 PHE B CA 1
ATOM 6390 C C . PHE B 1 379 ? -4.766 0.937 -15.266 1 98.81 379 PHE B C 1
ATOM 6392 O O . PHE B 1 379 ? -4.641 1.507 -14.18 1 98.81 379 PHE B O 1
ATOM 6399 N N . SER B 1 380 ? -5.883 0.308 -15.625 1 98.62 380 SER B N 1
ATOM 6400 C CA . SER B 1 380 ? -7.082 0.265 -14.789 1 98.62 380 SER B CA 1
ATOM 6401 C C . SER B 1 380 ? -6.984 -0.832 -13.734 1 98.62 380 SER B C 1
ATOM 6403 O O . SER B 1 380 ? -6.508 -1.932 -14.016 1 98.62 380 SER B O 1
ATOM 6405 N N . PHE B 1 381 ? -7.48 -0.563 -12.539 1 98.56 381 PHE B N 1
ATOM 6406 C CA . PHE B 1 381 ? -7.52 -1.577 -11.5 1 98.56 381 PHE B CA 1
ATOM 6407 C C . PHE B 1 381 ? -8.539 -2.662 -11.836 1 98.56 381 PHE B C 1
ATOM 6409 O O . PHE B 1 381 ? -8.531 -3.734 -11.227 1 98.56 381 PHE B O 1
ATOM 6416 N N . MET B 1 382 ? -9.359 -2.484 -12.805 1 97.44 382 MET B N 1
ATOM 6417 C CA . MET B 1 382 ? -10.297 -3.506 -13.266 1 97.44 382 MET B CA 1
ATOM 6418 C C . MET B 1 382 ? -9.555 -4.676 -13.898 1 97.44 382 MET B C 1
ATOM 6420 O O . MET B 1 382 ? -10.102 -5.77 -14.023 1 97.44 382 MET B O 1
ATOM 6424 N N . ALA B 1 383 ? -8.352 -4.422 -14.273 1 97.44 383 ALA B N 1
ATOM 6425 C CA . ALA B 1 383 ? -7.547 -5.477 -14.883 1 97.44 383 ALA B CA 1
ATOM 6426 C C . ALA B 1 383 ? -6.527 -6.031 -13.898 1 97.44 383 ALA B C 1
ATOM 6428 O O . ALA B 1 383 ? -5.719 -6.895 -14.25 1 97.44 383 ALA B O 1
ATOM 6429 N N . ASN B 1 384 ? -6.508 -5.531 -12.703 1 97.81 384 ASN B N 1
ATOM 6430 C CA . ASN B 1 384 ? -5.578 -5.973 -11.672 1 97.81 384 ASN B CA 1
ATOM 6431 C C . ASN B 1 384 ? -6.129 -7.16 -10.891 1 97.81 384 ASN B C 1
ATOM 6433 O O . ASN B 1 384 ? -7.242 -7.102 -10.359 1 97.81 384 ASN B O 1
ATOM 6437 N N . SER B 1 385 ? -5.352 -8.172 -10.805 1 97.62 385 SER B N 1
ATOM 6438 C CA . SER B 1 385 ? -5.809 -9.422 -10.219 1 97.62 385 SER B CA 1
ATOM 6439 C C . SER B 1 385 ? -6.156 -9.25 -8.742 1 97.62 385 SER B C 1
ATOM 6441 O O . SER B 1 385 ? -7.156 -9.797 -8.266 1 97.62 385 SER B O 1
ATOM 6443 N N . ARG B 1 386 ? -5.297 -8.539 -8 1 98.06 386 ARG B N 1
ATOM 6444 C CA . ARG B 1 386 ? -5.551 -8.336 -6.574 1 98.06 386 ARG B CA 1
ATOM 6445 C C . ARG B 1 386 ? -6.832 -7.539 -6.355 1 98.06 386 ARG B C 1
ATOM 6447 O O . ARG B 1 386 ? -7.645 -7.883 -5.492 1 98.06 386 ARG B O 1
ATOM 6454 N N . ALA B 1 387 ? -6.996 -6.457 -7.121 1 98 387 ALA B N 1
ATOM 6455 C CA . ALA B 1 387 ? -8.188 -5.613 -7.02 1 98 387 ALA B CA 1
ATOM 6456 C C . ALA B 1 387 ? -9.453 -6.414 -7.312 1 98 387 ALA B C 1
ATOM 6458 O O . ALA B 1 387 ? -10.453 -6.289 -6.602 1 98 387 ALA B O 1
ATOM 6459 N N . LYS B 1 388 ? -9.391 -7.301 -8.273 1 96.31 388 LYS B N 1
ATOM 6460 C CA . LYS B 1 388 ? -10.539 -8.109 -8.656 1 96.31 388 LYS B CA 1
ATOM 6461 C C . LYS B 1 388 ? -10.82 -9.195 -7.617 1 96.31 388 LYS B C 1
ATOM 6463 O O . LYS B 1 388 ? -11.969 -9.57 -7.395 1 96.31 388 LYS B O 1
ATOM 6468 N N . ALA B 1 389 ? -9.703 -9.711 -7.082 1 96.44 389 ALA B N 1
ATOM 6469 C CA . ALA B 1 389 ? -9.836 -10.781 -6.102 1 96.44 389 ALA B CA 1
ATOM 6470 C C . ALA B 1 389 ? -10.656 -10.328 -4.898 1 96.44 389 ALA B C 1
ATOM 6472 O O . ALA B 1 389 ? -11.352 -11.133 -4.273 1 96.44 389 ALA B O 1
ATOM 6473 N N . ILE B 1 390 ? -10.625 -9.047 -4.582 1 95.38 390 ILE B N 1
ATOM 6474 C CA . ILE B 1 390 ? -11.297 -8.594 -3.367 1 95.38 390 ILE B CA 1
ATOM 6475 C C . ILE B 1 390 ? -12.375 -7.574 -3.719 1 95.38 390 ILE B C 1
ATOM 6477 O O . ILE B 1 390 ? -12.867 -6.863 -2.844 1 95.38 390 ILE B O 1
ATOM 6481 N N . ASP B 1 391 ? -12.648 -7.344 -4.977 1 94.06 391 ASP B N 1
ATOM 6482 C CA . ASP B 1 391 ? -13.719 -6.508 -5.516 1 94.06 391 ASP B CA 1
ATOM 6483 C C . ASP B 1 391 ? -13.508 -5.043 -5.141 1 94.06 391 ASP B C 1
ATOM 6485 O O . ASP B 1 391 ? -14.422 -4.383 -4.648 1 94.06 391 ASP B O 1
ATOM 6489 N N . GLU B 1 392 ? -12.352 -4.543 -5.254 1 95.94 392 GLU B N 1
ATOM 6490 C CA . GLU B 1 392 ? -11.953 -3.145 -5.125 1 95.94 392 GLU B CA 1
ATOM 6491 C C . GLU B 1 392 ? -11.164 -2.682 -6.344 1 95.94 392 GLU B C 1
ATOM 6493 O O . GLU B 1 392 ? -9.953 -2.447 -6.254 1 95.94 392 GLU B O 1
ATOM 6498 N N . ALA B 1 393 ? -11.906 -2.463 -7.449 1 97.25 393 ALA B N 1
ATOM 6499 C CA . ALA B 1 393 ? -11.195 -2.336 -8.719 1 97.25 393 ALA B CA 1
ATOM 6500 C C . ALA B 1 393 ? -11.445 -0.971 -9.359 1 97.25 393 ALA B C 1
ATOM 6502 O O . ALA B 1 393 ? -11.102 -0.747 -10.516 1 97.25 393 ALA B O 1
ATOM 6503 N N . GLU B 1 394 ? -11.977 -0.026 -8.594 1 97.81 394 GLU B N 1
ATOM 6504 C CA . GLU B 1 394 ? -12.227 1.293 -9.164 1 97.81 394 GLU B CA 1
ATOM 6505 C C . GLU B 1 394 ? -10.938 2.096 -9.297 1 97.81 394 GLU B C 1
ATOM 6507 O O . GLU B 1 394 ? -10.078 2.039 -8.414 1 97.81 394 GLU B O 1
ATOM 6512 N N . GLY B 1 395 ? -10.883 2.789 -10.414 1 98.56 395 GLY B N 1
ATOM 6513 C CA . GLY B 1 395 ? -9.789 3.729 -10.602 1 98.56 395 GLY B CA 1
ATOM 6514 C C . GLY B 1 395 ? -8.688 3.197 -11.5 1 98.56 395 GLY B C 1
ATOM 6515 O O . GLY B 1 395 ? -8.883 2.205 -12.211 1 98.56 395 GLY B O 1
ATOM 6516 N N . PHE B 1 396 ? -7.582 3.934 -11.57 1 98.88 396 PHE B N 1
ATOM 6517 C CA . PHE B 1 396 ? -6.473 3.592 -12.453 1 98.88 396 PHE B CA 1
ATOM 6518 C C . PHE B 1 396 ? -5.188 4.266 -11.984 1 98.88 396 PHE B C 1
ATOM 6520 O O . PHE B 1 396 ? -5.211 5.121 -11.102 1 98.88 396 PHE B O 1
ATOM 6527 N N . VAL B 1 397 ? -4.105 3.832 -12.484 1 98.94 397 VAL B N 1
ATOM 6528 C CA . VAL B 1 397 ? -2.797 4.465 -12.359 1 98.94 397 VAL B CA 1
ATOM 6529 C C . VAL B 1 397 ? -2.432 5.172 -13.664 1 98.94 397 VAL B C 1
ATOM 6531 O O . VAL B 1 397 ? -2.654 4.633 -14.75 1 98.94 397 VAL B O 1
ATOM 6534 N N . LYS B 1 398 ? -1.958 6.363 -13.617 1 98.94 398 LYS B N 1
ATOM 6535 C CA . LYS B 1 398 ? -1.497 7.156 -14.75 1 98.94 398 LYS B CA 1
ATOM 6536 C C . LYS B 1 398 ? -0.068 7.648 -14.531 1 98.94 398 LYS B C 1
ATOM 6538 O O . LYS B 1 398 ? 0.218 8.328 -13.547 1 98.94 398 LYS B O 1
ATOM 6543 N N . ILE B 1 399 ? 0.844 7.328 -15.422 1 98.94 399 ILE B N 1
ATOM 6544 C CA . ILE B 1 399 ? 2.236 7.758 -15.352 1 98.94 399 ILE B CA 1
ATOM 6545 C C . ILE B 1 399 ? 2.566 8.625 -16.562 1 98.94 399 ILE B C 1
ATOM 6547 O O . ILE B 1 399 ? 2.203 8.289 -17.703 1 98.94 399 ILE B O 1
ATOM 6551 N N . LEU B 1 400 ? 3.129 9.766 -16.328 1 98.94 400 LEU B N 1
ATOM 6552 C CA . LEU B 1 400 ? 3.643 10.664 -17.359 1 98.94 400 LEU B CA 1
ATOM 6553 C C . LEU B 1 400 ? 5.164 10.578 -17.453 1 98.94 400 LEU B C 1
ATOM 6555 O O . LEU B 1 400 ? 5.863 10.781 -16.453 1 98.94 400 LEU B O 1
ATOM 6559 N N . ALA B 1 401 ? 5.68 10.258 -18.625 1 98.94 401 ALA B N 1
ATOM 6560 C CA . ALA B 1 401 ? 7.121 10.125 -18.812 1 98.94 401 ALA B CA 1
ATOM 6561 C C . ALA B 1 401 ? 7.613 11.016 -19.953 1 98.94 401 ALA B C 1
ATOM 6563 O O . ALA B 1 401 ? 6.898 11.234 -20.938 1 98.94 401 ALA B O 1
ATOM 6564 N N . ASP B 1 402 ? 8.836 11.539 -19.828 1 98.81 402 ASP B N 1
ATOM 6565 C CA . ASP B 1 402 ? 9.453 12.344 -20.875 1 98.81 402 ASP B CA 1
ATOM 6566 C C . ASP B 1 402 ? 9.523 11.578 -22.188 1 98.81 402 ASP B C 1
ATOM 6568 O O . ASP B 1 402 ? 9.922 10.406 -22.219 1 98.81 402 ASP B O 1
ATOM 6572 N N . GLU B 1 403 ? 9.18 12.219 -23.25 1 98.44 403 GLU B N 1
ATOM 6573 C CA . GLU B 1 403 ? 9.07 11.555 -24.547 1 98.44 403 GLU B CA 1
ATOM 6574 C C . GLU B 1 403 ? 10.422 11.047 -25.031 1 98.44 403 GLU B C 1
ATOM 6576 O O . GLU B 1 403 ? 10.516 9.969 -25.609 1 98.44 403 GLU B O 1
ATOM 6581 N N . LYS B 1 404 ? 11.461 11.758 -24.781 1 98.12 404 LYS B N 1
ATOM 6582 C CA . LYS B 1 404 ? 12.773 11.438 -25.328 1 98.12 404 LYS B CA 1
ATOM 6583 C C . LYS B 1 404 ? 13.555 10.523 -24.375 1 98.12 404 LYS B C 1
ATOM 6585 O O . LYS B 1 404 ? 14.148 9.531 -24.812 1 98.12 404 LYS B O 1
ATOM 6590 N N . THR B 1 405 ? 13.531 10.852 -23.078 1 98.19 405 THR B N 1
ATOM 6591 C CA . THR B 1 405 ? 14.422 10.18 -22.125 1 98.19 405 THR B CA 1
ATOM 6592 C C . THR B 1 405 ? 13.688 9.078 -21.375 1 98.19 405 THR B C 1
ATOM 6594 O O . THR B 1 405 ? 14.312 8.234 -20.734 1 98.19 405 THR B O 1
ATOM 6597 N N . ASP B 1 406 ? 12.32 9.055 -21.344 1 98.62 406 ASP B N 1
ATOM 6598 C CA . ASP B 1 406 ? 11.477 8.102 -20.641 1 98.62 406 ASP B CA 1
ATOM 6599 C C . ASP B 1 406 ? 11.508 8.352 -19.125 1 98.62 406 ASP B C 1
ATOM 6601 O O . ASP B 1 406 ? 10.984 7.547 -18.344 1 98.62 406 ASP B O 1
ATOM 6605 N N . ARG B 1 407 ? 12.102 9.461 -18.719 1 98.75 407 ARG B N 1
ATOM 6606 C CA . ARG B 1 407 ? 12.125 9.812 -17.297 1 98.75 407 ARG B CA 1
ATOM 6607 C C . ARG B 1 407 ? 10.727 10.094 -16.781 1 98.75 407 ARG B C 1
ATOM 6609 O O . ARG B 1 407 ? 9.945 10.797 -17.422 1 98.75 407 ARG B O 1
ATOM 6616 N N . VAL B 1 408 ? 10.398 9.555 -15.633 1 98.88 408 VAL B N 1
ATOM 6617 C CA . VAL B 1 408 ? 9.078 9.797 -15.055 1 98.88 408 VAL B CA 1
ATOM 6618 C C . VAL B 1 408 ? 8.984 11.242 -14.57 1 98.88 408 VAL B C 1
ATOM 6620 O O . VAL B 1 408 ? 9.812 11.695 -13.781 1 98.88 408 VAL B O 1
ATOM 6623 N N . LEU B 1 409 ? 7.969 11.953 -15.055 1 98.88 409 LEU B N 1
ATOM 6624 C CA . LEU B 1 409 ? 7.793 13.375 -14.742 1 98.88 409 LEU B CA 1
ATOM 6625 C C . LEU B 1 409 ? 6.699 13.57 -13.695 1 98.88 409 LEU B C 1
ATOM 6627 O O . LEU B 1 409 ? 6.699 14.57 -12.977 1 98.88 409 LEU B O 1
ATOM 6631 N N . GLY B 1 410 ? 5.777 12.672 -13.633 1 98.75 410 GLY B N 1
ATOM 6632 C CA . GLY B 1 410 ? 4.664 12.688 -12.695 1 98.75 410 GLY B CA 1
ATOM 6633 C C . GLY B 1 410 ? 3.822 11.43 -12.742 1 98.75 410 GLY B C 1
ATOM 6634 O O . GLY B 1 410 ? 3.918 10.648 -13.695 1 98.75 410 GLY B O 1
ATOM 6635 N N . ALA B 1 411 ? 3.094 11.203 -11.695 1 98.94 411 ALA B N 1
ATOM 6636 C CA . ALA B 1 411 ? 2.197 10.055 -11.609 1 98.94 411 ALA B CA 1
ATOM 6637 C C . ALA B 1 411 ? 0.969 10.375 -10.766 1 98.94 411 ALA B C 1
ATOM 6639 O O . ALA B 1 411 ? 1.047 11.172 -9.828 1 98.94 411 ALA B O 1
ATOM 6640 N N . HIS B 1 412 ? -0.129 9.789 -11.141 1 98.88 412 HIS B N 1
ATOM 6641 C CA . HIS B 1 412 ? -1.431 10.016 -10.516 1 98.88 412 HIS B CA 1
ATOM 6642 C C . HIS B 1 412 ? -2.201 8.703 -10.367 1 98.88 412 HIS B C 1
ATOM 6644 O O . HIS B 1 412 ? -2.326 7.941 -11.328 1 98.88 412 HIS B O 1
ATOM 6650 N N . ILE B 1 413 ? -2.641 8.43 -9.18 1 98.94 413 ILE B N 1
ATOM 6651 C CA . ILE B 1 413 ? -3.305 7.168 -8.875 1 98.94 413 ILE B CA 1
ATOM 6652 C C . ILE B 1 413 ? -4.656 7.438 -8.219 1 98.94 413 ILE B C 1
ATOM 6654 O O . ILE B 1 413 ? -4.75 8.242 -7.289 1 98.94 413 ILE B O 1
ATOM 6658 N N . ILE B 1 414 ? -5.719 6.91 -8.672 1 98.88 414 ILE B N 1
ATOM 6659 C CA . ILE B 1 414 ? -6.992 6.785 -7.98 1 98.88 414 ILE B CA 1
ATOM 6660 C C . ILE B 1 414 ? -7.375 5.312 -7.855 1 98.88 414 ILE B C 1
ATOM 6662 O O . ILE B 1 414 ? -7.492 4.609 -8.859 1 98.88 414 ILE B O 1
ATOM 6666 N N . GLY B 1 415 ? -7.398 4.801 -6.68 1 98.69 415 GLY B N 1
ATOM 6667 C CA . GLY B 1 415 ? -7.652 3.387 -6.461 1 98.69 415 GLY B CA 1
ATOM 6668 C C . GLY B 1 415 ? -7.27 2.922 -5.066 1 98.69 415 GLY B C 1
ATOM 6669 O O . GLY B 1 415 ? -7.012 3.74 -4.184 1 98.69 415 GLY B O 1
ATOM 6670 N N . PRO B 1 416 ? -7.297 1.612 -4.887 1 98 416 PRO B N 1
ATOM 6671 C CA . PRO B 1 416 ? -6.957 1.072 -3.568 1 98 416 PRO B CA 1
ATOM 6672 C C . PRO B 1 416 ? -5.504 1.331 -3.182 1 98 416 PRO B C 1
ATOM 6674 O O . PRO B 1 416 ? -4.602 1.148 -4.004 1 98 416 PRO B O 1
ATOM 6677 N N . HIS B 1 417 ? -5.285 1.838 -1.98 1 97.81 417 HIS B N 1
ATOM 6678 C CA . HIS B 1 417 ? -3.973 2.025 -1.371 1 97.81 417 HIS B CA 1
ATOM 6679 C C . HIS B 1 417 ? -3.129 3.012 -2.172 1 97.81 417 HIS B C 1
ATOM 6681 O O . HIS B 1 417 ? -1.907 2.869 -2.25 1 97.81 417 HIS B O 1
ATOM 6687 N N . ALA B 1 418 ? -3.814 3.936 -2.84 1 98.69 418 ALA B N 1
ATOM 6688 C CA . ALA B 1 418 ? -3.08 4.883 -3.674 1 98.69 418 ALA B CA 1
ATOM 6689 C C . ALA B 1 418 ? -2.002 5.605 -2.867 1 98.69 418 ALA B C 1
ATOM 6691 O O . ALA B 1 418 ? -0.9 5.844 -3.367 1 98.69 418 ALA B O 1
ATOM 6692 N N . GLY B 1 419 ? -2.314 5.934 -1.618 1 98.25 419 GLY B N 1
ATOM 6693 C CA . GLY B 1 419 ? -1.378 6.648 -0.765 1 98.25 419 GLY B CA 1
ATOM 6694 C C . GLY B 1 419 ? -0.123 5.852 -0.46 1 98.25 419 GLY B C 1
ATOM 6695 O O . GLY B 1 419 ? 0.926 6.43 -0.164 1 98.25 419 GLY B O 1
ATOM 6696 N N . GLU B 1 420 ? -0.165 4.531 -0.487 1 98.44 420 GLU B N 1
ATOM 6697 C CA . GLU B 1 420 ? 0.998 3.67 -0.288 1 98.44 420 GLU B CA 1
ATOM 6698 C C . GLU B 1 420 ? 1.734 3.426 -1.602 1 98.44 420 GLU B C 1
ATOM 6700 O O . GLU B 1 420 ? 2.967 3.451 -1.643 1 98.44 420 GLU B O 1
ATOM 6705 N N . LEU B 1 421 ? 0.909 3.236 -2.674 1 98.69 421 LEU B N 1
ATOM 6706 C CA . LEU B 1 421 ? 1.467 2.906 -3.98 1 98.69 421 LEU B CA 1
ATOM 6707 C C . LEU B 1 421 ? 2.338 4.043 -4.504 1 98.69 421 LEU B C 1
ATOM 6709 O O . LEU B 1 421 ? 3.324 3.805 -5.203 1 98.69 421 LEU B O 1
ATOM 6713 N N . ILE B 1 422 ? 2.006 5.289 -4.125 1 98.62 422 ILE B N 1
ATOM 6714 C CA . ILE B 1 422 ? 2.68 6.461 -4.668 1 98.62 422 ILE B CA 1
ATOM 6715 C C . ILE B 1 422 ? 4.125 6.504 -4.176 1 98.62 422 ILE B C 1
ATOM 6717 O O . ILE B 1 422 ? 4.984 7.129 -4.805 1 98.62 422 ILE B O 1
ATOM 6721 N N . GLY B 1 423 ? 4.398 5.828 -3.004 1 97.88 423 GLY B N 1
ATOM 6722 C CA . GLY B 1 423 ? 5.73 5.816 -2.42 1 97.88 423 GLY B CA 1
ATOM 6723 C C . GLY B 1 423 ? 6.777 5.211 -3.334 1 97.88 423 GLY B C 1
ATOM 6724 O O . GLY B 1 423 ? 7.898 5.719 -3.428 1 97.88 423 GLY B O 1
ATOM 6725 N N . GLU B 1 424 ? 6.398 4.129 -4.004 1 97.88 424 GLU B N 1
ATOM 6726 C CA . GLU B 1 424 ? 7.32 3.484 -4.934 1 97.88 424 GLU B CA 1
ATOM 6727 C C . GLU B 1 424 ? 7.707 4.43 -6.07 1 97.88 424 GLU B C 1
ATOM 6729 O O . GLU B 1 424 ? 8.883 4.516 -6.441 1 97.88 424 GLU B O 1
ATOM 6734 N N . ILE B 1 425 ? 6.773 5.176 -6.578 1 98.69 425 ILE B N 1
ATOM 6735 C CA . ILE B 1 425 ? 7.023 6.109 -7.668 1 98.69 425 ILE B CA 1
ATOM 6736 C C . ILE B 1 425 ? 7.867 7.277 -7.164 1 98.69 425 ILE B C 1
ATOM 6738 O O . ILE B 1 425 ? 8.742 7.773 -7.883 1 98.69 425 ILE B O 1
ATOM 6742 N N . GLY B 1 426 ? 7.57 7.711 -5.91 1 98.31 426 GLY B N 1
ATOM 6743 C CA . GLY B 1 426 ? 8.383 8.758 -5.309 1 98.31 426 GLY B CA 1
ATOM 6744 C C . GLY B 1 426 ? 9.859 8.422 -5.258 1 98.31 426 GLY B C 1
ATOM 6745 O O . GLY B 1 426 ? 10.703 9.219 -5.676 1 98.31 426 GLY B O 1
ATOM 6746 N N . VAL B 1 427 ? 10.18 7.203 -4.812 1 98.12 427 VAL B N 1
ATOM 6747 C CA . VAL B 1 427 ? 11.562 6.754 -4.734 1 98.12 427 VAL B CA 1
ATOM 6748 C C . VAL B 1 427 ? 12.164 6.676 -6.141 1 98.12 427 VAL B C 1
ATOM 6750 O O . VAL B 1 427 ? 13.297 7.105 -6.363 1 98.12 427 VAL B O 1
ATOM 6753 N N . ALA B 1 428 ? 11.398 6.117 -7.078 1 98.5 428 ALA B N 1
ATOM 6754 C CA . ALA B 1 428 ? 11.859 6.031 -8.461 1 98.5 428 ALA B CA 1
ATOM 6755 C C . ALA B 1 428 ? 12.211 7.41 -9.008 1 98.5 428 ALA B C 1
ATOM 6757 O O . ALA B 1 428 ? 13.273 7.59 -9.609 1 98.5 428 ALA B O 1
ATOM 6758 N N . MET B 1 429 ? 11.367 8.383 -8.766 1 98.44 429 MET B N 1
ATOM 6759 C CA . MET B 1 429 ? 11.57 9.727 -9.289 1 98.44 429 MET B CA 1
ATOM 6760 C C . MET B 1 429 ? 12.781 10.391 -8.641 1 98.44 429 MET B C 1
ATOM 6762 O O . MET B 1 429 ? 13.484 11.172 -9.273 1 98.44 429 MET B O 1
ATOM 6766 N N . GLU B 1 430 ? 12.984 10.109 -7.332 1 97.12 430 GLU B N 1
ATOM 6767 C CA . GLU B 1 430 ? 14.164 10.641 -6.641 1 97.12 430 GLU B CA 1
ATOM 6768 C C . GLU B 1 430 ? 15.445 10.227 -7.348 1 97.12 430 GLU B C 1
ATOM 6770 O O . GLU B 1 430 ? 16.422 10.977 -7.359 1 97.12 430 GLU B O 1
ATOM 6775 N N . PHE B 1 431 ? 15.43 9.07 -8.008 1 96.56 431 PHE B N 1
ATOM 6776 C CA . PHE B 1 431 ? 16.609 8.547 -8.68 1 96.56 431 PHE B CA 1
ATOM 6777 C C . PHE B 1 431 ? 16.609 8.914 -10.156 1 96.56 431 PHE B C 1
ATOM 6779 O O . PHE B 1 431 ? 17.484 8.484 -10.914 1 96.56 431 PHE B O 1
ATOM 6786 N N . GLY B 1 432 ? 15.609 9.703 -10.609 1 97.5 432 GLY B N 1
ATOM 6787 C CA . GLY B 1 432 ? 15.492 10.047 -12.023 1 97.5 432 GLY B CA 1
ATOM 6788 C C . GLY B 1 432 ? 15.156 8.859 -12.898 1 97.5 432 GLY B C 1
ATOM 6789 O O . GLY B 1 432 ? 15.617 8.766 -14.039 1 97.5 432 GLY B O 1
ATOM 6790 N N . ALA B 1 433 ? 14.344 7.961 -12.391 1 97.94 433 ALA B N 1
ATOM 6791 C CA . ALA B 1 433 ? 14.031 6.699 -13.047 1 97.94 433 ALA B CA 1
ATOM 6792 C C . ALA B 1 433 ? 13.203 6.93 -14.312 1 97.94 433 ALA B C 1
ATOM 6794 O O . ALA B 1 433 ? 12.406 7.867 -14.375 1 97.94 433 ALA B O 1
ATOM 6795 N N . SER B 1 434 ? 13.398 6.055 -15.297 1 98.44 434 SER B N 1
ATOM 6796 C CA . SER B 1 434 ? 12.5 5.934 -16.438 1 98.44 434 SER B CA 1
ATOM 6797 C C . SER B 1 434 ? 11.289 5.07 -16.109 1 98.44 434 SER B C 1
ATOM 6799 O O . SER B 1 434 ? 11.297 4.34 -15.117 1 98.44 434 SER B O 1
ATOM 6801 N N . ALA B 1 435 ? 10.219 5.246 -16.906 1 98.62 435 ALA B N 1
ATOM 6802 C CA . ALA B 1 435 ? 9.094 4.328 -16.781 1 98.62 435 ALA B CA 1
ATOM 6803 C C . ALA B 1 435 ? 9.539 2.881 -16.953 1 98.62 435 ALA B C 1
ATOM 6805 O O . ALA B 1 435 ? 9.047 1.982 -16.266 1 98.62 435 ALA B O 1
ATOM 6806 N N . GLU B 1 436 ? 10.477 2.633 -17.797 1 97.75 436 GLU B N 1
ATOM 6807 C CA . GLU B 1 436 ? 11 1.292 -18.031 1 97.75 436 GLU B CA 1
ATOM 6808 C C . GLU B 1 436 ? 11.648 0.719 -16.781 1 97.75 436 GLU B C 1
ATOM 6810 O O . GLU B 1 436 ? 11.555 -0.482 -16.516 1 97.75 436 GLU B O 1
ATOM 6815 N N . ASP B 1 437 ? 12.344 1.562 -16.016 1 97.69 437 ASP B N 1
ATOM 6816 C CA . ASP B 1 437 ? 12.961 1.109 -14.781 1 97.69 437 ASP B CA 1
ATOM 6817 C C . ASP B 1 437 ? 11.922 0.55 -13.812 1 97.69 437 ASP B C 1
ATOM 6819 O O . ASP B 1 437 ? 12.133 -0.505 -13.211 1 97.69 437 ASP B O 1
ATOM 6823 N N . ILE B 1 438 ? 10.805 1.278 -13.695 1 98.25 438 ILE B N 1
ATOM 6824 C CA . ILE B 1 438 ? 9.727 0.831 -12.828 1 98.25 438 ILE B CA 1
ATOM 6825 C C . ILE B 1 438 ? 9.125 -0.461 -13.375 1 98.25 438 ILE B C 1
ATOM 6827 O O . ILE B 1 438 ? 8.898 -1.415 -12.633 1 98.25 438 ILE B O 1
ATOM 6831 N N . ALA B 1 439 ? 8.93 -0.526 -14.656 1 97.69 439 ALA B N 1
ATOM 6832 C CA . ALA B 1 439 ? 8.305 -1.659 -15.328 1 97.69 439 ALA B CA 1
ATOM 6833 C C . ALA B 1 439 ? 9.133 -2.928 -15.164 1 97.69 439 ALA B C 1
ATOM 6835 O O . ALA B 1 439 ? 8.586 -4.027 -15.07 1 97.69 439 ALA B O 1
ATOM 6836 N N . ARG B 1 440 ? 10.438 -2.799 -15.078 1 96.75 440 ARG B N 1
ATOM 6837 C CA . ARG B 1 440 ? 11.336 -3.949 -15.062 1 96.75 440 ARG B CA 1
ATOM 6838 C C . ARG B 1 440 ? 11.625 -4.395 -13.633 1 96.75 440 ARG B C 1
ATOM 6840 O O . ARG B 1 440 ? 12.242 -5.441 -13.414 1 96.75 440 ARG B O 1
ATOM 6847 N N . THR B 1 441 ? 11.188 -3.613 -12.648 1 97.62 441 THR B N 1
ATOM 6848 C CA . THR B 1 441 ? 11.312 -4.039 -11.258 1 97.62 441 THR B CA 1
ATOM 6849 C C . THR B 1 441 ? 10.258 -5.086 -10.922 1 97.62 441 THR B C 1
ATOM 6851 O O . THR B 1 441 ? 9.094 -4.945 -11.297 1 97.62 441 THR B O 1
ATOM 6854 N N . CYS B 1 442 ? 10.664 -6.164 -10.258 1 98.31 442 CYS B N 1
ATOM 6855 C CA . CYS B 1 442 ? 9.742 -7.238 -9.922 1 98.31 442 CYS B CA 1
ATOM 6856 C C . CYS B 1 442 ? 8.758 -6.793 -8.844 1 98.31 442 CYS B C 1
ATOM 6858 O O . CYS B 1 442 ? 9.164 -6.309 -7.785 1 98.31 442 CYS B O 1
ATOM 6860 N N . HIS B 1 443 ? 7.5 -6.836 -9.086 1 98.44 443 HIS B N 1
ATOM 6861 C CA . HIS B 1 443 ? 6.438 -6.562 -8.125 1 98.44 443 HIS B CA 1
ATOM 6862 C C . HIS B 1 443 ? 5.781 -7.855 -7.648 1 98.44 443 HIS B C 1
ATOM 6864 O O . HIS B 1 443 ? 5.531 -8.758 -8.453 1 98.44 443 HIS B O 1
ATOM 6870 N N . ALA B 1 444 ? 5.508 -7.91 -6.363 1 98.19 444 ALA B N 1
ATOM 6871 C CA . ALA B 1 444 ? 4.895 -9.109 -5.801 1 98.19 444 ALA B CA 1
ATOM 6872 C C . ALA B 1 444 ? 3.518 -9.367 -6.41 1 98.19 444 ALA B C 1
ATOM 6874 O O . ALA B 1 444 ? 2.814 -8.422 -6.777 1 98.19 444 ALA B O 1
ATOM 6875 N N . HIS B 1 445 ? 3.135 -10.586 -6.551 1 97.94 445 HIS B N 1
ATOM 6876 C CA . HIS B 1 445 ? 1.833 -10.984 -7.074 1 97.94 445 HIS B CA 1
ATOM 6877 C C . HIS B 1 445 ? 1.055 -11.797 -6.043 1 97.94 445 HIS B C 1
ATOM 6879 O O . HIS B 1 445 ? 1.621 -12.664 -5.371 1 97.94 445 HIS B O 1
ATOM 6885 N N . PRO B 1 446 ? -0.145 -11.609 -5.879 1 98 446 PRO B N 1
ATOM 6886 C CA . PRO B 1 446 ? -0.879 -10.484 -6.465 1 98 446 PRO B CA 1
ATOM 6887 C C . PRO B 1 446 ? -0.876 -9.25 -5.57 1 98 446 PRO B C 1
ATOM 6889 O O . PRO B 1 446 ? -1.059 -9.359 -4.355 1 98 446 PRO B O 1
ATOM 6892 N N . THR B 1 447 ? -0.613 -8.133 -6.109 1 98.44 447 THR B N 1
ATOM 6893 C CA . THR B 1 447 ? -0.64 -6.875 -5.371 1 98.44 447 THR B CA 1
ATOM 6894 C C . THR B 1 447 ? -1.291 -5.773 -6.207 1 98.44 447 THR B C 1
ATOM 6896 O O . THR B 1 447 ? -1.465 -5.926 -7.418 1 98.44 447 THR B O 1
ATOM 6899 N N . PHE B 1 448 ? -1.645 -4.672 -5.551 1 98.56 448 PHE B N 1
ATOM 6900 C CA . PHE B 1 448 ? -2.111 -3.48 -6.25 1 98.56 448 PHE B CA 1
ATOM 6901 C C . PHE B 1 448 ? -0.963 -2.799 -6.984 1 98.56 448 PHE B C 1
ATOM 6903 O O . PHE B 1 448 ? -1.166 -2.191 -8.039 1 98.56 448 PHE B O 1
ATOM 6910 N N . SER B 1 449 ? 0.218 -2.936 -6.461 1 98.31 449 SER B N 1
ATOM 6911 C CA . SER B 1 449 ? 1.408 -2.299 -7.016 1 98.31 449 SER B CA 1
ATOM 6912 C C . SER B 1 449 ? 1.679 -2.779 -8.438 1 98.31 449 SER B C 1
ATOM 6914 O O . SER B 1 449 ? 2.352 -2.096 -9.211 1 98.31 449 SER B O 1
ATOM 6916 N N . GLU B 1 450 ? 1.165 -3.955 -8.773 1 98.44 450 GLU B N 1
ATOM 6917 C CA . GLU B 1 450 ? 1.305 -4.441 -10.148 1 98.44 450 GLU B CA 1
ATOM 6918 C C . GLU B 1 450 ? 0.646 -3.486 -11.141 1 98.44 450 GLU B C 1
ATOM 6920 O O . GLU B 1 450 ? 1.047 -3.422 -12.305 1 98.44 450 GLU B O 1
ATOM 6925 N N . ALA B 1 451 ? -0.333 -2.699 -10.664 1 98.75 451 ALA B N 1
ATOM 6926 C CA . ALA B 1 451 ? -0.951 -1.692 -11.516 1 98.75 451 ALA B CA 1
ATOM 6927 C C . ALA B 1 451 ? 0.037 -0.582 -11.859 1 98.75 451 ALA B C 1
ATOM 6929 O O . ALA B 1 451 ? -0.003 -0.025 -12.961 1 98.75 451 ALA B O 1
ATOM 6930 N N . VAL B 1 452 ? 0.914 -0.257 -10.914 1 98.88 452 VAL B N 1
ATOM 6931 C CA . VAL B 1 452 ? 1.969 0.717 -11.172 1 98.88 452 VAL B CA 1
ATOM 6932 C C . VAL B 1 452 ? 2.916 0.181 -12.242 1 98.88 452 VAL B C 1
ATOM 6934 O O . VAL B 1 452 ? 3.262 0.893 -13.188 1 98.88 452 VAL B O 1
ATOM 6937 N N . LYS B 1 453 ? 3.281 -1.092 -12.117 1 98.69 453 LYS B N 1
ATOM 6938 C CA . LYS B 1 453 ? 4.141 -1.746 -13.102 1 98.69 453 LYS B CA 1
ATOM 6939 C C . LYS B 1 453 ? 3.51 -1.713 -14.492 1 98.69 453 LYS B C 1
ATOM 6941 O O . LYS B 1 453 ? 4.168 -1.358 -15.469 1 98.69 453 LYS B O 1
ATOM 6946 N N . GLU B 1 454 ? 2.26 -2.088 -14.555 1 98.81 454 GLU B N 1
ATOM 6947 C CA . GLU B 1 454 ? 1.557 -2.16 -15.828 1 98.81 454 GLU B CA 1
ATOM 6948 C C . GLU B 1 454 ? 1.386 -0.775 -16.438 1 98.81 454 GLU B C 1
ATOM 6950 O O . GLU B 1 454 ? 1.457 -0.619 -17.672 1 98.81 454 GLU B O 1
ATOM 6955 N N . ALA B 1 455 ? 1.119 0.25 -15.602 1 98.88 455 ALA B N 1
ATOM 6956 C CA . ALA B 1 455 ? 1.054 1.618 -16.109 1 98.88 455 ALA B CA 1
ATOM 6957 C C . ALA B 1 455 ? 2.395 2.049 -16.703 1 98.88 455 ALA B C 1
ATOM 6959 O O . ALA B 1 455 ? 2.439 2.719 -17.734 1 98.88 455 ALA B O 1
ATOM 6960 N N . ALA B 1 456 ? 3.447 1.669 -16.016 1 98.88 456 ALA B N 1
ATOM 6961 C CA . ALA B 1 456 ? 4.785 1.976 -16.516 1 98.88 456 ALA B CA 1
ATOM 6962 C C . ALA B 1 456 ? 5.047 1.279 -17.844 1 98.88 456 ALA B C 1
ATOM 6964 O O . ALA B 1 456 ? 5.594 1.881 -18.766 1 98.88 456 ALA B O 1
ATOM 6965 N N . LEU B 1 457 ? 4.648 -0.004 -17.969 1 98.56 457 LEU B N 1
ATOM 6966 C CA . LEU B 1 457 ? 4.77 -0.74 -19.219 1 98.56 457 LEU B CA 1
ATOM 6967 C C . LEU B 1 457 ? 3.957 -0.069 -20.328 1 98.56 457 LEU B C 1
ATOM 6969 O O . LEU B 1 457 ? 4.387 -0.03 -21.484 1 98.56 457 LEU B O 1
ATOM 6973 N N . SER B 1 458 ? 2.836 0.478 -19.938 1 98.56 458 SER B N 1
ATOM 6974 C CA . SER B 1 458 ? 1.898 1.06 -20.891 1 98.56 458 SER B CA 1
ATOM 6975 C C . SER B 1 458 ? 2.465 2.328 -21.516 1 98.56 458 SER B C 1
ATOM 6977 O O . SER B 1 458 ? 2.033 2.738 -22.594 1 98.56 458 SER B O 1
ATOM 6979 N N . VAL B 1 459 ? 3.441 2.988 -20.844 1 98.5 459 VAL B N 1
ATOM 6980 C CA . VAL B 1 459 ? 4.07 4.191 -21.375 1 98.5 459 VAL B CA 1
ATOM 6981 C C . VAL B 1 459 ? 4.617 3.91 -22.781 1 98.5 459 VAL B C 1
ATOM 6983 O O . VAL B 1 459 ? 4.547 4.766 -23.656 1 98.5 459 VAL B O 1
ATOM 6986 N N . ASP B 1 460 ? 5.148 2.664 -23 1 96.5 460 ASP B N 1
ATOM 6987 C CA . ASP B 1 460 ? 5.688 2.289 -24.312 1 96.5 460 ASP B CA 1
ATOM 6988 C C . ASP B 1 460 ? 4.848 1.188 -24.953 1 96.5 460 ASP B C 1
ATOM 6990 O O . ASP B 1 460 ? 5.371 0.368 -25.703 1 96.5 460 ASP B O 1
ATOM 6994 N N . LYS B 1 461 ? 3.551 1.084 -24.516 1 94.88 461 LYS B N 1
ATOM 6995 C CA . LYS B 1 461 ? 2.562 0.203 -25.141 1 94.88 461 LYS B CA 1
ATOM 6996 C C . LYS B 1 461 ? 2.982 -1.26 -25.016 1 94.88 461 LYS B C 1
ATOM 6998 O O . LYS B 1 461 ? 2.852 -2.027 -25.984 1 94.88 461 LYS B O 1
ATOM 7003 N N . ARG B 1 462 ? 3.512 -1.591 -23.797 1 95.56 462 ARG B N 1
ATOM 7004 C CA . ARG B 1 462 ? 4.004 -2.945 -23.562 1 95.56 462 ARG B CA 1
ATOM 7005 C C . ARG B 1 462 ? 3.223 -3.629 -22.453 1 95.56 462 ARG B C 1
ATOM 7007 O O . ARG B 1 462 ? 3.654 -4.656 -21.922 1 95.56 462 ARG B O 1
ATOM 7014 N N . ALA B 1 463 ? 2.15 -3.039 -22.047 1 97.5 463 ALA B N 1
ATOM 7015 C CA . ALA B 1 463 ? 1.379 -3.643 -20.969 1 97.5 463 ALA B CA 1
ATOM 7016 C C . ALA B 1 463 ? 0.912 -5.047 -21.344 1 97.5 463 ALA B C 1
ATOM 7018 O O . ALA B 1 463 ? 0.52 -5.293 -22.484 1 97.5 463 ALA B O 1
ATOM 7019 N N . ILE B 1 464 ? 0.932 -5.949 -20.391 1 98.06 464 ILE B N 1
ATOM 7020 C CA . ILE B 1 464 ? 0.582 -7.348 -20.625 1 98.06 464 ILE B CA 1
ATOM 7021 C C . ILE B 1 464 ? -0.897 -7.566 -20.312 1 98.06 464 ILE B C 1
ATOM 7023 O O . ILE B 1 464 ? -1.584 -8.305 -21.016 1 98.06 464 ILE B O 1
ATOM 7027 N N . HIS B 1 465 ? -1.385 -6.902 -19.328 1 96.5 465 HIS B N 1
ATOM 7028 C CA . HIS B 1 465 ? -2.693 -7.23 -18.766 1 96.5 465 HIS B CA 1
ATOM 7029 C C . HIS B 1 465 ? -3.727 -6.164 -19.125 1 96.5 465 HIS B C 1
ATOM 7031 O O . HIS B 1 465 ? -4.602 -5.855 -18.312 1 96.5 465 HIS B O 1
ATOM 7037 N N . SER B 1 466 ? -3.594 -5.488 -20.094 1 89.56 466 SER B N 1
ATOM 7038 C CA . SER B 1 466 ? -4.555 -4.496 -20.562 1 89.56 466 SER B CA 1
ATOM 7039 C C . SER B 1 466 ? -4.758 -4.602 -22.078 1 89.56 466 SER B C 1
ATOM 7041 O O . SER B 1 466 ? -3.908 -5.145 -22.781 1 89.56 466 SER B O 1
#

Radius of gyration: 29.7 Å; Cα contacts (8 Å, |Δi|>4): 2382; chains: 2; bounding box: 64×87×78 Å

Sequence (932 aa):
MSDKFQAVVIGGGPGGYVCAIRLAQLGLKTACIESRGSLGGTCLNVGCIPSKNLLNISENYHKAQNFSKLGIEVGEVKLNLQKMMQNKDKAVTILTKGVEFLFKKNKVTYFKGTGSFKSANKISILDDQKKETIIETDKTVISTGSVPVALPGIEFDEKIIVSSTGALTLETVPKKMVVVGGGYIGLEMGSVWSRLGAEVHVVEFLEHITPSMDREISTEFMKILKKQGINFHMQTKVEGIKKNANGAIVSTSDKDGKKADFDCDVVLISVGRKPNTTNLNLEAIGVELDEKKRIKTDKTFQTNVKNVYAIGDVIDGPMLAHKAEDEGIAVAENIAGQSGHVNYDIIPGVVYTTPEVASIGKTEEQLKEANTKYKIGKFSFMANSRAKAIDEAEGFVKILADEKTDRVLGAHIIGPHAGELIGEIGVAMEFGASAEDIARTCHAHPTFSEAVKEAALSVDKRAIHSMSDKFQAVVIGGGPGGYVCAIRLAQLGLKTACIESRGSLGGTCLNVGCIPSKNLLNISENYHKAQNFSKLGIEVGEVKLNLQKMMQNKDKAVTILTKGVEFLFKKNKVTYFKGTGSFKSANKISILDDQKKETIIETDKTVISTGSVPVALPGIEFDEKIIVSSTGALTLETVPKKMVVVGGGYIGLEMGSVWSRLGAEVHVVEFLEHITPSMDREISTEFMKILKKQGINFHMQTKVEGIKKNANGAIVSTSDKDGKKADFDCDVVLISVGRKPNTTNLNLEAIGVELDEKKRIKTDKTFQTNVKNVYAIGDVIDGPMLAHKAEDEGIAVAENIAGQSGHVNYDIIPGVVYTTPEVASIGKTEEQLKEANTKYKIGKFSFMANSRAKAIDEAEGFVKILADEKTDRVLGAHIIGPHAGELIGEIGVAMEFGASAEDIARTCHAHPTFSEAVKEAALSVDKRAIHS

Secondary structure (DSSP, 8-state):
-PPEEEEEEE--SHHHHHHHHHHHHTT--EEEEESSSSSSHHHHHHSHHHHHHHHHHHHHHHHHTTGGGGTEEE--EEE-HHHHHHHHHHHHHHHHHHHHHHHHHHT-EEEESEEEEEETTEEEEE-TT--EEEEEEEEEEE---EEEPPPTT----SSSEE-HHHHTS-SS--SEEEEE--SHHHHHHHHHHHHHT-EEEEE-SSSSSSTTS-HHHHHHHHHHHHHTT-EEE-SEEEEEEEE-SSSEEEEEEETT--EEEEEESEEEE-S-EEE--TTS-GGGTT--B-TTSPBP--TTSB-SSTTEEE-GGGSSS---HHHHHHHHHHHHHHHTTS-----GGG--EEE-SSSEEEEEE--HHHHHHTT--EEEEEEEGGG-HHHHHTT----EEEEEEETTT-BEEEEEEEETTHHHHHHHHHHHHHTT-BHHHHHHSPPPSS-STHHHHHHHHHTTT--S--/-PPEEEEEEE--SHHHHHHHHHHHHTT--EEEEESSSSSSHHHHHHSHHHHHHHHHHHHHHHHHTTGGGGTEEE--EEE-HHHHHHHHHHHHHHHHHHHHHHHHHHT-EEEESEEEEEETTEEEEE-TT--EEEEEEEEEEE---EEEPPPTT----SSSEE-HHHHTS-SS--SEEEEE--SHHHHHHHHHHHHHT-EEEEE-SSSSSSTTS-HHHHHHHHHHHHHTT-EEE-SEEEEEEEE-SSSEEEEEEETT--EEEEEESEEEE-S-EEE--TTS-GGGTT--B-TTSPBP--TTSB-SSTTEEE-GGGSSS---HHHHHHHHHHHHHHHTTS-----GGG--EEE-SSSEEEEEE--HHHHHHTT--EEEEEEEGGG-HHHHHTT----EEEEEEETTT-BEEEEEEEETTHHHHHHHHHHHHHTT-BHHHHHHSPPPSS-STHHHHHHHHHTTT--S--

Organism: Pelagibacter ubique (strain HTCC1062) (NCBI:txid335992)

InterPro domains:
  IPR001100 Pyridine nucleotide-disulphide oxidoreductase, class I [PIRSF000350] (4-461)
  IPR004099 Pyridine nucleotide-disulphide oxidoreductase, dimerisation domain [PF02852] (347-456)
  IPR006258 Dihydrolipoamide dehydrogenase [TIGR01350] (5-465)
  IPR012999 Pyridine nucleotide-disulphide oxidoreductase, class I, active site [PS00076] (40-50)
  IPR016156 FAD/NAD-linked reductase, dimerisation domain superfamily [G3DSA:3.30.390.30] (346-466)
  IPR016156 FAD/NAD-linked reductase, dimerisation domain superfamily [SSF55424] (344-465)
  IPR023753 FAD/NAD(P)-binding domain [PF07992] (6-328)
  IPR036188 FAD/NAD(P)-binding domain superfamily [G3DSA:3.50.50.60] (6-334)
  IPR036188 FAD/NAD(P)-binding domain superfamily [G3DSA:3.50.50.60] (154-276)
  IPR036188 FAD/NAD(P)-binding domain superfamily [SSF51905] (1-322)
  IPR050151 Class-I pyridine nucleotide-disulfide oxidoreductase [PTHR22912] (4-458)

Nearest PDB structures (foldseek):
  6uzi-assembly2_D  TM=9.920E-01  e=1.383E-69  Elizabethkingia anophelis NUHP1
  3rnm-assembly2_D  TM=9.840E-01  e=9.042E-67  Homo sapiens
  6aon-assembly1_B  TM=9.831E-01  e=5.199E-65  Bordetella pertussis Tohama I
  5u25-assembly1_A-2  TM=9.603E-01  e=2.207E-55  Neisseria gonorrhoeae
  1bhy-assembly1_A-2  TM=9.508E-01  e=1.080E-52  Neisseria meningitidis

Foldseek 3Di:
DFAEWAEEEEAQALLGLLLQLLLLVLPTRYAYEHAVQFGHPCCLAQRVQLLLLLQVVLVVLLVLVVCVVVVDDDDDRDDDVVVSLVVSVVSSVVVSVVSVVSCVVSVYHYHHAHWADPEQFKIWGQHPVRDIGIHGYQFYEYEHAWAADDDPPDDAPLAQERESRSLSPHPDQKQEEEEEAQAQSSLSSQQSSVSNHHQYEYEELAQFHHVQDFPVLRVLVVVVVVVSRYHYHYNKAFPDWAADPQHIKTWIAHPVGDIDIDDINHYYYHHDIAADPPPHPCVSHPFDADPSRAGDADQLQHTPRHRYGYFANSHDADRDSVRSSLSSNQNSQVSSVHHRGDDRQFDKDWRVHVQIKIKGADHPVRCVVVVFDWFKFKFWQVLAPVCVVVVFTHWIKIWIAGPPPQFTRMIMTGTHPNVVLSVVVSVCNVVRHGLVNLLPDDDDPRDPNVRSNQSSCPSVDRRDRD/DFAEWAEEEEAQALLGLLLQLLLLVLPTRYAYEHAVQFGHPCCLAQRVQLLLLLQVVLVVLLVLVVCVVVVDDDDDRDDDVVVSLVVSNVSSVVVSVVSVVSCVVSVYHYHHAHWADPEQFKIWGQHPVRDIGIHGYQFYEYEHAWAADDDPPDDAPLAQERESRSLSPHPDQKQEEEEEAQAQSSLSSQQSSVSNHHQYEYEELAQFHHVQAFPVLRVLVVVVVVVSRYHYHYNKAFPDWAADPQHIKTWIAHPVGDIDIDDINHYYYHHDIAADPPPRPCVSHPFDADPSRAGDADQLQHTPRHRYGYFANSHDADRDSVRSSLSSNQNSQVSSVHHRGDDRQFDKDWRVHVQIKIKGADHPVRCVVVVFDWFKFKFWQVLAPVCVVVVFTHWIKIWIAGPPPQFTRMIMTGTHPNVVLSVVVSVCNVVRHGLVNLLPDDDDPRDPNVRSNQSSCPSVDRRDRD

pLDDT: mean 97.32, std 3.25, range [45.0, 98.94]

Solvent-accessible surface area (backbone atoms only — not comparable to full-atom values): 45901 Å² total; per-residue (Å²): 129,68,58,74,29,52,29,34,23,37,19,25,17,51,20,17,45,44,17,39,47,44,29,23,74,72,69,40,51,26,30,34,25,23,60,81,68,61,51,32,33,57,41,40,68,50,34,54,38,38,50,50,20,44,39,51,49,28,48,51,53,48,46,59,74,54,30,55,75,52,16,33,40,59,47,65,75,45,83,34,62,68,45,31,50,49,47,30,50,49,35,33,49,55,51,33,51,46,52,54,49,46,30,60,75,50,62,37,45,78,43,64,14,45,51,24,42,71,36,83,44,30,38,35,31,34,28,96,84,68,49,76,45,61,35,35,33,65,28,37,36,41,19,54,27,57,42,79,43,68,60,90,93,50,73,73,71,46,70,37,37,13,38,67,56,25,68,74,62,62,90,64,84,43,66,24,33,36,27,37,21,43,34,62,68,26,50,41,54,44,50,28,44,37,55,71,64,21,47,32,36,34,37,18,58,48,88,59,48,40,79,88,48,38,63,71,58,31,50,52,48,50,52,53,43,40,74,72,60,45,41,79,39,59,33,22,40,78,75,45,76,44,76,56,98,75,22,32,38,39,35,29,28,36,83,85,62,54,69,48,74,43,79,27,34,28,36,37,47,36,73,46,66,41,39,43,66,75,77,31,44,44,74,68,59,60,55,52,59,46,98,80,53,22,46,48,52,53,93,70,25,37,33,85,37,88,45,35,29,49,34,34,36,24,22,85,71,77,80,41,61,39,56,8,28,44,38,16,44,15,39,30,31,38,73,72,69,50,85,39,71,71,66,79,65,44,52,52,47,68,39,82,43,92,58,15,32,19,37,32,49,50,36,66,66,56,32,57,76,66,68,50,66,62,35,68,5,59,26,51,26,71,56,27,65,37,22,43,32,67,71,50,30,59,50,32,27,36,34,34,19,32,61,87,78,32,30,47,51,17,37,40,28,34,16,70,60,15,58,51,51,48,43,30,53,39,49,37,44,75,71,63,30,31,30,62,56,52,36,70,46,59,48,46,70,75,32,65,51,41,35,53,28,35,5,24,25,22,44,75,74,57,38,79,71,111,130,67,57,75,29,52,29,34,23,37,19,24,17,50,20,18,45,44,17,37,48,42,29,23,74,73,69,39,51,27,31,35,27,23,60,82,67,62,50,33,34,56,41,38,66,49,34,55,40,36,49,51,20,45,40,51,48,28,49,51,50,46,45,60,73,53,31,53,76,52,16,33,40,58,47,64,74,44,81,35,64,69,46,29,50,49,47,31,50,49,35,34,50,56,51,34,52,45,53,53,50,47,31,59,74,50,62,37,46,78,43,62,13,44,50,25,43,70,37,84,44,30,37,36,31,34,27,95,83,67,49,76,45,61,35,36,32,62,30,36,36,41,19,56,26,56,43,78,42,70,59,91,95,51,72,72,70,46,69,38,38,13,38,67,55,24,68,73,63,62,89,65,81,43,67,25,33,37,25,38,22,42,33,63,67,26,50,42,53,45,50,29,44,37,55,71,64,21,47,32,37,33,37,18,62,46,88,60,48,40,80,90,49,37,65,70,57,33,53,53,49,52,52,54,44,41,73,74,59,45,40,79,40,59,32,23,40,80,76,45,74,45,78,56,100,75,23,33,39,40,33,30,28,35,85,86,61,54,70,49,74,44,79,27,33,29,35,38,48,36,72,46,65,40,39,43,66,75,76,31,44,46,74,69,59,61,55,52,58,48,99,80,54,23,48,49,54,53,92,68,26,36,32,85,37,86,44,33,28,49,35,34,36,24,22,85,70,77,80,42,61,39,56,9,29,44,38,15,46,15,38,29,31,38,75,74,71,49,85,40,69,71,66,79,66,44,52,51,46,66,39,82,42,92,58,16,33,19,36,33,48,52,36,66,67,57,32,57,75,68,70,50,66,63,35,68,5,60,26,52,26,72,58,28,64,35,23,44,31,67,72,50,30,59,50,33,28,37,34,34,20,31,61,88,77,31,30,47,52,18,38,40,29,33,15,68,60,14,58,50,50,47,44,31,53,39,51,38,44,75,70,62,29,31,32,61,57,53,38,69,44,60,47,47,68,75,32,64,52,41,34,53,27,35,5,25,25,22,45,76,74,57,39,78,69,112